Protein AF-0000000071579655 (afdb_homodimer)

Foldseek 3Di:
DLLPDDPFAKAFAQQLLLVLLVVLCVLCVVLLQQAAAAEALQQQFLVSVCSNCPVVPPCRYQEYEYQDLSSLLSLLVVLLVPLEPPSQAYENPDADDLVCVVSQVVSQVSSVVSNSVVDPHTYAYEHADLVSVVSQVVVLVVPPPDDDDDADDPSQAHEYEAEEELDPPPDGHYLDPVSLVSVVSQVPDSRYDYAAYEYELVCLLVAQDPVVLLVSLVSSVVSVVSSLVVNVVVCVVVVHDDDSLRHAYEYYELLNSSNHHPPPSRNRYYYHYYCSSADFQSSCRSVSDVDLQSHGMWTKWFWAAADQDLVALKTKIFAACLQQNQDAHPVAAQWAWFPCPQKGFHDGDDGMTIIHGPPSVDHGPDVVRDGSDMTIITHRGSSVNSQSDQKYFYFHDRGGDDSPTDGDDMTGRDHDD/DLLPDDPFAKAFAQQLLLVLLVVLCVLCVVLLQQAAAAEALQQQFLVSVCSNCPVVPPCRYQEYEYQDLSSLLSLLVVLLVPLEPPSQAYENPDADDLVCVVSQVVSQVSSVVSNSPVDPHTYAYEHADLVSVVSQVVVLVVPPPDDDDDADDPSQAHEYEAEEELDPPPDGHYLDVVSLVSVVSQLPDSRYDYAAYEYELVCLLVAQDLVVLLVSLVSSVVSVVSSLVVNVVVCVVVVHDDDSLRHAYEYYELLNSSNHHPPPSRNRYYYYYYQSSADFQSSCRSVSDVDLQSHGMWTKWFWAAADQDLVALKTKIFAACLQQNQDAHPVAAQWAWFPCPQKGFHDGDDGMTIIHGPPSVDHGPDVVRDGSDMTIITHRGSSVNSQSDQKYFYFHDRGGDDSPTDGDDMTGRDHDD

Nearest PDB structures (foldseek):
  3anv-assembly1_A-2  TM=8.885E-01  e=1.044E-34  Gallus gallus
  7dib-assembly1_A  TM=8.922E-01  e=1.016E-22  Candidatus Filomicrobium marinum
  7yqa-assembly1_B  TM=8.282E-01  e=9.588E-23  Chlamydomonas reinhardtii
  7yqa-assembly2_C  TM=8.454E-01  e=2.272E-22  Chlamydomonas reinhardtii
  7yqa-assembly2_D  TM=8.471E-01  e=4.530E-22  Chlamydomonas reinhardtii

Organism: Thalassiosira pseudonana (NCBI:txid35128)

Sequence (834 aa):
TLQNLDTPAFIVNRHAIHENCNKVRTVAYANGIHHLRPHVKTHKTKEGCLIQAGMGGDGRVVGFVASTTPELSMVVDLACKYKVKPFNDVLYGIPICQSKLKKIQSLKEKLTSSNASGVEGGIHVLVDNTKQVDFLESFIRDNSSSSSSSEPLSNEKWSVFLKLDTGYHRAGITCDNRGVQLAMMVIESSFLDLKGVYSHCGHSYNINDNAEMEHTTQEDLEMIVQFINLLAKQLKQSEKHFDTSALHISIGSTPSMFFHKNSLNNNTLELHPGNYVFYDRQQMWTGACKREESVASFVLTRIIGHYPDTERNSIMVDAGATALTKETTPQGDVCAVLGHPELECYRMSQEVSMIRLRDQSSSFPFDDFALGSSLLLIPNHSCLSAACFSRYYVVDEKGLCSTDAEVIDEWIPVSGWTLQNLDTPAFIVNRHAIHENCNKVRTVAYANGIHHLRPHVKTHKTKEGCLIQAGMGGDGRVVGFVASTTPELSMVVDLACKYKVKPFNDVLYGIPICQSKLKKIQSLKEKLTSSNASGVEGGIHVLVDNTKQVDFLESFIRDNSSSSSSSEPLSNEKWSVFLKLDTGYHRAGITCDNRGVQLAMMVIESSFLDLKGVYSHCGHSYNINDNAEMEHTTQEDLEMIVQFINLLAKQLKQSEKHFDTSALHISIGSTPSMFFHKNSLNNNTLELHPGNYVFYDRQQMWTGACKREESVASFVLTRIIGHYPDTERNSIMVDAGATALTKETTPQGDVCAVLGHPELECYRMSQEVSMIRLRDQSSSFPFDDFALGSSLLLIPNHSCLSAACFSRYYVVDEKGLCSTDAEVIDEWIPVSGW

Solvent-accessible surface area (backbone atoms only — not comparable to full-atom values): 42931 Å² total; per-residue (Å²): 75,52,73,76,53,72,56,51,35,39,35,33,28,51,46,22,27,53,52,38,43,50,48,53,53,52,53,30,42,74,35,55,32,62,32,30,29,40,28,42,68,34,67,34,28,70,68,54,50,47,56,64,51,38,88,82,64,82,66,35,36,61,22,34,27,21,73,30,58,42,47,42,50,51,39,42,53,48,9,58,72,67,48,42,86,29,40,38,19,35,32,40,70,43,55,52,44,69,89,49,47,65,63,52,49,54,52,44,49,52,42,52,69,53,55,25,46,81,42,93,59,42,62,29,42,24,37,47,50,70,65,45,54,52,48,55,45,50,50,45,69,74,61,58,77,75,70,90,76,90,70,65,54,78,89,62,34,48,35,30,28,40,31,35,28,68,74,54,73,81,63,45,24,51,66,47,70,69,32,40,50,48,51,48,53,39,60,69,33,77,44,39,41,70,49,27,40,35,35,65,46,59,58,38,75,78,35,66,44,70,69,60,45,40,51,51,42,49,48,36,53,49,44,52,51,51,32,52,50,52,39,51,52,50,30,59,75,67,72,48,91,73,70,70,83,71,36,30,39,37,34,37,21,44,56,40,49,87,54,51,63,42,85,75,70,53,90,41,36,26,37,36,32,33,49,55,46,29,37,30,48,44,34,39,61,33,52,58,35,84,47,76,46,53,44,12,46,33,38,35,26,31,28,44,41,75,37,80,51,88,91,60,32,31,36,28,30,49,43,11,34,65,47,35,38,53,43,75,42,96,87,47,49,52,36,41,50,67,96,36,86,59,47,34,27,76,42,70,46,63,55,28,25,34,36,30,47,64,60,72,89,54,80,57,65,56,84,84,57,42,76,61,40,71,50,46,30,35,28,32,38,41,40,62,22,46,70,55,47,72,50,34,43,24,30,73,46,84,54,71,79,56,62,76,41,50,67,78,48,73,46,61,40,62,72,78,92,77,51,74,75,53,73,53,52,36,40,36,34,29,52,45,21,25,52,52,37,44,50,48,51,53,53,53,29,42,75,34,55,32,62,32,31,29,41,28,43,68,34,66,36,29,70,68,55,51,46,56,63,51,37,89,82,61,82,65,35,35,61,23,33,26,21,72,31,58,42,48,42,50,51,39,43,52,48,9,56,72,66,48,41,86,27,38,39,19,34,32,40,70,43,55,53,43,69,89,50,46,66,61,51,49,54,50,45,50,52,42,52,70,54,54,24,47,81,41,93,59,42,63,28,41,24,38,47,50,69,67,45,54,50,47,55,45,50,50,46,69,72,62,59,76,74,70,90,75,90,69,65,54,78,89,62,35,46,37,31,29,40,30,35,29,68,74,53,72,80,63,45,24,51,66,48,67,70,31,39,51,48,50,48,53,38,62,70,34,76,45,38,39,71,47,28,40,34,36,66,45,60,58,39,75,78,36,66,44,71,68,61,45,40,51,50,42,49,50,37,52,49,44,52,51,52,32,52,52,52,40,50,52,50,30,60,75,65,72,48,91,72,70,70,84,72,36,30,38,37,34,38,21,42,56,41,47,88,54,50,62,41,85,76,72,52,89,43,37,24,38,37,32,32,49,54,46,29,34,30,48,44,33,39,60,32,52,60,36,84,47,77,45,52,44,11,46,33,39,35,26,30,28,43,42,74,38,79,52,88,90,60,31,30,37,28,30,50,43,11,33,64,48,35,39,53,44,75,41,96,88,48,49,52,35,40,49,68,96,35,86,59,49,35,26,76,43,69,46,63,56,28,27,34,36,30,47,64,59,71,88,52,79,57,64,54,83,83,58,40,76,61,39,71,49,46,29,34,28,31,39,41,40,64,22,47,71,57,47,72,51,33,42,25,30,72,45,84,54,70,78,58,62,74,41,51,68,76,48,73,47,62,39,62,70,80,92

Structure (mmCIF, N/CA/C/O backbone):
data_AF-0000000071579655-model_v1
#
loop_
_entity.id
_entity.type
_entity.pdbx_description
1 polymer 'D-serine dehydratase'
#
loop_
_atom_site.group_PDB
_atom_site.id
_atom_site.type_symbol
_atom_site.label_atom_id
_atom_site.label_alt_id
_atom_site.label_comp_id
_atom_site.label_asym_id
_atom_site.label_entity_id
_atom_site.label_seq_id
_atom_site.pdbx_PDB_ins_code
_atom_site.Cartn_x
_atom_site.Cartn_y
_atom_site.Cartn_z
_atom_site.occupancy
_atom_site.B_iso_or_equiv
_atom_site.auth_seq_id
_atom_site.auth_comp_id
_atom_site.auth_asym_id
_atom_site.auth_atom_id
_atom_site.pdbx_PDB_model_num
ATOM 1 N N . THR A 1 1 ? -21.172 -1.146 16.625 1 93.25 1 THR A N 1
ATOM 2 C CA . THR A 1 1 ? -21.391 -0.877 15.211 1 93.25 1 THR A CA 1
ATOM 3 C C . THR A 1 1 ? -20.141 -0.281 14.578 1 93.25 1 THR A C 1
ATOM 5 O O . THR A 1 1 ? -19.219 0.129 15.289 1 93.25 1 THR A O 1
ATOM 8 N N . LEU A 1 2 ? -20.078 -0.349 13.234 1 96.25 2 LEU A N 1
ATOM 9 C CA . LEU A 1 2 ? -18.922 0.153 12.5 1 96.25 2 LEU A CA 1
ATOM 10 C C . LEU A 1 2 ? -18.656 1.613 12.844 1 96.25 2 LEU A C 1
ATOM 12 O O . LEU A 1 2 ? -17.516 2.064 12.789 1 96.25 2 LEU A O 1
ATOM 16 N N . GLN A 1 3 ? -19.641 2.328 13.273 1 93.38 3 GLN A N 1
ATOM 17 C CA . GLN A 1 3 ? -19.516 3.75 13.57 1 93.38 3 GLN A CA 1
ATOM 18 C C . GLN A 1 3 ? -18.609 3.98 14.781 1 93.38 3 GLN A C 1
ATOM 20 O O . GLN A 1 3 ? -18.094 5.082 14.977 1 93.38 3 GLN A O 1
ATOM 25 N N . ASN A 1 4 ? -18.406 2.975 15.578 1 94.06 4 ASN A N 1
ATOM 26 C CA . ASN A 1 4 ? -17.625 3.113 16.797 1 94.06 4 ASN A CA 1
ATOM 27 C C . ASN A 1 4 ? -16.156 2.766 16.578 1 94.06 4 ASN A C 1
ATOM 29 O O . ASN A 1 4 ? -15.328 2.904 17.484 1 94.06 4 ASN A O 1
ATOM 33 N N . LEU A 1 5 ? -15.867 2.346 15.383 1 97.19 5 LEU A N 1
ATOM 34 C CA . LEU A 1 5 ? -14.492 1.949 15.094 1 97.19 5 LEU A CA 1
ATOM 35 C C . LEU A 1 5 ? -13.625 3.17 14.789 1 97.19 5 LEU A C 1
ATOM 37 O O . LEU A 1 5 ? -14.125 4.176 14.281 1 97.19 5 LEU A O 1
ATOM 41 N N . ASP A 1 6 ? -12.32 3.049 15.078 1 96.38 6 ASP A N 1
ATOM 42 C CA . ASP A 1 6 ? -11.359 4.02 14.562 1 96.38 6 ASP A CA 1
ATOM 43 C C . ASP A 1 6 ? -11.219 3.906 13.047 1 96.38 6 ASP A C 1
ATOM 45 O O . ASP A 1 6 ? -11.32 2.812 12.492 1 96.38 6 ASP A O 1
ATOM 49 N N . THR A 1 7 ? -11.039 5.004 12.406 1 97.94 7 THR A N 1
ATOM 50 C CA . THR A 1 7 ? -10.859 5.016 10.961 1 97.94 7 THR A CA 1
ATOM 51 C C . THR A 1 7 ? -9.453 5.473 10.594 1 97.94 7 THR A C 1
ATOM 53 O O . THR A 1 7 ? -8.82 6.227 11.336 1 97.94 7 THR A O 1
ATOM 56 N N . PRO A 1 8 ? -8.984 4.996 9.484 1 98.31 8 PRO A N 1
ATOM 57 C CA . PRO A 1 8 ? -9.641 4.02 8.617 1 98.31 8 PRO A CA 1
ATOM 58 C C . PRO A 1 8 ? -9.625 2.607 9.188 1 98.31 8 PRO A C 1
ATOM 60 O O . PRO A 1 8 ? -8.805 2.303 10.062 1 98.31 8 PRO A O 1
ATOM 63 N N . ALA A 1 9 ? -10.547 1.823 8.797 1 98.75 9 ALA A N 1
ATOM 64 C CA . ALA A 1 9 ? -10.617 0.413 9.172 1 98.75 9 ALA A CA 1
ATOM 65 C C . ALA A 1 9 ? -11.031 -0.448 7.977 1 98.75 9 ALA A C 1
ATOM 67 O O . ALA A 1 9 ? -11.758 0.01 7.094 1 98.75 9 ALA A O 1
ATOM 68 N N . PHE A 1 10 ? -10.555 -1.602 7.941 1 98.88 10 PHE A N 1
ATOM 69 C CA . PHE A 1 10 ? -10.898 -2.52 6.863 1 98.88 10 PHE A CA 1
ATOM 70 C C . PHE A 1 10 ? -12.07 -3.41 7.266 1 98.88 10 PHE A C 1
ATOM 72 O O . PHE A 1 10 ? -12.008 -4.105 8.281 1 98.88 10 PHE A O 1
ATOM 79 N N . ILE A 1 11 ? -13.102 -3.42 6.461 1 98.94 11 ILE A N 1
ATOM 80 C CA . ILE A 1 11 ? -14.336 -4.137 6.766 1 98.94 11 ILE A CA 1
ATOM 81 C C . ILE A 1 11 ? -14.516 -5.297 5.789 1 98.94 11 ILE A C 1
ATOM 83 O O . ILE A 1 11 ? -14.281 -5.145 4.586 1 98.94 11 ILE A O 1
ATOM 87 N N . VAL A 1 12 ? -14.953 -6.441 6.305 1 98.81 12 VAL A N 1
ATOM 88 C CA . VAL A 1 12 ? -15.25 -7.617 5.496 1 98.81 12 VAL A CA 1
ATOM 89 C C . VAL A 1 12 ? -16.688 -8.062 5.746 1 98.81 12 VAL A C 1
ATOM 91 O O . VAL A 1 12 ? -17.094 -8.234 6.895 1 98.81 12 VAL A O 1
ATOM 94 N N . ASN A 1 13 ? -17.422 -8.195 4.75 1 98.75 13 ASN A N 1
ATOM 95 C CA . ASN A 1 13 ? -18.766 -8.766 4.844 1 98.75 13 ASN A CA 1
ATOM 96 C C . ASN A 1 13 ? -18.766 -10.258 4.555 1 98.75 13 ASN A C 1
ATOM 98 O O . ASN A 1 13 ? -18.781 -10.672 3.393 1 98.75 13 ASN A O 1
ATOM 102 N N . ARG A 1 14 ? -18.844 -11.008 5.57 1 98.19 14 ARG A N 1
ATOM 103 C CA . ARG A 1 14 ? -18.734 -12.461 5.477 1 98.19 14 ARG A CA 1
ATOM 104 C C . ARG A 1 14 ? -19.859 -13.047 4.641 1 98.19 14 ARG A C 1
ATOM 106 O O . ARG A 1 14 ? -19.656 -14.023 3.908 1 98.19 14 ARG A O 1
ATOM 113 N N . HIS A 1 15 ? -21.047 -12.523 4.711 1 97.81 15 HIS A N 1
ATOM 114 C CA . HIS A 1 15 ? -22.172 -13.008 3.922 1 97.81 15 HIS A CA 1
ATOM 115 C C . HIS A 1 15 ? -21.875 -12.953 2.43 1 97.81 15 HIS A C 1
ATOM 117 O O . HIS A 1 15 ? -22.109 -13.922 1.705 1 97.81 15 HIS A O 1
ATOM 123 N N . ALA A 1 16 ? -21.375 -11.859 2.002 1 98.31 16 ALA A N 1
ATOM 124 C CA . ALA A 1 16 ? -21.047 -11.68 0.589 1 98.31 16 ALA A CA 1
ATOM 125 C C . ALA A 1 16 ? -19.969 -12.656 0.15 1 98.31 16 ALA A C 1
ATOM 127 O O . ALA A 1 16 ? -20.016 -13.188 -0.963 1 98.31 16 ALA A O 1
ATOM 128 N N . ILE A 1 17 ? -18.969 -12.922 0.98 1 98.12 17 ILE A N 1
ATOM 129 C CA . ILE A 1 17 ? -17.922 -13.875 0.647 1 98.12 17 ILE A CA 1
ATOM 130 C C . ILE A 1 17 ? -18.531 -15.25 0.389 1 98.12 17 ILE A C 1
ATOM 132 O O . ILE A 1 17 ? -18.188 -15.914 -0.595 1 98.12 17 ILE A O 1
ATOM 136 N N . HIS A 1 18 ? -19.422 -15.664 1.274 1 97 18 HIS A N 1
ATOM 137 C CA . HIS A 1 18 ? -20.078 -16.953 1.11 1 97 18 HIS A CA 1
ATOM 138 C C . HIS A 1 18 ? -20.828 -17.031 -0.214 1 97 18 HIS A C 1
ATOM 140 O O . HIS A 1 18 ? -20.734 -18.016 -0.938 1 97 18 HIS A O 1
ATOM 146 N N . GLU A 1 19 ? -21.531 -15.992 -0.485 1 96.81 19 GLU A N 1
ATOM 147 C CA . GLU A 1 19 ? -22.312 -15.969 -1.726 1 96.81 19 GLU A CA 1
ATOM 148 C C . GLU A 1 19 ? -21.391 -16 -2.945 1 96.81 19 GLU A C 1
ATOM 150 O O . GLU A 1 19 ? -21.672 -16.703 -3.918 1 96.81 19 GLU A O 1
ATOM 155 N N . ASN A 1 20 ? -20.344 -15.227 -2.896 1 97.56 20 ASN A N 1
ATOM 156 C CA . ASN A 1 20 ? -19.375 -15.188 -3.994 1 97.56 20 ASN A CA 1
ATOM 157 C C . ASN A 1 20 ? -18.75 -16.547 -4.242 1 97.56 20 ASN A C 1
ATOM 159 O O . ASN A 1 20 ? -18.672 -17.016 -5.383 1 97.56 20 ASN A O 1
ATOM 163 N N . CYS A 1 21 ? -18.297 -17.219 -3.186 1 96.62 21 CYS A N 1
ATOM 164 C CA . CYS A 1 21 ? -17.656 -18.516 -3.297 1 96.62 21 CYS A CA 1
ATOM 165 C C . CYS A 1 21 ? -18.641 -19.562 -3.842 1 96.62 21 CYS A C 1
ATOM 167 O O . CYS A 1 21 ? -18.281 -20.359 -4.707 1 96.62 21 CYS A O 1
ATOM 169 N N . ASN A 1 22 ? -19.844 -19.516 -3.344 1 95.06 22 ASN A N 1
ATOM 170 C CA . ASN A 1 22 ? -20.859 -20.453 -3.822 1 95.06 22 ASN A CA 1
ATOM 171 C C . ASN A 1 22 ? -21.156 -20.234 -5.305 1 95.06 22 ASN A C 1
ATOM 173 O O . ASN A 1 22 ? -21.312 -21.203 -6.055 1 95.06 22 ASN A O 1
ATOM 177 N N . LYS A 1 23 ? -21.25 -19.031 -5.688 1 95.94 23 LYS A N 1
ATOM 178 C CA . LYS A 1 23 ? -21.547 -18.719 -7.082 1 95.94 23 LYS A CA 1
ATOM 179 C C . LYS A 1 23 ? -20.453 -19.234 -8.008 1 95.94 23 LYS A C 1
ATOM 181 O O . LYS A 1 23 ? -20.75 -19.844 -9.039 1 95.94 23 LYS A O 1
ATOM 186 N N . VAL A 1 24 ? -19.219 -19 -7.664 1 96.12 24 VAL A N 1
ATOM 187 C CA . VAL A 1 24 ? -18.109 -19.438 -8.5 1 96.12 24 VAL A CA 1
ATOM 188 C C . VAL A 1 24 ? -18.125 -20.953 -8.625 1 96.12 24 VAL A C 1
ATOM 190 O O . VAL A 1 24 ? -17.969 -21.5 -9.719 1 96.12 24 VAL A O 1
ATOM 193 N N . ARG A 1 25 ? -18.359 -21.641 -7.543 1 94.12 25 ARG A N 1
ATOM 194 C CA . ARG A 1 25 ? -18.438 -23.094 -7.562 1 94.12 25 ARG A CA 1
ATOM 195 C C . ARG A 1 25 ? -19.562 -23.578 -8.469 1 94.12 25 ARG A C 1
ATOM 197 O O . ARG A 1 25 ? -19.359 -24.484 -9.281 1 94.12 25 ARG A O 1
ATOM 204 N N . THR A 1 26 ? -20.672 -22.953 -8.312 1 94.25 26 THR A N 1
ATOM 205 C CA . THR A 1 26 ? -21.859 -23.359 -9.062 1 94.25 26 THR A CA 1
ATOM 206 C C . THR A 1 26 ? -21.672 -23.125 -10.555 1 94.25 26 THR A C 1
ATOM 208 O O . THR A 1 26 ? -21.922 -24.031 -11.367 1 94.25 26 THR A O 1
ATOM 211 N N . VAL A 1 27 ? -21.172 -22 -10.914 1 95.75 27 VAL A N 1
ATOM 212 C CA . VAL A 1 27 ? -21.031 -21.641 -12.32 1 95.75 27 VAL A CA 1
ATOM 213 C C . VAL A 1 27 ? -19.922 -22.484 -12.945 1 95.75 27 VAL A C 1
ATOM 215 O O . VAL A 1 27 ? -20.062 -22.984 -14.07 1 95.75 27 VAL A O 1
ATOM 218 N N . ALA A 1 28 ? -18.797 -22.641 -12.25 1 94.88 28 ALA A N 1
ATOM 219 C CA . ALA A 1 28 ? -17.719 -23.484 -12.758 1 94.88 28 ALA A CA 1
ATOM 220 C C . ALA A 1 28 ? -18.203 -24.906 -13.031 1 94.88 28 ALA A C 1
ATOM 222 O O . ALA A 1 28 ? -17.938 -25.484 -14.086 1 94.88 28 ALA A O 1
ATOM 223 N N . TYR A 1 29 ? -18.969 -25.453 -12.094 1 92.94 29 TYR A N 1
ATOM 224 C CA . TYR A 1 29 ? -19.516 -26.797 -12.242 1 92.94 29 TYR A CA 1
ATOM 225 C C . TYR A 1 29 ? -20.406 -26.875 -13.469 1 92.94 29 TYR A C 1
ATOM 227 O O . TYR A 1 29 ? -20.328 -27.844 -14.234 1 92.94 29 TYR A O 1
ATOM 235 N N . ALA A 1 30 ? -21.219 -25.938 -13.617 1 95.12 30 ALA A N 1
ATOM 236 C CA . ALA A 1 30 ? -22.125 -25.906 -14.758 1 95.12 30 ALA A CA 1
ATOM 237 C C . ALA A 1 30 ? -21.359 -25.844 -16.078 1 95.12 30 ALA A C 1
ATOM 239 O O . ALA A 1 30 ? -21.828 -26.344 -17.109 1 95.12 30 ALA A O 1
ATOM 240 N N . ASN A 1 31 ? -20.172 -25.297 -16.047 1 95.56 31 ASN A N 1
ATOM 241 C CA . ASN A 1 31 ? -19.328 -25.172 -17.234 1 95.56 31 ASN A CA 1
ATOM 242 C C . ASN A 1 31 ? -18.422 -26.391 -17.406 1 95.56 31 ASN A C 1
ATOM 244 O O . ASN A 1 31 ? -17.531 -26.391 -18.266 1 95.56 31 ASN A O 1
ATOM 248 N N . GLY A 1 32 ? -18.594 -27.375 -16.531 1 94.75 32 GLY A N 1
ATOM 249 C CA . GLY A 1 32 ? -17.875 -28.625 -16.641 1 94.75 32 GLY A CA 1
ATOM 250 C C . GLY A 1 32 ? -16.562 -28.641 -15.891 1 94.75 32 GLY A C 1
ATOM 251 O O . GLY A 1 32 ? -15.781 -29.578 -16 1 94.75 32 GLY A O 1
ATOM 252 N N . ILE A 1 33 ? -16.281 -27.625 -15.188 1 95.38 33 ILE A N 1
ATOM 253 C CA . ILE A 1 33 ? -15.062 -27.547 -14.406 1 95.38 33 ILE A CA 1
ATOM 254 C C . ILE A 1 33 ? -15.352 -27.906 -12.953 1 95.38 33 ILE A C 1
ATOM 256 O O . ILE A 1 33 ? -15.922 -27.109 -12.203 1 95.38 33 ILE A O 1
ATOM 260 N N . HIS A 1 34 ? -14.836 -29 -12.562 1 92.19 34 HIS A N 1
ATOM 261 C CA . HIS A 1 34 ? -15.266 -29.578 -11.297 1 92.19 34 HIS A CA 1
ATOM 262 C C . HIS A 1 34 ? -14.281 -29.25 -10.18 1 92.19 34 HIS A C 1
ATOM 264 O O . HIS A 1 34 ? -14.539 -29.531 -9.008 1 92.19 34 HIS A O 1
ATOM 270 N N . HIS A 1 35 ? -13.195 -28.625 -10.578 1 94.25 35 HIS A N 1
ATOM 271 C CA . HIS A 1 35 ? -12.172 -28.391 -9.57 1 94.25 35 HIS A CA 1
ATOM 272 C C . HIS A 1 35 ? -11.773 -26.922 -9.508 1 94.25 35 HIS A C 1
ATOM 274 O O . HIS A 1 35 ? -11.688 -26.25 -10.547 1 94.25 35 HIS A O 1
ATOM 280 N N . LEU A 1 36 ? -11.594 -26.469 -8.258 1 96.25 36 LEU A N 1
ATOM 281 C CA . LEU A 1 36 ? -11.047 -25.141 -7.988 1 96.25 36 LEU A CA 1
ATOM 282 C C . LEU A 1 36 ? -9.781 -25.234 -7.152 1 96.25 36 LEU A C 1
ATOM 284 O O . LEU A 1 36 ? -9.664 -26.094 -6.277 1 96.25 36 LEU A O 1
ATOM 288 N N . ARG A 1 37 ? -8.828 -24.422 -7.422 1 96.88 37 ARG A N 1
ATOM 289 C CA . ARG A 1 37 ? -7.641 -24.172 -6.613 1 96.88 37 ARG A CA 1
ATOM 290 C C . ARG A 1 37 ? -7.496 -22.672 -6.305 1 96.88 37 ARG A C 1
ATOM 292 O O . ARG A 1 37 ? -6.562 -22.031 -6.777 1 96.88 37 ARG A O 1
ATOM 299 N N . PRO A 1 38 ? -8.359 -22.156 -5.488 1 97.75 38 PRO A N 1
ATOM 300 C CA . PRO A 1 38 ? -8.43 -20.703 -5.285 1 97.75 38 PRO A CA 1
ATOM 301 C C . PRO A 1 38 ? -7.137 -20.125 -4.715 1 97.75 38 PRO A C 1
ATOM 303 O O . PRO A 1 38 ? -6.438 -20.797 -3.955 1 97.75 38 PRO A O 1
ATOM 306 N N . HIS A 1 39 ? -6.863 -18.938 -5.105 1 98.62 39 HIS A N 1
ATOM 307 C CA . HIS A 1 39 ? -5.738 -18.172 -4.586 1 98.62 39 HIS A CA 1
ATOM 308 C C . HIS A 1 39 ? -6.109 -17.453 -3.289 1 98.62 39 HIS A C 1
ATOM 310 O O . HIS A 1 39 ? -7.191 -16.875 -3.18 1 98.62 39 HIS A O 1
ATOM 316 N N . VAL A 1 40 ? -5.203 -17.438 -2.289 1 98.5 40 VAL A N 1
ATOM 317 C CA . VAL A 1 40 ? -5.531 -16.891 -0.979 1 98.5 40 VAL A CA 1
ATOM 318 C C . VAL A 1 40 ? -4.941 -15.484 -0.85 1 98.5 40 VAL A C 1
ATOM 320 O O . VAL A 1 40 ? -5.043 -14.859 0.208 1 98.5 40 VAL A O 1
ATOM 323 N N . LYS A 1 41 ? -4.375 -14.945 -1.895 1 97.94 41 LYS A N 1
ATOM 324 C CA . LYS A 1 41 ? -3.592 -13.711 -1.886 1 97.94 41 LYS A CA 1
ATOM 325 C C . LYS A 1 41 ? -4.461 -12.508 -1.53 1 97.94 41 LYS A C 1
ATOM 327 O O . LYS A 1 41 ? -3.945 -11.438 -1.191 1 97.94 41 LYS A O 1
ATOM 332 N N . THR A 1 42 ? -5.805 -12.633 -1.682 1 98.25 42 THR A N 1
ATOM 333 C CA . THR A 1 42 ? -6.699 -11.5 -1.483 1 98.25 42 THR A CA 1
ATOM 334 C C . THR A 1 42 ? -6.988 -11.289 0.001 1 98.25 42 THR A C 1
ATOM 336 O O . THR A 1 42 ? -6.66 -10.242 0.56 1 98.25 42 THR A O 1
ATOM 339 N N . HIS A 1 43 ? -7.465 -12.32 0.64 1 98.69 43 HIS A N 1
ATOM 340 C CA . HIS A 1 43 ? -7.891 -12.164 2.025 1 98.69 43 HIS A CA 1
ATOM 341 C C . HIS A 1 43 ? -6.758 -12.492 2.992 1 98.69 43 HIS A C 1
ATOM 343 O O . HIS A 1 43 ? -6.684 -11.922 4.082 1 98.69 43 HIS A O 1
ATOM 349 N N . LYS A 1 44 ? -5.977 -13.508 2.686 1 98.75 44 LYS A N 1
ATOM 350 C CA . LYS A 1 44 ? -4.809 -13.906 3.471 1 98.75 44 LYS A CA 1
ATOM 351 C C . LYS A 1 44 ? -5.207 -14.281 4.895 1 98.75 44 LYS A C 1
ATOM 353 O O . LYS A 1 44 ? -4.488 -13.977 5.848 1 98.75 44 LYS A O 1
ATOM 358 N N . THR A 1 45 ? -6.352 -14.875 5.094 1 98.81 45 THR A N 1
ATOM 359 C CA . THR A 1 45 ? -6.824 -15.234 6.426 1 98.81 45 THR A CA 1
ATOM 360 C C . THR A 1 45 ? -7.23 -16.703 6.473 1 98.81 45 THR A C 1
ATOM 362 O O . THR A 1 45 ? -7.645 -17.281 5.461 1 98.81 45 THR A O 1
ATOM 365 N N . LYS A 1 46 ? -7.109 -17.297 7.668 1 97.81 46 LYS A N 1
ATOM 366 C CA . LYS A 1 46 ? -7.566 -18.672 7.871 1 97.81 46 LYS A CA 1
ATOM 367 C C . LYS A 1 46 ? -9.07 -18.781 7.625 1 97.81 46 LYS A C 1
ATOM 369 O O . LYS A 1 46 ? -9.523 -19.734 6.984 1 97.81 46 LYS A O 1
ATOM 374 N N . GLU A 1 47 ? -9.805 -17.797 8.102 1 97.69 47 GLU A N 1
ATOM 375 C CA . GLU A 1 47 ? -11.258 -17.781 7.957 1 97.69 47 GLU A CA 1
ATOM 376 C C . GLU A 1 47 ? -11.664 -17.75 6.488 1 97.69 47 GLU A C 1
ATOM 378 O O . GLU A 1 47 ? -12.578 -18.469 6.07 1 97.69 47 GLU A O 1
ATOM 383 N N . GLY A 1 48 ? -10.953 -16.922 5.68 1 97.62 48 GLY A N 1
ATOM 384 C CA . GLY A 1 48 ? -11.219 -16.875 4.25 1 97.62 48 GLY A CA 1
ATOM 385 C C . GLY A 1 48 ? -10.969 -18.203 3.559 1 97.62 48 GLY A C 1
ATOM 386 O O . GLY A 1 48 ? -11.758 -18.625 2.703 1 97.62 48 GLY A O 1
ATOM 387 N N . CYS A 1 49 ? -9.922 -18.891 3.957 1 96.94 49 CYS A N 1
ATOM 388 C CA . CYS A 1 49 ? -9.609 -20.203 3.4 1 96.94 49 CYS A CA 1
ATOM 389 C C . CYS A 1 49 ? -10.727 -21.203 3.688 1 96.94 49 CYS A C 1
ATOM 391 O O . CYS A 1 49 ? -11.109 -21.984 2.811 1 96.94 49 CYS A O 1
ATOM 393 N N . LEU A 1 50 ? -11.18 -21.141 4.902 1 95.62 50 LEU A N 1
ATOM 394 C CA . LEU A 1 50 ? -12.234 -22.062 5.312 1 95.62 50 LEU A CA 1
ATOM 395 C C . LEU A 1 50 ? -13.5 -21.828 4.496 1 95.62 50 LEU A C 1
ATOM 397 O O . LEU A 1 50 ? -14.156 -22.781 4.07 1 95.62 50 LEU A O 1
ATOM 401 N N . ILE A 1 51 ? -13.797 -20.609 4.246 1 96.19 51 ILE A N 1
ATOM 402 C CA . ILE A 1 51 ? -14.992 -20.297 3.467 1 96.19 51 ILE A CA 1
ATOM 403 C C . ILE A 1 51 ? -14.797 -20.75 2.021 1 96.19 51 ILE A C 1
ATOM 405 O O . ILE A 1 51 ? -15.703 -21.328 1.42 1 96.19 51 ILE A O 1
ATOM 409 N N . GLN A 1 52 ? -13.648 -20.484 1.447 1 96.25 52 GLN A N 1
ATOM 410 C CA . GLN A 1 52 ? -13.359 -20.922 0.083 1 96.25 52 GLN A CA 1
ATOM 411 C C . GLN A 1 52 ? -13.453 -22.438 -0.051 1 96.25 52 GLN A C 1
ATOM 413 O O . GLN A 1 52 ? -13.953 -22.938 -1.061 1 96.25 52 GLN A O 1
ATOM 418 N N . ALA A 1 53 ? -12.977 -23.109 0.946 1 93.69 53 ALA A N 1
ATOM 419 C CA . ALA A 1 53 ? -12.953 -24.578 0.922 1 93.69 53 ALA A CA 1
ATOM 420 C C . ALA A 1 53 ? -14.367 -25.156 0.958 1 93.69 53 ALA A C 1
ATOM 422 O O . ALA A 1 53 ? -14.594 -26.281 0.512 1 93.69 53 ALA A O 1
ATOM 423 N N . GLY A 1 54 ? -15.336 -24.422 1.367 1 84.25 54 GLY A N 1
ATOM 424 C CA . GLY A 1 54 ? -16.719 -24.875 1.463 1 84.25 54 GLY A CA 1
ATOM 425 C C . GLY A 1 54 ? -16.938 -25.875 2.584 1 84.25 54 GLY A C 1
ATOM 426 O O . GLY A 1 54 ? -16.766 -27.078 2.393 1 84.25 54 GLY A O 1
ATOM 427 N N . MET A 1 55 ? -16.766 -25.594 3.975 1 58.88 55 MET A N 1
ATOM 428 C CA . MET A 1 55 ? -16.828 -26.484 5.133 1 58.88 55 MET A CA 1
ATOM 429 C C . MET A 1 55 ? -17.672 -27.719 4.816 1 58.88 55 MET A C 1
ATOM 431 O O . MET A 1 55 ? -17.562 -28.75 5.488 1 58.88 55 MET A O 1
ATOM 435 N N . GLY A 1 56 ? -18.594 -27.641 3.785 1 51.25 56 GLY A N 1
ATOM 436 C CA . GLY A 1 56 ? -19.438 -28.828 3.654 1 51.25 56 GLY A CA 1
ATOM 437 C C . GLY A 1 56 ? -18.828 -29.891 2.756 1 51.25 56 GLY A C 1
ATOM 438 O O . GLY A 1 56 ? -19.406 -30.969 2.582 1 51.25 56 GLY A O 1
ATOM 439 N N . GLY A 1 57 ? -17.5 -29.844 2.346 1 57.06 57 GLY A N 1
ATOM 440 C CA . GLY A 1 57 ? -16.703 -30.984 1.885 1 57.06 57 GLY A CA 1
ATOM 441 C C . GLY A 1 57 ? -17.094 -31.453 0.498 1 57.06 57 GLY A C 1
ATOM 442 O O . GLY A 1 57 ? -17.094 -32.656 0.224 1 57.06 57 GLY A O 1
ATOM 443 N N . ASP A 1 58 ? -17.672 -30.672 -0.436 1 62.97 58 ASP A N 1
ATOM 444 C CA . ASP A 1 58 ? -18.125 -31.266 -1.68 1 62.97 58 ASP A CA 1
ATOM 445 C C . ASP A 1 58 ? -16.953 -31.641 -2.58 1 62.97 58 ASP A C 1
ATOM 447 O O . ASP A 1 58 ? -17.141 -32.125 -3.693 1 62.97 58 ASP A O 1
ATOM 451 N N . GLY A 1 59 ? -15.711 -31.406 -2.062 1 77.56 59 GLY A N 1
ATOM 452 C CA . GLY A 1 59 ? -14.539 -31.875 -2.77 1 77.56 59 GLY A CA 1
ATOM 453 C C . GLY A 1 59 ? -14.211 -31.062 -4.008 1 77.56 59 GLY A C 1
ATOM 454 O O . GLY A 1 59 ? -13.328 -31.438 -4.789 1 77.56 59 GLY A O 1
ATOM 455 N N . ARG A 1 60 ? -14.891 -29.938 -4.188 1 87.69 60 ARG A N 1
ATOM 456 C CA . ARG A 1 60 ? -14.695 -29.141 -5.398 1 87.69 60 ARG A CA 1
ATOM 457 C C . ARG A 1 60 ? -13.391 -28.359 -5.344 1 87.69 60 ARG A C 1
ATOM 459 O O . ARG A 1 60 ? -12.734 -28.156 -6.367 1 87.69 60 ARG A O 1
ATOM 466 N N . VAL A 1 61 ? -13.023 -27.922 -4.207 1 93.44 61 VAL A N 1
ATOM 467 C CA . VAL A 1 61 ? -11.734 -27.266 -4.023 1 93.44 61 VAL A CA 1
ATOM 468 C C . VAL A 1 61 ? -10.656 -28.312 -3.734 1 93.44 61 VAL A C 1
ATOM 470 O O . VAL A 1 61 ? -10.766 -29.062 -2.766 1 93.44 61 VAL A O 1
ATOM 473 N N . VAL A 1 62 ? -9.68 -28.344 -4.543 1 92.06 62 VAL A N 1
ATOM 474 C CA . VAL A 1 62 ? -8.734 -29.469 -4.488 1 92.06 62 VAL A CA 1
ATOM 475 C C . VAL A 1 62 ? -7.41 -28.984 -3.895 1 92.06 62 VAL A C 1
ATOM 477 O O . VAL A 1 62 ? -6.531 -29.797 -3.602 1 92.06 62 VAL A O 1
ATOM 480 N N . GLY A 1 63 ? -7.246 -27.75 -3.709 1 94.81 63 GLY A N 1
ATOM 481 C CA . GLY A 1 63 ? -6.039 -27.125 -3.186 1 94.81 63 GLY A CA 1
ATOM 482 C C . GLY A 1 63 ? -6.098 -25.609 -3.191 1 94.81 63 GLY A C 1
ATOM 483 O O . GLY A 1 63 ? -7.129 -25.031 -3.521 1 94.81 63 GLY A O 1
ATOM 484 N N . PHE A 1 64 ? -4.965 -24.984 -2.83 1 97.5 64 PHE A N 1
ATOM 485 C CA . PHE A 1 64 ? -4.887 -23.531 -2.787 1 97.5 64 PHE A CA 1
ATOM 486 C C . PHE A 1 64 ? -3.625 -23.031 -3.488 1 97.5 64 PHE A C 1
ATOM 488 O O . PHE A 1 64 ? -2.682 -23.797 -3.691 1 97.5 64 PHE A O 1
ATOM 495 N N . VAL A 1 65 ? -3.664 -21.844 -3.932 1 98.62 65 VAL A N 1
ATOM 496 C CA . VAL A 1 65 ? -2.48 -21.125 -4.402 1 98.62 65 VAL A CA 1
ATOM 497 C C . VAL A 1 65 ? -2.113 -20.016 -3.412 1 98.62 65 VAL A C 1
ATOM 499 O O . VAL A 1 65 ? -2.986 -19.312 -2.916 1 98.62 65 VAL A O 1
ATOM 502 N N . ALA A 1 66 ? -0.831 -19.922 -3.061 1 98.5 66 ALA A N 1
ATOM 503 C CA . ALA A 1 66 ? -0.273 -18.859 -2.217 1 98.5 66 ALA A CA 1
ATOM 504 C C . ALA A 1 66 ? 0.862 -18.141 -2.93 1 98.5 66 ALA A C 1
ATOM 506 O O . ALA A 1 66 ? 1.643 -18.75 -3.66 1 98.5 66 ALA A O 1
ATOM 507 N N . SER A 1 67 ? 0.983 -16.828 -2.625 1 97.69 67 SER A N 1
ATOM 508 C CA . SER A 1 67 ? 2.002 -16.047 -3.32 1 97.69 67 SER A CA 1
ATOM 509 C C . SER A 1 67 ? 3.188 -15.758 -2.408 1 97.69 67 SER A C 1
ATOM 511 O O . SER A 1 67 ? 4.246 -15.336 -2.877 1 97.69 67 SER A O 1
ATOM 513 N N . THR A 1 68 ? 2.994 -15.883 -1.104 1 97.94 68 THR A N 1
ATOM 514 C CA . THR A 1 68 ? 4.062 -15.609 -0.151 1 97.94 68 THR A CA 1
ATOM 515 C C . THR A 1 68 ? 4.234 -16.766 0.822 1 97.94 68 THR A C 1
ATOM 517 O O . THR A 1 68 ? 3.334 -17.594 0.974 1 97.94 68 THR A O 1
ATOM 520 N N . THR A 1 69 ? 5.367 -16.844 1.47 1 97.69 69 THR A N 1
ATOM 521 C CA . THR A 1 69 ? 5.637 -17.938 2.393 1 97.69 69 THR A CA 1
ATOM 522 C C . THR A 1 69 ? 4.746 -17.828 3.627 1 97.69 69 THR A C 1
ATOM 524 O O . THR A 1 69 ? 4.34 -18.859 4.195 1 97.69 69 THR A O 1
ATOM 527 N N . PRO A 1 70 ? 4.367 -16.594 4.07 1 98.31 70 PRO A N 1
ATOM 528 C CA . PRO A 1 70 ? 3.395 -16.531 5.164 1 98.31 70 PRO A CA 1
ATOM 529 C C . PRO A 1 70 ? 2.023 -17.078 4.766 1 98.31 70 PRO A C 1
ATOM 531 O O . PRO A 1 70 ? 1.357 -17.734 5.566 1 98.31 70 PRO A O 1
ATOM 534 N N . GLU A 1 71 ? 1.62 -16.812 3.582 1 98.56 71 GLU A N 1
ATOM 535 C CA . GLU A 1 71 ? 0.379 -17.391 3.084 1 98.56 71 GLU A CA 1
ATOM 536 C C . GLU A 1 71 ? 0.46 -18.922 3.057 1 98.56 71 GLU A C 1
ATOM 538 O O . GLU A 1 71 ? -0.474 -19.594 3.48 1 98.56 71 GLU A O 1
ATOM 543 N N . LEU A 1 72 ? 1.583 -19.359 2.545 1 98.06 72 LEU A N 1
ATOM 544 C CA . LEU A 1 72 ? 1.814 -20.797 2.508 1 98.06 72 LEU A CA 1
ATOM 545 C C . LEU A 1 72 ? 1.759 -21.391 3.912 1 98.06 72 LEU A C 1
ATOM 547 O O . LEU A 1 72 ? 1.09 -22.406 4.137 1 98.06 72 LEU A O 1
ATOM 551 N N . SER A 1 73 ? 2.445 -20.75 4.805 1 98 73 SER A N 1
ATOM 552 C CA . SER A 1 73 ? 2.475 -21.203 6.195 1 98 73 SER A CA 1
ATOM 553 C C . SER A 1 73 ? 1.072 -21.234 6.793 1 98 73 SER A C 1
ATOM 555 O O . SER A 1 73 ? 0.723 -22.156 7.527 1 98 73 SER A O 1
ATOM 557 N N . MET A 1 74 ? 0.317 -20.266 6.461 1 98.25 74 MET A N 1
ATOM 558 C CA . MET A 1 74 ? -1.056 -20.172 6.953 1 98.25 74 MET A CA 1
ATOM 559 C C . MET A 1 74 ? -1.876 -21.375 6.5 1 98.25 74 MET A C 1
ATOM 561 O O . MET A 1 74 ? -2.566 -22 7.305 1 98.25 74 MET A O 1
ATOM 565 N N . VAL A 1 75 ? -1.794 -21.766 5.258 1 96.81 75 VAL A N 1
ATOM 566 C CA . VAL A 1 75 ? -2.568 -22.875 4.719 1 96.81 75 VAL A CA 1
ATOM 567 C C . VAL A 1 75 ? -2.057 -24.188 5.297 1 96.81 75 VAL A C 1
ATOM 569 O O . VAL A 1 75 ? -2.846 -25.078 5.621 1 96.81 75 VAL A O 1
ATOM 572 N N . VAL A 1 76 ? -0.737 -24.312 5.461 1 95.88 76 VAL A N 1
ATOM 573 C CA . VAL A 1 76 ? -0.144 -25.5 6.051 1 95.88 76 VAL A CA 1
ATOM 574 C C . VAL A 1 76 ? -0.646 -25.672 7.484 1 95.88 76 VAL A C 1
ATOM 576 O O . VAL A 1 76 ? -0.939 -26.797 7.918 1 95.88 76 VAL A O 1
ATOM 579 N N . ASP A 1 77 ? -0.744 -24.578 8.227 1 96.19 77 ASP A N 1
ATOM 580 C CA . ASP A 1 77 ? -1.291 -24.625 9.578 1 96.19 77 ASP A CA 1
ATOM 581 C C . ASP A 1 77 ? -2.715 -25.188 9.57 1 96.19 77 ASP A C 1
ATOM 583 O O . ASP A 1 77 ? -3.084 -25.969 10.445 1 96.19 77 ASP A O 1
ATOM 587 N N . LEU A 1 78 ? -3.492 -24.797 8.602 1 94.88 78 LEU A N 1
ATOM 588 C CA . LEU A 1 78 ? -4.852 -25.297 8.469 1 94.88 78 LEU A CA 1
ATOM 589 C C . LEU A 1 78 ? -4.848 -26.797 8.141 1 94.88 78 LEU A C 1
ATOM 591 O O . LEU A 1 78 ? -5.68 -27.547 8.648 1 94.88 78 LEU A O 1
ATOM 595 N N . ALA A 1 79 ? -3.906 -27.172 7.32 1 93.12 79 ALA A N 1
ATOM 596 C CA . ALA A 1 79 ? -3.777 -28.594 6.98 1 93.12 79 ALA A CA 1
ATOM 597 C C . ALA A 1 79 ? -3.48 -29.438 8.219 1 93.12 79 ALA A C 1
ATOM 599 O O . ALA A 1 79 ? -4.07 -30.5 8.414 1 93.12 79 ALA A O 1
ATOM 600 N N . CYS A 1 80 ? -2.592 -28.938 9.016 1 92.12 80 CYS A N 1
ATOM 601 C CA . CYS A 1 80 ? -2.213 -29.656 10.234 1 92.12 80 CYS A CA 1
ATOM 602 C C . CYS A 1 80 ? -3.379 -29.719 11.211 1 92.12 80 CYS A C 1
ATOM 604 O O . CYS A 1 80 ? -3.547 -30.703 11.922 1 92.12 80 CYS A O 1
ATOM 606 N N . LYS A 1 81 ? -4.137 -28.703 11.188 1 91.75 81 LYS A N 1
ATOM 607 C CA . LYS A 1 81 ? -5.25 -28.625 12.133 1 91.75 81 LYS A CA 1
ATOM 608 C C . LYS A 1 81 ? -6.406 -29.516 11.703 1 91.75 81 LYS A C 1
ATOM 610 O O . LYS A 1 81 ? -6.973 -30.25 12.516 1 91.75 81 LYS A O 1
ATOM 615 N N . TYR A 1 82 ? -6.727 -29.484 10.398 1 87.38 82 TYR A N 1
ATOM 616 C CA . TYR A 1 82 ? -7.957 -30.141 9.961 1 87.38 82 TYR A CA 1
ATOM 617 C C . TYR A 1 82 ? -7.656 -31.484 9.328 1 87.38 82 TYR A C 1
ATOM 619 O O . TYR A 1 82 ? -8.531 -32.375 9.266 1 87.38 82 TYR A O 1
ATOM 627 N N . LYS A 1 83 ? -6.52 -31.734 8.766 1 81.69 83 LYS A N 1
ATOM 628 C CA . LYS A 1 83 ? -6.016 -33 8.242 1 81.69 83 LYS A CA 1
ATOM 629 C C . LYS A 1 83 ? -6.887 -33.5 7.094 1 81.69 83 LYS A C 1
ATOM 631 O O . LYS A 1 83 ? -7.176 -34.688 7.004 1 81.69 83 LYS A O 1
ATOM 636 N N . VAL A 1 84 ? -7.453 -32.594 6.332 1 75.88 84 VAL A N 1
ATOM 637 C CA . VAL A 1 84 ? -8.289 -32.938 5.188 1 75.88 84 VAL A CA 1
ATOM 638 C C . VAL A 1 84 ? -7.938 -32.031 4.004 1 75.88 84 VAL A C 1
ATOM 640 O O . VAL A 1 84 ? -7.336 -30.969 4.18 1 75.88 84 VAL A O 1
ATOM 643 N N . LYS A 1 85 ? -8.234 -32.625 2.76 1 81.62 85 LYS A N 1
ATOM 644 C CA . LYS A 1 85 ? -8.25 -31.734 1.608 1 81.62 85 LYS A CA 1
ATOM 645 C C . LYS A 1 85 ? -9.227 -30.594 1.824 1 81.62 85 LYS A C 1
ATOM 647 O O . LYS A 1 85 ? -10.219 -30.734 2.537 1 81.62 85 LYS A O 1
ATOM 652 N N . PRO A 1 86 ? -8.961 -29.422 1.415 1 90.94 86 PRO A N 1
ATOM 653 C CA . PRO A 1 86 ? -7.988 -29.078 0.374 1 90.94 86 PRO A CA 1
ATOM 654 C C . PRO A 1 86 ? -6.723 -28.438 0.937 1 90.94 86 PRO A C 1
ATOM 656 O O . PRO A 1 86 ? -5.828 -28.047 0.177 1 90.94 86 PRO A O 1
ATOM 659 N N . PHE A 1 87 ? -6.531 -28.422 2.238 1 91.88 87 PHE A N 1
ATOM 660 C CA . PHE A 1 87 ? -5.508 -27.578 2.84 1 91.88 87 PHE A CA 1
ATOM 661 C C . PHE A 1 87 ? -4.129 -28.203 2.682 1 91.88 87 PHE A C 1
ATOM 663 O O . PHE A 1 87 ? -3.111 -27.516 2.779 1 91.88 87 PHE A O 1
ATOM 670 N N . ASN A 1 88 ? -4.016 -29.453 2.414 1 91.81 88 ASN A N 1
ATOM 671 C CA . ASN A 1 88 ? -2.732 -30.141 2.332 1 91.81 88 ASN A CA 1
ATOM 672 C C . ASN A 1 88 ? -2.148 -30.078 0.924 1 91.81 88 ASN A C 1
ATOM 674 O O . ASN A 1 88 ? -1.122 -30.703 0.643 1 91.81 88 ASN A O 1
ATOM 678 N N . ASP A 1 89 ? -2.791 -29.406 0.003 1 94.56 89 ASP A N 1
ATOM 679 C CA . ASP A 1 89 ? -2.33 -29.266 -1.375 1 94.56 89 ASP A CA 1
ATOM 680 C C . ASP A 1 89 ? -2.203 -27.797 -1.769 1 94.56 89 ASP A C 1
ATOM 682 O O . ASP A 1 89 ? -3.191 -27.156 -2.139 1 94.56 89 ASP A O 1
ATOM 686 N N . VAL A 1 90 ? -0.995 -27.266 -1.712 1 96.62 90 VAL A N 1
ATOM 687 C CA . VAL A 1 90 ? -0.827 -25.828 -1.872 1 96.62 90 VAL A CA 1
ATOM 688 C C . VAL A 1 90 ? 0.277 -25.547 -2.889 1 96.62 90 VAL A C 1
ATOM 690 O O . VAL A 1 90 ? 1.364 -26.125 -2.811 1 96.62 90 VAL A O 1
ATOM 693 N N . LEU A 1 91 ? -0.017 -24.719 -3.828 1 98.19 91 LEU A N 1
ATOM 694 C CA . LEU A 1 91 ? 0.93 -24.266 -4.844 1 98.19 91 LEU A CA 1
ATOM 695 C C . LEU A 1 91 ? 1.507 -22.906 -4.48 1 98.19 91 LEU A C 1
ATOM 697 O O . LEU A 1 91 ? 0.76 -21.953 -4.238 1 98.19 91 LEU A O 1
ATOM 701 N N . TYR A 1 92 ? 2.869 -22.812 -4.316 1 98.19 92 TYR A N 1
ATOM 702 C CA . TYR A 1 92 ? 3.523 -21.516 -4.289 1 98.19 92 TYR A CA 1
ATOM 703 C C . TYR A 1 92 ? 3.512 -20.875 -5.672 1 98.19 92 TYR A C 1
ATOM 705 O O . TYR A 1 92 ? 4.305 -21.234 -6.539 1 98.19 92 TYR A O 1
ATOM 713 N N . GLY A 1 93 ? 2.701 -19.859 -5.855 1 97.38 93 GLY A N 1
ATOM 714 C CA . GLY A 1 93 ? 2.273 -19.391 -7.164 1 97.38 93 GLY A CA 1
ATOM 715 C C . GLY A 1 93 ? 3.182 -18.328 -7.738 1 97.38 93 GLY A C 1
ATOM 716 O O . GLY A 1 93 ? 2.736 -17.469 -8.508 1 97.38 93 GLY A O 1
ATOM 717 N N . ILE A 1 94 ? 4.418 -18.281 -7.348 1 97.06 94 ILE A N 1
ATOM 718 C CA . ILE A 1 94 ? 5.457 -17.406 -7.867 1 97.06 94 ILE A CA 1
ATOM 719 C C . ILE A 1 94 ? 6.648 -18.234 -8.344 1 97.06 94 ILE A C 1
ATOM 721 O O . ILE A 1 94 ? 7.062 -19.172 -7.672 1 97.06 94 ILE A O 1
ATOM 725 N N . PRO A 1 95 ? 7.188 -17.875 -9.562 1 98.12 95 PRO A N 1
ATOM 726 C CA . PRO A 1 95 ? 8.367 -18.641 -9.961 1 98.12 95 PRO A CA 1
ATOM 727 C C . PRO A 1 95 ? 9.414 -18.734 -8.852 1 98.12 95 PRO A C 1
ATOM 729 O O . PRO A 1 95 ? 9.797 -17.719 -8.266 1 98.12 95 PRO A O 1
ATOM 732 N N . ILE A 1 96 ? 9.906 -19.891 -8.578 1 97.75 96 ILE A N 1
ATOM 733 C CA . ILE A 1 96 ? 10.625 -20.203 -7.355 1 97.75 96 ILE A CA 1
ATOM 734 C C . ILE A 1 96 ? 12.023 -19.594 -7.406 1 97.75 96 ILE A C 1
ATOM 736 O O . ILE A 1 96 ? 12.672 -19.594 -8.461 1 97.75 96 ILE A O 1
ATOM 740 N N . CYS A 1 97 ? 12.43 -19.109 -6.301 1 95.38 97 CYS A N 1
ATOM 741 C CA . CYS A 1 97 ? 13.781 -18.609 -6.09 1 95.38 97 CYS A CA 1
ATOM 742 C C . CYS A 1 97 ? 14.516 -19.438 -5.039 1 95.38 97 CYS A C 1
ATOM 744 O O . CYS A 1 97 ? 13.898 -19.969 -4.113 1 95.38 97 CYS A O 1
ATOM 746 N N . GLN A 1 98 ? 15.82 -19.516 -5.18 1 94.31 98 GLN A N 1
ATOM 747 C CA . GLN A 1 98 ? 16.641 -20.312 -4.277 1 94.31 98 GLN A CA 1
ATOM 748 C C . GLN A 1 98 ? 16.453 -19.859 -2.828 1 94.31 98 GLN A C 1
ATOM 750 O O . GLN A 1 98 ? 16.453 -20.688 -1.915 1 94.31 98 GLN A O 1
ATOM 755 N N . SER A 1 99 ? 16.266 -18.625 -2.646 1 93.94 99 SER A N 1
ATOM 756 C CA . SER A 1 99 ? 16.219 -18.047 -1.308 1 93.94 99 SER A CA 1
ATOM 757 C C . SER A 1 99 ? 14.992 -18.5 -0.539 1 93.94 99 SER A C 1
ATOM 759 O O . SER A 1 99 ? 14.93 -18.359 0.684 1 93.94 99 SER A O 1
ATOM 761 N N . LYS A 1 100 ? 14 -19.062 -1.196 1 96 100 LYS A N 1
ATOM 762 C CA . LYS A 1 100 ? 12.758 -19.453 -0.549 1 96 100 LYS A CA 1
ATOM 763 C C . LYS A 1 100 ? 12.766 -20.938 -0.207 1 96 100 LYS A C 1
ATOM 765 O O . LYS A 1 100 ? 11.898 -21.422 0.525 1 96 100 LYS A O 1
ATOM 770 N N . LEU A 1 101 ? 13.703 -21.719 -0.695 1 95.88 101 LEU A N 1
ATOM 771 C CA . LEU A 1 101 ? 13.648 -23.172 -0.685 1 95.88 101 LEU A CA 1
ATOM 772 C C . LEU A 1 101 ? 13.75 -23.719 0.739 1 95.88 101 LEU A C 1
ATOM 774 O O . LEU A 1 101 ? 13.039 -24.656 1.102 1 95.88 101 LEU A O 1
ATOM 778 N N . LYS A 1 102 ? 14.586 -23.156 1.527 1 94.94 102 LYS A N 1
ATOM 779 C CA . LYS A 1 102 ? 14.742 -23.641 2.895 1 94.94 102 LYS A CA 1
ATOM 780 C C . LYS A 1 102 ? 13.438 -23.516 3.676 1 94.94 102 LYS A C 1
ATOM 782 O O . LYS A 1 102 ? 13.039 -24.453 4.367 1 94.94 102 LYS A O 1
ATOM 787 N N . LYS A 1 103 ? 12.82 -22.359 3.547 1 95.75 103 LYS A N 1
ATOM 788 C CA . LYS A 1 103 ? 11.562 -22.141 4.246 1 95.75 103 LYS A CA 1
ATOM 789 C C . LYS A 1 103 ? 10.477 -23.094 3.736 1 95.75 103 LYS A C 1
ATOM 791 O O . LYS A 1 103 ? 9.719 -23.656 4.523 1 95.75 103 LYS A O 1
ATOM 796 N N . ILE A 1 104 ? 10.398 -23.25 2.447 1 96.38 104 ILE A N 1
ATOM 797 C CA . ILE A 1 104 ? 9.367 -24.109 1.867 1 96.38 104 ILE A CA 1
ATOM 798 C C . ILE A 1 104 ? 9.625 -25.562 2.252 1 96.38 104 ILE A C 1
ATOM 800 O O . ILE A 1 104 ? 8.688 -26.312 2.518 1 96.38 104 ILE A O 1
ATOM 804 N N . GLN A 1 105 ? 10.906 -25.953 2.328 1 94.12 105 GLN A N 1
ATOM 805 C CA . GLN A 1 105 ? 11.25 -27.297 2.779 1 94.12 105 GLN A CA 1
ATOM 806 C C . GLN A 1 105 ? 10.766 -27.547 4.207 1 94.12 105 GLN A C 1
ATOM 808 O O . GLN A 1 105 ? 10.227 -28.609 4.512 1 94.12 105 GLN A O 1
ATOM 813 N N . SER A 1 106 ? 10.977 -26.594 5.02 1 94.81 106 SER A N 1
ATOM 814 C CA . SER A 1 106 ? 10.523 -26.703 6.402 1 94.81 106 SER A CA 1
ATOM 815 C C . SER A 1 106 ? 9.008 -26.875 6.473 1 94.81 106 SER A C 1
ATOM 817 O O . SER A 1 106 ? 8.508 -27.656 7.285 1 94.81 106 SER A O 1
ATOM 819 N N . LEU A 1 107 ? 8.289 -26.188 5.645 1 94.94 107 LEU A N 1
ATOM 820 C CA . LEU A 1 107 ? 6.84 -26.297 5.609 1 94.94 107 LEU A CA 1
ATOM 821 C C . LEU A 1 107 ? 6.406 -27.656 5.055 1 94.94 107 LEU A C 1
ATOM 823 O O . LEU A 1 107 ? 5.414 -28.219 5.512 1 94.94 107 LEU A O 1
ATOM 827 N N . LYS A 1 108 ? 7.137 -28.141 4.094 1 92.5 108 LYS A N 1
ATOM 828 C CA . LYS A 1 108 ? 6.875 -29.469 3.547 1 92.5 108 LYS A CA 1
ATOM 829 C C . LYS A 1 108 ? 7.008 -30.531 4.621 1 92.5 108 LYS A C 1
ATOM 831 O O . LYS A 1 108 ? 6.176 -31.438 4.711 1 92.5 108 LYS A O 1
ATOM 836 N N . GLU A 1 109 ? 8.031 -30.438 5.383 1 90.75 109 GLU A N 1
ATOM 837 C CA . GLU A 1 109 ? 8.273 -31.375 6.473 1 90.75 109 GLU A CA 1
ATOM 838 C C . GLU A 1 109 ? 7.164 -31.297 7.52 1 90.75 109 GLU A C 1
ATOM 840 O O . GLU A 1 109 ? 6.707 -32.312 8.023 1 90.75 109 GLU A O 1
ATOM 845 N N . LYS A 1 110 ? 6.812 -30.125 7.777 1 91.06 110 LYS A N 1
ATOM 846 C CA . LYS A 1 110 ? 5.711 -29.938 8.719 1 91.06 110 LYS A CA 1
ATOM 847 C C . LYS A 1 110 ? 4.438 -30.609 8.219 1 91.06 110 LYS A C 1
ATOM 849 O O . LYS A 1 110 ? 3.721 -31.25 8.992 1 91.06 110 LYS A O 1
ATOM 854 N N . LEU A 1 111 ? 4.16 -30.422 7 1 89.62 111 LEU A N 1
ATOM 855 C CA . LEU A 1 111 ? 2.971 -31.016 6.387 1 89.62 111 LEU A CA 1
ATOM 856 C C . LEU A 1 111 ? 3.031 -32.531 6.418 1 89.62 111 LEU A C 1
ATOM 858 O O . LEU A 1 111 ? 2.035 -33.188 6.723 1 89.62 111 LEU A O 1
ATOM 862 N N . THR A 1 112 ? 4.145 -33.094 6.164 1 84.25 112 THR A N 1
ATOM 863 C CA . THR A 1 112 ? 4.332 -34.531 6.129 1 84.25 112 THR A CA 1
ATOM 864 C C . THR A 1 112 ? 4.223 -35.125 7.531 1 84.25 112 THR A C 1
ATOM 866 O O . THR A 1 112 ? 3.645 -36.188 7.715 1 84.25 112 THR A O 1
ATOM 869 N N . SER A 1 113 ? 4.797 -34.469 8.43 1 83.62 113 SER A N 1
ATOM 870 C CA . SER A 1 113 ? 4.816 -34.969 9.805 1 83.62 113 SER A CA 1
ATOM 871 C C . SER A 1 113 ? 3.418 -34.969 10.414 1 83.62 113 SER A C 1
ATOM 873 O O . SER A 1 113 ? 3.123 -35.75 11.305 1 83.62 113 SER A O 1
ATOM 875 N N . SER A 1 114 ? 2.637 -34.062 10.102 1 76.81 114 SER A N 1
ATOM 876 C CA . SER A 1 114 ? 1.311 -33.938 10.695 1 76.81 114 SER A CA 1
ATOM 877 C C . SER A 1 114 ? 0.353 -35 10.141 1 76.81 114 SER A C 1
ATOM 879 O O . SER A 1 114 ? -0.79 -35.094 10.594 1 76.81 114 SER A O 1
ATOM 881 N N . ASN A 1 115 ? 0.723 -36.031 9.484 1 63.25 115 ASN A N 1
ATOM 882 C CA . ASN A 1 115 ? -0.085 -37.094 8.867 1 63.25 115 ASN A CA 1
ATOM 883 C C . ASN A 1 115 ? -1.161 -36.5 7.957 1 63.25 115 ASN A C 1
ATOM 885 O O . ASN A 1 115 ? -2.158 -37.156 7.664 1 63.25 115 ASN A O 1
ATOM 889 N N . ALA A 1 116 ? -1.305 -35.344 7.93 1 54.38 116 ALA A N 1
ATOM 890 C CA . ALA A 1 116 ? -2.215 -34.719 6.973 1 54.38 116 ALA A CA 1
ATOM 891 C C . ALA A 1 116 ? -2.006 -35.281 5.566 1 54.38 116 ALA A C 1
ATOM 893 O O . ALA A 1 116 ? -2.842 -35.094 4.684 1 54.38 116 ALA A O 1
ATOM 894 N N . SER A 1 117 ? -0.801 -36.062 5.516 1 53.56 117 SER A N 1
ATOM 895 C CA . SER A 1 117 ? -0.268 -36.625 4.277 1 53.56 117 SER A CA 1
ATOM 896 C C . SER A 1 117 ? -1.005 -37.906 3.891 1 53.56 117 SER A C 1
ATOM 898 O O . SER A 1 117 ? -0.829 -38.406 2.783 1 53.56 117 SER A O 1
ATOM 900 N N . GLY A 1 118 ? -1.645 -38.438 4.789 1 53.69 118 GLY A N 1
ATOM 901 C CA . GLY A 1 118 ? -2.311 -39.625 4.223 1 53.69 118 GLY A CA 1
ATOM 902 C C . GLY A 1 118 ? -3.203 -39.281 3.045 1 53.69 118 GLY A C 1
ATOM 903 O O . GLY A 1 118 ? -3.705 -40.156 2.361 1 53.69 118 GLY A O 1
ATOM 904 N N . VAL A 1 119 ? -3.369 -38.031 2.949 1 57.69 119 VAL A N 1
ATOM 905 C CA . VAL A 1 119 ? -4.172 -37.531 1.831 1 57.69 119 VAL A CA 1
ATOM 906 C C . VAL A 1 119 ? -3.256 -37.031 0.72 1 57.69 119 VAL A C 1
ATOM 908 O O . VAL A 1 119 ? -2.186 -36.469 0.992 1 57.69 119 VAL A O 1
ATOM 911 N N . GLU A 1 120 ? -3.523 -37.531 -0.435 1 67.81 120 GLU A N 1
ATOM 912 C CA . GLU A 1 120 ? -2.799 -37.031 -1.607 1 67.81 120 GLU A CA 1
ATOM 913 C C . GLU A 1 120 ? -2.701 -35.531 -1.611 1 67.81 120 GLU A C 1
ATOM 915 O O . GLU A 1 120 ? -3.664 -34.844 -1.267 1 67.81 120 GLU A O 1
ATOM 920 N N . GLY A 1 121 ? -1.548 -34.969 -1.535 1 80.94 121 GLY A N 1
ATOM 921 C CA . GLY A 1 121 ? -1.293 -33.531 -1.552 1 80.94 121 GLY A CA 1
ATOM 922 C C . GLY A 1 121 ? 0.173 -33.188 -1.365 1 80.94 121 GLY A C 1
ATOM 923 O O . GLY A 1 121 ? 1.041 -34.062 -1.483 1 80.94 121 GLY A O 1
ATOM 924 N N . GLY A 1 122 ? 0.497 -31.984 -1.234 1 91.25 122 GLY A N 1
ATOM 925 C CA . GLY A 1 122 ? 1.85 -31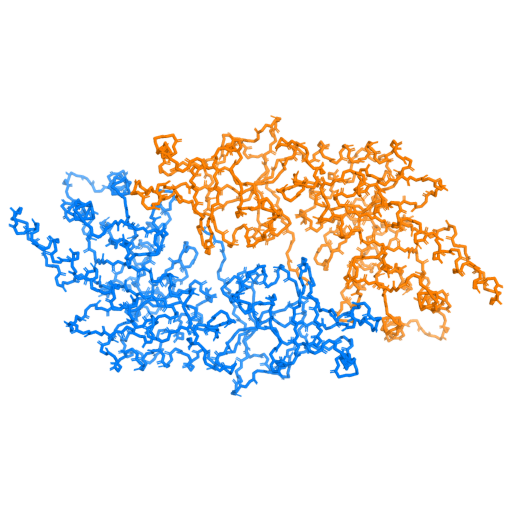.5 -1.027 1 91.25 122 GLY A CA 1
ATOM 926 C C . GLY A 1 122 ? 2.004 -30.016 -1.345 1 91.25 122 GLY A C 1
ATOM 927 O O . GLY A 1 122 ? 1.035 -29.359 -1.719 1 91.25 122 GLY A O 1
ATOM 928 N N . ILE A 1 123 ? 3.191 -29.578 -1.061 1 95.5 123 ILE A N 1
ATOM 929 C CA . ILE A 1 123 ? 3.566 -28.234 -1.477 1 95.5 123 ILE A CA 1
ATOM 930 C C . ILE A 1 123 ? 4.23 -28.281 -2.852 1 95.5 123 ILE A C 1
ATOM 932 O O . ILE A 1 123 ? 5.156 -29.062 -3.072 1 95.5 123 ILE A O 1
ATOM 936 N N . HIS A 1 124 ? 3.66 -27.547 -3.787 1 97.44 124 HIS A N 1
ATOM 937 C CA . HIS A 1 124 ? 4.18 -27.469 -5.148 1 97.44 124 HIS A CA 1
ATOM 938 C C . HIS A 1 124 ? 4.879 -26.141 -5.395 1 97.44 124 HIS A C 1
ATOM 940 O O . HIS A 1 124 ? 4.488 -25.109 -4.832 1 97.44 124 HIS A O 1
ATOM 946 N N . VAL A 1 125 ? 5.945 -26.156 -6.188 1 98.12 125 VAL A N 1
ATOM 947 C CA . VAL A 1 125 ? 6.633 -24.938 -6.57 1 98.12 125 VAL A CA 1
ATOM 948 C C . VAL A 1 125 ? 6.43 -24.672 -8.062 1 98.12 125 VAL A C 1
ATOM 950 O O . VAL A 1 125 ? 6.168 -25.594 -8.828 1 98.12 125 VAL A O 1
ATOM 953 N N . LEU A 1 126 ? 6.535 -23.469 -8.43 1 98.5 126 LEU A N 1
ATOM 954 C CA . LEU A 1 126 ? 6.309 -23.031 -9.805 1 98.5 126 LEU A CA 1
ATOM 955 C C . LEU A 1 126 ? 7.633 -22.797 -10.523 1 98.5 126 LEU A C 1
ATOM 957 O O . LEU A 1 126 ? 8.492 -22.062 -10.023 1 98.5 126 LEU A O 1
ATOM 961 N N . VAL A 1 127 ? 7.789 -23.391 -11.727 1 98.44 127 VAL A N 1
ATOM 962 C CA . VAL A 1 127 ? 9.016 -23.25 -12.5 1 98.44 127 VAL A CA 1
ATOM 963 C C . VAL A 1 127 ? 8.695 -22.766 -13.906 1 98.44 127 VAL A C 1
ATOM 965 O O . VAL A 1 127 ? 7.699 -23.188 -14.5 1 98.44 127 VAL A O 1
ATOM 968 N N . ASP A 1 128 ? 9.547 -21.828 -14.391 1 98.56 128 ASP A N 1
ATOM 969 C CA . ASP A 1 128 ? 9.391 -21.391 -15.773 1 98.56 128 ASP A CA 1
ATOM 970 C C . ASP A 1 128 ? 10.742 -21.109 -16.422 1 98.56 128 ASP A C 1
ATOM 972 O O . ASP A 1 128 ? 10.82 -20.375 -17.406 1 98.56 128 ASP A O 1
ATOM 976 N N . ASN A 1 129 ? 11.789 -21.672 -15.758 1 97.94 129 ASN A N 1
ATOM 977 C CA . ASN A 1 129 ? 13.164 -21.5 -16.219 1 97.94 129 ASN A CA 1
ATOM 978 C C . ASN A 1 129 ? 14.039 -22.703 -15.875 1 97.94 129 ASN A C 1
ATOM 980 O O . ASN A 1 129 ? 13.906 -23.281 -14.797 1 97.94 129 ASN A O 1
ATOM 984 N N . THR A 1 130 ? 15.047 -23.016 -16.781 1 97.19 130 THR A N 1
ATOM 985 C CA . THR A 1 130 ? 15.906 -24.188 -16.578 1 97.19 130 THR A CA 1
ATOM 986 C C . THR A 1 130 ? 16.766 -24.016 -15.328 1 97.19 130 THR A C 1
ATOM 988 O O . THR A 1 130 ? 17.047 -25 -14.633 1 97.19 130 THR A O 1
ATOM 991 N N . LYS A 1 131 ? 17.109 -22.828 -15.016 1 96.19 131 LYS A N 1
ATOM 992 C CA . LYS A 1 131 ? 17.969 -22.578 -13.852 1 96.19 131 LYS A CA 1
ATOM 993 C C . LYS A 1 131 ? 17.219 -22.891 -12.555 1 96.19 131 LYS A C 1
ATOM 995 O O . LYS A 1 131 ? 17.844 -23.25 -11.547 1 96.19 131 LYS A O 1
ATOM 1000 N N . GLN A 1 132 ? 15.977 -22.781 -12.562 1 97.44 132 GLN A N 1
ATOM 1001 C CA . GLN A 1 132 ? 15.18 -23.125 -11.383 1 97.44 132 GLN A CA 1
ATOM 1002 C C . GLN A 1 132 ? 15.203 -24.625 -11.125 1 97.44 132 GLN A C 1
ATOM 1004 O O . GLN A 1 132 ? 15.219 -25.062 -9.969 1 97.44 132 GLN A O 1
ATOM 1009 N N . VAL A 1 133 ? 15.219 -25.391 -12.227 1 97.25 133 VAL A N 1
ATOM 1010 C CA . VAL A 1 133 ? 15.375 -26.828 -12.086 1 97.25 133 VAL A CA 1
ATOM 1011 C C . VAL A 1 133 ? 16.703 -27.156 -11.422 1 97.25 133 VAL A C 1
ATOM 1013 O O . VAL A 1 133 ? 16.766 -27.953 -10.484 1 97.25 133 VAL A O 1
ATOM 1016 N N . ASP A 1 134 ? 17.703 -26.406 -11.852 1 95.12 134 ASP A N 1
ATOM 1017 C CA . ASP A 1 134 ? 19.031 -26.594 -11.281 1 95.12 134 ASP A CA 1
ATOM 1018 C C . ASP A 1 134 ? 19.047 -26.297 -9.781 1 95.12 134 ASP A C 1
ATOM 1020 O O . ASP A 1 134 ? 19.609 -27.047 -8.992 1 95.12 134 ASP A O 1
ATOM 1024 N N . PHE A 1 135 ? 18.344 -25.172 -9.367 1 93.44 135 PHE A N 1
ATOM 1025 C CA . PHE A 1 135 ? 18.25 -24.75 -7.973 1 93.44 135 PHE A CA 1
ATOM 1026 C C . PHE A 1 135 ? 17.609 -25.844 -7.129 1 93.44 135 PHE A C 1
ATOM 1028 O O . PHE A 1 135 ? 18.062 -26.141 -6.027 1 93.44 135 PHE A O 1
ATOM 1035 N N . LEU A 1 136 ? 16.547 -26.391 -7.672 1 96 136 LEU A N 1
ATOM 1036 C CA . LEU A 1 136 ? 15.758 -27.375 -6.949 1 96 136 LEU A CA 1
ATOM 1037 C C . LEU A 1 136 ? 16.531 -28.672 -6.762 1 96 136 LEU A C 1
ATOM 1039 O O . LEU A 1 136 ? 16.562 -29.234 -5.664 1 96 136 LEU A O 1
ATOM 1043 N N . GLU A 1 137 ? 17.219 -29.109 -7.797 1 95.19 137 GLU A N 1
ATOM 1044 C CA . GLU A 1 137 ? 18.031 -30.328 -7.723 1 95.19 137 GLU A CA 1
ATOM 1045 C C . GLU A 1 137 ? 19.188 -30.172 -6.746 1 95.19 137 GLU A C 1
ATOM 1047 O O . GLU A 1 137 ? 19.422 -31.031 -5.902 1 95.19 137 GLU A O 1
ATOM 1052 N N . SER A 1 138 ? 19.859 -29.047 -6.887 1 93.69 138 SER A N 1
ATOM 1053 C CA . SER A 1 138 ? 21.016 -28.797 -6.035 1 93.69 138 SER A CA 1
ATOM 1054 C C . SER A 1 138 ? 20.625 -28.734 -4.566 1 93.69 138 SER A C 1
ATOM 1056 O O . SER A 1 138 ? 21.359 -29.219 -3.701 1 93.69 138 SER A O 1
ATOM 1058 N N . PHE A 1 139 ? 19.531 -28.25 -4.258 1 94.19 139 PHE A N 1
ATOM 1059 C CA . PHE A 1 139 ? 19.062 -28.141 -2.883 1 94.19 139 PHE A CA 1
ATOM 1060 C C . PHE A 1 139 ? 18.859 -29.516 -2.262 1 94.19 139 PHE A C 1
ATOM 1062 O O . PHE A 1 139 ? 19.25 -29.75 -1.119 1 94.19 139 PHE A O 1
ATOM 1069 N N . ILE A 1 140 ? 18.188 -30.375 -3.031 1 91.75 140 ILE A N 1
ATOM 1070 C CA . ILE A 1 140 ? 17.953 -31.734 -2.539 1 91.75 140 ILE A CA 1
ATOM 1071 C C . ILE A 1 140 ? 19.281 -32.469 -2.348 1 91.75 140 ILE A C 1
ATOM 1073 O O . ILE A 1 140 ? 19.5 -33.125 -1.328 1 91.75 140 ILE A O 1
ATOM 1077 N N . ARG A 1 141 ? 20.172 -32.312 -3.297 1 90.06 141 ARG A N 1
ATOM 1078 C CA . ARG A 1 141 ? 21.469 -32.969 -3.217 1 90.06 141 ARG A CA 1
ATOM 1079 C C . ARG A 1 141 ? 22.25 -32.5 -1.983 1 90.06 141 ARG A C 1
ATOM 1081 O O . ARG A 1 141 ? 22.891 -33.312 -1.317 1 90.06 141 ARG A O 1
ATOM 1088 N N . ASP A 1 142 ? 22.094 -31.266 -1.659 1 88.75 142 ASP A N 1
ATOM 1089 C CA . ASP A 1 142 ? 22.844 -30.672 -0.559 1 88.75 142 ASP A CA 1
ATOM 1090 C C . ASP A 1 142 ? 22.234 -31.031 0.79 1 88.75 142 ASP A C 1
ATOM 1092 O O . ASP A 1 142 ? 22.906 -31 1.818 1 88.75 142 ASP A O 1
ATOM 1096 N N . ASN A 1 143 ? 20.984 -31.359 0.89 1 81.88 143 ASN A N 1
ATOM 1097 C CA . ASN A 1 143 ? 20.297 -31.562 2.164 1 81.88 143 ASN A CA 1
ATOM 1098 C C . ASN A 1 143 ? 19.891 -33 2.355 1 81.88 143 ASN A C 1
ATOM 1100 O O . ASN A 1 143 ? 19.328 -33.375 3.391 1 81.88 143 ASN A O 1
ATOM 1104 N N . SER A 1 144 ? 19.906 -33.844 1.519 1 68.69 144 SER A N 1
ATOM 1105 C CA . SER A 1 144 ? 19.516 -35.219 1.644 1 68.69 144 SER A CA 1
ATOM 1106 C C . SER A 1 144 ? 20.469 -36 2.557 1 68.69 144 SER A C 1
ATOM 1108 O O . SER A 1 144 ? 21.688 -35.781 2.504 1 68.69 144 SER A O 1
ATOM 1110 N N . SER A 1 145 ? 19.984 -36.281 3.988 1 55.72 145 SER A N 1
ATOM 1111 C CA . SER A 1 145 ? 20.719 -37.125 4.926 1 55.72 145 SER A CA 1
ATOM 1112 C C . SER A 1 145 ? 21.078 -38.469 4.293 1 55.72 145 SER A C 1
ATOM 1114 O O . SER A 1 145 ? 21.688 -39.312 4.941 1 55.72 145 SER A O 1
ATOM 1116 N N . SER A 1 146 ? 20.094 -39 3.557 1 47.94 146 SER A N 1
ATOM 1117 C CA . SER A 1 146 ? 20.219 -40.406 3.227 1 47.94 146 SER A CA 1
ATOM 1118 C C . SER A 1 146 ? 21.625 -40.75 2.762 1 47.94 146 SER A C 1
ATOM 1120 O O . SER A 1 146 ? 22.266 -39.938 2.064 1 47.94 146 SER A O 1
ATOM 1122 N N . SER A 1 147 ? 22.266 -41.688 3.598 1 43.62 147 SER A N 1
ATOM 1123 C CA . SER A 1 147 ? 23.453 -42.469 3.324 1 43.62 147 SER A CA 1
ATOM 1124 C C . SER A 1 147 ? 23.703 -42.594 1.826 1 43.62 147 SER A C 1
ATOM 1126 O O . SER A 1 147 ? 22.844 -42.25 1.017 1 43.62 147 SER A O 1
ATOM 1128 N N . SER A 1 148 ? 24.016 -43.938 1.376 1 40.62 148 SER A N 1
ATOM 1129 C CA . SER A 1 148 ? 24.578 -44.531 0.166 1 40.62 148 SER A CA 1
ATOM 1130 C C . SER A 1 148 ? 23.75 -44.188 -1.063 1 40.62 148 SER A C 1
ATOM 1132 O O . SER A 1 148 ? 24.188 -44.406 -2.195 1 40.62 148 SER A O 1
ATOM 1134 N N . SER A 1 149 ? 22.375 -44.688 -1.215 1 45.12 149 SER A N 1
ATOM 1135 C CA . SER A 1 149 ? 21.797 -45 -2.518 1 45.12 149 SER A CA 1
ATOM 1136 C C . SER A 1 149 ? 21.328 -43.719 -3.225 1 45.12 149 SER A C 1
ATOM 1138 O O . SER A 1 149 ? 20.844 -42.781 -2.58 1 45.12 149 SER A O 1
ATOM 1140 N N . SER A 1 150 ? 21.656 -43.375 -4.578 1 52.19 150 SER A N 1
ATOM 1141 C CA . SER A 1 150 ? 21.656 -42.406 -5.656 1 52.19 150 SER A CA 1
ATOM 1142 C C . SER A 1 150 ? 20.312 -41.688 -5.773 1 52.19 150 SER A C 1
ATOM 1144 O O . SER A 1 150 ? 20.234 -40.531 -6.125 1 52.19 150 SER A O 1
ATOM 1146 N N . GLU A 1 151 ? 19.094 -42.281 -5.711 1 59.25 151 GLU A N 1
ATOM 1147 C CA . GLU A 1 151 ? 17.812 -41.688 -6.047 1 59.25 151 GLU A CA 1
ATOM 1148 C C . GLU A 1 151 ? 17.078 -41.219 -4.793 1 59.25 151 GLU A C 1
ATOM 1150 O O . GLU A 1 151 ? 17.016 -41.938 -3.797 1 59.25 151 GLU A O 1
ATOM 1155 N N . PRO A 1 152 ? 16.703 -39.781 -4.598 1 65.06 152 PRO A N 1
ATOM 1156 C CA . PRO A 1 152 ? 15.93 -39.281 -3.461 1 65.06 152 PRO A CA 1
ATOM 1157 C C . PRO A 1 152 ? 14.641 -40.062 -3.236 1 65.06 152 PRO A C 1
ATOM 1159 O O . PRO A 1 152 ? 14.102 -40.656 -4.176 1 65.06 152 PRO A O 1
ATOM 1162 N N . LEU A 1 153 ? 14.289 -40.188 -1.981 1 66.75 153 LEU A N 1
ATOM 1163 C CA . LEU A 1 153 ? 12.977 -40.719 -1.673 1 66.75 153 LEU A CA 1
ATOM 1164 C C . LEU A 1 153 ? 11.875 -39.844 -2.236 1 66.75 153 LEU A C 1
ATOM 1166 O O . LEU A 1 153 ? 12.086 -38.656 -2.447 1 66.75 153 LEU A O 1
ATOM 1170 N N . SER A 1 154 ? 10.805 -40.469 -2.572 1 61.69 154 SER A N 1
ATOM 1171 C CA . SER A 1 154 ? 9.68 -39.75 -3.178 1 61.69 154 SER A CA 1
ATOM 1172 C C . SER A 1 154 ? 9.297 -38.531 -2.363 1 61.69 154 SER A C 1
ATOM 1174 O O . SER A 1 154 ? 8.969 -37.469 -2.928 1 61.69 154 SER A O 1
ATOM 1176 N N . ASN A 1 155 ? 9.469 -38.625 -1.089 1 66.88 155 ASN A N 1
ATOM 1177 C CA . ASN A 1 155 ? 9.039 -37.531 -0.218 1 66.88 155 ASN A CA 1
ATOM 1178 C C . ASN A 1 155 ? 10.055 -36.406 -0.199 1 66.88 155 ASN A C 1
ATOM 1180 O O . ASN A 1 155 ? 9.766 -35.312 0.315 1 66.88 155 ASN A O 1
ATOM 1184 N N . GLU A 1 156 ? 11.086 -36.75 -0.92 1 79.56 156 GLU A N 1
ATOM 1185 C CA . GLU A 1 156 ? 12.125 -35.719 -0.944 1 79.56 156 GLU A CA 1
ATOM 1186 C C . GLU A 1 156 ? 12.062 -34.906 -2.227 1 79.56 156 GLU A C 1
ATOM 1188 O O . GLU A 1 156 ? 12.656 -33.812 -2.307 1 79.56 156 GLU A O 1
ATOM 1193 N N . LYS A 1 157 ? 11.289 -35.406 -3.127 1 90.31 157 LYS A N 1
ATOM 1194 C CA . LYS A 1 157 ? 11.227 -34.75 -4.422 1 90.31 157 LYS A CA 1
ATOM 1195 C C . LYS A 1 157 ? 10.422 -33.438 -4.332 1 90.31 157 LYS A C 1
ATOM 1197 O O . LYS A 1 157 ? 9.5 -33.344 -3.516 1 90.31 157 LYS A O 1
ATOM 1202 N N . TRP A 1 158 ? 10.828 -32.531 -5.129 1 94.62 158 TRP A N 1
ATOM 1203 C CA . TRP A 1 158 ? 10 -31.344 -5.297 1 94.62 158 TRP A CA 1
ATOM 1204 C C . TRP A 1 158 ? 8.844 -31.625 -6.258 1 94.62 158 TRP A C 1
ATOM 1206 O O . TRP A 1 158 ? 9.039 -32.219 -7.309 1 94.62 158 TRP A O 1
ATOM 1216 N N . SER A 1 159 ? 7.66 -31.312 -5.855 1 96.25 159 SER A N 1
ATOM 1217 C CA . SER A 1 159 ? 6.516 -31.281 -6.762 1 96.25 159 SER A CA 1
ATOM 1218 C C . SER A 1 159 ? 6.449 -29.969 -7.527 1 96.25 159 SER A C 1
ATOM 1220 O O . SER A 1 159 ? 6.508 -28.891 -6.93 1 96.25 159 SER A O 1
ATOM 1222 N N . VAL A 1 160 ? 6.293 -30.062 -8.859 1 97.75 160 VAL A N 1
ATOM 1223 C CA . VAL A 1 160 ? 6.512 -28.891 -9.688 1 97.75 160 VAL A CA 1
ATOM 1224 C C . VAL A 1 160 ? 5.301 -28.656 -10.586 1 97.75 160 VAL A C 1
ATOM 1226 O O . VAL A 1 160 ? 4.742 -29.594 -11.148 1 97.75 160 VAL A O 1
ATOM 1229 N N . PHE A 1 161 ? 4.824 -27.406 -10.633 1 98.62 161 PHE A N 1
ATOM 1230 C CA . PHE A 1 161 ? 3.98 -26.922 -11.719 1 98.62 161 PHE A CA 1
ATOM 1231 C C . PHE A 1 161 ? 4.797 -26.125 -12.727 1 98.62 161 PHE A C 1
ATOM 1233 O O . PHE A 1 161 ? 5.66 -25.328 -12.352 1 98.62 161 PHE A O 1
ATOM 1240 N N . LEU A 1 162 ? 4.547 -26.375 -13.961 1 98.69 162 LEU A N 1
ATOM 1241 C CA . LEU A 1 162 ? 5.164 -25.578 -15.016 1 98.69 162 LEU A CA 1
ATOM 1242 C C . LEU A 1 162 ? 4.316 -24.344 -15.336 1 98.69 162 LEU A C 1
ATOM 1244 O O . LEU A 1 162 ? 3.139 -24.469 -15.672 1 98.69 162 LEU A O 1
ATOM 1248 N N . LYS A 1 163 ? 4.895 -23.172 -15.18 1 98.62 163 LYS A N 1
ATOM 1249 C CA . LYS A 1 163 ? 4.203 -21.938 -15.547 1 98.62 163 LYS A CA 1
ATOM 1250 C C . LYS A 1 163 ? 4.309 -21.672 -17.047 1 98.62 163 LYS A C 1
ATOM 1252 O O . LYS A 1 163 ? 5.41 -21.562 -17.578 1 98.62 163 LYS A O 1
ATOM 1257 N N . LEU A 1 164 ? 3.186 -21.547 -17.703 1 98.25 164 LEU A N 1
ATOM 1258 C CA . LEU A 1 164 ? 3.123 -21.297 -19.141 1 98.25 164 LEU A CA 1
ATOM 1259 C C . LEU A 1 164 ? 2.629 -19.891 -19.438 1 98.25 164 LEU A C 1
ATOM 1261 O O . LEU A 1 164 ? 1.778 -19.359 -18.703 1 98.25 164 LEU A O 1
ATOM 1265 N N . ASP A 1 165 ? 3.203 -19.281 -20.406 1 97.38 165 ASP A N 1
ATOM 1266 C CA . ASP A 1 165 ? 2.709 -18 -20.891 1 97.38 165 ASP A CA 1
ATOM 1267 C C . ASP A 1 165 ? 1.725 -18.203 -22.047 1 97.38 165 ASP A C 1
ATOM 1269 O O . ASP A 1 165 ? 2.119 -18.578 -23.156 1 97.38 165 ASP A O 1
ATOM 1273 N N . THR A 1 166 ? 0.529 -17.891 -21.812 1 95.38 166 THR A N 1
ATOM 1274 C CA . THR A 1 166 ? -0.486 -18.078 -22.844 1 95.38 166 THR A CA 1
ATOM 1275 C C . THR A 1 166 ? -0.939 -16.734 -23.406 1 95.38 166 THR A C 1
ATOM 1277 O O . THR A 1 166 ? -2.076 -16.594 -23.859 1 95.38 166 THR A O 1
ATOM 1280 N N . GLY A 1 167 ? -0.04 -15.703 -23.188 1 91.94 167 GLY A N 1
ATOM 1281 C CA . GLY A 1 167 ? -0.377 -14.453 -23.859 1 91.94 167 GLY A CA 1
ATOM 1282 C C . GLY A 1 167 ? -0.248 -13.242 -22.953 1 91.94 167 GLY A C 1
ATOM 1283 O O . GLY A 1 167 ? -0.129 -12.109 -23.438 1 91.94 167 GLY A O 1
ATOM 1284 N N . TYR A 1 168 ? -0.302 -13.367 -21.609 1 91.31 168 TYR A N 1
ATOM 1285 C CA . TYR A 1 168 ? -0.217 -12.258 -20.672 1 91.31 168 TYR A CA 1
ATOM 1286 C C . TYR A 1 168 ? 1.183 -11.656 -20.656 1 91.31 168 TYR A C 1
ATOM 1288 O O . TYR A 1 168 ? 1.346 -10.453 -20.438 1 91.31 168 TYR A O 1
ATOM 1296 N N . HIS A 1 169 ? 2.189 -12.43 -20.812 1 94.12 169 HIS A N 1
ATOM 1297 C CA . HIS A 1 169 ? 3.586 -12.047 -21 1 94.12 169 HIS A CA 1
ATOM 1298 C C . HIS A 1 169 ? 4.152 -11.422 -19.734 1 94.12 169 HIS A C 1
ATOM 1300 O O . HIS A 1 169 ? 4.926 -10.461 -19.797 1 94.12 169 HIS A O 1
ATOM 1306 N N . ARG A 1 170 ? 3.588 -11.789 -18.578 1 93.56 170 ARG A N 1
ATOM 1307 C CA . ARG A 1 170 ? 4.242 -11.43 -17.328 1 93.56 170 ARG A CA 1
ATOM 1308 C C . ARG A 1 170 ? 5.254 -12.492 -16.906 1 93.56 170 ARG A C 1
ATOM 1310 O O . ARG A 1 170 ? 6.457 -12.227 -16.859 1 93.56 170 ARG A O 1
ATOM 1317 N N . ALA A 1 171 ? 4.793 -13.68 -16.656 1 96 171 ALA A N 1
ATOM 1318 C CA . ALA A 1 171 ? 5.633 -14.812 -16.266 1 96 171 ALA A CA 1
ATOM 1319 C C . ALA A 1 171 ? 5.242 -16.078 -17.047 1 96 171 ALA A C 1
ATOM 1321 O O . ALA A 1 171 ? 4.133 -16.172 -17.562 1 96 171 ALA A O 1
ATOM 1322 N N . GLY A 1 172 ? 6.215 -17 -17.094 1 97.94 172 GLY A N 1
ATOM 1323 C CA . GLY A 1 172 ? 5.938 -18.281 -17.719 1 97.94 172 GLY A CA 1
ATOM 1324 C C . GLY A 1 172 ? 6.758 -18.531 -18.969 1 97.94 172 GLY A C 1
ATOM 1325 O O . GLY A 1 172 ? 7.02 -17.609 -19.734 1 97.94 172 GLY A O 1
ATOM 1326 N N . ILE A 1 173 ? 7.059 -19.734 -19.203 1 97.62 173 ILE A N 1
ATOM 1327 C CA . ILE A 1 173 ? 7.762 -20.172 -20.406 1 97.62 173 ILE A CA 1
ATOM 1328 C C . ILE A 1 173 ? 6.777 -20.25 -21.578 1 97.62 173 ILE A C 1
ATOM 1330 O O . ILE A 1 173 ? 5.574 -20.422 -21.375 1 97.62 173 ILE A O 1
ATOM 1334 N N . THR A 1 174 ? 7.242 -20.125 -22.734 1 95.88 174 THR A N 1
ATOM 1335 C CA . THR A 1 174 ? 6.418 -20.156 -23.938 1 95.88 174 THR A CA 1
ATOM 1336 C C . THR A 1 174 ? 5.84 -21.547 -24.156 1 95.88 174 THR A C 1
ATOM 1338 O O . THR A 1 174 ? 6.434 -22.547 -23.719 1 95.88 174 THR A O 1
ATOM 1341 N N . CYS A 1 175 ? 4.73 -21.625 -24.844 1 96.62 175 CYS A N 1
ATOM 1342 C CA . CYS A 1 175 ? 4.062 -22.875 -25.141 1 96.62 175 CYS A CA 1
ATOM 1343 C C . CYS A 1 175 ? 4.605 -23.5 -26.422 1 96.62 175 CYS A C 1
ATOM 1345 O O . CYS A 1 175 ? 3.834 -23.906 -27.297 1 96.62 175 CYS A O 1
ATOM 1347 N N . ASP A 1 176 ? 5.918 -23.469 -26.625 1 95.94 176 ASP A N 1
ATOM 1348 C CA . ASP A 1 176 ? 6.605 -24.016 -27.781 1 95.94 176 ASP A CA 1
ATOM 1349 C C . ASP A 1 176 ? 7.676 -25.016 -27.359 1 95.94 176 ASP A C 1
ATOM 1351 O O . ASP A 1 176 ? 7.586 -25.609 -26.281 1 95.94 176 ASP A O 1
ATOM 1355 N N . ASN A 1 177 ? 8.641 -25.25 -28.234 1 96.38 177 ASN A N 1
ATOM 1356 C CA . ASN A 1 177 ? 9.664 -26.25 -27.984 1 96.38 177 ASN A CA 1
ATOM 1357 C C . ASN A 1 177 ? 10.477 -25.922 -26.734 1 96.38 177 ASN A C 1
ATOM 1359 O O . ASN A 1 177 ? 10.992 -26.812 -26.062 1 96.38 177 ASN A O 1
ATOM 1363 N N . ARG A 1 178 ? 10.688 -24.688 -26.516 1 95.88 178 ARG A N 1
ATOM 1364 C CA . ARG A 1 178 ? 11.406 -24.281 -25.312 1 95.88 178 ARG A CA 1
ATOM 1365 C C . ARG A 1 178 ? 10.703 -24.766 -24.062 1 95.88 178 ARG A C 1
ATOM 1367 O O . ARG A 1 178 ? 11.352 -25.234 -23.109 1 95.88 178 ARG A O 1
ATOM 1374 N N . GLY A 1 179 ? 9.375 -24.562 -24.016 1 98.25 179 GLY A N 1
ATOM 1375 C CA . GLY A 1 179 ? 8.578 -25.078 -22.922 1 98.25 179 GLY A CA 1
ATOM 1376 C C . GLY A 1 179 ? 8.633 -26.594 -22.812 1 98.25 179 GLY A C 1
ATOM 1377 O O . GLY A 1 179 ? 8.734 -27.141 -21.703 1 98.25 179 GLY A O 1
ATOM 1378 N N . VAL A 1 180 ? 8.57 -27.234 -23.953 1 98.38 180 VAL A N 1
ATOM 1379 C CA . VAL A 1 180 ? 8.602 -28.703 -23.984 1 98.38 180 VAL A CA 1
ATOM 1380 C C . VAL A 1 180 ? 9.938 -29.188 -23.422 1 98.38 180 VAL A C 1
ATOM 1382 O O . VAL A 1 180 ? 9.969 -30.141 -22.625 1 98.38 180 VAL A O 1
ATOM 1385 N N . GLN A 1 181 ? 10.969 -28.547 -23.766 1 98 181 GLN A N 1
ATOM 1386 C CA . GLN A 1 181 ? 12.289 -28.922 -23.266 1 98 181 GLN A CA 1
ATOM 1387 C C . GLN A 1 181 ? 12.367 -28.797 -21.75 1 98 181 GLN A C 1
ATOM 1389 O O . GLN A 1 181 ? 12.938 -29.641 -21.062 1 98 181 GLN A O 1
ATOM 1394 N N . LEU A 1 182 ? 11.859 -27.703 -21.25 1 98.38 182 LEU A N 1
ATOM 1395 C CA . LEU A 1 182 ? 11.844 -27.516 -19.812 1 98.38 182 LEU A CA 1
ATOM 1396 C C . LEU A 1 182 ? 11.016 -28.594 -19.125 1 98.38 182 LEU A C 1
ATOM 1398 O O . LEU A 1 182 ? 11.43 -29.156 -18.109 1 98.38 182 LEU A O 1
ATOM 1402 N N . ALA A 1 183 ? 9.859 -28.875 -19.688 1 98.62 183 ALA A N 1
ATOM 1403 C CA . ALA A 1 183 ? 9.023 -29.953 -19.141 1 98.62 183 ALA A CA 1
ATOM 1404 C C . ALA A 1 183 ? 9.773 -31.281 -19.125 1 98.62 183 ALA A C 1
ATOM 1406 O O . ALA A 1 183 ? 9.727 -32 -18.125 1 98.62 183 ALA A O 1
ATOM 1407 N N . MET A 1 184 ? 10.445 -31.562 -20.203 1 98.38 184 MET A N 1
ATOM 1408 C CA . MET A 1 184 ? 11.211 -32.781 -20.297 1 98.38 184 MET A CA 1
ATOM 1409 C C . MET A 1 184 ? 12.297 -32.844 -19.234 1 98.38 184 MET A C 1
ATOM 1411 O O . MET A 1 184 ? 12.531 -33.875 -18.625 1 98.38 184 MET A O 1
ATOM 1415 N N . MET A 1 185 ? 12.945 -31.734 -19.016 1 97.94 185 MET A N 1
ATOM 1416 C CA . MET A 1 185 ? 13.969 -31.656 -17.969 1 97.94 185 MET A CA 1
ATOM 1417 C C . MET A 1 185 ? 13.391 -32.031 -16.609 1 97.94 185 MET A C 1
ATOM 1419 O O . MET A 1 185 ? 14.023 -32.75 -15.836 1 97.94 185 MET A O 1
ATOM 1423 N N . VAL A 1 186 ? 12.234 -31.5 -16.297 1 98 186 VAL A N 1
ATOM 1424 C CA . VAL A 1 186 ? 11.586 -31.781 -15.023 1 98 186 VAL A CA 1
ATOM 1425 C C . VAL A 1 186 ? 11.219 -33.281 -14.953 1 98 186 VAL A C 1
ATOM 1427 O O . VAL A 1 186 ? 11.484 -33.938 -13.945 1 98 186 VAL A O 1
ATOM 1430 N N . ILE A 1 187 ? 10.648 -33.812 -16.031 1 97.44 187 ILE A N 1
ATOM 1431 C CA . ILE A 1 187 ? 10.164 -35.188 -16.078 1 97.44 187 ILE A CA 1
ATOM 1432 C C . ILE A 1 187 ? 11.336 -36.156 -15.938 1 97.44 187 ILE A C 1
ATOM 1434 O O . ILE A 1 187 ? 11.219 -37.188 -15.281 1 97.44 187 ILE A O 1
ATOM 1438 N N . GLU A 1 188 ? 12.422 -35.812 -16.453 1 96.06 188 GLU A N 1
ATOM 1439 C CA . GLU A 1 188 ? 13.578 -36.719 -16.484 1 96.06 188 GLU A CA 1
ATOM 1440 C C . GLU A 1 188 ? 14.383 -36.625 -15.195 1 96.06 188 GLU A C 1
ATOM 1442 O O . GLU A 1 188 ? 15.227 -37.469 -14.922 1 96.06 188 GLU A O 1
ATOM 1447 N N . SER A 1 189 ? 14.125 -35.656 -14.461 1 95.19 189 SER A N 1
ATOM 1448 C CA . SER A 1 189 ? 14.852 -35.469 -13.211 1 95.19 189 SER A CA 1
ATOM 1449 C C . SER A 1 189 ? 14.406 -36.5 -12.172 1 95.19 189 SER A C 1
ATOM 1451 O O . SER A 1 189 ? 13.211 -36.75 -12.016 1 95.19 189 SER A O 1
ATOM 1453 N N . SER A 1 190 ? 15.344 -37.062 -11.414 1 92.75 190 SER A N 1
ATOM 1454 C CA . SER A 1 190 ? 15.023 -38 -10.32 1 92.75 190 SER A CA 1
ATOM 1455 C C . SER A 1 190 ? 14.617 -37.219 -9.062 1 92.75 190 SER A C 1
ATOM 1457 O O . SER A 1 190 ? 14.141 -37.844 -8.102 1 92.75 190 SER A O 1
ATOM 1459 N N . PHE A 1 191 ? 14.719 -35.906 -9.109 1 94.38 191 PHE A N 1
ATOM 1460 C CA . PHE A 1 191 ? 14.516 -35.094 -7.918 1 94.38 191 PHE A CA 1
ATOM 1461 C C . PHE A 1 191 ? 13.195 -34.312 -7.988 1 94.38 191 PHE A C 1
ATOM 1463 O O . PHE A 1 191 ? 12.766 -33.719 -7.004 1 94.38 191 PHE A O 1
ATOM 1470 N N . LEU A 1 192 ? 12.57 -34.406 -9.164 1 96.5 192 LEU A N 1
ATOM 1471 C CA . LEU A 1 192 ? 11.391 -33.562 -9.383 1 96.5 192 LEU A CA 1
ATOM 1472 C C . LEU A 1 192 ? 10.227 -34.438 -9.891 1 96.5 192 LEU A C 1
ATOM 1474 O O . LEU A 1 192 ? 10.445 -35.469 -10.523 1 96.5 192 LEU A O 1
ATOM 1478 N N . ASP A 1 193 ? 9.039 -34.031 -9.562 1 95.62 193 ASP A N 1
ATOM 1479 C CA . ASP A 1 193 ? 7.805 -34.594 -10.109 1 95.62 193 ASP A CA 1
ATOM 1480 C C . ASP A 1 193 ? 6.961 -33.5 -10.766 1 95.62 193 ASP A C 1
ATOM 1482 O O . ASP A 1 193 ? 6.566 -32.531 -10.102 1 95.62 193 ASP A O 1
ATOM 1486 N N . LEU A 1 194 ? 6.73 -33.625 -12.039 1 97.44 194 LEU A N 1
ATOM 1487 C CA . LEU A 1 194 ? 5.844 -32.688 -12.711 1 97.44 194 LEU A CA 1
ATOM 1488 C C . LEU A 1 194 ? 4.383 -33 -12.391 1 97.44 194 LEU A C 1
ATOM 1490 O O . LEU A 1 194 ? 3.867 -34.062 -12.766 1 97.44 194 LEU A O 1
ATOM 1494 N N . LYS A 1 195 ? 3.729 -32.062 -11.773 1 96.62 195 LYS A N 1
ATOM 1495 C CA . LYS A 1 195 ? 2.369 -32.281 -11.281 1 96.62 195 LYS A CA 1
ATOM 1496 C C . LYS A 1 195 ? 1.343 -31.594 -12.18 1 96.62 195 LYS A C 1
ATOM 1498 O O . LYS A 1 195 ? 0.196 -32.031 -12.273 1 96.62 195 LYS A O 1
ATOM 1503 N N . GLY A 1 196 ? 1.751 -30.547 -12.773 1 97.75 196 GLY A N 1
ATOM 1504 C CA . GLY A 1 196 ? 0.768 -29.844 -13.57 1 97.75 196 GLY A CA 1
ATOM 1505 C C . GLY A 1 196 ? 1.354 -28.656 -14.328 1 97.75 196 GLY A C 1
ATOM 1506 O O . GLY A 1 196 ? 2.566 -28.438 -14.297 1 97.75 196 GLY A O 1
ATOM 1507 N N . VAL A 1 197 ? 0.449 -27.984 -15.094 1 98.19 197 VAL A N 1
ATOM 1508 C CA . VAL A 1 197 ? 0.758 -26.734 -15.789 1 98.19 197 VAL A CA 1
ATOM 1509 C C . VAL A 1 197 ? -0.135 -25.609 -15.258 1 98.19 197 VAL A C 1
ATOM 1511 O O . VAL A 1 197 ? -1.258 -25.859 -14.812 1 98.19 197 VAL A O 1
ATOM 1514 N N . TYR A 1 198 ? 0.409 -24.422 -15.234 1 98.31 198 TYR A N 1
ATOM 1515 C CA . TYR A 1 198 ? -0.248 -23.25 -14.664 1 98.31 198 TYR A CA 1
ATOM 1516 C C . TYR A 1 198 ? -0.188 -22.062 -15.617 1 98.31 198 TYR A C 1
ATOM 1518 O O . TYR A 1 198 ? 0.883 -21.734 -16.125 1 98.31 198 TYR A O 1
ATOM 1526 N N . SER A 1 199 ? -1.296 -21.484 -15.891 1 97.25 199 SER A N 1
ATOM 1527 C CA . SER A 1 199 ? -1.344 -20.266 -16.688 1 97.25 199 SER A CA 1
ATOM 1528 C C . SER A 1 199 ? -2.285 -19.234 -16.062 1 97.25 199 SER A C 1
ATOM 1530 O O . SER A 1 199 ? -3.443 -19.547 -15.773 1 97.25 199 SER A O 1
ATOM 1532 N N . HIS A 1 200 ? -1.772 -18.047 -15.852 1 94.69 200 HIS A N 1
ATOM 1533 C CA . HIS A 1 200 ? -2.58 -16.953 -15.344 1 94.69 200 HIS A CA 1
ATOM 1534 C C . HIS A 1 200 ? -3.139 -16.109 -16.484 1 94.69 200 HIS A C 1
ATOM 1536 O O . HIS A 1 200 ? -2.379 -15.539 -17.266 1 94.69 200 HIS A O 1
ATOM 1542 N N . CYS A 1 201 ? -4.418 -15.961 -16.484 1 91.06 201 CYS A N 1
ATOM 1543 C CA . CYS A 1 201 ? -5.074 -15.164 -17.516 1 91.06 201 CYS A CA 1
ATOM 1544 C C . CYS A 1 201 ? -5.117 -13.695 -17.141 1 91.06 201 CYS A C 1
ATOM 1546 O O . CYS A 1 201 ? -6.195 -13.102 -17.047 1 91.06 201 CYS A O 1
ATOM 1548 N N . GLY A 1 202 ? -4.004 -13.055 -17.062 1 89.06 202 GLY A N 1
ATOM 1549 C CA . GLY A 1 202 ? -3.887 -11.695 -16.547 1 89.06 202 GLY A CA 1
ATOM 1550 C C . GLY A 1 202 ? -4.43 -10.656 -17.516 1 89.06 202 GLY A C 1
ATOM 1551 O O . GLY A 1 202 ? -4.875 -9.586 -17.094 1 89.06 202 GLY A O 1
ATOM 1552 N N . HIS A 1 203 ? -4.371 -10.906 -18.781 1 89.56 203 HIS A N 1
ATOM 1553 C CA . HIS A 1 203 ? -4.863 -9.953 -19.766 1 89.56 203 HIS A CA 1
ATOM 1554 C C . HIS A 1 203 ? -6.363 -9.727 -19.609 1 89.56 203 HIS A C 1
ATOM 1556 O O . HIS A 1 203 ? -6.887 -8.695 -20.047 1 89.56 203 HIS A O 1
ATOM 1562 N N . SER A 1 204 ? -7.02 -10.656 -18.953 1 91.81 204 SER A N 1
ATOM 1563 C CA . SER A 1 204 ? -8.453 -10.539 -18.734 1 91.81 204 SER A CA 1
ATOM 1564 C C . SER A 1 204 ? -8.789 -9.32 -17.891 1 91.81 204 SER A C 1
ATOM 1566 O O . SER A 1 204 ? -9.922 -8.828 -17.906 1 91.81 204 SER A O 1
ATOM 1568 N N . TYR A 1 205 ? -7.867 -8.812 -17.156 1 91.88 205 TYR A N 1
ATOM 1569 C CA . TYR A 1 205 ? -8.094 -7.664 -16.297 1 91.88 205 TYR A CA 1
ATOM 1570 C C . TYR A 1 205 ? -8.32 -6.398 -17.109 1 91.88 205 TYR A C 1
ATOM 1572 O O . TYR A 1 205 ? -8.805 -5.395 -16.578 1 91.88 205 TYR A O 1
ATOM 1580 N N . ASN A 1 206 ? -8 -6.453 -18.328 1 91.69 206 ASN A N 1
ATOM 1581 C CA . ASN A 1 206 ? -8.164 -5.293 -19.203 1 91.69 206 ASN A CA 1
ATOM 1582 C C . ASN A 1 206 ? -9.297 -5.488 -20.203 1 91.69 206 ASN A C 1
ATOM 1584 O O . ASN A 1 206 ? -9.344 -4.809 -21.234 1 91.69 206 ASN A O 1
ATOM 1588 N N . ILE A 1 207 ? -10.117 -6.441 -19.969 1 95.25 207 ILE A N 1
ATOM 1589 C CA . ILE A 1 207 ? -11.227 -6.746 -20.875 1 95.25 207 ILE A CA 1
ATOM 1590 C C . ILE A 1 207 ? -12.555 -6.516 -20.156 1 95.25 207 ILE A C 1
ATOM 1592 O O . ILE A 1 207 ? -12.75 -6.977 -19.031 1 95.25 207 ILE A O 1
ATOM 1596 N N . ASN A 1 208 ? -13.422 -5.738 -20.766 1 95.69 208 ASN A N 1
ATOM 1597 C CA . ASN A 1 208 ? -14.766 -5.543 -20.219 1 95.69 208 ASN A CA 1
ATOM 1598 C C . ASN A 1 208 ? -15.844 -5.906 -21.25 1 95.69 208 ASN A C 1
ATOM 1600 O O . ASN A 1 208 ? -16.984 -5.473 -21.125 1 95.69 208 ASN A O 1
ATOM 1604 N N . ASP A 1 209 ? -15.438 -6.688 -22.281 1 96.56 209 ASP A N 1
ATOM 1605 C CA . ASP A 1 209 ? -16.328 -7.18 -23.328 1 96.56 209 ASP A CA 1
ATOM 1606 C C . ASP A 1 209 ? -16.453 -8.703 -23.266 1 96.56 209 ASP A C 1
ATOM 1608 O O . ASP A 1 209 ? -15.453 -9.422 -23.297 1 96.56 209 ASP A O 1
ATOM 1612 N N . ASN A 1 210 ? -17.703 -9.195 -23.281 1 96.56 210 ASN A N 1
ATOM 1613 C CA . ASN A 1 210 ? -17.953 -10.617 -23.109 1 96.56 210 ASN A CA 1
ATOM 1614 C C . ASN A 1 210 ? -17.391 -11.438 -24.266 1 96.56 210 ASN A C 1
ATOM 1616 O O . ASN A 1 210 ? -16.812 -12.508 -24.047 1 96.56 210 ASN A O 1
ATOM 1620 N N . ALA A 1 211 ? -17.547 -10.953 -25.438 1 97.38 211 ALA A N 1
ATOM 1621 C CA . ALA A 1 211 ? -17.047 -11.688 -26.609 1 97.38 211 ALA A CA 1
ATOM 1622 C C . ALA A 1 211 ? -15.523 -11.781 -26.578 1 97.38 211 ALA A C 1
ATOM 1624 O O . ALA A 1 211 ? -14.953 -12.836 -26.859 1 97.38 211 ALA A O 1
ATOM 1625 N N . GLU A 1 212 ? -14.945 -10.672 -26.25 1 97.19 212 GLU A N 1
ATOM 1626 C CA . GLU A 1 212 ? -13.492 -10.656 -26.125 1 97.19 212 GLU A CA 1
ATOM 1627 C C . GLU A 1 212 ? -13.016 -11.578 -25.016 1 97.19 212 GLU A C 1
ATOM 1629 O O . GLU A 1 212 ? -12.008 -12.273 -25.156 1 97.19 212 GLU A O 1
ATOM 1634 N N . MET A 1 213 ? -13.75 -11.57 -23.922 1 97.31 213 MET A N 1
ATOM 1635 C CA . MET A 1 213 ? -13.414 -12.438 -22.781 1 97.31 213 MET A CA 1
ATOM 1636 C C . MET A 1 213 ? -13.539 -13.906 -23.172 1 97.31 213 MET A C 1
ATOM 1638 O O . MET A 1 213 ? -12.664 -14.711 -22.844 1 97.31 213 MET A O 1
ATOM 1642 N N . GLU A 1 214 ? -14.578 -14.25 -23.875 1 96.06 214 GLU A N 1
ATOM 1643 C CA . GLU A 1 214 ? -14.773 -15.617 -24.344 1 96.06 214 GLU A CA 1
ATOM 1644 C C . GLU A 1 214 ? -13.633 -16.062 -25.266 1 96.06 214 GLU A C 1
ATOM 1646 O O . GLU A 1 214 ? -13.117 -17.172 -25.125 1 96.06 214 GLU A O 1
ATOM 1651 N N . HIS A 1 215 ? -13.281 -15.203 -26.125 1 96.12 215 HIS A N 1
ATOM 1652 C CA . HIS A 1 215 ? -12.188 -15.508 -27.047 1 96.12 215 HIS A CA 1
ATOM 1653 C C . HIS A 1 215 ? -10.875 -15.719 -26.297 1 96.12 215 HIS A C 1
ATOM 1655 O O . HIS A 1 215 ? -10.148 -16.672 -26.562 1 96.12 215 HIS A O 1
ATOM 1661 N N . THR A 1 216 ? -10.617 -14.859 -25.375 1 95.62 216 THR A N 1
ATOM 1662 C CA . THR A 1 216 ? -9.375 -14.914 -24.609 1 95.62 216 THR A CA 1
ATOM 1663 C C . THR A 1 216 ? -9.297 -16.203 -23.797 1 95.62 216 THR A C 1
ATOM 1665 O O . THR A 1 216 ? -8.25 -16.859 -23.75 1 95.62 216 THR A O 1
ATOM 1668 N N . THR A 1 217 ? -10.375 -16.562 -23.156 1 95.88 217 THR A N 1
ATOM 1669 C CA . THR A 1 217 ? -10.391 -17.766 -22.328 1 95.88 217 THR A CA 1
ATOM 1670 C C . THR A 1 217 ? -10.258 -19.016 -23.172 1 95.88 217 THR A C 1
ATOM 1672 O O . THR A 1 217 ? -9.594 -19.984 -22.781 1 95.88 217 THR A O 1
ATOM 1675 N N . GLN A 1 218 ? -10.852 -19 -24.312 1 94.38 218 GLN A N 1
ATOM 1676 C CA . GLN A 1 218 ? -10.719 -20.141 -25.234 1 94.38 218 GLN A CA 1
ATOM 1677 C C . GLN A 1 218 ? -9.289 -20.281 -25.734 1 94.38 218 GLN A C 1
ATOM 1679 O O . GLN A 1 218 ? -8.75 -21.375 -25.781 1 94.38 218 GLN A O 1
ATOM 1684 N N . GLU A 1 219 ? -8.711 -19.188 -26.078 1 94.38 219 GLU A N 1
ATOM 1685 C CA . GLU A 1 219 ? -7.336 -19.188 -26.562 1 94.38 219 GLU A CA 1
ATOM 1686 C C . GLU A 1 219 ? -6.375 -19.688 -25.484 1 94.38 219 GLU A C 1
ATOM 1688 O O . GLU A 1 219 ? -5.426 -20.422 -25.797 1 94.38 219 GLU A O 1
ATOM 1693 N N . ASP A 1 220 ? -6.613 -19.281 -24.328 1 94.44 220 ASP A N 1
ATOM 1694 C CA . ASP A 1 220 ? -5.789 -19.719 -23.203 1 94.44 220 ASP A CA 1
ATOM 1695 C C . ASP A 1 220 ? -5.785 -21.234 -23.078 1 94.44 220 ASP A C 1
ATOM 1697 O O . ASP A 1 220 ? -4.723 -21.859 -23.016 1 94.44 220 ASP A O 1
ATOM 1701 N N . LEU A 1 221 ? -6.93 -21.828 -23.062 1 94.25 221 LEU A N 1
ATOM 1702 C CA . LEU A 1 221 ? -7.055 -23.281 -22.922 1 94.25 221 LEU A CA 1
ATOM 1703 C C . LEU A 1 221 ? -6.477 -24 -24.141 1 94.25 221 LEU A C 1
ATOM 1705 O O . LEU A 1 221 ? -5.793 -25.016 -24 1 94.25 221 LEU A O 1
ATOM 1709 N N . GLU A 1 222 ? -6.715 -23.453 -25.297 1 94.81 222 GLU A N 1
ATOM 1710 C CA . GLU A 1 222 ? -6.215 -24.062 -26.531 1 94.81 222 GLU A CA 1
ATOM 1711 C C . GLU A 1 222 ? -4.691 -24.109 -26.547 1 94.81 222 GLU A C 1
ATOM 1713 O O . GLU A 1 222 ? -4.094 -25.109 -26.953 1 94.81 222 GLU A O 1
ATOM 1718 N N . MET A 1 223 ? -4.105 -23.078 -26.094 1 96.06 223 MET A N 1
ATOM 1719 C CA . MET A 1 223 ? -2.648 -23.016 -26.062 1 96.06 223 MET A CA 1
ATOM 1720 C C . MET A 1 223 ? -2.08 -24.062 -25.109 1 96.06 223 MET A C 1
ATOM 1722 O O . MET A 1 223 ? -1.072 -24.703 -25.406 1 96.06 223 MET A O 1
ATOM 1726 N N . ILE A 1 224 ? -2.701 -24.234 -24.016 1 96.62 224 ILE A N 1
ATOM 1727 C CA . ILE A 1 224 ? -2.236 -25.203 -23.031 1 96.62 224 ILE A CA 1
ATOM 1728 C C . ILE A 1 224 ? -2.398 -26.609 -23.578 1 96.62 224 ILE A C 1
ATOM 1730 O O . ILE A 1 224 ? -1.495 -27.438 -23.438 1 96.62 224 ILE A O 1
ATOM 1734 N N . VAL A 1 225 ? -3.502 -26.875 -24.234 1 94.81 225 VAL A N 1
ATOM 1735 C CA . VAL A 1 225 ? -3.766 -28.188 -24.797 1 94.81 225 VAL A CA 1
ATOM 1736 C C . VAL A 1 225 ? -2.754 -28.484 -25.906 1 94.81 225 VAL A C 1
ATOM 1738 O O . VAL A 1 225 ? -2.225 -29.594 -25.984 1 94.81 225 VAL A O 1
ATOM 1741 N N . GLN A 1 226 ? -2.557 -27.5 -26.688 1 96.31 226 GLN A N 1
ATOM 1742 C CA . GLN A 1 226 ? -1.554 -27.656 -27.734 1 96.31 226 GLN A CA 1
ATOM 1743 C C . GLN A 1 226 ? -0.183 -27.969 -27.141 1 96.31 226 GLN A C 1
ATOM 1745 O O . GLN A 1 226 ? 0.556 -28.797 -27.656 1 96.31 226 GLN A O 1
ATOM 1750 N N . PHE A 1 227 ? 0.16 -27.312 -26.156 1 98 227 PHE A N 1
ATOM 1751 C CA . PHE A 1 227 ? 1.423 -27.562 -25.469 1 98 227 PHE A CA 1
ATOM 1752 C C . PHE A 1 227 ? 1.5 -28.984 -24.953 1 98 227 PHE A C 1
ATOM 1754 O O . PHE A 1 227 ? 2.51 -29.672 -25.156 1 98 227 PHE A O 1
ATOM 1761 N N . ILE A 1 228 ? 0.455 -29.453 -24.297 1 97.06 228 ILE A N 1
ATOM 1762 C CA . ILE A 1 228 ? 0.413 -30.797 -23.734 1 97.06 228 ILE A CA 1
ATOM 1763 C C . ILE A 1 228 ? 0.545 -31.828 -24.859 1 97.06 228 ILE A C 1
ATOM 1765 O O . ILE A 1 228 ? 1.226 -32.844 -24.703 1 97.06 228 ILE A O 1
ATOM 1769 N N . ASN A 1 229 ? -0.074 -31.516 -25.984 1 96.81 229 ASN A N 1
ATOM 1770 C CA . ASN A 1 229 ? 0.047 -32.406 -27.141 1 96.81 229 ASN A CA 1
ATOM 1771 C C . ASN A 1 229 ? 1.483 -32.469 -27.656 1 96.81 229 ASN A C 1
ATOM 1773 O O . ASN A 1 229 ? 1.977 -33.531 -28 1 96.81 229 ASN A O 1
ATOM 1777 N N . LEU A 1 230 ? 2.109 -31.328 -27.703 1 98 230 LEU A N 1
ATOM 1778 C CA . LEU A 1 230 ? 3.51 -31.281 -28.109 1 98 230 LEU A CA 1
ATOM 1779 C C . LEU A 1 230 ? 4.383 -32.094 -27.141 1 98 230 LEU A C 1
ATOM 1781 O O . LEU A 1 230 ? 5.293 -32.812 -27.562 1 98 230 LEU A O 1
ATOM 1785 N N . LEU A 1 231 ? 4.125 -31.922 -25.891 1 98.31 231 LEU A N 1
ATOM 1786 C CA . LEU A 1 231 ? 4.863 -32.656 -24.859 1 98.31 231 LEU A CA 1
ATOM 1787 C C . LEU A 1 231 ? 4.668 -34.156 -25.016 1 98.31 231 LEU A C 1
ATOM 1789 O O . LEU A 1 231 ? 5.629 -34.938 -24.953 1 98.31 231 LEU A O 1
ATOM 1793 N N . ALA A 1 232 ? 3.438 -34.594 -25.281 1 97.5 232 ALA A N 1
ATOM 1794 C CA . ALA A 1 232 ? 3.133 -36 -25.469 1 97.5 232 ALA A CA 1
ATOM 1795 C C . ALA A 1 232 ? 3.9 -36.562 -26.656 1 97.5 232 ALA A C 1
ATOM 1797 O O . ALA A 1 232 ? 4.422 -37.688 -26.594 1 97.5 232 ALA A O 1
ATOM 1798 N N . LYS A 1 233 ? 3.928 -35.812 -27.672 1 97.5 233 LYS A N 1
ATOM 1799 C CA . LYS A 1 233 ? 4.668 -36.25 -28.859 1 97.5 233 LYS A CA 1
ATOM 1800 C C . LYS A 1 233 ? 6.152 -36.406 -28.547 1 97.5 233 LYS A C 1
ATOM 1802 O O . LYS A 1 233 ? 6.77 -37.406 -28.969 1 97.5 233 LYS A O 1
ATOM 1807 N N . GLN A 1 234 ? 6.684 -35.438 -27.859 1 97.75 234 GLN A N 1
ATOM 1808 C CA . GLN A 1 234 ? 8.094 -35.5 -27.5 1 97.75 234 GLN A CA 1
ATOM 1809 C C . GLN A 1 234 ? 8.383 -36.719 -26.609 1 97.75 234 GLN A C 1
ATOM 1811 O O . GLN A 1 234 ? 9.414 -37.375 -26.75 1 97.75 234 GLN A O 1
ATOM 1816 N N . LEU A 1 235 ? 7.551 -37 -25.688 1 97.88 235 LEU A N 1
ATOM 1817 C CA . LEU A 1 235 ? 7.699 -38.125 -24.781 1 97.88 235 LEU A CA 1
ATOM 1818 C C . LEU A 1 235 ? 7.703 -39.438 -25.562 1 97.88 235 LEU A C 1
ATOM 1820 O O . LEU A 1 235 ? 8.508 -40.344 -25.281 1 97.88 235 LEU A O 1
ATOM 1824 N N . LYS A 1 236 ? 6.863 -39.531 -26.516 1 97.19 236 LYS A N 1
ATOM 1825 C CA . LYS A 1 236 ? 6.812 -40.75 -27.359 1 97.19 236 LYS A CA 1
ATOM 1826 C C . LYS A 1 236 ? 8.109 -40.906 -28.141 1 97.19 236 LYS A C 1
ATOM 1828 O O . LYS A 1 236 ? 8.648 -42 -28.219 1 97.19 236 LYS A O 1
ATOM 1833 N N . GLN A 1 237 ? 8.578 -39.875 -28.641 1 96.75 237 GLN A N 1
ATOM 1834 C CA . GLN A 1 237 ? 9.797 -39.906 -29.438 1 96.75 237 GLN A CA 1
ATOM 1835 C C . GLN A 1 237 ? 11.008 -40.281 -28.578 1 96.75 237 GLN A C 1
ATOM 1837 O O . GLN A 1 237 ? 11.938 -40.938 -29.062 1 96.75 237 GLN A O 1
ATOM 1842 N N . SER A 1 238 ? 10.953 -39.906 -27.375 1 95.38 238 SER A N 1
ATOM 1843 C CA . SER A 1 238 ? 12.078 -40.125 -26.484 1 95.38 238 SER A CA 1
ATOM 1844 C C . SER A 1 238 ? 11.906 -41.438 -25.719 1 95.38 238 SER A C 1
ATOM 1846 O O . SER A 1 238 ? 12.711 -41.75 -24.828 1 95.38 238 SER A O 1
ATOM 1848 N N . GLU A 1 239 ? 10.812 -42.125 -25.859 1 94.62 239 GLU A N 1
ATOM 1849 C CA . GLU A 1 239 ? 10.492 -43.406 -25.219 1 94.62 239 GLU A CA 1
ATOM 1850 C C . GLU A 1 239 ? 10.461 -43.25 -23.688 1 94.62 239 GLU A C 1
ATOM 1852 O O . GLU A 1 239 ? 10.992 -44.125 -22.969 1 94.62 239 GLU A O 1
ATOM 1857 N N . LYS A 1 240 ? 10.023 -42.125 -23.359 1 92.69 240 LYS A N 1
ATOM 1858 C CA . LYS A 1 240 ? 9.82 -41.906 -21.938 1 92.69 240 LYS A CA 1
ATOM 1859 C C . LYS A 1 240 ? 8.367 -42.125 -21.547 1 92.69 240 LYS A C 1
ATOM 1861 O O . LYS A 1 240 ? 7.453 -41.719 -22.25 1 92.69 240 LYS A O 1
ATOM 1866 N N . HIS A 1 241 ? 8.227 -42.844 -20.469 1 92.75 241 HIS A N 1
ATOM 1867 C CA . HIS A 1 241 ? 6.875 -43.094 -19.984 1 92.75 241 HIS A CA 1
ATOM 1868 C C . HIS A 1 241 ? 6.43 -42 -19.016 1 92.75 241 HIS A C 1
ATOM 1870 O O . HIS A 1 241 ? 6.996 -41.844 -17.922 1 92.75 241 HIS A O 1
ATOM 1876 N N . PHE A 1 242 ? 5.52 -41.219 -19.344 1 95.56 242 PHE A N 1
ATOM 1877 C CA . PHE A 1 242 ? 4.875 -40.188 -18.531 1 95.56 242 PHE A CA 1
ATOM 1878 C C . PHE A 1 242 ? 3.447 -39.938 -19.016 1 95.56 242 PHE A C 1
ATOM 1880 O O . PHE A 1 242 ? 3.213 -39.719 -20.203 1 95.56 242 PHE A O 1
ATOM 1887 N N . ASP A 1 243 ? 2.494 -40 -18.094 1 95.81 243 ASP A N 1
ATOM 1888 C CA . ASP A 1 243 ? 1.086 -39.812 -18.438 1 95.81 243 ASP A CA 1
ATOM 1889 C C . ASP A 1 243 ? 0.708 -38.344 -18.422 1 95.81 243 ASP A C 1
ATOM 1891 O O . ASP A 1 243 ? 0.363 -37.781 -17.375 1 95.81 243 ASP A O 1
ATOM 1895 N N . THR A 1 244 ? 0.636 -37.75 -19.547 1 95.94 244 THR A N 1
ATOM 1896 C CA . THR A 1 244 ? 0.329 -36.312 -19.656 1 95.94 244 THR A CA 1
ATOM 1897 C C . THR A 1 244 ? -1.128 -36.062 -19.297 1 95.94 244 THR A C 1
ATOM 1899 O O . THR A 1 244 ? -1.495 -34.938 -18.969 1 95.94 244 THR A O 1
ATOM 1902 N N . SER A 1 245 ? -2.016 -37.031 -19.344 1 93.38 245 SER A N 1
ATOM 1903 C CA . SER A 1 245 ? -3.432 -36.844 -19.047 1 93.38 245 SER A CA 1
ATOM 1904 C C . SER A 1 245 ? -3.654 -36.656 -17.547 1 93.38 245 SER A C 1
ATOM 1906 O O . SER A 1 245 ? -4.723 -36.188 -17.141 1 93.38 245 SER A O 1
ATOM 1908 N N . ALA A 1 246 ? -2.697 -36.969 -16.766 1 93.69 246 ALA A N 1
ATOM 1909 C CA . ALA A 1 246 ? -2.799 -36.844 -15.32 1 93.69 246 ALA A CA 1
ATOM 1910 C C . ALA A 1 246 ? -2.365 -35.438 -14.867 1 93.69 246 ALA A C 1
ATOM 1912 O O . ALA A 1 246 ? -2.559 -35.062 -13.711 1 93.69 246 ALA A O 1
ATOM 1913 N N . LEU A 1 247 ? -1.839 -34.656 -15.75 1 96.12 247 LEU A N 1
ATOM 1914 C CA . LEU A 1 247 ? -1.366 -33.312 -15.398 1 96.12 247 LEU A CA 1
ATOM 1915 C C . LEU A 1 247 ? -2.529 -32.406 -15.008 1 96.12 247 LEU A C 1
ATOM 1917 O O . LEU A 1 247 ? -3.539 -32.344 -15.711 1 96.12 247 LEU A O 1
ATOM 1921 N N . HIS A 1 248 ? -2.375 -31.766 -13.867 1 95.81 248 HIS A N 1
ATOM 1922 C CA . HIS A 1 248 ? -3.312 -30.703 -13.531 1 95.81 248 HIS A CA 1
ATOM 1923 C C . HIS A 1 248 ? -3.168 -29.516 -14.484 1 95.81 248 HIS A C 1
ATOM 1925 O O . HIS A 1 248 ? -2.051 -29.094 -14.789 1 95.81 248 HIS A O 1
ATOM 1931 N N . ILE A 1 249 ? -4.27 -29.094 -15 1 97.12 249 ILE A N 1
ATOM 1932 C CA . ILE A 1 249 ? -4.309 -27.875 -15.789 1 97.12 249 ILE A CA 1
ATOM 1933 C C . ILE A 1 249 ? -4.977 -26.766 -14.984 1 97.12 249 ILE A C 1
ATOM 1935 O O . ILE A 1 249 ? -6.199 -26.75 -14.82 1 97.12 249 ILE A O 1
ATOM 1939 N N . SER A 1 250 ? -4.191 -25.891 -14.43 1 97.69 250 SER A N 1
ATOM 1940 C CA . SER A 1 250 ? -4.703 -24.797 -13.617 1 97.69 250 SER A CA 1
ATOM 1941 C C . SER A 1 250 ? -4.715 -23.484 -14.398 1 97.69 250 SER A C 1
ATOM 1943 O O . SER A 1 250 ? -3.664 -22.984 -14.82 1 97.69 250 SER A O 1
ATOM 1945 N N . ILE A 1 251 ? -5.906 -22.891 -14.609 1 96.69 251 ILE A N 1
ATOM 1946 C CA . ILE A 1 251 ? -6.008 -21.719 -15.461 1 96.69 251 ILE A CA 1
ATOM 1947 C C . ILE A 1 251 ? -6.93 -20.688 -14.812 1 96.69 251 ILE A C 1
ATOM 1949 O O . ILE A 1 251 ? -7.59 -20.969 -13.812 1 96.69 251 ILE A O 1
ATOM 1953 N N . GLY A 1 252 ? -6.84 -19.484 -15.359 1 95.62 252 GLY A N 1
ATOM 1954 C CA . GLY A 1 252 ? -7.898 -18.531 -15.086 1 95.62 252 GLY A CA 1
ATOM 1955 C C . GLY A 1 252 ? -7.445 -17.375 -14.211 1 95.62 252 GLY A C 1
ATOM 1956 O O . GLY A 1 252 ? -6.246 -17.172 -14.016 1 95.62 252 GLY A O 1
ATOM 1957 N N . SER A 1 253 ? -8.344 -16.531 -13.898 1 97.06 253 SER A N 1
ATOM 1958 C CA . SER A 1 253 ? -8.336 -15.336 -13.078 1 97.06 253 SER A CA 1
ATOM 1959 C C . SER A 1 253 ? -9.75 -14.961 -12.633 1 97.06 253 SER A C 1
ATOM 1961 O O . SER A 1 253 ? -10.727 -15.57 -13.078 1 97.06 253 SER A O 1
ATOM 1963 N N . THR A 1 254 ? -9.836 -14.07 -11.75 1 98 254 THR A N 1
ATOM 1964 C CA . THR A 1 254 ? -11.172 -13.656 -11.312 1 98 254 THR A CA 1
ATOM 1965 C C . THR A 1 254 ? -11.969 -13.078 -12.477 1 98 254 THR A C 1
ATOM 1967 O O . THR A 1 254 ? -13.109 -13.477 -12.711 1 98 254 THR A O 1
ATOM 1970 N N . PRO A 1 255 ? -11.406 -12.242 -13.328 1 97.38 255 PRO A N 1
ATOM 1971 C CA . PRO A 1 255 ? -12.219 -11.703 -14.422 1 97.38 255 PRO A CA 1
ATOM 1972 C C . PRO A 1 255 ? -12.672 -12.773 -15.406 1 97.38 255 PRO A C 1
ATOM 1974 O O . PRO A 1 255 ? -13.742 -12.656 -16 1 97.38 255 PRO A O 1
ATOM 1977 N N . SER A 1 256 ? -11.922 -13.836 -15.586 1 97.31 256 SER A N 1
ATOM 1978 C CA . SER A 1 256 ? -12.188 -14.789 -16.656 1 97.31 256 SER A CA 1
ATOM 1979 C C . SER A 1 256 ? -12.938 -16.016 -16.141 1 97.31 256 SER A C 1
ATOM 1981 O O . SER A 1 256 ? -13.398 -16.844 -16.922 1 97.31 256 SER A O 1
ATOM 1983 N N . MET A 1 257 ? -13.055 -16.125 -14.859 1 97 257 MET A N 1
ATOM 1984 C CA . MET A 1 257 ? -13.414 -17.391 -14.219 1 97 257 MET A CA 1
ATOM 1985 C C . MET A 1 257 ? -14.766 -17.891 -14.703 1 97 257 MET A C 1
ATOM 1987 O O . MET A 1 257 ? -14.992 -19.094 -14.797 1 97 257 MET A O 1
ATOM 1991 N N . PHE A 1 258 ? -15.68 -17.047 -15.109 1 97 258 PHE A N 1
ATOM 1992 C CA . PHE A 1 258 ? -17.016 -17.453 -15.492 1 97 258 PHE A CA 1
ATOM 1993 C C . PHE A 1 258 ? -17.078 -17.812 -16.969 1 97 258 PHE A C 1
ATOM 1995 O O . PHE A 1 258 ? -18.094 -18.297 -17.469 1 97 258 PHE A O 1
ATOM 2002 N N . PHE A 1 259 ? -16.016 -17.625 -17.719 1 96.56 259 PHE A N 1
ATOM 2003 C CA . PHE A 1 259 ? -16.031 -17.797 -19.156 1 96.56 259 PHE A CA 1
ATOM 2004 C C . PHE A 1 259 ? -15.266 -19.062 -19.562 1 96.56 259 PHE A C 1
ATOM 2006 O O . PHE A 1 259 ? -15.344 -19.5 -20.719 1 96.56 259 PHE A O 1
ATOM 2013 N N . HIS A 1 260 ? -14.523 -19.625 -18.625 1 95.56 260 HIS A N 1
ATOM 2014 C CA . HIS A 1 260 ? -13.812 -20.875 -18.922 1 95.56 260 HIS A CA 1
ATOM 2015 C C . HIS A 1 260 ? -14.781 -22.047 -19.047 1 95.56 260 HIS A C 1
ATOM 2017 O O . HIS A 1 260 ? -15.688 -22.188 -18.219 1 95.56 260 HIS A O 1
ATOM 2023 N N . LYS A 1 261 ? -14.609 -22.828 -20.078 1 93.88 261 LYS A N 1
ATOM 2024 C CA . LYS A 1 261 ? -15.398 -24.047 -20.297 1 93.88 261 LYS A CA 1
ATOM 2025 C C . LYS A 1 261 ? -14.492 -25.25 -20.516 1 93.88 261 LYS A C 1
ATOM 2027 O O . LYS A 1 261 ? -13.422 -25.141 -21.109 1 93.88 261 LYS A O 1
ATOM 2032 N N . ASN A 1 262 ? -14.93 -26.312 -19.938 1 92.38 262 ASN A N 1
ATOM 2033 C CA . ASN A 1 262 ? -14.188 -27.547 -20.125 1 92.38 262 ASN A CA 1
ATOM 2034 C C . ASN A 1 262 ? -14.578 -28.25 -21.422 1 92.38 262 ASN A C 1
ATOM 2036 O O . ASN A 1 262 ? -15.094 -29.359 -21.406 1 92.38 262 ASN A O 1
ATOM 2040 N N . SER A 1 263 ? -14.258 -27.703 -22.484 1 83.44 263 SER A N 1
ATOM 2041 C CA . SER A 1 263 ? -14.672 -28.188 -23.797 1 83.44 263 SER A CA 1
ATOM 2042 C C . SER A 1 263 ? -13.984 -29.5 -24.141 1 83.44 263 SER A C 1
ATOM 2044 O O . SER A 1 263 ? -14.461 -30.266 -24.984 1 83.44 263 SER A O 1
ATOM 2046 N N . LEU A 1 264 ? -12.984 -29.844 -23.438 1 80.12 264 LEU A N 1
ATOM 2047 C CA . LEU A 1 264 ? -12.219 -31.047 -23.781 1 80.12 264 LEU A CA 1
ATOM 2048 C C . LEU A 1 264 ? -12.445 -32.156 -22.75 1 80.12 264 LEU A C 1
ATOM 2050 O O . LEU A 1 264 ? -11.789 -33.188 -22.797 1 80.12 264 LEU A O 1
ATOM 2054 N N . ASN A 1 265 ? -13.266 -31.938 -21.875 1 84.81 265 ASN A N 1
ATOM 2055 C CA . ASN A 1 265 ? -13.617 -32.906 -20.828 1 84.81 265 ASN A CA 1
ATOM 2056 C C . ASN A 1 265 ? -12.391 -33.375 -20.062 1 84.81 265 ASN A C 1
ATOM 2058 O O . ASN A 1 265 ? -12.203 -34.594 -19.875 1 84.81 265 ASN A O 1
ATOM 2062 N N . ASN A 1 266 ? -11.578 -32.406 -19.797 1 87.75 266 ASN A N 1
ATOM 2063 C CA . ASN A 1 266 ? -10.414 -32.688 -18.953 1 87.75 266 ASN A CA 1
ATOM 2064 C C . ASN A 1 266 ? -10.781 -32.75 -17.484 1 87.75 266 ASN A C 1
ATOM 2066 O O . ASN A 1 266 ? -11.258 -31.781 -16.906 1 87.75 266 ASN A O 1
ATOM 2070 N N . ASN A 1 267 ? -10.461 -33.844 -16.828 1 88.25 267 ASN A N 1
ATOM 2071 C CA . ASN A 1 267 ? -10.875 -34.094 -15.445 1 88.25 267 ASN A CA 1
ATOM 2072 C C . ASN A 1 267 ? -9.938 -33.406 -14.453 1 88.25 267 ASN A C 1
ATOM 2074 O O . ASN A 1 267 ? -10.242 -33.312 -13.266 1 88.25 267 ASN A O 1
ATOM 2078 N N . THR A 1 268 ? -8.859 -32.875 -14.984 1 92.81 268 THR A N 1
ATOM 2079 C CA . THR A 1 268 ? -7.891 -32.281 -14.07 1 92.81 268 THR A CA 1
ATOM 2080 C C . THR A 1 268 ? -7.852 -30.75 -14.25 1 92.81 268 THR A C 1
ATOM 2082 O O . THR A 1 268 ? -7.016 -30.078 -13.656 1 92.81 268 THR A O 1
ATOM 2085 N N . LEU A 1 269 ? -8.789 -30.281 -15.047 1 96 269 LEU A N 1
ATOM 2086 C CA . LEU A 1 269 ? -8.891 -28.844 -15.258 1 96 269 LEU A CA 1
ATOM 2087 C C . LEU A 1 269 ? -9.375 -28.141 -13.992 1 96 269 LEU A C 1
ATOM 2089 O O . LEU A 1 269 ? -10.352 -28.578 -13.367 1 96 269 LEU A O 1
ATOM 2093 N N . GLU A 1 270 ? -8.656 -27.172 -13.562 1 96.75 270 GLU A N 1
ATOM 2094 C CA . GLU A 1 270 ? -9.047 -26.406 -12.383 1 96.75 270 GLU A CA 1
ATOM 2095 C C . GLU A 1 270 ? -8.883 -24.906 -12.625 1 96.75 270 GLU A C 1
ATOM 2097 O O . GLU A 1 270 ? -8.016 -24.484 -13.391 1 96.75 270 GLU A O 1
ATOM 2102 N N . LEU A 1 271 ? -9.734 -24.062 -11.93 1 97.44 271 LEU A N 1
ATOM 2103 C CA . LEU A 1 271 ? -9.641 -22.609 -11.93 1 97.44 271 LEU A CA 1
ATOM 2104 C C . LEU A 1 271 ? -8.969 -22.109 -10.656 1 97.44 271 LEU A C 1
ATOM 2106 O O . LEU A 1 271 ? -9.172 -22.672 -9.578 1 97.44 271 LEU A O 1
ATOM 2110 N N . HIS A 1 272 ? -8.203 -21.062 -10.82 1 98.19 272 HIS A N 1
ATOM 2111 C CA . HIS A 1 272 ? -7.488 -20.594 -9.633 1 98.19 272 HIS A CA 1
ATOM 2112 C C . HIS A 1 272 ? -7.734 -19.109 -9.391 1 98.19 272 HIS A C 1
ATOM 2114 O O . HIS A 1 272 ? -6.789 -18.344 -9.195 1 98.19 272 HIS A O 1
ATOM 2120 N N . PRO A 1 273 ? -8.984 -18.625 -9.414 1 97.94 273 PRO A N 1
ATOM 2121 C CA . PRO A 1 273 ? -9.258 -17.219 -9.109 1 97.94 273 PRO A CA 1
ATOM 2122 C C . PRO A 1 273 ? -8.945 -16.844 -7.66 1 97.94 273 PRO A C 1
ATOM 2124 O O . PRO A 1 273 ? -8.953 -17.719 -6.789 1 97.94 273 PRO A O 1
ATOM 2127 N N . GLY A 1 274 ? -8.648 -15.602 -7.434 1 97.81 274 GLY A N 1
ATOM 2128 C CA . GLY A 1 274 ? -8.352 -15.164 -6.082 1 97.81 274 GLY A CA 1
ATOM 2129 C C . GLY A 1 274 ? -9.234 -14.023 -5.613 1 97.81 274 GLY A C 1
ATOM 2130 O O . GLY A 1 274 ? -9.914 -14.141 -4.59 1 97.81 274 GLY A O 1
ATOM 2131 N N . ASN A 1 275 ? -9.398 -13.031 -6.387 1 98.5 275 ASN A N 1
ATOM 2132 C CA . ASN A 1 275 ? -10.039 -11.781 -5.988 1 98.5 275 ASN A CA 1
ATOM 2133 C C . ASN A 1 275 ? -11.547 -11.945 -5.824 1 98.5 275 ASN A C 1
ATOM 2135 O O . ASN A 1 275 ? -12.203 -11.109 -5.203 1 98.5 275 ASN A O 1
ATOM 2139 N N . TYR A 1 276 ? -12.156 -13.078 -6.258 1 98.44 276 TYR A N 1
ATOM 2140 C CA . TYR A 1 276 ? -13.602 -13.289 -6.289 1 98.44 276 TYR A CA 1
ATOM 2141 C C . TYR A 1 276 ? -14.188 -13.266 -4.883 1 98.44 276 TYR A C 1
ATOM 2143 O O . TYR A 1 276 ? -15.398 -13.109 -4.711 1 98.44 276 TYR A O 1
ATOM 2151 N N . VAL A 1 277 ? -13.328 -13.43 -3.885 1 98.44 277 VAL A N 1
ATOM 2152 C CA . VAL A 1 277 ? -13.805 -13.477 -2.506 1 98.44 277 VAL A CA 1
ATOM 2153 C C . VAL A 1 277 ? -14.242 -12.078 -2.064 1 98.44 277 VAL A C 1
ATOM 2155 O O . VAL A 1 277 ? -15.203 -11.938 -1.306 1 98.44 277 VAL A O 1
ATOM 2158 N N . PHE A 1 278 ? -13.562 -11.055 -2.527 1 98.81 278 PHE A N 1
ATOM 2159 C CA . PHE A 1 278 ? -13.828 -9.703 -2.059 1 98.81 278 PHE A CA 1
ATOM 2160 C C . PHE A 1 278 ? -14.469 -8.867 -3.156 1 98.81 278 PHE A C 1
ATOM 2162 O O . PHE A 1 278 ? -15.359 -8.055 -2.885 1 98.81 278 PHE A O 1
ATOM 2169 N N . TYR A 1 279 ? -14.023 -9.117 -4.414 1 98.69 279 TYR A N 1
ATOM 2170 C CA . TYR A 1 279 ? -14.312 -8.219 -5.527 1 98.69 279 TYR A CA 1
ATOM 2171 C C . TYR A 1 279 ? -13.883 -6.793 -5.207 1 98.69 279 TYR A C 1
ATOM 2173 O O . TYR A 1 279 ? -13.312 -6.535 -4.145 1 98.69 279 TYR A O 1
ATOM 2181 N N . ASP A 1 280 ? -13.969 -5.895 -6.141 1 98.31 280 ASP A N 1
ATOM 2182 C CA . ASP A 1 280 ? -13.586 -4.488 -6.051 1 98.31 280 ASP A CA 1
ATOM 2183 C C . ASP A 1 280 ? -14.039 -3.715 -7.285 1 98.31 280 ASP A C 1
ATOM 2185 O O . ASP A 1 280 ? -14.805 -4.23 -8.102 1 98.31 280 ASP A O 1
ATOM 2189 N N . ARG A 1 281 ? -13.586 -2.518 -7.445 1 97.56 281 ARG A N 1
ATOM 2190 C CA . ARG A 1 281 ? -14.031 -1.691 -8.562 1 97.56 281 ARG A CA 1
ATOM 2191 C C . ARG A 1 281 ? -13.539 -2.256 -9.891 1 97.56 281 ARG A C 1
ATOM 2193 O O . ARG A 1 281 ? -14.234 -2.176 -10.906 1 97.56 281 ARG A O 1
ATOM 2200 N N . GLN A 1 282 ? -12.328 -2.756 -9.914 1 97 282 GLN A N 1
ATOM 2201 C CA . GLN A 1 282 ? -11.812 -3.352 -11.141 1 97 282 GLN A CA 1
ATOM 2202 C C . GLN A 1 282 ? -12.68 -4.52 -11.594 1 97 282 GLN A C 1
ATOM 2204 O O . GLN A 1 282 ? -12.977 -4.656 -12.781 1 97 282 GLN A O 1
ATOM 2209 N N . GLN A 1 283 ? -13.055 -5.348 -10.656 1 98 283 GLN A N 1
ATOM 2210 C CA . GLN A 1 283 ? -13.867 -6.512 -10.992 1 98 283 GLN A CA 1
ATOM 2211 C C . GLN A 1 283 ? -15.281 -6.094 -11.406 1 98 283 GLN A C 1
ATOM 2213 O O . GLN A 1 283 ? -15.922 -6.773 -12.203 1 98 283 GLN A O 1
ATOM 2218 N N . MET A 1 284 ? -15.734 -5 -10.82 1 97.38 284 MET A N 1
ATOM 2219 C CA . MET A 1 284 ? -17 -4.449 -11.297 1 97.38 284 MET A CA 1
ATOM 2220 C C . MET A 1 284 ? -16.875 -3.99 -12.75 1 97.38 284 MET A C 1
ATOM 2222 O O . MET A 1 284 ? -17.781 -4.211 -13.555 1 97.38 284 MET A O 1
ATOM 2226 N N . TRP A 1 285 ? -15.766 -3.396 -13.086 1 97.12 285 TRP A N 1
ATOM 2227 C CA . TRP A 1 285 ? -15.523 -2.928 -14.453 1 97.12 285 TRP A CA 1
ATOM 2228 C C . TRP A 1 285 ? -15.438 -4.098 -15.422 1 97.12 285 TRP A C 1
ATOM 2230 O O . TRP A 1 285 ? -16 -4.047 -16.516 1 97.12 285 TRP A O 1
ATOM 2240 N N . THR A 1 286 ? -14.766 -5.184 -15.055 1 97.12 286 THR A N 1
ATOM 2241 C CA . THR A 1 286 ? -14.586 -6.332 -15.945 1 97.12 286 THR A CA 1
ATOM 2242 C C . THR A 1 286 ? -15.906 -7.066 -16.156 1 97.12 286 THR A C 1
ATOM 2244 O O . THR A 1 286 ? -16.047 -7.844 -17.094 1 97.12 286 THR A O 1
ATOM 2247 N N . GLY A 1 287 ? -16.812 -6.922 -15.156 1 96.88 287 GLY A N 1
ATOM 2248 C CA . GLY A 1 287 ? -18.078 -7.625 -15.211 1 96.88 287 GLY A CA 1
ATOM 2249 C C . GLY A 1 287 ? -18.094 -8.883 -14.359 1 96.88 287 GLY A C 1
ATOM 2250 O O . GLY A 1 287 ? -19.141 -9.531 -14.227 1 96.88 287 GLY A O 1
ATOM 2251 N N . ALA A 1 288 ? -17 -9.234 -13.75 1 97.5 288 ALA A N 1
ATOM 2252 C CA . ALA A 1 288 ? -16.969 -10.398 -12.859 1 97.5 288 ALA A CA 1
ATOM 2253 C C . ALA A 1 288 ? -17.859 -10.18 -11.641 1 97.5 288 ALA A C 1
ATOM 2255 O O . ALA A 1 288 ? -18.438 -11.133 -11.109 1 97.5 288 ALA A O 1
ATOM 2256 N N . CYS A 1 289 ? -17.844 -8.961 -11.195 1 97 289 CYS A N 1
ATOM 2257 C CA . CYS A 1 289 ? -18.75 -8.516 -10.133 1 97 289 CYS A CA 1
ATOM 2258 C C . CYS A 1 289 ? -19.844 -7.617 -10.695 1 97 289 CYS A C 1
ATOM 2260 O O . CYS A 1 289 ? -19.594 -6.465 -11.055 1 97 289 CYS A O 1
ATOM 2262 N N . LYS A 1 290 ? -21.031 -8.031 -10.688 1 93.12 290 LYS A N 1
ATOM 2263 C CA . LYS A 1 290 ? -22.078 -7.324 -11.406 1 93.12 290 LYS A CA 1
ATOM 2264 C C . LYS A 1 290 ? -22.812 -6.355 -10.484 1 93.12 290 LYS A C 1
ATOM 2266 O O . LYS A 1 290 ? -23.391 -5.367 -10.945 1 93.12 290 LYS A O 1
ATOM 2271 N N . ARG A 1 291 ? -22.781 -6.633 -9.195 1 94.5 291 ARG A N 1
ATOM 2272 C CA . ARG A 1 291 ? -23.547 -5.828 -8.25 1 94.5 291 ARG A CA 1
ATOM 2273 C C . ARG A 1 291 ? -22.688 -5.363 -7.086 1 94.5 291 ARG A C 1
ATOM 2275 O O . ARG A 1 291 ? -21.828 -6.105 -6.605 1 94.5 291 ARG A O 1
ATOM 2282 N N . GLU A 1 292 ? -22.969 -4.195 -6.547 1 95.5 292 GLU A N 1
ATOM 2283 C CA . GLU A 1 292 ? -22.25 -3.662 -5.391 1 95.5 292 GLU A CA 1
ATOM 2284 C C . GLU A 1 292 ? -22.438 -4.555 -4.168 1 95.5 292 GLU A C 1
ATOM 2286 O O . GLU A 1 292 ? -21.547 -4.656 -3.324 1 95.5 292 GLU A O 1
ATOM 2291 N N . GLU A 1 293 ? -23.578 -5.234 -4.141 1 96.06 293 GLU A N 1
ATOM 2292 C CA . GLU A 1 293 ? -23.891 -6.09 -3 1 96.06 293 GLU A CA 1
ATOM 2293 C C . GLU A 1 293 ? -22.922 -7.27 -2.914 1 96.06 293 GLU A C 1
ATOM 2295 O O . GLU A 1 293 ? -22.797 -7.895 -1.861 1 96.06 293 GLU A O 1
ATOM 2300 N N . SER A 1 294 ? -22.281 -7.598 -4.055 1 97.88 294 SER A N 1
ATOM 2301 C CA . SER A 1 294 ? -21.359 -8.727 -4.09 1 97.88 294 SER A CA 1
ATOM 2302 C C . SER A 1 294 ? -19.969 -8.312 -3.625 1 97.88 294 SER A C 1
ATOM 2304 O O . SER A 1 294 ? -19.125 -9.164 -3.35 1 97.88 294 SER A O 1
ATOM 2306 N N . VAL A 1 295 ? -19.734 -6.992 -3.566 1 98.56 295 VAL A N 1
ATOM 2307 C CA . VAL A 1 295 ? -18.453 -6.539 -3.014 1 98.56 295 VAL A CA 1
ATOM 2308 C C . VAL A 1 295 ? -18.422 -6.828 -1.514 1 98.56 295 VAL A C 1
ATOM 2310 O O . VAL A 1 295 ? -19.328 -6.438 -0.774 1 98.56 295 VAL A O 1
ATOM 2313 N N . ALA A 1 296 ? -17.312 -7.488 -1.121 1 98.75 296 ALA A N 1
ATOM 2314 C CA . ALA A 1 296 ? -17.328 -8.039 0.234 1 98.75 296 ALA A CA 1
ATOM 2315 C C . ALA A 1 296 ? -16.312 -7.324 1.123 1 98.75 296 ALA A C 1
ATOM 2317 O O . ALA A 1 296 ? -16.172 -7.66 2.301 1 98.75 296 ALA A O 1
ATOM 2318 N N . SER A 1 297 ? -15.602 -6.375 0.609 1 98.62 297 SER A N 1
ATOM 2319 C CA . SER A 1 297 ? -14.625 -5.668 1.44 1 98.62 297 SER A CA 1
ATOM 2320 C C . SER A 1 297 ? -14.672 -4.168 1.185 1 98.62 297 SER A C 1
ATOM 2322 O O . SER A 1 297 ? -14.914 -3.729 0.058 1 98.62 297 SER A O 1
ATOM 2324 N N . PHE A 1 298 ? -14.406 -3.385 2.289 1 98.69 298 PHE A N 1
ATOM 2325 C CA . PHE A 1 298 ? -14.516 -1.931 2.273 1 98.69 298 PHE A CA 1
ATOM 2326 C C . PHE A 1 298 ? -13.492 -1.299 3.209 1 98.69 298 PHE A C 1
ATOM 2328 O O . PHE A 1 298 ? -12.969 -1.964 4.105 1 98.69 298 PHE A O 1
ATOM 2335 N N . VAL A 1 299 ? -13.242 -0.03 2.959 1 98.88 299 VAL A N 1
ATOM 2336 C CA . VAL A 1 299 ? -12.523 0.789 3.934 1 98.88 299 VAL A CA 1
ATOM 2337 C C . VAL A 1 299 ? -13.5 1.758 4.605 1 98.88 299 VAL A C 1
ATOM 2339 O O . VAL A 1 299 ? -14.117 2.588 3.936 1 98.88 299 VAL A O 1
ATOM 2342 N N . LEU A 1 300 ? -13.648 1.536 5.875 1 98.88 300 LEU A N 1
ATOM 2343 C CA . LEU A 1 300 ? -14.398 2.492 6.68 1 98.88 300 LEU A CA 1
ATOM 2344 C C . LEU A 1 300 ? -13.625 3.791 6.852 1 98.88 300 LEU A C 1
ATOM 2346 O O . LEU A 1 300 ? -12.43 3.768 7.168 1 98.88 300 LEU A O 1
ATOM 2350 N N . THR A 1 301 ? -14.297 4.91 6.629 1 98.75 301 THR A N 1
ATOM 2351 C CA . THR A 1 301 ? -13.664 6.219 6.73 1 98.75 301 THR A CA 1
ATOM 2352 C C . THR A 1 301 ? -14.602 7.223 7.395 1 98.75 301 THR A C 1
ATOM 2354 O O . THR A 1 301 ? -15.75 6.902 7.695 1 98.75 301 THR A O 1
ATOM 2357 N N . ARG A 1 302 ? -14.078 8.422 7.68 1 98.44 302 ARG A N 1
ATOM 2358 C CA . ARG A 1 302 ? -14.867 9.523 8.234 1 98.44 302 ARG A CA 1
ATOM 2359 C C . ARG A 1 302 ? -14.625 10.812 7.457 1 98.44 302 ARG A C 1
ATOM 2361 O O . ARG A 1 302 ? -13.516 11.055 6.977 1 98.44 302 ARG A O 1
ATOM 2368 N N . ILE A 1 303 ? -15.688 11.562 7.398 1 98.62 303 ILE A N 1
ATOM 2369 C CA . ILE A 1 303 ? -15.586 12.883 6.781 1 98.62 303 ILE A CA 1
ATOM 2370 C C . ILE A 1 303 ? -14.883 13.852 7.734 1 98.62 303 ILE A C 1
ATOM 2372 O O . ILE A 1 303 ? -15.344 14.07 8.859 1 98.62 303 ILE A O 1
ATOM 2376 N N . ILE A 1 304 ? -13.766 14.484 7.246 1 98.38 304 ILE A N 1
ATOM 2377 C CA . ILE A 1 304 ? -12.984 15.305 8.164 1 98.38 304 ILE A CA 1
ATOM 2378 C C . ILE A 1 304 ? -12.828 16.719 7.59 1 98.38 304 ILE A C 1
ATOM 2380 O O . ILE A 1 304 ? -12.172 17.562 8.195 1 98.38 304 ILE A O 1
ATOM 2384 N N . GLY A 1 305 ? -13.414 16.953 6.445 1 98.31 305 GLY A N 1
ATOM 2385 C CA . GLY A 1 305 ? -13.312 18.281 5.855 1 98.31 305 GLY A CA 1
ATOM 2386 C C . GLY A 1 305 ? -14.484 18.625 4.953 1 98.31 305 GLY A C 1
ATOM 2387 O O . GLY A 1 305 ? -15 17.75 4.242 1 98.31 305 GLY A O 1
ATOM 2388 N N . HIS A 1 306 ? -14.984 19.875 5.008 1 98.31 306 HIS A N 1
ATOM 2389 C CA . HIS A 1 306 ? -15.938 20.5 4.102 1 98.31 306 HIS A CA 1
ATOM 2390 C C . HIS A 1 306 ? -15.32 21.703 3.381 1 98.31 306 HIS A C 1
ATOM 2392 O O . HIS A 1 306 ? -14.805 22.609 4.023 1 98.31 306 HIS A O 1
ATOM 2398 N N . TYR A 1 307 ? -15.406 21.672 2.111 1 98 307 TYR A N 1
ATOM 2399 C CA . TYR A 1 307 ? -14.852 22.766 1.33 1 98 307 TYR A CA 1
ATOM 2400 C C . TYR A 1 307 ? -15.867 23.281 0.319 1 98 307 TYR A C 1
ATOM 2402 O O . TYR A 1 307 ? -15.828 22.906 -0.856 1 98 307 TYR A O 1
ATOM 2410 N N . PRO A 1 308 ? -16.703 24.234 0.726 1 96.06 308 PRO A N 1
ATOM 2411 C CA . PRO A 1 308 ? -17.828 24.703 -0.086 1 96.06 308 PRO A CA 1
ATOM 2412 C C . PRO A 1 308 ? -17.406 25.75 -1.117 1 96.06 308 PRO A C 1
ATOM 2414 O O . PRO A 1 308 ? -18.234 26.203 -1.909 1 96.06 308 PRO A O 1
ATOM 2417 N N . ASP A 1 309 ? -16.141 26.203 -1.064 1 93.81 309 ASP A N 1
ATOM 2418 C CA . ASP A 1 309 ? -15.734 27.203 -2.041 1 93.81 309 ASP A CA 1
ATOM 2419 C C . ASP A 1 309 ? -15.883 26.672 -3.467 1 93.81 309 ASP A C 1
ATOM 2421 O O . ASP A 1 309 ? -15.867 25.469 -3.689 1 93.81 309 ASP A O 1
ATOM 2425 N N . THR A 1 310 ? -15.969 27.578 -4.398 1 90.31 310 THR A N 1
ATOM 2426 C CA . THR A 1 310 ? -16.312 27.281 -5.781 1 90.31 310 THR A CA 1
ATOM 2427 C C . THR A 1 310 ? -15.25 26.406 -6.434 1 90.31 310 THR A C 1
ATOM 2429 O O . THR A 1 310 ? -15.562 25.562 -7.273 1 90.31 310 THR A O 1
ATOM 2432 N N . GLU A 1 311 ? -14.047 26.516 -5.949 1 89.94 311 GLU A N 1
ATOM 2433 C CA . GLU A 1 311 ? -12.938 25.797 -6.57 1 89.94 311 GLU A CA 1
ATOM 2434 C C . GLU A 1 311 ? -12.992 24.312 -6.23 1 89.94 311 GLU A C 1
ATOM 2436 O O . GLU A 1 311 ? -12.594 23.469 -7.039 1 89.94 311 GLU A O 1
ATOM 2441 N N . ARG A 1 312 ? -13.523 24.047 -5.102 1 95.38 312 ARG A N 1
ATOM 2442 C CA . ARG A 1 312 ? -13.422 22.672 -4.652 1 95.38 312 ARG A CA 1
ATOM 2443 C C . ARG A 1 312 ? -14.797 22 -4.598 1 95.38 312 ARG A C 1
ATOM 2445 O O . ARG A 1 312 ? -14.992 20.922 -5.16 1 95.38 312 ARG A O 1
ATOM 2452 N N . ASN A 1 313 ? -15.719 22.594 -3.848 1 97.81 313 ASN A N 1
ATOM 2453 C CA . ASN A 1 313 ? -17.062 22.047 -3.688 1 97.81 313 ASN A CA 1
ATOM 2454 C C . ASN A 1 313 ? -17.031 20.547 -3.371 1 97.81 313 ASN A C 1
ATOM 2456 O O . ASN A 1 313 ? -17.625 19.75 -4.078 1 97.81 313 ASN A O 1
ATOM 2460 N N . SER A 1 314 ? -16.359 20.156 -2.293 1 98.31 314 SER A N 1
ATOM 2461 C CA . SER A 1 314 ? -16 18.766 -2.045 1 98.31 314 SER A CA 1
ATOM 2462 C C . SER A 1 314 ? -15.859 18.5 -0.552 1 98.31 314 SER A C 1
ATOM 2464 O O . SER A 1 314 ? -15.891 19.422 0.261 1 98.31 314 SER A O 1
ATOM 2466 N N . ILE A 1 315 ? -15.797 17.266 -0.18 1 98.69 315 ILE A N 1
ATOM 2467 C CA . ILE A 1 315 ? -15.492 16.844 1.179 1 98.69 315 ILE A CA 1
ATOM 2468 C C . ILE A 1 315 ? -14.188 16.031 1.182 1 98.69 315 ILE A C 1
ATOM 2470 O O . ILE A 1 315 ? -13.719 15.602 0.128 1 98.69 315 ILE A O 1
ATOM 2474 N N . MET A 1 316 ? -13.617 15.93 2.326 1 98.75 316 MET A N 1
ATOM 2475 C CA . MET A 1 316 ? -12.398 15.148 2.533 1 98.75 316 MET A CA 1
ATOM 2476 C C . MET A 1 316 ? -12.633 14.039 3.547 1 98.75 316 MET A C 1
ATOM 2478 O O . MET A 1 316 ? -13.297 14.242 4.562 1 98.75 316 MET A O 1
ATOM 2482 N N . VAL A 1 317 ? -12.094 12.859 3.262 1 98.81 317 VAL A N 1
ATOM 2483 C CA . VAL A 1 317 ? -12.203 11.734 4.188 1 98.81 317 VAL A CA 1
ATOM 2484 C C . VAL A 1 317 ? -10.812 11.297 4.633 1 98.81 317 VAL A C 1
ATOM 2486 O O . VAL A 1 317 ? -9.82 11.594 3.965 1 98.81 317 VAL A O 1
ATOM 2489 N N . ASP A 1 318 ? -10.742 10.539 5.762 1 98.5 318 ASP A N 1
ATOM 2490 C CA . ASP A 1 318 ? -9.461 10.25 6.391 1 98.5 318 ASP A CA 1
ATOM 2491 C C . ASP A 1 318 ? -8.938 8.883 5.961 1 98.5 318 ASP A C 1
ATOM 2493 O O . ASP A 1 318 ? -8.383 8.141 6.773 1 98.5 318 ASP A O 1
ATOM 2497 N N . ALA A 1 319 ? -9.156 8.484 4.773 1 98.62 319 ALA A N 1
ATOM 2498 C CA . ALA A 1 319 ? -8.555 7.324 4.129 1 98.62 319 ALA A CA 1
ATOM 2499 C C . ALA A 1 319 ? -7.883 7.707 2.816 1 98.62 319 ALA A C 1
ATOM 2501 O O . ALA A 1 319 ? -8.531 8.227 1.907 1 98.62 319 ALA A O 1
ATOM 2502 N N . GLY A 1 320 ? -6.621 7.523 2.803 1 98 320 GLY A N 1
ATOM 2503 C CA . GLY A 1 320 ? -5.855 7.82 1.602 1 98 320 GLY A CA 1
ATOM 2504 C C . GLY A 1 320 ? -5.086 6.625 1.075 1 98 320 GLY A C 1
ATOM 2505 O O . GLY A 1 320 ? -5.57 5.492 1.132 1 98 320 GLY A O 1
ATOM 2506 N N . ALA A 1 321 ? -3.936 6.867 0.518 1 97.69 321 ALA A N 1
ATOM 2507 C CA . ALA A 1 321 ? -3.137 5.863 -0.179 1 97.69 321 ALA A CA 1
ATOM 2508 C C . ALA A 1 321 ? -2.637 4.793 0.787 1 97.69 321 ALA A C 1
ATOM 2510 O O . ALA A 1 321 ? -2.498 3.625 0.412 1 97.69 321 ALA A O 1
ATOM 2511 N N . THR A 1 322 ? -2.393 5.125 1.993 1 97.44 322 THR A N 1
ATOM 2512 C CA . THR A 1 322 ? -1.894 4.16 2.967 1 97.44 322 THR A CA 1
ATOM 2513 C C . THR A 1 322 ? -2.982 3.162 3.346 1 97.44 322 THR A C 1
ATOM 2515 O O . THR A 1 322 ? -2.703 2.137 3.973 1 97.44 322 THR A O 1
ATOM 2518 N N . ALA A 1 323 ? -4.223 3.449 2.93 1 98 323 ALA A N 1
ATOM 2519 C CA . ALA A 1 323 ? -5.336 2.545 3.201 1 98 323 ALA A CA 1
ATOM 2520 C C . ALA A 1 323 ? -5.879 1.938 1.911 1 98 323 ALA A C 1
ATOM 2522 O O . ALA A 1 323 ? -6.324 0.788 1.898 1 98 323 ALA A O 1
ATOM 2523 N N . LEU A 1 324 ? -5.836 2.729 0.846 1 97.56 324 LEU A N 1
ATOM 2524 C CA . LEU A 1 324 ? -6.559 2.373 -0.369 1 97.56 324 LEU A CA 1
ATOM 2525 C C . LEU A 1 324 ? -5.594 2.092 -1.515 1 97.56 324 LEU A C 1
ATOM 2527 O O . LEU A 1 324 ? -5.984 1.523 -2.537 1 97.56 324 LEU A O 1
ATOM 2531 N N . THR A 1 325 ? -4.465 2.455 -1.33 1 92.38 325 THR A N 1
ATOM 2532 C CA . THR A 1 325 ? -3.426 2.334 -2.346 1 92.38 325 THR A CA 1
ATOM 2533 C C . THR A 1 325 ? -3.729 3.234 -3.541 1 92.38 325 THR A C 1
ATOM 2535 O O . THR A 1 325 ? -4.789 3.857 -3.602 1 92.38 325 THR A O 1
ATOM 2538 N N . LYS A 1 326 ? -2.816 3.463 -4.484 1 89.5 326 LYS A N 1
ATOM 2539 C CA . LYS A 1 326 ? -2.953 4.359 -5.629 1 89.5 326 LYS A CA 1
ATOM 2540 C C . LYS A 1 326 ? -3.195 3.572 -6.914 1 89.5 326 LYS A C 1
ATOM 2542 O O . LYS A 1 326 ? -2.811 4.016 -8 1 89.5 326 LYS A O 1
ATOM 2547 N N . GLU A 1 327 ? -3.877 2.404 -6.645 1 90.38 327 GLU A N 1
ATOM 2548 C CA . GLU A 1 327 ? -4.219 1.632 -7.836 1 90.38 327 GLU A CA 1
ATOM 2549 C C . GLU A 1 327 ? -5.227 2.377 -8.703 1 90.38 327 GLU A C 1
ATOM 2551 O O . GLU A 1 327 ? -6.184 2.965 -8.195 1 90.38 327 GLU A O 1
ATOM 2556 N N . THR A 1 328 ? -4.98 2.295 -9.977 1 89.12 328 THR A N 1
ATOM 2557 C CA . THR A 1 328 ? -5.902 2.912 -10.922 1 89.12 328 THR A CA 1
ATOM 2558 C C . THR A 1 328 ? -6.781 1.857 -11.594 1 89.12 328 THR A C 1
ATOM 2560 O O . THR A 1 328 ? -6.418 0.68 -11.633 1 89.12 328 THR A O 1
ATOM 2563 N N . THR A 1 329 ? -7.859 2.229 -12.008 1 90.81 329 THR A N 1
ATOM 2564 C CA . THR A 1 329 ? -8.758 1.402 -12.805 1 90.81 329 THR A CA 1
ATOM 2565 C C . THR A 1 329 ? -9.25 2.168 -14.031 1 90.81 329 THR A C 1
ATOM 2567 O O . THR A 1 329 ? -9.18 3.398 -14.07 1 90.81 329 THR A O 1
ATOM 2570 N N . PRO A 1 330 ? -9.719 1.467 -14.992 1 89.25 330 PRO A N 1
ATOM 2571 C CA . PRO A 1 330 ? -10.141 2.137 -16.219 1 89.25 330 PRO A CA 1
ATOM 2572 C C . PRO A 1 330 ? -11.32 3.08 -16 1 89.25 330 PRO A C 1
ATOM 2574 O O . PRO A 1 330 ? -11.516 4.02 -16.781 1 89.25 330 PRO A O 1
ATOM 2577 N N . GLN A 1 331 ? -12.086 2.879 -14.945 1 89.62 331 GLN A N 1
ATOM 2578 C CA . GLN A 1 331 ? -13.25 3.709 -14.641 1 89.62 331 GLN A CA 1
ATOM 2579 C C . GLN A 1 331 ? -12.828 5.07 -14.102 1 89.62 331 GLN A C 1
ATOM 2581 O O . GLN A 1 331 ? -13.656 5.969 -13.953 1 89.62 331 GLN A O 1
ATOM 2586 N N . GLY A 1 332 ? -11.648 5.125 -13.875 1 92.62 332 GLY A N 1
ATOM 2587 C CA . GLY A 1 332 ? -11.211 6.348 -13.211 1 92.62 332 GLY A CA 1
ATOM 2588 C C . GLY A 1 332 ? -11.422 6.32 -11.711 1 92.62 332 GLY A C 1
ATOM 2589 O O . GLY A 1 332 ? -11.453 5.25 -11.102 1 92.62 332 GLY A O 1
ATOM 2590 N N . ASP A 1 333 ? -11.344 7.496 -11.055 1 94.62 333 ASP A N 1
ATOM 2591 C CA . ASP A 1 333 ? -11.531 7.672 -9.617 1 94.62 333 ASP A CA 1
ATOM 2592 C C . ASP A 1 333 ? -10.484 6.887 -8.828 1 94.62 333 ASP A C 1
ATOM 2594 O O . ASP A 1 333 ? -9.945 5.895 -9.312 1 94.62 333 ASP A O 1
ATOM 2598 N N . VAL A 1 334 ? -10.273 7.273 -7.695 1 96.94 334 VAL A N 1
ATOM 2599 C CA . VAL A 1 334 ? -9.25 6.637 -6.867 1 96.94 334 VAL A CA 1
ATOM 2600 C C . VAL A 1 334 ? -9.906 5.613 -5.938 1 96.94 334 VAL A C 1
ATOM 2602 O O . VAL A 1 334 ? -9.219 4.789 -5.336 1 96.94 334 VAL A O 1
ATOM 2605 N N . CYS A 1 335 ? -11.148 5.586 -5.785 1 98.19 335 CYS A N 1
ATOM 2606 C CA . CYS A 1 335 ? -12.055 4.672 -5.094 1 98.19 335 CYS A CA 1
ATOM 2607 C C . CYS A 1 335 ? -13.508 5.051 -5.348 1 98.19 335 CYS A C 1
ATOM 2609 O O . CYS A 1 335 ? -13.797 5.887 -6.207 1 98.19 335 CYS A O 1
ATOM 2611 N N . ALA A 1 336 ? -14.469 4.352 -4.672 1 98.19 336 ALA A N 1
ATOM 2612 C CA . ALA A 1 336 ? -15.883 4.711 -4.762 1 98.19 336 ALA A CA 1
ATOM 2613 C C . ALA A 1 336 ? -16.547 4.68 -3.387 1 98.19 336 ALA A C 1
ATOM 2615 O O . ALA A 1 336 ? -16.078 3.992 -2.479 1 98.19 336 ALA A O 1
ATOM 2616 N N . VAL A 1 337 ? -17.547 5.512 -3.256 1 98.69 337 VAL A N 1
ATOM 2617 C CA . VAL A 1 337 ? -18.359 5.484 -2.041 1 98.69 337 VAL A CA 1
ATOM 2618 C C . VAL A 1 337 ? -19.516 4.508 -2.215 1 98.69 337 VAL A C 1
ATOM 2620 O O . VAL A 1 337 ? -20.344 4.668 -3.119 1 98.69 337 VAL A O 1
ATOM 2623 N N . LEU A 1 338 ? -19.578 3.52 -1.384 1 98.38 338 LEU A N 1
ATOM 2624 C CA . LEU A 1 338 ? -20.625 2.516 -1.459 1 98.38 338 LEU A CA 1
ATOM 2625 C C . LEU A 1 338 ? -22 3.168 -1.386 1 98.38 338 LEU A C 1
ATOM 2627 O O . LEU A 1 338 ? -22.266 3.967 -0.486 1 98.38 338 LEU A O 1
ATOM 2631 N N . GLY A 1 339 ? -22.875 2.871 -2.322 1 97.06 339 GLY A N 1
ATOM 2632 C CA . GLY A 1 339 ? -24.25 3.328 -2.307 1 97.06 339 GLY A CA 1
ATOM 2633 C C . GLY A 1 339 ? -24.422 4.746 -2.822 1 97.06 339 GLY A C 1
ATOM 2634 O O . GLY A 1 339 ? -25.516 5.309 -2.764 1 97.06 339 GLY A O 1
ATOM 2635 N N . HIS A 1 340 ? -23.312 5.355 -3.256 1 97.62 340 HIS A N 1
ATOM 2636 C CA . HIS A 1 340 ? -23.375 6.734 -3.727 1 97.62 340 HIS A CA 1
ATOM 2637 C C . HIS A 1 340 ? -22.75 6.875 -5.105 1 97.62 340 HIS A C 1
ATOM 2639 O O . HIS A 1 340 ? -21.688 7.5 -5.242 1 97.62 340 HIS A O 1
ATOM 2645 N N . PRO A 1 341 ? -23.422 6.387 -6.18 1 95.94 341 PRO A N 1
ATOM 2646 C CA . PRO A 1 341 ? -22.875 6.461 -7.531 1 95.94 341 PRO A CA 1
ATOM 2647 C C . PRO A 1 341 ? -22.766 7.895 -8.047 1 95.94 341 PRO A C 1
ATOM 2649 O O . PRO A 1 341 ? -22.047 8.156 -9.023 1 95.94 341 PRO A O 1
ATOM 2652 N N . GLU A 1 342 ? -23.422 8.836 -7.355 1 97.56 342 GLU A N 1
ATOM 2653 C CA . GLU A 1 342 ? -23.391 10.234 -7.77 1 97.56 342 GLU A CA 1
ATOM 2654 C C . GLU A 1 342 ? -22.109 10.914 -7.336 1 97.56 342 GLU A C 1
ATOM 2656 O O . GLU A 1 342 ? -21.781 12.008 -7.809 1 97.56 342 GLU A O 1
ATOM 2661 N N . LEU A 1 343 ? -21.359 10.281 -6.465 1 98.5 343 LEU A N 1
ATOM 2662 C CA . LEU A 1 343 ? -20.141 10.867 -5.945 1 98.5 343 LEU A CA 1
ATOM 2663 C C . LEU A 1 343 ? -18.922 10.383 -6.734 1 98.5 343 LEU A C 1
ATOM 2665 O O . LEU A 1 343 ? -18.922 9.273 -7.266 1 98.5 343 LEU A O 1
ATOM 2669 N N . GLU A 1 344 ? -17.953 11.219 -6.812 1 97.56 344 GLU A N 1
ATOM 2670 C CA . GLU A 1 344 ? -16.656 10.938 -7.426 1 97.56 344 GLU A CA 1
ATOM 2671 C C . GLU A 1 344 ? -15.516 11.133 -6.43 1 97.56 344 GLU A C 1
ATOM 2673 O O . GLU A 1 344 ? -15.383 12.211 -5.836 1 97.56 344 GLU A O 1
ATOM 2678 N N . CYS A 1 345 ? -14.773 10.086 -6.203 1 98.19 345 CYS A N 1
ATOM 2679 C CA . CYS A 1 345 ? -13.516 10.234 -5.488 1 98.19 345 CYS A CA 1
ATOM 2680 C C . CYS A 1 345 ? -12.391 10.641 -6.438 1 98.19 345 CYS A C 1
ATOM 2682 O O . CYS A 1 345 ? -11.781 9.789 -7.082 1 98.19 345 CYS A O 1
ATOM 2684 N N . TYR A 1 346 ? -12 11.914 -6.434 1 96.81 346 TYR A N 1
ATOM 2685 C CA . TYR A 1 346 ? -11.289 12.43 -7.598 1 96.81 346 TYR A CA 1
ATOM 2686 C C . TYR A 1 346 ? -9.82 12.664 -7.277 1 96.81 346 TYR A C 1
ATOM 2688 O O . TYR A 1 346 ? -9.008 12.898 -8.18 1 96.81 346 TYR A O 1
ATOM 2696 N N . ARG A 1 347 ? -9.453 12.609 -5.996 1 96.25 347 ARG A N 1
ATOM 2697 C CA . ARG A 1 347 ? -8.078 12.852 -5.59 1 96.25 347 ARG A CA 1
ATOM 2698 C C . ARG A 1 347 ? -7.742 12.086 -4.312 1 96.25 347 ARG A C 1
ATOM 2700 O O . ARG A 1 347 ? -8.602 11.906 -3.449 1 96.25 347 ARG A O 1
ATOM 2707 N N . MET A 1 348 ? -6.488 11.648 -4.312 1 96.5 348 MET A N 1
ATOM 2708 C CA . MET A 1 348 ? -6.027 10.898 -3.146 1 96.5 348 MET A CA 1
ATOM 2709 C C . MET A 1 348 ? -4.594 11.266 -2.791 1 96.5 348 MET A C 1
ATOM 2711 O O . MET A 1 348 ? -3.738 11.375 -3.674 1 96.5 348 MET A O 1
ATOM 2715 N N . SER A 1 349 ? -4.355 11.633 -1.571 1 95.88 349 SER A N 1
ATOM 2716 C CA . SER A 1 349 ? -3.018 11.789 -1.014 1 95.88 349 SER A CA 1
ATOM 2717 C C . SER A 1 349 ? -2.711 10.688 -0.006 1 95.88 349 SER A C 1
ATOM 2719 O O . SER A 1 349 ? -3.354 9.633 -0.014 1 95.88 349 SER A O 1
ATOM 2721 N N . GLN A 1 350 ? -1.722 10.867 0.767 1 96.25 350 GLN A N 1
ATOM 2722 C CA . GLN A 1 350 ? -1.213 9.789 1.604 1 96.25 350 GLN A CA 1
ATOM 2723 C C . GLN A 1 350 ? -2.268 9.328 2.604 1 96.25 350 GLN A C 1
ATOM 2725 O O . GLN A 1 350 ? -2.529 8.125 2.725 1 96.25 350 GLN A O 1
ATOM 2730 N N . GLU A 1 351 ? -2.973 10.336 3.32 1 97.69 351 GLU A N 1
ATOM 2731 C CA . GLU A 1 351 ? -3.857 9.961 4.414 1 97.69 351 GLU A CA 1
ATOM 2732 C C . GLU A 1 351 ? -5.312 10.289 4.09 1 97.69 351 GLU A C 1
ATOM 2734 O O . GLU A 1 351 ? -6.223 9.898 4.824 1 97.69 351 GLU A O 1
ATOM 2739 N N . VAL A 1 352 ? -5.523 10.977 2.939 1 98.19 352 VAL A N 1
ATOM 2740 C CA . VAL A 1 352 ? -6.871 11.5 2.748 1 98.19 352 VAL A CA 1
ATOM 2741 C C . VAL A 1 352 ? -7.281 11.352 1.284 1 98.19 352 VAL A C 1
ATOM 2743 O O . VAL A 1 352 ? -6.426 11.211 0.406 1 98.19 352 VAL A O 1
ATOM 2746 N N . SER A 1 353 ? -8.555 11.398 1.072 1 98.44 353 SER A N 1
ATOM 2747 C CA . SER A 1 353 ? -9.148 11.43 -0.26 1 98.44 353 SER A CA 1
ATOM 2748 C C . SER A 1 353 ? -10.203 12.523 -0.366 1 98.44 353 SER A C 1
ATOM 2750 O O . SER A 1 353 ? -10.852 12.867 0.625 1 98.44 353 SER A O 1
ATOM 2752 N N . MET A 1 354 ? -10.344 13.039 -1.552 1 98.5 354 MET A N 1
ATOM 2753 C CA . MET A 1 354 ? -11.32 14.086 -1.842 1 98.5 354 MET A CA 1
ATOM 2754 C C . MET A 1 354 ? -12.5 13.531 -2.627 1 98.5 354 MET A C 1
ATOM 2756 O O . MET A 1 354 ? -12.32 12.734 -3.549 1 98.5 354 MET A O 1
ATOM 2760 N N . ILE A 1 355 ? -13.695 13.938 -2.264 1 98.75 355 ILE A N 1
ATOM 2761 C CA . ILE A 1 355 ? -14.93 13.438 -2.871 1 98.75 355 ILE A CA 1
ATOM 2762 C C . ILE A 1 355 ? -15.805 14.617 -3.287 1 98.75 355 ILE A C 1
ATOM 2764 O O . ILE A 1 355 ? -15.977 15.57 -2.525 1 98.75 355 ILE A O 1
ATOM 2768 N N . ARG A 1 356 ? -16.344 14.609 -4.422 1 98.62 356 ARG A N 1
ATOM 2769 C CA . ARG A 1 356 ? -17.281 15.617 -4.922 1 98.62 356 ARG A CA 1
ATOM 2770 C C . ARG A 1 356 ? -18.406 14.969 -5.715 1 98.62 356 ARG A C 1
ATOM 2772 O O . ARG A 1 356 ? -18.422 13.75 -5.902 1 98.62 356 ARG A O 1
ATOM 2779 N N . LEU A 1 357 ? -19.359 15.789 -6.109 1 98.44 357 LEU A N 1
ATOM 2780 C CA . LEU A 1 357 ? -20.406 15.305 -7.008 1 98.44 357 LEU A CA 1
ATOM 2781 C C . LEU A 1 357 ? -19.859 15.109 -8.422 1 98.44 357 LEU A C 1
ATOM 2783 O O . LEU A 1 357 ? -19.047 15.914 -8.891 1 98.44 357 LEU A O 1
ATOM 2787 N N . ARG A 1 358 ? -20.281 14.047 -9.055 1 97.25 358 ARG A N 1
ATOM 2788 C CA . ARG A 1 358 ? -19.938 13.875 -10.461 1 97.25 358 ARG A CA 1
ATOM 2789 C C . ARG A 1 358 ? -20.438 15.062 -11.289 1 97.25 358 ARG A C 1
ATOM 2791 O O . ARG A 1 358 ? -19.734 15.516 -12.211 1 97.25 358 ARG A O 1
ATOM 2798 N N . ASP A 1 359 ? -21.688 15.469 -10.992 1 96.94 359 ASP A N 1
ATOM 2799 C CA . ASP A 1 359 ? -22.203 16.688 -11.594 1 96.94 359 ASP A CA 1
ATOM 2800 C C . ASP A 1 359 ? -21.609 17.922 -10.922 1 96.94 359 ASP A C 1
ATOM 2802 O O . ASP A 1 359 ? -22.172 18.438 -9.953 1 96.94 359 ASP A O 1
ATOM 2806 N N . GLN A 1 360 ? -20.672 18.469 -11.391 1 94.19 360 GLN A N 1
ATOM 2807 C CA . GLN A 1 360 ? -19.906 19.547 -10.766 1 94.19 360 GLN A CA 1
ATOM 2808 C C . GLN A 1 360 ? -20.656 20.875 -10.836 1 94.19 360 GLN A C 1
ATOM 2810 O O . GLN A 1 360 ? -20.234 21.859 -10.234 1 94.19 360 GLN A O 1
ATOM 2815 N N . SER A 1 361 ? -21.703 20.922 -11.555 1 94.75 361 SER A N 1
ATOM 2816 C CA . SER A 1 361 ? -22.516 22.125 -11.648 1 94.75 361 SER A CA 1
ATOM 2817 C C . SER A 1 361 ? -23.422 22.281 -10.43 1 94.75 361 SER A C 1
ATOM 2819 O O . SER A 1 361 ? -23.953 23.359 -10.188 1 94.75 361 SER A O 1
ATOM 2821 N N . SER A 1 362 ? -23.531 21.234 -9.711 1 94.94 362 SER A N 1
ATOM 2822 C CA . SER A 1 362 ? -24.391 21.266 -8.531 1 94.94 362 SER A CA 1
ATOM 2823 C C . SER A 1 362 ? -23.578 21.5 -7.262 1 94.94 362 SER A C 1
ATOM 2825 O O . SER A 1 362 ? -22.391 21.141 -7.195 1 94.94 362 SER A O 1
ATOM 2827 N N . SER A 1 363 ? -24.234 22.125 -6.34 1 96.19 363 SER A N 1
ATOM 2828 C CA . SER A 1 363 ? -23.609 22.297 -5.035 1 96.19 363 SER A CA 1
ATOM 2829 C C . SER A 1 363 ? -23.609 20.984 -4.25 1 96.19 363 SER A C 1
ATOM 2831 O O . SER A 1 363 ? -24.594 20.25 -4.246 1 96.19 363 SER A O 1
ATOM 2833 N N . PHE A 1 364 ? -22.484 20.719 -3.701 1 97.88 364 PHE A N 1
ATOM 2834 C CA . PHE A 1 364 ? -22.391 19.531 -2.863 1 97.88 364 PHE A CA 1
ATOM 2835 C C . PHE A 1 364 ? -23.375 19.609 -1.7 1 97.88 364 PHE A C 1
ATOM 2837 O O . PHE A 1 364 ? -23.516 20.656 -1.076 1 97.88 364 PHE A O 1
ATOM 2844 N N . PRO A 1 365 ? -24.047 18.547 -1.334 1 97.88 365 PRO A N 1
ATOM 2845 C CA . PRO A 1 365 ? -25 18.531 -0.216 1 97.88 365 PRO A CA 1
ATOM 2846 C C . PRO A 1 365 ? -24.328 18.281 1.129 1 97.88 365 PRO A C 1
ATOM 2848 O O . PRO A 1 365 ? -24.531 17.234 1.74 1 97.88 365 PRO A O 1
ATOM 2851 N N . PHE A 1 366 ? -23.672 19.203 1.677 1 98 366 PHE A N 1
ATOM 2852 C CA . PHE A 1 366 ? -22.828 19.078 2.863 1 98 366 PHE A CA 1
ATOM 2853 C C . PHE A 1 366 ? -23.641 18.578 4.051 1 98 366 PHE A C 1
ATOM 2855 O O . PHE A 1 366 ? -23.141 17.812 4.875 1 98 366 PHE A O 1
ATOM 2862 N N . ASP A 1 367 ? -24.875 18.938 4.199 1 96.69 367 ASP A N 1
ATOM 2863 C CA . ASP A 1 367 ? -25.703 18.562 5.344 1 96.69 367 ASP A CA 1
ATOM 2864 C C . ASP A 1 367 ? -25.938 17.047 5.387 1 96.69 367 ASP A C 1
ATOM 2866 O O . ASP A 1 367 ? -26.094 16.469 6.461 1 96.69 367 ASP A O 1
ATOM 2870 N N . ASP A 1 368 ? -25.938 16.438 4.215 1 97.62 368 ASP A N 1
ATOM 2871 C CA . ASP A 1 368 ? -26.141 14.992 4.121 1 97.62 368 ASP A CA 1
ATOM 2872 C C . ASP A 1 368 ? -24.859 14.234 4.438 1 97.62 368 ASP A C 1
ATOM 2874 O O . ASP A 1 368 ? -24.875 13.023 4.652 1 97.62 368 ASP A O 1
ATOM 2878 N N . PHE A 1 369 ? -23.766 14.961 4.484 1 98.25 369 PHE A N 1
ATOM 2879 C CA . PHE A 1 369 ? -22.438 14.398 4.734 1 98.25 369 PHE A CA 1
ATOM 2880 C C . PHE A 1 369 ? -21.734 15.164 5.844 1 98.25 369 PHE A C 1
ATOM 2882 O O . PHE A 1 369 ? -20.672 15.75 5.621 1 98.25 369 PHE A O 1
ATOM 2889 N N . ALA A 1 370 ? -22.25 15.062 7 1 96.81 370 ALA A N 1
ATOM 2890 C CA . ALA A 1 370 ? -21.781 15.867 8.125 1 96.81 370 ALA A CA 1
A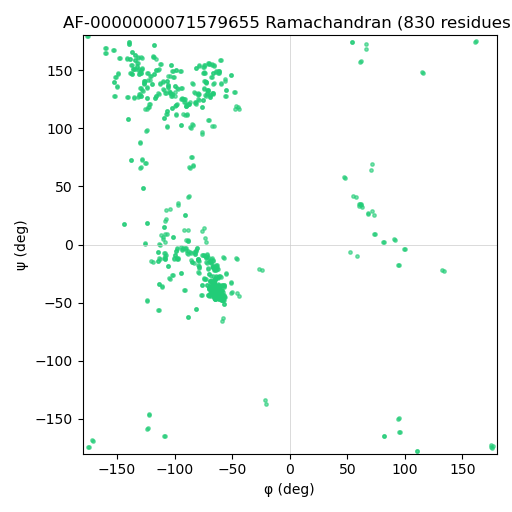TOM 2891 C C . ALA A 1 370 ? -20.359 15.492 8.523 1 96.81 370 ALA A C 1
ATOM 2893 O O . ALA A 1 370 ? -19.984 14.32 8.438 1 96.81 370 ALA A O 1
ATOM 2894 N N . LEU A 1 371 ? -19.609 16.453 9 1 97.06 371 LEU A N 1
ATOM 2895 C CA . LEU A 1 371 ? -18.281 16.188 9.547 1 97.06 371 LEU A CA 1
ATOM 2896 C C . LEU A 1 371 ? -18.359 15.141 10.648 1 97.06 371 LEU A C 1
ATOM 2898 O O . LEU A 1 371 ? -19.25 15.18 11.492 1 97.06 371 LEU A O 1
ATOM 2902 N N . GLY A 1 372 ? -17.438 14.156 10.555 1 95.94 372 GLY A N 1
ATOM 2903 C CA . GLY A 1 372 ? -17.406 13.109 11.57 1 95.94 372 GLY A CA 1
ATOM 2904 C C . GLY A 1 372 ? -18.203 11.875 11.18 1 95.94 372 GLY A C 1
ATOM 2905 O O . GLY A 1 372 ? -18.016 10.812 11.773 1 95.94 372 GLY A O 1
ATOM 2906 N N . SER A 1 373 ? -19.094 12.031 10.203 1 96.69 373 SER A N 1
ATOM 2907 C CA . SER A 1 373 ? -19.875 10.883 9.766 1 96.69 373 SER A CA 1
ATOM 2908 C C . SER A 1 373 ? -19.016 9.875 9.008 1 96.69 373 SER A C 1
ATOM 2910 O O . SER A 1 373 ? -17.969 10.234 8.469 1 96.69 373 SER A O 1
ATOM 2912 N N . SER A 1 374 ? -19.516 8.633 9.023 1 97.88 374 SER A N 1
ATOM 2913 C CA . SER A 1 374 ? -18.734 7.551 8.43 1 97.88 374 SER A CA 1
ATOM 2914 C C . SER A 1 374 ? -19.266 7.188 7.047 1 97.88 374 SER A C 1
ATOM 2916 O O . SER A 1 374 ? -20.453 7.363 6.762 1 97.88 374 SER A O 1
ATOM 2918 N N . LEU A 1 375 ? -18.406 6.738 6.172 1 98.5 375 LEU A N 1
ATOM 2919 C CA . LEU A 1 375 ? -18.688 6.195 4.848 1 98.5 375 LEU A CA 1
ATOM 2920 C C . LEU A 1 375 ? -17.922 4.887 4.629 1 98.5 375 LEU A C 1
ATOM 2922 O O . LEU A 1 375 ? -16.938 4.617 5.305 1 98.5 375 LEU A O 1
ATOM 2926 N N . LEU A 1 376 ? -18.438 4.059 3.785 1 98.81 376 LEU A N 1
ATOM 2927 C CA . LEU A 1 376 ? -17.719 2.889 3.295 1 98.81 376 LEU A CA 1
ATOM 2928 C C . LEU A 1 376 ? -17.188 3.125 1.882 1 98.81 376 LEU A C 1
ATOM 2930 O O . LEU A 1 376 ? -17.953 3.525 0.995 1 98.81 376 LEU A O 1
ATOM 2934 N N . LEU A 1 377 ? -15.914 2.887 1.729 1 98.81 377 LEU A N 1
ATOM 2935 C CA . LEU A 1 377 ? -15.281 3.076 0.428 1 98.81 377 LEU A CA 1
ATOM 2936 C C . LEU A 1 377 ? -14.984 1.733 -0.231 1 98.81 377 LEU A C 1
ATOM 2938 O O . LEU A 1 377 ? -14.508 0.806 0.428 1 98.81 377 LEU A O 1
ATOM 2942 N N . ILE A 1 378 ? -15.273 1.588 -1.529 1 98.62 378 ILE A N 1
ATOM 2943 C CA . ILE A 1 378 ? -14.883 0.437 -2.332 1 98.62 378 ILE A CA 1
ATOM 2944 C C . ILE A 1 378 ? -13.516 0.69 -2.961 1 98.62 378 ILE A C 1
ATOM 2946 O O . ILE A 1 378 ? -13.352 1.616 -3.76 1 98.62 378 ILE A O 1
ATOM 2950 N N . PRO A 1 379 ? -12.539 -0.101 -2.664 1 98.25 379 PRO A N 1
ATOM 2951 C CA . PRO A 1 379 ? -11.227 0.105 -3.275 1 98.25 379 PRO A CA 1
ATOM 2952 C C . PRO A 1 379 ? -11.211 -0.231 -4.766 1 98.25 379 PRO A C 1
ATOM 2954 O O . PRO A 1 379 ? -12.016 -1.043 -5.227 1 98.25 379 PRO A O 1
ATOM 2957 N N . ASN A 1 380 ? -10.25 0.395 -5.492 1 97.5 380 ASN A N 1
ATOM 2958 C CA . ASN A 1 380 ? -10.016 -0.009 -6.875 1 97.5 380 ASN A CA 1
ATOM 2959 C C . ASN A 1 380 ? -9.477 -1.435 -6.957 1 97.5 380 ASN A C 1
ATOM 2961 O O . ASN A 1 380 ? -9.812 -2.178 -7.883 1 97.5 380 ASN A O 1
ATOM 2965 N N . HIS A 1 381 ? -8.703 -1.799 -5.965 1 97.62 381 HIS A N 1
ATOM 2966 C CA . HIS A 1 381 ? -8.078 -3.111 -5.852 1 97.62 381 HIS A CA 1
ATOM 2967 C C . HIS A 1 381 ? -8.102 -3.615 -4.414 1 97.62 381 HIS A C 1
ATOM 2969 O O . HIS A 1 381 ? -7.266 -3.219 -3.598 1 97.62 381 HIS A O 1
ATOM 2975 N N . SER A 1 382 ? -8.906 -4.555 -4.191 1 98.31 382 SER A N 1
ATOM 2976 C CA . SER A 1 382 ? -9.18 -4.992 -2.828 1 98.31 382 SER A CA 1
ATOM 2977 C C . SER A 1 382 ? -7.977 -5.707 -2.225 1 98.31 382 SER A C 1
ATOM 2979 O O . SER A 1 382 ? -7.684 -5.551 -1.037 1 98.31 382 SER A O 1
ATOM 2981 N N . CYS A 1 383 ? -7.215 -6.52 -3.037 1 98 383 CYS A N 1
ATOM 2982 C CA . CYS A 1 383 ? -6.051 -7.23 -2.52 1 98 383 CYS A CA 1
ATOM 2983 C C . CYS A 1 383 ? -5.035 -6.262 -1.933 1 98 383 CYS A C 1
ATOM 2985 O O . CYS A 1 383 ? -4.508 -6.492 -0.842 1 98 383 CYS A O 1
ATOM 2987 N N . LEU A 1 384 ? -4.789 -5.207 -2.654 1 97.75 384 LEU A N 1
ATOM 2988 C CA . LEU A 1 384 ? -3.783 -4.238 -2.229 1 97.75 384 LEU A CA 1
ATOM 2989 C C . LEU A 1 384 ? -4.262 -3.457 -1.01 1 97.75 384 LEU A C 1
ATOM 2991 O O . LEU A 1 384 ? -3.482 -3.197 -0.089 1 97.75 384 LEU A O 1
ATOM 2995 N N . SER A 1 385 ? -5.516 -3.045 -1.047 1 98.12 385 SER A N 1
ATOM 2996 C CA . SER A 1 385 ? -6.066 -2.344 0.11 1 98.12 385 SER A CA 1
ATOM 2997 C C . SER A 1 385 ? -6.035 -3.223 1.355 1 98.12 385 SER A C 1
ATOM 2999 O O . SER A 1 385 ? -5.641 -2.768 2.432 1 98.12 385 SER A O 1
ATOM 3001 N N . ALA A 1 386 ? -6.441 -4.461 1.214 1 98.62 386 ALA A N 1
ATOM 3002 C CA . ALA A 1 386 ? -6.441 -5.391 2.338 1 98.62 386 ALA A CA 1
ATOM 3003 C C . ALA A 1 386 ? -5.047 -5.523 2.943 1 98.62 386 ALA A C 1
ATOM 3005 O O . ALA A 1 386 ? -4.898 -5.598 4.164 1 98.62 386 ALA A O 1
ATOM 3006 N N . ALA A 1 387 ? -4.051 -5.48 2.133 1 97.75 387 ALA A N 1
ATOM 3007 C CA . ALA A 1 387 ? -2.67 -5.684 2.566 1 97.75 387 ALA A CA 1
ATOM 3008 C C . ALA A 1 387 ? -2.197 -4.531 3.447 1 97.75 387 ALA A C 1
ATOM 3010 O O . ALA A 1 387 ? -1.167 -4.633 4.117 1 97.75 387 ALA A O 1
ATOM 3011 N N . CYS A 1 388 ? -2.957 -3.443 3.488 1 97.75 388 CYS A N 1
ATOM 3012 C CA . CYS A 1 388 ? -2.57 -2.27 4.266 1 97.75 388 CYS A CA 1
ATOM 3013 C C . CYS A 1 388 ? -3.025 -2.4 5.715 1 97.75 388 CYS A C 1
ATOM 3015 O O . CYS A 1 388 ? -2.682 -1.567 6.555 1 97.75 388 CYS A O 1
ATOM 3017 N N . PHE A 1 389 ? -3.811 -3.443 6.047 1 98.44 389 PHE A N 1
ATOM 3018 C CA . PHE A 1 389 ? -4.418 -3.537 7.367 1 98.44 389 PHE A CA 1
ATOM 3019 C C . PHE A 1 389 ? -3.98 -4.812 8.078 1 98.44 389 PHE A C 1
ATOM 3021 O O . PHE A 1 389 ? -3.85 -5.867 7.445 1 98.44 389 PHE A O 1
ATOM 3028 N N . SER A 1 390 ? -3.822 -4.738 9.383 1 97.75 390 SER A N 1
ATOM 3029 C CA . SER A 1 390 ? -3.406 -5.887 10.18 1 97.75 390 SER A CA 1
ATOM 3030 C C . SER A 1 390 ? -4.605 -6.574 10.828 1 97.75 390 SER A C 1
ATOM 3032 O O . SER A 1 390 ? -4.449 -7.59 11.508 1 97.75 390 SER A O 1
ATOM 3034 N N . ARG A 1 391 ? -5.711 -5.984 10.594 1 98.31 391 ARG A N 1
ATOM 3035 C CA . ARG A 1 391 ? -6.949 -6.496 11.18 1 98.31 391 ARG A CA 1
ATOM 3036 C C . ARG A 1 391 ? -8.148 -6.18 10.281 1 98.31 391 ARG A C 1
ATOM 3038 O O . ARG A 1 391 ? -8.25 -5.082 9.742 1 98.31 391 ARG A O 1
ATOM 3045 N N . TYR A 1 392 ? -8.992 -7.188 10.125 1 98.88 392 TYR A N 1
ATOM 3046 C CA . TYR A 1 392 ? -10.266 -7.004 9.445 1 98.88 392 TYR A CA 1
ATOM 3047 C C . TYR A 1 392 ? -11.43 -7.055 10.43 1 98.88 392 TYR A C 1
ATOM 3049 O O . TYR A 1 392 ? -11.508 -7.965 11.258 1 98.88 392 TYR A O 1
ATOM 3057 N N . TYR A 1 393 ? -12.289 -6.105 10.375 1 98.94 393 TYR A N 1
ATOM 3058 C CA . TYR A 1 393 ? -13.539 -6.172 11.133 1 98.94 393 TYR A CA 1
ATOM 3059 C C . TYR A 1 393 ? -14.648 -6.801 10.297 1 98.94 393 TYR A C 1
ATOM 3061 O O . TYR A 1 393 ? -14.961 -6.32 9.203 1 98.94 393 TYR A O 1
ATOM 3069 N N . VAL A 1 394 ? -15.266 -7.852 10.82 1 98.81 394 VAL A N 1
ATOM 3070 C CA . VAL A 1 394 ? -16.156 -8.695 10.031 1 98.81 394 VAL A CA 1
ATOM 3071 C C . VAL A 1 394 ? -17.609 -8.398 10.383 1 98.81 394 VAL A C 1
ATOM 3073 O O . VAL A 1 394 ? -17.953 -8.305 11.562 1 98.81 394 VAL A O 1
ATOM 3076 N N . VAL A 1 395 ? -18.359 -8.195 9.391 1 98.75 395 VAL A N 1
ATOM 3077 C CA . VAL A 1 395 ? -19.812 -8.07 9.539 1 98.75 395 VAL A CA 1
ATOM 3078 C C . VAL A 1 395 ? -20.516 -9.188 8.766 1 98.75 395 VAL A C 1
ATOM 3080 O O . VAL A 1 395 ? -19.859 -9.969 8.07 1 98.75 395 VAL A O 1
ATOM 3083 N N . ASP A 1 396 ? -21.828 -9.32 8.93 1 98.06 396 ASP A N 1
ATOM 3084 C CA . ASP A 1 396 ? -22.641 -10.32 8.242 1 98.06 396 ASP A CA 1
ATOM 3085 C C . ASP A 1 396 ? -23.969 -9.727 7.762 1 98.06 396 ASP A C 1
ATOM 3087 O O . ASP A 1 396 ? -25.031 -10.039 8.305 1 98.06 396 ASP A O 1
ATOM 3091 N N . GLU A 1 397 ? -23.859 -8.93 6.754 1 96.31 397 GLU A N 1
ATOM 3092 C CA . GLU A 1 397 ? -25.016 -8.195 6.254 1 96.31 397 GLU A CA 1
ATOM 3093 C C . GLU A 1 397 ? -25.531 -8.812 4.957 1 96.31 397 GLU A C 1
ATOM 3095 O O . GLU A 1 397 ? -24.766 -9.062 4.027 1 96.31 397 GLU A O 1
ATOM 3100 N N . LYS A 1 398 ? -26.922 -9 4.988 1 94.38 398 LYS A N 1
ATOM 3101 C CA . LYS A 1 398 ? -27.562 -9.367 3.73 1 94.38 398 LYS A CA 1
ATOM 3102 C C . LYS A 1 398 ? -27.828 -8.133 2.871 1 94.38 398 LYS A C 1
ATOM 3104 O O . LYS A 1 398 ? -28.328 -7.121 3.361 1 94.38 398 LYS A O 1
ATOM 3109 N N . GLY A 1 399 ? -27.344 -8.039 1.733 1 90.75 399 GLY A N 1
ATOM 3110 C CA . GLY A 1 399 ? -27.484 -6.875 0.873 1 90.75 399 GLY A CA 1
ATOM 3111 C C . GLY A 1 399 ? -26.328 -5.898 0.98 1 90.75 399 GLY A C 1
ATOM 3112 O O . GLY A 1 399 ? -25.188 -6.305 1.229 1 90.75 399 GLY A O 1
ATOM 3113 N N . LEU A 1 400 ? -26.672 -4.629 0.755 1 93.12 400 LEU A N 1
ATOM 3114 C CA . LEU A 1 400 ? -25.625 -3.613 0.782 1 93.12 400 LEU A CA 1
ATOM 3115 C C . LEU A 1 400 ? -25.156 -3.35 2.209 1 93.12 400 LEU A C 1
ATOM 3117 O O . LEU A 1 400 ? -25.984 -3.111 3.1 1 93.12 400 LEU A O 1
ATOM 3121 N N . CYS A 1 401 ? -23.891 -3.416 2.418 1 93.81 401 CYS A N 1
ATOM 3122 C CA . CYS A 1 401 ? -23.328 -3.146 3.732 1 93.81 401 CYS A CA 1
ATOM 3123 C C . CYS A 1 401 ? -23.562 -1.7 4.148 1 93.81 401 CYS A C 1
ATOM 3125 O O . CYS A 1 401 ? -23.672 -0.816 3.297 1 93.81 401 CYS A O 1
ATOM 3127 N N . SER A 1 402 ? -23.703 -1.476 5.473 1 95 402 SER A N 1
ATOM 3128 C CA . SER A 1 402 ? -23.906 -0.126 5.984 1 95 402 SER A CA 1
ATOM 3129 C C . SER A 1 402 ? -23.016 0.157 7.184 1 95 402 SER A C 1
ATOM 3131 O O . SER A 1 402 ? -22.469 -0.769 7.797 1 95 402 SER A O 1
ATOM 3133 N N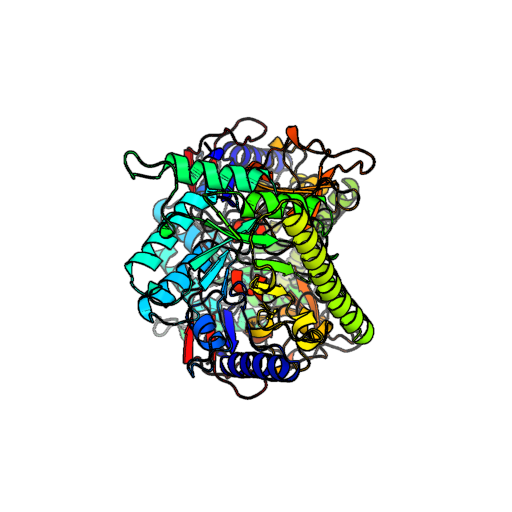 . THR A 1 403 ? -22.906 1.438 7.457 1 96.19 403 THR A N 1
ATOM 3134 C CA . THR A 1 403 ? -22.062 1.839 8.578 1 96.19 403 THR A CA 1
ATOM 3135 C C . THR A 1 403 ? -22.719 1.476 9.906 1 96.19 403 THR A C 1
ATOM 3137 O O . THR A 1 403 ? -22.078 1.512 10.953 1 96.19 403 THR A O 1
ATOM 3140 N N . ASP A 1 404 ? -23.984 1.034 9.906 1 96.44 404 ASP A N 1
ATOM 3141 C CA . ASP A 1 404 ? -24.703 0.651 11.117 1 96.44 404 ASP A CA 1
ATOM 3142 C C . ASP A 1 404 ? -24.516 -0.833 11.422 1 96.44 404 ASP A C 1
ATOM 3144 O O . ASP A 1 404 ? -24.969 -1.321 12.461 1 96.44 404 ASP A O 1
ATOM 3148 N N . ALA A 1 405 ? -23.797 -1.497 10.5 1 97.94 405 ALA A N 1
ATOM 3149 C CA . ALA A 1 405 ? -23.578 -2.93 10.695 1 97.94 405 ALA A CA 1
ATOM 3150 C C . ALA A 1 405 ? -22.812 -3.207 11.984 1 97.94 405 ALA A C 1
ATOM 3152 O O . ALA A 1 405 ? -22 -2.391 12.406 1 97.94 405 ALA A O 1
ATOM 3153 N N . GLU A 1 406 ? -23.109 -4.352 12.578 1 98.12 406 GLU A N 1
ATOM 3154 C CA . GLU A 1 406 ? -22.453 -4.766 13.812 1 98.12 406 GLU A CA 1
ATOM 3155 C C . GLU A 1 406 ? -21.25 -5.66 13.523 1 98.12 406 GLU A C 1
ATOM 3157 O O . GLU A 1 406 ? -21.328 -6.566 12.695 1 98.12 406 GLU A O 1
ATOM 3162 N N . VAL A 1 407 ? -20.219 -5.359 14.18 1 98.56 407 VAL A N 1
ATOM 3163 C CA . VAL A 1 407 ? -19.047 -6.211 14.078 1 98.56 407 VAL A CA 1
ATOM 3164 C C . VAL A 1 407 ? -19.297 -7.527 14.805 1 98.56 407 VAL A C 1
ATOM 3166 O O . VAL A 1 407 ? -19.609 -7.531 16 1 98.56 407 VAL A O 1
ATOM 3169 N N . ILE A 1 408 ? -19.031 -8.648 14.164 1 98.56 408 ILE A N 1
ATOM 3170 C CA . ILE A 1 408 ? -19.359 -9.93 14.781 1 98.56 408 ILE A CA 1
ATOM 3171 C C . ILE A 1 408 ? -18.094 -10.758 14.945 1 98.56 408 ILE A C 1
ATOM 3173 O O . ILE A 1 408 ? -18.109 -11.797 15.617 1 98.56 408 ILE A O 1
ATOM 3177 N N . ASP A 1 409 ? -17.031 -10.391 14.297 1 98.5 409 ASP A N 1
ATOM 3178 C CA . ASP A 1 409 ? -15.773 -11.125 14.359 1 98.5 409 ASP A CA 1
ATOM 3179 C C . ASP A 1 409 ? -14.602 -10.242 13.93 1 98.5 409 ASP A C 1
ATOM 3181 O O . ASP A 1 409 ? -14.805 -9.117 13.461 1 98.5 409 ASP A O 1
ATOM 3185 N N . GLU A 1 410 ? -13.43 -10.609 14.188 1 98.69 410 GLU A N 1
ATOM 3186 C CA . GLU A 1 410 ? -12.188 -10.008 13.719 1 98.69 410 GLU A CA 1
ATOM 3187 C C . GLU A 1 410 ? -11.258 -11.055 13.109 1 98.69 410 GLU A C 1
ATOM 3189 O O . GLU A 1 410 ? -11.07 -12.133 13.68 1 98.69 410 GLU A O 1
ATOM 3194 N N . TRP A 1 411 ? -10.797 -10.797 11.891 1 98.88 411 TRP A N 1
ATOM 3195 C CA . TRP A 1 411 ? -9.836 -11.672 11.234 1 98.88 411 TRP A CA 1
ATOM 3196 C C . TRP A 1 411 ? -8.453 -11.031 11.195 1 98.88 411 TRP A C 1
ATOM 3198 O O . TRP A 1 411 ? -8.328 -9.812 11.023 1 98.88 411 TRP A O 1
ATOM 3208 N N . ILE A 1 412 ? -7.43 -11.773 11.398 1 98.69 412 ILE A N 1
ATOM 3209 C CA . ILE A 1 412 ? -6.047 -11.305 11.344 1 98.69 412 ILE A CA 1
ATOM 3210 C C . ILE A 1 412 ? -5.359 -11.875 10.109 1 98.69 412 ILE A C 1
ATOM 3212 O O . ILE A 1 412 ? -5.07 -13.07 10.039 1 98.69 412 ILE A O 1
ATOM 3216 N N . PRO A 1 413 ? -5.086 -11.047 9.117 1 98.75 413 PRO A N 1
ATOM 3217 C CA . PRO A 1 413 ? -4.391 -11.531 7.922 1 98.75 413 PRO A CA 1
ATOM 3218 C C . PRO A 1 413 ? -2.902 -11.766 8.156 1 98.75 413 PRO A C 1
ATOM 3220 O O . PRO A 1 413 ? -2.287 -11.07 8.977 1 98.75 413 PRO A O 1
ATOM 3223 N N . VAL A 1 414 ? -2.35 -12.742 7.461 1 98.44 414 VAL A N 1
ATOM 3224 C CA . VAL A 1 414 ? -0.895 -12.852 7.453 1 98.44 414 VAL A CA 1
ATOM 3225 C C . VAL A 1 414 ? -0.294 -11.766 6.562 1 98.44 414 VAL A C 1
ATOM 3227 O O . VAL A 1 414 ? -0.977 -11.219 5.695 1 98.44 414 VAL A O 1
ATOM 3230 N N . SER A 1 415 ? 0.928 -11.383 6.871 1 96.12 415 SER A N 1
ATOM 3231 C CA . SER A 1 415 ? 1.588 -10.312 6.133 1 96.12 415 SER A CA 1
ATOM 3232 C C . SER A 1 415 ? 3.053 -10.641 5.863 1 96.12 415 SER A C 1
ATOM 3234 O O . SER A 1 415 ? 3.607 -11.562 6.477 1 96.12 415 SER A O 1
ATOM 3236 N N . GLY A 1 416 ? 3.559 -9.953 4.879 1 94.44 416 GLY A N 1
ATOM 3237 C CA . GLY A 1 416 ? 4.969 -10.109 4.551 1 94.44 416 GLY A CA 1
ATOM 3238 C C . GLY A 1 416 ? 5.215 -11.102 3.434 1 94.44 416 GLY A C 1
ATOM 3239 O O . GLY A 1 416 ? 4.34 -11.336 2.598 1 94.44 416 GLY A O 1
ATOM 3240 N N . TRP A 1 417 ? 6.555 -11.555 3.402 1 96.25 417 TRP A N 1
ATOM 3241 C CA . TRP A 1 417 ? 6.98 -12.383 2.281 1 96.25 417 TRP A CA 1
ATOM 3242 C C . TRP A 1 417 ? 7.863 -13.531 2.758 1 96.25 417 TRP A C 1
ATOM 3244 O O . TRP A 1 417 ? 8.625 -13.383 3.715 1 96.25 417 TRP A O 1
ATOM 3254 N N . THR B 1 1 ? 25.328 -9.195 5.156 1 93.31 1 THR B N 1
ATOM 3255 C CA . THR B 1 1 ? 25.125 -8.273 4.043 1 93.31 1 THR B CA 1
ATOM 3256 C C . THR B 1 1 ? 23.688 -8.344 3.549 1 93.31 1 THR B C 1
ATOM 3258 O O . THR B 1 1 ? 22.938 -9.258 3.91 1 93.31 1 THR B O 1
ATOM 3261 N N . LEU B 1 2 ? 23.281 -7.301 2.797 1 96.25 2 LEU B N 1
ATOM 3262 C CA . LEU B 1 2 ? 21.922 -7.219 2.281 1 96.25 2 LEU B CA 1
ATOM 3263 C C . LEU B 1 2 ? 21.578 -8.461 1.466 1 96.25 2 LEU B C 1
ATOM 3265 O O . LEU B 1 2 ? 20.406 -8.852 1.396 1 96.25 2 LEU B O 1
ATOM 3269 N N . GLN B 1 3 ? 22.547 -9.109 0.926 1 93.38 3 GLN B N 1
ATOM 3270 C CA . GLN B 1 3 ? 22.328 -10.281 0.074 1 93.38 3 GLN B CA 1
ATOM 3271 C C . GLN B 1 3 ? 21.766 -11.445 0.871 1 93.38 3 GLN B C 1
ATOM 3273 O O . GLN B 1 3 ? 21.172 -12.367 0.298 1 93.38 3 GLN B O 1
ATOM 3278 N N . ASN B 1 4 ? 21.891 -11.43 2.156 1 94.06 4 ASN B N 1
ATOM 3279 C CA . ASN B 1 4 ? 21.453 -12.531 3 1 94.06 4 ASN B CA 1
ATOM 3280 C C . ASN B 1 4 ? 20.031 -12.32 3.514 1 94.06 4 ASN B C 1
ATOM 3282 O O . ASN B 1 4 ? 19.469 -13.195 4.176 1 94.06 4 ASN B O 1
ATOM 3286 N N . LEU B 1 5 ? 19.5 -11.195 3.188 1 97.19 5 LEU B N 1
ATOM 3287 C CA . LEU B 1 5 ? 18.156 -10.891 3.674 1 97.19 5 LEU B CA 1
ATOM 3288 C C . LEU B 1 5 ? 17.094 -11.562 2.805 1 97.19 5 LEU B C 1
ATOM 3290 O O . LEU B 1 5 ? 17.312 -11.766 1.608 1 97.19 5 LEU B O 1
ATOM 3294 N N . ASP B 1 6 ? 15.945 -11.867 3.414 1 96.38 6 ASP B N 1
ATOM 3295 C CA . ASP B 1 6 ? 14.766 -12.227 2.633 1 96.38 6 ASP B CA 1
ATOM 3296 C C . ASP B 1 6 ? 14.242 -11.031 1.841 1 96.38 6 ASP B C 1
ATOM 3298 O O . ASP B 1 6 ? 14.328 -9.891 2.299 1 96.38 6 ASP B O 1
ATOM 3302 N N . THR B 1 7 ? 13.75 -11.281 0.672 1 97.94 7 THR B N 1
ATOM 3303 C CA . THR B 1 7 ? 13.195 -10.227 -0.165 1 97.94 7 THR B CA 1
ATOM 3304 C C . THR B 1 7 ? 11.695 -10.414 -0.357 1 97.94 7 THR B C 1
ATOM 3306 O O . THR B 1 7 ? 11.195 -11.539 -0.312 1 97.94 7 THR B O 1
ATOM 3309 N N . PRO B 1 8 ? 11.016 -9.336 -0.532 1 98.31 8 PRO B N 1
ATOM 3310 C CA . PRO B 1 8 ? 11.539 -7.965 -0.5 1 98.31 8 PRO B CA 1
ATOM 3311 C C . PRO B 1 8 ? 11.844 -7.484 0.916 1 98.31 8 PRO B C 1
ATOM 3313 O O . PRO B 1 8 ? 11.328 -8.039 1.888 1 98.31 8 PRO B O 1
ATOM 3316 N N . ALA B 1 9 ? 12.727 -6.57 1.021 1 98.75 9 ALA B N 1
ATOM 3317 C CA . ALA B 1 9 ? 13.07 -5.926 2.285 1 98.75 9 ALA B CA 1
ATOM 3318 C C . ALA B 1 9 ? 13.25 -4.422 2.104 1 98.75 9 ALA B C 1
ATOM 3320 O O . ALA B 1 9 ? 13.656 -3.963 1.031 1 98.75 9 ALA B O 1
ATOM 3321 N N . PHE B 1 10 ? 12.93 -3.699 3.072 1 98.88 10 PHE B N 1
ATOM 3322 C CA . PHE B 1 10 ? 13.086 -2.25 3.018 1 98.88 10 PHE B CA 1
ATOM 3323 C C . PHE B 1 10 ? 14.422 -1.826 3.615 1 98.88 10 PHE B C 1
ATOM 3325 O O . PHE B 1 10 ? 14.727 -2.146 4.77 1 98.88 10 PHE B O 1
ATOM 3332 N N . ILE B 1 11 ? 15.195 -1.085 2.869 1 98.94 11 ILE B N 1
ATOM 3333 C CA . ILE B 1 11 ? 16.547 -0.695 3.258 1 98.94 11 ILE B CA 1
ATOM 3334 C C . ILE B 1 11 ? 16.594 0.813 3.492 1 98.94 11 ILE B C 1
ATOM 3336 O O . ILE B 1 11 ? 16.031 1.588 2.717 1 98.94 11 ILE B O 1
ATOM 3340 N N . VAL B 1 12 ? 17.297 1.223 4.543 1 98.81 12 VAL B N 1
ATOM 3341 C CA . VAL B 1 12 ? 17.516 2.631 4.859 1 98.81 12 VAL B CA 1
ATOM 3342 C C . VAL B 1 12 ? 19 2.914 4.961 1 98.81 12 VAL B C 1
ATOM 3344 O O . VAL B 1 12 ? 19.734 2.211 5.672 1 98.81 12 VAL B O 1
ATOM 3347 N N . ASN B 1 13 ? 19.469 3.838 4.266 1 98.75 13 ASN B N 1
ATOM 3348 C CA . ASN B 1 13 ? 20.844 4.301 4.387 1 98.75 13 ASN B CA 1
ATOM 3349 C C . ASN B 1 13 ? 20.953 5.492 5.34 1 98.75 13 ASN B C 1
ATOM 3351 O O . ASN B 1 13 ? 20.719 6.633 4.941 1 98.75 13 ASN B O 1
ATOM 3355 N N . ARG B 1 14 ? 21.406 5.219 6.492 1 98.12 14 ARG B N 1
ATOM 3356 C CA . ARG B 1 14 ? 21.438 6.215 7.559 1 98.12 14 ARG B CA 1
ATOM 3357 C C . ARG B 1 14 ? 22.359 7.367 7.195 1 98.12 14 ARG B C 1
ATOM 3359 O O . ARG B 1 14 ? 22.094 8.523 7.535 1 98.12 14 ARG B O 1
ATOM 3366 N N . HIS B 1 15 ? 23.469 7.125 6.52 1 97.81 15 HIS B N 1
ATOM 3367 C CA . HIS B 1 15 ? 24.391 8.172 6.105 1 97.81 15 HIS B CA 1
ATOM 3368 C C . HIS B 1 15 ? 23.688 9.219 5.246 1 97.81 15 HIS B C 1
ATOM 3370 O O . HIS B 1 15 ? 23.844 10.422 5.473 1 97.81 15 HIS B O 1
ATOM 3376 N N . ALA B 1 16 ? 22.969 8.766 4.301 1 98.31 16 ALA B N 1
ATOM 3377 C CA . ALA B 1 16 ? 22.25 9.664 3.4 1 98.31 16 ALA B CA 1
ATOM 3378 C C . ALA B 1 16 ? 21.219 10.492 4.16 1 98.31 16 ALA B C 1
ATOM 3380 O O . ALA B 1 16 ? 21.031 11.68 3.871 1 98.31 16 ALA B O 1
ATOM 3381 N N . ILE B 1 17 ? 20.531 9.922 5.121 1 98.06 17 ILE B N 1
ATOM 3382 C CA . ILE B 1 17 ? 19.562 10.656 5.918 1 98.06 17 ILE B CA 1
ATOM 3383 C C . ILE B 1 17 ? 20.234 11.82 6.629 1 98.06 17 ILE B C 1
ATOM 3385 O O . ILE B 1 17 ? 19.734 12.945 6.625 1 98.06 17 ILE B O 1
ATOM 3389 N N . HIS B 1 18 ? 21.375 11.539 7.234 1 97 18 HIS B N 1
ATOM 3390 C CA . HIS B 1 18 ? 22.125 12.586 7.934 1 97 18 HIS B CA 1
ATOM 3391 C C . HIS B 1 18 ? 22.5 13.719 6.984 1 97 18 HIS B C 1
ATOM 3393 O O . HIS B 1 18 ? 22.328 14.891 7.32 1 97 18 HIS B O 1
ATOM 3399 N N . GLU B 1 19 ? 22.969 13.344 5.852 1 96.81 19 GLU B N 1
ATOM 3400 C CA . GLU B 1 19 ? 23.375 14.352 4.875 1 96.81 19 GLU B CA 1
ATOM 3401 C C . GLU B 1 19 ? 22.172 15.172 4.41 1 96.81 19 GLU B C 1
ATOM 3403 O O . GLU B 1 19 ? 22.266 16.391 4.273 1 96.81 19 GLU B O 1
ATOM 3408 N N . ASN B 1 20 ? 21.078 14.5 4.141 1 97.56 20 ASN B N 1
ATOM 3409 C CA . ASN B 1 20 ? 19.875 15.172 3.699 1 97.56 20 ASN B CA 1
ATOM 3410 C C . ASN B 1 20 ? 19.375 16.172 4.742 1 97.56 20 ASN B C 1
ATOM 3412 O O . ASN B 1 20 ? 19.062 17.312 4.414 1 97.56 20 ASN B O 1
ATOM 3416 N N . CYS B 1 21 ? 19.312 15.75 5.996 1 96.62 21 CYS B N 1
ATOM 3417 C CA . CYS B 1 21 ? 18.828 16.609 7.082 1 96.62 21 CYS B CA 1
ATOM 3418 C C . CYS B 1 21 ? 19.75 17.812 7.273 1 96.62 21 CYS B C 1
ATOM 3420 O O . CYS B 1 21 ? 19.266 18.938 7.445 1 96.62 21 CYS B O 1
ATOM 3422 N N . ASN B 1 22 ? 21.031 17.562 7.227 1 95.06 22 ASN B N 1
ATOM 3423 C CA . ASN B 1 22 ? 21.984 18.641 7.363 1 95.06 22 ASN B CA 1
ATOM 3424 C C . ASN B 1 22 ? 21.859 19.656 6.227 1 95.06 22 ASN B C 1
ATOM 3426 O O . ASN B 1 22 ? 21.922 20.859 6.453 1 95.06 22 ASN B O 1
ATOM 3430 N N . LYS B 1 23 ? 21.688 19.172 5.062 1 95.88 23 LYS B N 1
ATOM 3431 C CA . LYS B 1 23 ? 21.562 20.062 3.904 1 95.88 23 LYS B CA 1
ATOM 3432 C C . LYS B 1 23 ? 20.328 20.953 4.027 1 95.88 23 LYS B C 1
ATOM 3434 O O . LYS B 1 23 ? 20.422 22.156 3.775 1 95.88 23 LYS B O 1
ATOM 3439 N N . VAL B 1 24 ? 19.219 20.391 4.387 1 96.06 24 VAL B N 1
ATOM 3440 C CA . VAL B 1 24 ? 17.984 21.156 4.508 1 96.06 24 VAL B CA 1
ATOM 3441 C C . VAL B 1 24 ? 18.156 22.234 5.574 1 96.06 24 VAL B C 1
ATOM 3443 O O . VAL B 1 24 ? 17.781 23.391 5.363 1 96.06 24 VAL B O 1
ATOM 3446 N N . ARG B 1 25 ? 18.766 21.906 6.672 1 94.06 25 ARG B N 1
ATOM 3447 C CA . ARG B 1 25 ? 19 22.875 7.738 1 94.06 25 ARG B CA 1
ATOM 3448 C C . ARG B 1 25 ? 19.906 24.016 7.25 1 94.06 25 ARG B C 1
ATOM 3450 O O . ARG B 1 25 ? 19.609 25.188 7.5 1 94.06 25 ARG B O 1
ATOM 3457 N N . THR B 1 26 ? 20.938 23.625 6.582 1 94.06 26 THR B N 1
ATOM 3458 C CA . THR B 1 26 ? 21.922 24.594 6.121 1 94.06 26 THR B CA 1
ATOM 3459 C C . THR B 1 26 ? 21.297 25.547 5.098 1 94.06 26 THR B C 1
ATOM 3461 O O . THR B 1 26 ? 21.453 26.766 5.207 1 94.06 26 THR B O 1
ATOM 3464 N N . VAL B 1 27 ? 20.594 25.016 4.156 1 95.69 27 VAL B N 1
ATOM 3465 C CA . VAL B 1 27 ? 20.031 25.828 3.082 1 95.69 27 VAL B CA 1
ATOM 3466 C C . VAL B 1 27 ? 18.922 26.703 3.633 1 95.69 27 VAL B C 1
ATOM 3468 O O . VAL B 1 27 ? 18.812 27.875 3.277 1 95.69 27 VAL B O 1
ATOM 3471 N N . ALA B 1 28 ? 18.047 26.141 4.465 1 94.81 28 ALA B N 1
ATOM 3472 C CA . ALA B 1 28 ? 16.984 26.922 5.082 1 94.81 28 ALA B CA 1
ATOM 3473 C C . ALA B 1 28 ? 17.562 28.109 5.852 1 94.81 28 ALA B C 1
ATOM 3475 O O . ALA B 1 28 ? 17.094 29.25 5.711 1 94.81 28 ALA B O 1
ATOM 3476 N N . TYR B 1 29 ? 18.609 27.859 6.621 1 92.88 29 TYR B N 1
ATOM 3477 C CA . TYR B 1 29 ? 19.25 28.906 7.395 1 92.88 29 TYR B CA 1
ATOM 3478 C C . TYR B 1 29 ? 19.797 30 6.48 1 92.88 29 TYR B C 1
ATOM 3480 O O . TYR B 1 29 ? 19.641 31.188 6.762 1 92.88 29 TYR B O 1
ATOM 3488 N N . ALA B 1 30 ? 20.406 29.609 5.469 1 95.12 30 ALA B N 1
ATOM 3489 C CA . ALA B 1 30 ? 20.969 30.562 4.512 1 95.12 30 ALA B CA 1
ATOM 3490 C C . ALA B 1 30 ? 19.875 31.406 3.881 1 95.12 30 ALA B C 1
ATOM 3492 O O . ALA B 1 30 ? 20.109 32.562 3.51 1 95.12 30 ALA B O 1
ATOM 3493 N N . ASN B 1 31 ? 18.688 30.875 3.793 1 95.5 31 ASN B N 1
ATOM 3494 C CA . ASN B 1 31 ? 17.547 31.578 3.213 1 95.5 31 ASN B CA 1
ATOM 3495 C C . ASN B 1 31 ? 16.797 32.406 4.266 1 95.5 31 ASN B C 1
ATOM 3497 O O . ASN B 1 31 ? 15.711 32.938 3.99 1 95.5 31 ASN B O 1
ATOM 3501 N N . GLY B 1 32 ? 17.312 32.406 5.477 1 94.75 32 GLY B N 1
ATOM 3502 C CA . GLY B 1 32 ? 16.75 33.219 6.543 1 94.75 32 GLY B CA 1
ATOM 3503 C C . GLY B 1 32 ? 15.703 32.469 7.359 1 94.75 32 GLY B C 1
ATOM 3504 O O . GLY B 1 32 ? 15.039 33.062 8.211 1 94.75 32 GLY B O 1
ATOM 3505 N N . ILE B 1 33 ? 15.5 31.25 7.094 1 95.31 33 ILE B N 1
ATOM 3506 C CA . ILE B 1 33 ? 14.523 30.469 7.84 1 95.31 33 ILE B CA 1
ATOM 3507 C C . ILE B 1 33 ? 15.234 29.656 8.914 1 95.31 33 ILE B C 1
ATOM 3509 O O . ILE B 1 33 ? 15.875 28.641 8.617 1 95.31 33 ILE B O 1
ATOM 3513 N N . HIS B 1 34 ? 14.984 30.016 10.102 1 92.12 34 HIS B N 1
ATOM 3514 C CA . HIS B 1 34 ? 15.805 29.484 11.188 1 92.12 34 HIS B CA 1
ATOM 3515 C C . HIS B 1 34 ? 15.117 28.312 11.875 1 92.12 34 HIS B C 1
ATOM 3517 O O . HIS B 1 34 ? 15.711 27.656 12.734 1 92.12 34 HIS B O 1
ATOM 3523 N N . HIS B 1 35 ? 13.898 28.078 11.453 1 94.25 35 HIS B N 1
ATOM 3524 C CA . HIS B 1 35 ? 13.164 27.031 12.164 1 94.25 35 HIS B CA 1
ATOM 3525 C C . HIS B 1 35 ? 12.617 25.984 11.195 1 94.25 35 HIS B C 1
ATOM 3527 O O . HIS B 1 35 ? 12.172 26.328 10.102 1 94.25 35 HIS B O 1
ATOM 3533 N N . LEU B 1 36 ? 12.711 24.734 11.672 1 96.19 36 LEU B N 1
ATOM 3534 C CA . LEU B 1 36 ? 12.102 23.609 10.977 1 96.19 36 LEU B CA 1
ATOM 3535 C C . LEU B 1 36 ? 11.125 22.875 11.891 1 96.19 36 LEU B C 1
ATOM 3537 O O . LEU B 1 36 ? 11.359 22.75 13.094 1 96.19 36 LEU B O 1
ATOM 3541 N N . ARG B 1 37 ? 10.039 22.438 11.375 1 96.88 37 ARG B N 1
ATOM 3542 C CA . ARG B 1 37 ? 9.086 21.516 11.992 1 96.88 37 ARG B CA 1
ATOM 3543 C C . ARG B 1 37 ? 8.844 20.297 11.102 1 96.88 37 ARG B C 1
ATOM 3545 O O . ARG B 1 37 ? 7.75 20.125 10.57 1 96.88 37 ARG B O 1
ATOM 3552 N N . PRO B 1 38 ? 9.812 19.453 10.969 1 97.75 38 PRO B N 1
ATOM 3553 C CA . PRO B 1 38 ? 9.75 18.375 9.984 1 97.75 38 PRO B CA 1
ATOM 3554 C C . PRO B 1 38 ? 8.602 17.406 10.242 1 97.75 38 PRO B C 1
ATOM 3556 O O . PRO B 1 38 ? 8.211 17.188 11.398 1 97.75 38 PRO B O 1
ATOM 3559 N N . HIS B 1 39 ? 8.094 16.891 9.188 1 98.62 39 HIS B N 1
ATOM 3560 C CA . HIS B 1 39 ? 7.059 15.859 9.219 1 98.62 39 HIS B CA 1
ATOM 3561 C C . HIS B 1 39 ? 7.672 14.477 9.375 1 98.62 39 HIS B C 1
ATOM 3563 O O . HIS B 1 39 ? 8.664 14.148 8.719 1 98.62 39 HIS B O 1
ATOM 3569 N N . VAL B 1 40 ? 7.074 13.594 10.211 1 98.5 40 VAL B N 1
ATOM 3570 C CA . VAL B 1 40 ? 7.664 12.297 10.5 1 98.5 40 VAL B CA 1
ATOM 3571 C C . VAL B 1 40 ? 6.965 11.211 9.68 1 98.5 40 VAL B C 1
ATOM 3573 O O . VAL B 1 40 ? 7.262 10.023 9.82 1 98.5 40 VAL B O 1
ATOM 3576 N N . LYS B 1 41 ? 6.082 11.578 8.789 1 97.94 41 LYS B N 1
ATOM 3577 C CA . LYS B 1 41 ? 5.18 10.672 8.086 1 97.94 41 LYS B CA 1
ATOM 3578 C C . LYS B 1 41 ? 5.957 9.734 7.16 1 97.94 41 LYS B C 1
ATOM 3580 O O . LYS B 1 41 ? 5.418 8.727 6.699 1 97.94 41 LYS B O 1
ATOM 3585 N N . THR B 1 42 ? 7.207 10.094 6.809 1 98.31 42 THR B N 1
ATOM 3586 C CA . THR B 1 42 ? 7.973 9.32 5.836 1 98.31 42 THR B CA 1
ATOM 3587 C C . THR B 1 42 ? 8.609 8.109 6.5 1 98.31 42 THR B C 1
ATOM 3589 O O . THR B 1 42 ? 8.32 6.969 6.129 1 98.31 42 THR B O 1
ATOM 3592 N N . HIS B 1 43 ? 9.375 8.359 7.531 1 98.69 43 HIS B N 1
ATOM 3593 C CA . HIS B 1 43 ? 10.125 7.27 8.141 1 98.69 43 HIS B CA 1
ATOM 3594 C C . HIS B 1 43 ? 9.344 6.613 9.266 1 98.69 43 HIS B C 1
ATOM 3596 O O . HIS B 1 43 ? 9.484 5.414 9.516 1 98.69 43 HIS B O 1
ATOM 3602 N N . LYS B 1 44 ? 8.641 7.41 10.062 1 98.75 44 LYS B N 1
ATOM 3603 C CA . LYS B 1 44 ? 7.781 6.934 11.141 1 98.75 44 LYS B CA 1
ATOM 3604 C C . LYS B 1 44 ? 8.586 6.156 12.18 1 98.75 44 LYS B C 1
ATOM 3606 O O . LYS B 1 44 ? 8.109 5.152 12.719 1 98.75 44 LYS B O 1
ATOM 3611 N N . THR B 1 45 ? 9.812 6.535 12.438 1 98.81 45 THR B N 1
ATOM 3612 C CA . THR B 1 45 ? 10.664 5.832 13.391 1 98.81 45 THR B CA 1
ATOM 3613 C C . THR B 1 45 ? 11.25 6.801 14.414 1 98.81 45 THR B C 1
ATOM 3615 O O . THR B 1 45 ? 11.445 7.98 14.117 1 98.81 45 THR B O 1
ATOM 3618 N N . LYS B 1 46 ? 11.516 6.266 15.617 1 97.81 46 LYS B N 1
ATOM 3619 C CA . LYS B 1 46 ? 12.172 7.066 16.641 1 97.81 46 LYS B CA 1
ATOM 3620 C C . LYS B 1 46 ? 13.562 7.512 16.188 1 97.81 46 LYS B C 1
ATOM 3622 O O . LYS B 1 46 ? 13.945 8.664 16.406 1 97.81 46 LYS B O 1
ATOM 3627 N N . GLU B 1 47 ? 14.266 6.605 15.531 1 97.69 47 GLU B N 1
ATOM 3628 C CA . GLU B 1 47 ? 15.617 6.887 15.047 1 97.69 47 GLU B CA 1
ATOM 3629 C C . GLU B 1 47 ? 15.617 8.016 14.016 1 97.69 47 GLU B C 1
ATOM 3631 O O . GLU B 1 47 ? 16.469 8.906 14.062 1 97.69 47 GLU B O 1
ATOM 3636 N N . GLY B 1 48 ? 14.609 8 13.102 1 97.62 48 GLY B N 1
ATOM 3637 C CA . GLY B 1 48 ? 14.484 9.086 12.133 1 97.62 48 GLY B CA 1
ATOM 3638 C C . GLY B 1 48 ? 14.227 10.43 12.781 1 97.62 48 GLY B C 1
ATOM 3639 O O . GLY B 1 48 ? 14.797 11.445 12.367 1 97.62 48 GLY B O 1
ATOM 3640 N N . CYS B 1 49 ? 13.414 10.438 13.82 1 96.94 49 CYS B N 1
ATOM 3641 C CA . CYS B 1 49 ? 13.133 11.672 14.547 1 96.94 49 CYS B CA 1
ATOM 3642 C C . CYS B 1 49 ? 14.398 12.242 15.172 1 96.94 49 CYS B C 1
ATOM 3644 O O . CYS B 1 49 ? 14.633 13.445 15.125 1 96.94 49 CYS B O 1
ATOM 3646 N N . LEU B 1 50 ? 15.141 11.344 15.742 1 95.62 50 LEU B N 1
ATOM 3647 C CA . LEU B 1 50 ? 16.375 11.766 16.391 1 95.62 50 LEU B CA 1
ATOM 3648 C C . LEU B 1 50 ? 17.344 12.383 15.391 1 95.62 50 LEU B C 1
ATOM 3650 O O . LEU B 1 50 ? 17.969 13.406 15.68 1 95.62 50 LEU B O 1
ATOM 3654 N N . ILE B 1 51 ? 17.406 11.82 14.25 1 96.19 51 ILE B N 1
ATOM 3655 C CA . ILE B 1 51 ? 18.297 12.352 13.227 1 96.19 51 ILE B CA 1
ATOM 3656 C C . ILE B 1 51 ? 17.781 13.703 12.742 1 96.19 51 ILE B C 1
ATOM 3658 O O . ILE B 1 51 ? 18.562 14.648 12.578 1 96.19 51 ILE B O 1
ATOM 3662 N N . GLN B 1 52 ? 16.5 13.828 12.516 1 96.25 52 GLN B N 1
ATOM 3663 C CA . GLN B 1 52 ? 15.922 15.086 12.086 1 96.25 52 GLN B CA 1
ATOM 3664 C C . GLN B 1 52 ? 16.172 16.188 13.117 1 96.25 52 GLN B C 1
ATOM 3666 O O . GLN B 1 52 ? 16.438 17.328 12.758 1 96.25 52 GLN B O 1
ATOM 3671 N N . ALA B 1 53 ? 16.062 15.828 14.352 1 93.69 53 ALA B N 1
ATOM 3672 C CA . ALA B 1 53 ? 16.203 16.781 15.438 1 93.69 53 ALA B CA 1
ATOM 3673 C C . ALA B 1 53 ? 17.641 17.312 15.516 1 93.69 53 ALA B C 1
ATOM 3675 O O . ALA B 1 53 ? 17.891 18.406 16.031 1 93.69 53 ALA B O 1
ATOM 3676 N N . GLY B 1 54 ? 18.578 16.656 14.945 1 84.06 54 GLY B N 1
ATOM 3677 C CA . GLY B 1 54 ? 19.984 17.047 14.977 1 84.06 54 GLY B CA 1
ATOM 3678 C C . GLY B 1 54 ? 20.625 16.859 16.344 1 84.06 54 GLY B C 1
ATOM 3679 O O . GLY B 1 54 ? 20.422 17.656 17.25 1 84.06 54 GLY B O 1
ATOM 3680 N N . MET B 1 55 ? 20.891 15.578 16.953 1 58.72 55 MET B N 1
ATOM 3681 C CA . MET B 1 55 ? 21.422 15.273 18.281 1 58.72 55 MET B CA 1
ATOM 3682 C C . MET B 1 55 ? 22.297 16.422 18.797 1 58.72 55 MET B C 1
ATOM 3684 O O . MET B 1 55 ? 22.516 16.531 20.016 1 58.72 55 MET B O 1
ATOM 3688 N N . GLY B 1 56 ? 22.812 17.297 17.875 1 51 56 GLY B N 1
ATOM 3689 C CA . GLY B 1 56 ? 23.719 18.281 18.469 1 51 56 GLY B CA 1
ATOM 3690 C C . GLY B 1 56 ? 23 19.562 18.875 1 51 56 GLY B C 1
ATO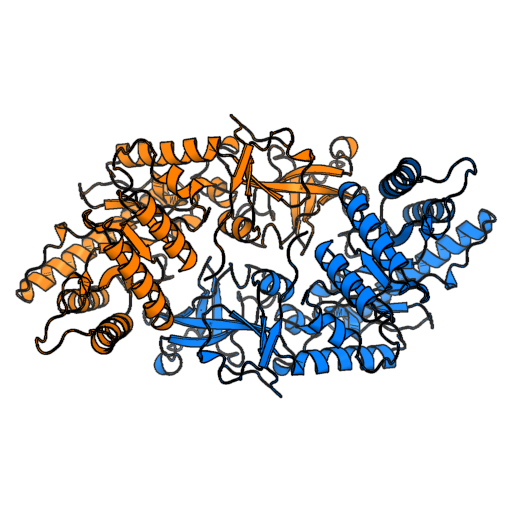M 3691 O O . GLY B 1 56 ? 23.625 20.469 19.438 1 51 56 GLY B O 1
ATOM 3692 N N . GLY B 1 57 ? 21.625 19.656 18.922 1 57.41 57 GLY B N 1
ATOM 3693 C CA . GLY B 1 57 ? 20.844 20.625 19.688 1 57.41 57 GLY B CA 1
ATOM 3694 C C . GLY B 1 57 ? 20.922 22.031 19.125 1 57.41 57 GLY B C 1
ATOM 3695 O O . GLY B 1 57 ? 21 23 19.875 1 57.41 57 GLY B O 1
ATOM 3696 N N . ASP B 1 58 ? 21.125 22.297 17.812 1 62.81 58 ASP B N 1
ATOM 3697 C CA . ASP B 1 58 ? 21.312 23.688 17.422 1 62.81 58 ASP B CA 1
ATOM 3698 C C . ASP B 1 58 ? 20 24.469 17.469 1 62.81 58 ASP B C 1
ATOM 3700 O O . ASP B 1 58 ? 19.953 25.641 17.125 1 62.81 58 ASP B O 1
ATOM 3704 N N . GLY B 1 59 ? 18.938 23.766 17.969 1 77.38 59 GLY B N 1
ATOM 3705 C CA . GLY B 1 59 ? 17.688 24.469 18.219 1 77.38 59 GLY B CA 1
ATOM 3706 C C . GLY B 1 59 ? 16.938 24.828 16.953 1 77.38 59 GLY B C 1
ATOM 3707 O O . GLY B 1 59 ? 15.953 25.562 17 1 77.38 59 GLY B O 1
ATOM 3708 N N . ARG B 1 60 ? 17.391 24.312 15.82 1 87.69 60 ARG B N 1
ATOM 3709 C CA . ARG B 1 60 ? 16.781 24.688 14.555 1 87.69 60 ARG B CA 1
ATOM 3710 C C . ARG B 1 60 ? 15.438 23.984 14.352 1 87.69 60 ARG B C 1
ATOM 3712 O O . ARG B 1 60 ? 14.516 24.547 13.766 1 87.69 60 ARG B O 1
ATOM 3719 N N . VAL B 1 61 ? 15.352 22.781 14.812 1 93.31 61 VAL B N 1
ATOM 3720 C CA . VAL B 1 61 ? 14.078 22.062 14.781 1 93.31 61 VAL B CA 1
ATOM 3721 C C . VAL B 1 61 ? 13.266 22.406 16.031 1 93.31 61 VAL B C 1
ATOM 3723 O O . VAL B 1 61 ? 13.727 22.188 17.156 1 93.31 61 VAL B O 1
ATOM 3726 N N . VAL B 1 62 ? 12.109 22.906 15.828 1 92.19 62 VAL B N 1
ATOM 3727 C CA . VAL B 1 62 ? 11.367 23.484 16.953 1 92.19 62 VAL B CA 1
ATOM 3728 C C . VAL B 1 62 ? 10.195 22.562 17.312 1 92.19 62 VAL B C 1
ATOM 3730 O O . VAL B 1 62 ? 9.539 22.766 18.344 1 92.19 62 VAL B O 1
ATOM 3733 N N . GLY B 1 63 ? 9.93 21.609 16.531 1 94.75 63 GLY B N 1
ATOM 3734 C CA . GLY B 1 63 ? 8.836 20.672 16.703 1 94.75 63 GLY B CA 1
ATOM 3735 C C . GLY B 1 63 ? 8.703 19.688 15.555 1 94.75 63 GLY B C 1
ATOM 3736 O O . GLY B 1 63 ? 9.531 19.688 14.641 1 94.75 63 GLY B O 1
ATOM 3737 N N . PHE B 1 64 ? 7.637 18.859 15.609 1 97.44 64 PHE B N 1
ATOM 3738 C CA . PHE B 1 64 ? 7.391 17.875 14.57 1 97.44 64 PHE B CA 1
ATOM 3739 C C . PHE B 1 64 ? 5.938 17.922 14.109 1 97.44 64 PHE B C 1
ATOM 3741 O O . PHE B 1 64 ? 5.078 18.453 14.82 1 97.44 64 PHE B O 1
ATOM 3748 N N . VAL B 1 65 ? 5.711 17.484 12.93 1 98.62 65 VAL B N 1
ATOM 3749 C CA . VAL B 1 65 ? 4.363 17.234 12.43 1 98.62 65 VAL B CA 1
ATOM 3750 C C . VAL B 1 65 ? 4.141 15.727 12.289 1 98.62 65 VAL B C 1
ATOM 3752 O O . VAL B 1 65 ? 5.02 15 11.82 1 98.62 65 VAL B O 1
ATOM 3755 N N . ALA B 1 66 ? 2.994 15.227 12.766 1 98.5 66 ALA B N 1
ATOM 3756 C CA . ALA B 1 66 ? 2.553 13.844 12.633 1 98.5 66 ALA B CA 1
ATOM 3757 C C . ALA B 1 66 ? 1.188 13.766 11.953 1 98.5 66 ALA B C 1
ATOM 3759 O O . ALA B 1 66 ? 0.327 14.625 12.18 1 98.5 66 ALA B O 1
ATOM 3760 N N . SER B 1 67 ? 0.992 12.68 11.195 1 97.69 67 SER B N 1
ATOM 3761 C CA . SER B 1 67 ? -0.265 12.57 10.461 1 97.69 67 SER B CA 1
ATOM 3762 C C . SER B 1 67 ? -1.193 11.547 11.109 1 97.69 67 SER B C 1
ATOM 3764 O O . SER B 1 67 ? -2.383 11.492 10.789 1 97.69 67 SER B O 1
ATOM 3766 N N . THR B 1 68 ? -0.647 10.672 11.938 1 97.94 68 THR B N 1
ATOM 3767 C CA . THR B 1 68 ? -1.451 9.648 12.586 1 97.94 68 THR B CA 1
ATOM 3768 C C . THR B 1 68 ? -1.209 9.648 14.094 1 97.94 68 THR B C 1
ATOM 3770 O O . THR B 1 68 ? -0.204 10.18 14.57 1 97.94 68 THR B O 1
ATOM 3773 N N . THR B 1 69 ? -2.113 9.062 14.836 1 97.69 69 THR B N 1
ATOM 3774 C CA . THR B 1 69 ? -1.987 9.047 16.297 1 97.69 69 THR B CA 1
ATOM 3775 C C . THR B 1 69 ? -0.819 8.164 16.719 1 97.69 69 THR B C 1
ATOM 3777 O O . THR B 1 69 ? -0.155 8.445 17.719 1 97.69 69 THR B O 1
ATOM 3780 N N . PRO B 1 70 ? -0.495 7.078 15.953 1 98.31 70 PRO B N 1
ATOM 3781 C CA . PRO B 1 70 ? 0.718 6.34 16.312 1 98.31 70 PRO B CA 1
ATOM 3782 C C . PRO B 1 70 ? 1.989 7.164 16.125 1 98.31 70 PRO B C 1
ATOM 3784 O O . PRO B 1 70 ? 2.92 7.066 16.922 1 98.31 70 PRO B O 1
ATOM 3787 N N . GLU B 1 71 ? 2.023 7.926 15.094 1 98.56 71 GLU B N 1
ATOM 3788 C CA . GLU B 1 71 ? 3.15 8.836 14.906 1 98.56 71 GLU B CA 1
ATOM 3789 C C . GLU B 1 71 ? 3.252 9.836 16.062 1 98.56 71 GLU B C 1
ATOM 3791 O O . GLU B 1 71 ? 4.344 10.078 16.578 1 98.56 71 GLU B O 1
ATOM 3796 N N . LEU B 1 72 ? 2.102 10.367 16.375 1 98.06 72 LEU B N 1
ATOM 3797 C CA . LEU B 1 72 ? 2.047 11.297 17.5 1 98.06 72 LEU B CA 1
ATOM 3798 C C . LEU B 1 72 ? 2.547 10.641 18.781 1 98.06 72 LEU B C 1
ATOM 3800 O O . LEU B 1 72 ? 3.367 11.211 19.5 1 98.06 72 LEU B O 1
ATOM 3804 N N . SER B 1 73 ? 2.053 9.461 19.016 1 98 73 SER B N 1
ATOM 3805 C CA . SER B 1 73 ? 2.451 8.703 20.203 1 98 7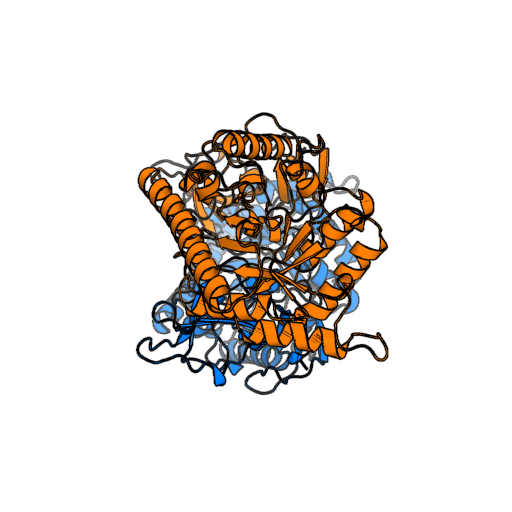3 SER B CA 1
ATOM 3806 C C . SER B 1 73 ? 3.955 8.445 20.203 1 98 73 SER B C 1
ATOM 3808 O O . SER B 1 73 ? 4.598 8.547 21.25 1 98 73 SER B O 1
ATOM 3810 N N . MET B 1 74 ? 4.465 8.172 19.078 1 98.19 74 MET B N 1
ATOM 3811 C CA . MET B 1 74 ? 5.895 7.918 18.953 1 98.19 74 MET B CA 1
ATOM 3812 C C . MET B 1 74 ? 6.707 9.141 19.359 1 98.19 74 MET B C 1
ATOM 3814 O O . MET B 1 74 ? 7.66 9.031 20.125 1 98.19 74 MET B O 1
ATOM 3818 N N . VAL B 1 75 ? 6.344 10.312 18.922 1 96.75 75 VAL B N 1
ATOM 3819 C CA . VAL B 1 75 ? 7.074 11.539 19.234 1 96.75 75 VAL B CA 1
ATOM 3820 C C . VAL B 1 75 ? 6.902 11.891 20.703 1 96.75 75 VAL B C 1
ATOM 3822 O O . VAL B 1 75 ? 7.852 12.32 21.359 1 96.75 75 VAL B O 1
ATOM 3825 N N . VAL B 1 76 ? 5.703 11.68 21.234 1 95.81 76 VAL B N 1
ATOM 3826 C CA . VAL B 1 76 ? 5.441 11.93 22.656 1 95.81 76 VAL B CA 1
ATOM 3827 C C . VAL B 1 76 ? 6.32 11.031 23.516 1 95.81 76 VAL B C 1
ATOM 3829 O O . VAL B 1 76 ? 6.852 11.461 24.531 1 95.81 76 VAL B O 1
ATOM 3832 N N . ASP B 1 77 ? 6.48 9.781 23.094 1 96.19 77 ASP B N 1
ATOM 3833 C CA . ASP B 1 77 ? 7.371 8.867 23.812 1 96.19 77 ASP B CA 1
ATOM 3834 C C . ASP B 1 77 ? 8.797 9.406 23.844 1 96.19 77 ASP B C 1
ATOM 3836 O O . ASP B 1 77 ? 9.484 9.305 24.859 1 96.19 77 ASP B O 1
ATOM 3840 N N . LEU B 1 78 ? 9.227 9.977 22.766 1 94.75 78 LEU B N 1
ATOM 3841 C CA . LEU B 1 78 ? 10.555 10.578 22.703 1 94.75 78 LEU B CA 1
ATOM 3842 C C . LEU B 1 78 ? 10.648 11.789 23.625 1 94.75 78 LEU B C 1
ATOM 3844 O O . LEU B 1 78 ? 11.68 12.008 24.281 1 94.75 78 LEU B O 1
ATOM 3848 N N . ALA B 1 79 ? 9.57 12.539 23.672 1 93.12 79 ALA B N 1
ATOM 3849 C CA . ALA B 1 79 ? 9.531 13.695 24.562 1 93.12 79 ALA B CA 1
ATOM 3850 C C . ALA B 1 79 ? 9.688 13.273 26.031 1 93.12 79 ALA B C 1
ATOM 3852 O O . ALA B 1 79 ? 10.43 13.898 26.781 1 93.12 79 ALA B O 1
ATOM 3853 N N . CYS B 1 80 ? 8.992 12.242 26.375 1 92 80 CYS B N 1
ATOM 3854 C CA . CYS B 1 80 ? 9.047 11.734 27.75 1 92 80 CYS B CA 1
ATOM 3855 C C . CYS B 1 80 ? 10.438 11.195 28.078 1 92 80 CYS B C 1
ATOM 3857 O O . CYS B 1 80 ? 10.906 11.328 29.203 1 92 80 CYS B O 1
ATOM 3859 N N . LYS B 1 81 ? 11.039 10.656 27.094 1 91.56 81 LYS B N 1
ATOM 3860 C CA . LYS B 1 81 ? 12.344 10.047 27.297 1 91.56 81 LYS B CA 1
ATOM 3861 C C . LYS B 1 81 ? 13.445 11.102 27.406 1 91.56 81 LYS B C 1
ATOM 3863 O O . LYS B 1 81 ? 14.297 11.031 28.281 1 91.56 81 LYS B O 1
ATOM 3868 N N . TYR B 1 82 ? 13.375 12.109 26.516 1 87.5 82 TYR B N 1
ATOM 3869 C CA . TYR B 1 82 ? 14.5 13.031 26.406 1 87.5 82 TYR B CA 1
ATOM 3870 C C . TYR B 1 82 ? 14.195 14.344 27.109 1 87.5 82 TYR B C 1
ATOM 3872 O O . TYR B 1 82 ? 15.109 15.094 27.469 1 87.5 82 TYR B O 1
ATOM 3880 N N . LYS B 1 83 ? 13 14.766 27.266 1 81.5 83 LYS B N 1
ATOM 3881 C CA . LYS B 1 83 ? 12.516 15.914 28.031 1 81.5 83 LYS B CA 1
ATOM 3882 C C . LYS B 1 83 ? 13.078 17.219 27.484 1 81.5 83 LYS B C 1
ATOM 3884 O O . LYS B 1 83 ? 13.477 18.109 28.25 1 81.5 83 LYS B O 1
ATOM 3889 N N . VAL B 1 84 ? 13.273 17.281 26.188 1 75.56 84 VAL B N 1
ATOM 3890 C CA . VAL B 1 84 ? 13.797 18.484 25.531 1 75.56 84 VAL B CA 1
ATOM 3891 C C . VAL B 1 84 ? 13.031 18.734 24.234 1 75.56 84 VAL B C 1
ATOM 3893 O O . VAL B 1 84 ? 12.383 17.828 23.703 1 75.56 84 VAL B O 1
ATOM 3896 N N . LYS B 1 85 ? 13.039 20.109 23.844 1 81.31 85 LYS B N 1
ATOM 3897 C CA . LYS B 1 85 ? 12.664 20.391 22.469 1 81.31 85 LYS B CA 1
ATOM 3898 C C . LYS B 1 85 ? 13.555 19.625 21.484 1 81.31 85 LYS B C 1
ATOM 3900 O O . LYS B 1 85 ? 14.719 19.359 21.781 1 81.31 85 LYS B O 1
ATOM 3905 N N . PRO B 1 86 ? 13.086 19.109 20.453 1 90.62 86 PRO B N 1
ATOM 3906 C CA . PRO B 1 86 ? 11.844 19.531 19.797 1 90.62 86 PRO B CA 1
ATOM 3907 C C . PRO B 1 86 ? 10.711 18.516 19.984 1 90.62 86 PRO B C 1
ATOM 3909 O O . PRO B 1 86 ? 9.609 18.719 19.469 1 90.62 86 PRO B O 1
ATOM 3912 N N . PHE B 1 87 ? 10.875 17.5 20.828 1 91.56 87 PHE B N 1
ATOM 3913 C CA . PHE B 1 87 ? 9.953 16.375 20.844 1 91.56 87 PHE B CA 1
ATOM 3914 C C . PHE B 1 87 ? 8.672 16.734 21.594 1 91.56 87 PHE B C 1
ATOM 3916 O O . PHE B 1 87 ? 7.641 16.078 21.406 1 91.56 87 PHE B O 1
ATOM 3923 N N . ASN B 1 88 ? 8.656 17.719 22.391 1 91.69 88 ASN B N 1
ATOM 3924 C CA . ASN B 1 88 ? 7.492 18.078 23.203 1 91.69 88 ASN B CA 1
ATOM 3925 C C . ASN B 1 88 ? 6.562 19.031 22.453 1 91.69 88 ASN B C 1
ATOM 3927 O O . ASN B 1 88 ? 5.605 19.547 23.031 1 91.69 88 ASN B O 1
ATOM 3931 N N . ASP B 1 89 ? 6.844 19.344 21.219 1 94.5 89 ASP B N 1
ATOM 3932 C CA . ASP B 1 89 ? 6.027 20.234 20.406 1 94.5 89 ASP B CA 1
ATOM 3933 C C . ASP B 1 89 ? 5.617 19.562 19.094 1 94.5 89 ASP B C 1
ATOM 3935 O O . ASP B 1 89 ? 6.375 19.562 18.125 1 94.5 89 ASP B O 1
ATOM 3939 N N . VAL B 1 90 ? 4.41 19.016 19.062 1 96.56 90 VAL B N 1
ATOM 3940 C CA . VAL B 1 90 ? 4.031 18.172 17.938 1 96.56 90 VAL B CA 1
ATOM 3941 C C . VAL B 1 90 ? 2.67 18.625 17.391 1 96.56 90 VAL B C 1
ATOM 3943 O O . VAL B 1 90 ? 1.721 18.797 18.172 1 96.56 90 VAL B O 1
ATOM 3946 N N . LEU B 1 91 ? 2.609 18.828 16.125 1 98.19 91 LEU B N 1
ATOM 3947 C CA . LEU B 1 91 ? 1.379 19.172 15.422 1 98.19 91 LEU B CA 1
ATOM 3948 C C . LEU B 1 91 ? 0.753 17.938 14.773 1 98.19 91 LEU B C 1
ATOM 3950 O O . LEU B 1 91 ? 1.414 17.234 14.008 1 98.19 91 LEU B O 1
ATOM 3954 N N . TYR B 1 92 ? -0.519 17.609 15.172 1 98.19 92 TYR B N 1
ATOM 3955 C CA . TYR B 1 92 ? -1.299 16.656 14.383 1 98.19 92 TYR B CA 1
ATOM 3956 C C . TYR B 1 92 ? -1.734 17.281 13.062 1 98.19 92 TYR B C 1
ATOM 3958 O O . TYR B 1 92 ? -2.678 18.062 13.023 1 98.19 92 TYR B O 1
ATOM 3966 N N . GLY B 1 93 ? -1.131 16.859 11.969 1 97.44 93 GLY B N 1
ATOM 3967 C CA . GLY B 1 93 ? -1.129 17.594 10.711 1 97.44 93 GLY B CA 1
ATOM 3968 C C . GLY B 1 93 ? -2.287 17.219 9.805 1 97.44 93 GLY B C 1
ATOM 3969 O O . GLY B 1 93 ? -2.174 17.297 8.578 1 97.44 93 GLY B O 1
ATOM 3970 N N . ILE B 1 94 ? -3.375 16.734 10.344 1 97.12 94 ILE B N 1
ATOM 3971 C CA . ILE B 1 94 ? -4.617 16.422 9.641 1 97.12 94 ILE B CA 1
ATOM 3972 C C . ILE B 1 94 ? -5.777 17.172 10.289 1 97.12 94 ILE B C 1
ATOM 3974 O O . ILE B 1 94 ? -5.875 17.234 11.516 1 97.12 94 ILE B O 1
ATOM 3978 N N . PRO B 1 95 ? -6.66 17.797 9.438 1 98.12 95 PRO B N 1
ATOM 3979 C CA . PRO B 1 95 ? -7.805 18.453 10.078 1 98.12 95 PRO B CA 1
ATOM 3980 C C . PRO B 1 95 ? -8.492 17.547 11.102 1 98.12 95 PRO B C 1
ATOM 3982 O O . PRO B 1 95 ? -8.836 16.406 10.789 1 98.12 95 PRO B O 1
ATOM 3985 N N . ILE B 1 96 ? -8.734 18.031 12.258 1 97.75 96 ILE B N 1
ATOM 3986 C CA . ILE B 1 96 ? -9.062 17.234 13.438 1 97.75 96 ILE B CA 1
ATOM 3987 C C . ILE B 1 96 ? -10.492 16.703 13.312 1 97.75 96 ILE B C 1
ATOM 3989 O O . ILE B 1 96 ? -11.383 17.406 12.844 1 97.75 96 ILE B O 1
ATOM 3993 N N . CYS B 1 97 ? -10.648 15.508 13.719 1 95.44 97 CYS B N 1
ATOM 3994 C CA . CYS B 1 97 ? -11.945 14.852 13.828 1 95.44 97 CYS B CA 1
ATOM 3995 C C . CYS B 1 97 ? -12.266 14.508 15.281 1 95.44 97 CYS B C 1
ATOM 3997 O O . CYS B 1 97 ? -11.359 14.234 16.062 1 95.44 97 CYS B O 1
ATOM 3999 N N . GLN B 1 98 ? -13.539 14.5 15.594 1 94.38 98 GLN B N 1
ATOM 4000 C CA . GLN B 1 98 ? -13.992 14.242 16.953 1 94.38 98 GLN B CA 1
ATOM 4001 C C . GLN B 1 98 ? -13.484 12.891 17.453 1 94.38 98 GLN B C 1
ATOM 4003 O O . GLN B 1 98 ? -13.141 12.734 18.625 1 94.38 98 GLN B O 1
ATOM 4008 N N . SER B 1 99 ? -13.398 11.961 16.578 1 94 99 SER B N 1
ATOM 4009 C CA . SER B 1 99 ? -13.078 10.586 16.938 1 94 99 SER B CA 1
ATOM 4010 C C . SER B 1 99 ? -11.641 10.461 17.422 1 94 99 SER B C 1
ATOM 4012 O O . SER B 1 99 ? -11.273 9.461 18.031 1 94 99 SER B O 1
ATOM 4014 N N . LYS B 1 100 ? -10.805 11.438 17.172 1 96 100 LYS B N 1
ATOM 4015 C CA . LYS B 1 100 ? -9.391 11.367 17.531 1 96 100 LYS B CA 1
ATOM 4016 C C . LYS B 1 100 ? -9.125 12.07 18.859 1 96 100 LYS B C 1
ATOM 4018 O O . LYS B 1 100 ? -8.039 11.938 19.438 1 96 100 LYS B O 1
ATOM 4023 N N . LEU B 1 101 ? -10.047 12.82 19.406 1 95.94 101 LEU B N 1
ATOM 4024 C CA . LEU B 1 101 ? -9.812 13.766 20.5 1 95.94 101 LEU B CA 1
ATOM 4025 C C . LEU B 1 101 ? -9.461 13.031 21.781 1 95.94 101 LEU B C 1
ATOM 4027 O O . LEU B 1 101 ? -8.57 13.461 22.516 1 95.94 101 LEU B O 1
ATOM 4031 N N . LYS B 1 102 ? -10.117 11.969 22.047 1 94.94 102 LYS B N 1
ATOM 4032 C CA . LYS B 1 102 ? -9.844 11.234 23.281 1 94.94 102 LYS B CA 1
ATOM 4033 C C . LYS B 1 102 ? -8.406 10.734 23.328 1 94.94 102 LYS B C 1
ATOM 4035 O O . LYS B 1 102 ? -7.723 10.867 24.344 1 94.94 102 LYS B O 1
ATOM 4040 N N . LYS B 1 103 ? -8.008 10.156 22.219 1 95.69 103 LYS B N 1
ATOM 4041 C CA . LYS B 1 103 ? -6.641 9.648 22.141 1 95.69 103 LYS B CA 1
ATOM 4042 C C . LYS B 1 103 ? -5.621 10.773 22.25 1 95.69 103 LYS B C 1
ATOM 4044 O O . LYS B 1 103 ? -4.613 10.641 22.953 1 95.69 103 LYS B O 1
ATOM 4049 N N . ILE B 1 104 ? -5.871 11.867 21.578 1 96.31 104 ILE B N 1
ATOM 4050 C CA . ILE B 1 104 ? -4.934 12.984 21.594 1 96.31 104 ILE B CA 1
ATOM 4051 C C . ILE B 1 104 ? -4.898 13.602 23 1 96.31 104 ILE B C 1
ATOM 4053 O O . ILE B 1 104 ? -3.836 14.008 23.469 1 96.31 104 ILE B O 1
ATOM 4057 N N . GLN B 1 105 ? -6.047 13.641 23.672 1 94.06 105 GLN B N 1
ATOM 4058 C CA . GLN B 1 105 ? -6.086 14.133 25.047 1 94.06 105 GLN B CA 1
ATOM 4059 C C . GLN B 1 105 ? -5.215 13.273 25.969 1 94.06 105 GLN B C 1
ATOM 4061 O O . GLN B 1 105 ? -4.484 13.805 26.812 1 94.06 105 GLN B O 1
ATOM 4066 N N . SER B 1 106 ? -5.324 12.016 25.797 1 94.75 106 SER B N 1
ATOM 4067 C CA . SER B 1 106 ? -4.508 11.109 26.594 1 94.75 106 SER B CA 1
ATOM 4068 C C . SER B 1 106 ? -3.02 11.359 26.359 1 94.75 106 SER B C 1
ATOM 4070 O O . SER B 1 106 ? -2.227 11.305 27.312 1 94.75 106 SER B O 1
ATOM 4072 N N . LEU B 1 107 ? -2.648 11.625 25.156 1 94.94 107 LEU B N 1
ATOM 4073 C CA . LEU B 1 107 ? -1.254 11.906 24.828 1 94.94 107 LEU B CA 1
ATOM 4074 C C . LEU B 1 107 ? -0.819 13.25 25.406 1 94.94 107 LEU B C 1
ATOM 4076 O O . LEU B 1 107 ? 0.321 13.398 25.844 1 94.94 107 LEU B O 1
ATOM 4080 N N . LYS B 1 108 ? -1.708 14.203 25.375 1 92.44 108 LYS B N 1
ATOM 4081 C CA . LYS B 1 108 ? -1.438 15.508 25.969 1 92.44 108 LYS B CA 1
ATOM 4082 C C . LYS B 1 108 ? -1.152 15.375 27.469 1 92.44 108 LYS B C 1
ATOM 4084 O O . LYS B 1 108 ? -0.223 16 27.984 1 92.44 108 LYS B O 1
ATOM 4089 N N . GLU B 1 109 ? -1.942 14.602 28.109 1 90.69 109 GLU B N 1
ATOM 4090 C CA . GLU B 1 109 ? -1.766 14.367 29.547 1 90.69 109 GLU B CA 1
ATOM 4091 C C . GLU B 1 109 ? -0.44 13.664 29.828 1 90.69 109 GLU B C 1
ATOM 4093 O O . GLU B 1 109 ? 0.253 14 30.797 1 90.69 109 GLU B O 1
ATOM 4098 N N . LYS B 1 110 ? -0.183 12.766 29.016 1 90.94 110 LYS B N 1
ATOM 4099 C CA . LYS B 1 110 ? 1.095 12.07 29.156 1 90.94 110 LYS B CA 1
ATOM 4100 C C . LYS B 1 110 ? 2.264 13.039 29.016 1 90.94 110 LYS B C 1
ATOM 4102 O O . LYS B 1 110 ? 3.232 12.961 29.781 1 90.94 110 LYS B O 1
ATOM 4107 N N . LEU B 1 111 ? 2.188 13.867 28.078 1 89.5 111 LEU B N 1
ATOM 4108 C CA . LEU B 1 111 ? 3.234 14.859 27.828 1 89.5 111 LEU B CA 1
ATOM 4109 C C . LEU B 1 111 ? 3.369 15.812 29.016 1 89.5 111 LEU B C 1
ATOM 4111 O O . LEU B 1 111 ? 4.484 16.141 29.422 1 89.5 111 LEU B O 1
ATOM 4115 N N . THR B 1 112 ? 2.299 16.219 29.562 1 84.19 112 THR B N 1
ATOM 4116 C CA . THR B 1 112 ? 2.285 17.156 30.688 1 84.19 112 THR B CA 1
ATOM 4117 C C . THR B 1 112 ? 2.828 16.5 31.953 1 84.19 112 THR B C 1
ATOM 4119 O O . THR B 1 112 ? 3.559 17.125 32.719 1 84.19 112 THR B O 1
ATOM 4122 N N . SER B 1 113 ? 2.447 15.32 32.156 1 83.62 113 SER B N 1
ATOM 4123 C CA . SER B 1 113 ? 2.85 14.609 33.344 1 83.62 113 SER B CA 1
ATOM 4124 C C . SER B 1 113 ? 4.348 14.312 33.344 1 83.62 113 SER B C 1
ATOM 4126 O O . SER B 1 113 ? 4.965 14.203 34.406 1 83.62 113 SER B O 1
ATOM 4128 N N . SER B 1 114 ? 4.887 14.07 32.281 1 76.75 114 SER B N 1
ATOM 4129 C CA . SER B 1 114 ? 6.293 13.688 32.188 1 76.75 114 SER B CA 1
ATOM 4130 C C . SER B 1 114 ? 7.203 14.898 32.375 1 76.75 114 SER B C 1
ATOM 4132 O O . SER B 1 114 ? 8.422 14.758 32.438 1 76.75 114 SER B O 1
ATOM 4134 N N . ASN B 1 115 ? 6.797 16.078 32.812 1 63.19 115 ASN B N 1
ATOM 4135 C CA . ASN B 1 115 ? 7.555 17.297 33.031 1 63.19 115 ASN B CA 1
ATOM 4136 C C . ASN B 1 115 ? 8.25 17.766 31.75 1 63.19 115 ASN B C 1
ATOM 4138 O O . ASN B 1 115 ? 9.188 18.562 31.797 1 63.19 115 ASN B O 1
ATOM 4142 N N . ALA B 1 116 ? 8.234 17.031 30.844 1 54.84 116 ALA B N 1
ATOM 4143 C CA . ALA B 1 116 ? 8.75 17.484 29.547 1 54.84 116 ALA B CA 1
ATOM 4144 C C . ALA B 1 116 ? 8.219 18.875 29.203 1 54.84 116 ALA B C 1
ATOM 4146 O O . ALA B 1 116 ? 8.742 19.531 28.312 1 54.84 116 ALA B O 1
ATOM 4147 N N . SER B 1 117 ? 7.141 19.219 30.109 1 53.44 117 SER B N 1
ATOM 4148 C CA . SER B 1 117 ? 6.344 20.438 29.953 1 53.44 117 SER B CA 1
ATOM 4149 C C . SER B 1 117 ? 7.086 21.656 30.484 1 53.44 117 SER B C 1
ATOM 4151 O O . SER B 1 117 ? 6.672 22.797 30.25 1 53.44 117 SER B O 1
ATOM 4153 N N . GLY B 1 118 ? 8.008 21.453 31.281 1 54.5 118 GLY B N 1
ATOM 4154 C CA . GLY B 1 118 ? 8.641 22.719 31.641 1 54.5 118 GLY B CA 1
ATOM 4155 C C . GLY B 1 118 ? 9.172 23.469 30.438 1 54.5 118 GLY B C 1
ATOM 4156 O O . GLY B 1 118 ? 9.586 24.625 30.562 1 54.5 118 GLY B O 1
ATOM 4157 N N . VAL B 1 119 ? 9.164 22.766 29.406 1 58.09 119 VAL B N 1
ATOM 4158 C CA . VAL B 1 119 ? 9.602 23.375 28.156 1 58.09 119 VAL B CA 1
ATOM 4159 C C . VAL B 1 119 ? 8.383 23.781 27.328 1 58.09 119 VAL B C 1
ATOM 4161 O O . VAL B 1 119 ? 7.344 23.125 27.375 1 58.09 119 VAL B O 1
ATOM 4164 N N . GLU B 1 120 ? 8.438 24.969 26.891 1 67.62 120 GLU B N 1
ATOM 4165 C CA . GLU B 1 120 ? 7.402 25.484 26 1 67.62 120 GLU B CA 1
ATOM 4166 C C . GLU B 1 120 ? 7.109 24.484 24.875 1 67.62 120 GLU B C 1
ATOM 4168 O O . GLU B 1 120 ? 8.031 23.875 24.328 1 67.62 120 GLU B O 1
ATOM 4173 N N . GLY B 1 121 ? 5.934 23.953 24.797 1 80.38 121 GLY B N 1
ATOM 4174 C CA . GLY B 1 121 ? 5.5 23 23.781 1 80.38 121 GLY B CA 1
ATOM 4175 C C . GLY B 1 121 ? 4.109 22.453 24.016 1 80.38 121 GLY B C 1
ATOM 4176 O O . GLY B 1 121 ? 3.35 23.016 24.812 1 80.38 121 GLY B O 1
ATOM 4177 N N . GLY B 1 122 ? 3.68 21.531 23.297 1 91.12 122 GLY B N 1
ATOM 4178 C CA . GLY B 1 122 ? 2.383 20.891 23.406 1 91.12 122 GLY B CA 1
ATOM 4179 C C . GLY B 1 122 ? 1.974 20.156 22.141 1 91.12 122 GLY B C 1
ATOM 4180 O O . GLY B 1 122 ? 2.723 20.109 21.172 1 91.12 122 GLY B O 1
ATOM 4181 N N . ILE B 1 123 ? 0.856 19.5 22.312 1 95.44 123 ILE B N 1
ATOM 4182 C CA . ILE B 1 123 ? 0.223 18.891 21.141 1 95.44 123 ILE B CA 1
ATOM 4183 C C . ILE B 1 123 ? -0.769 19.875 20.516 1 95.44 123 ILE B C 1
ATOM 4185 O O . ILE B 1 123 ? -1.622 20.422 21.219 1 95.44 123 ILE B O 1
ATOM 4189 N N . HIS B 1 124 ? -0.546 20.172 19.25 1 97.38 124 HIS B N 1
ATOM 4190 C CA . HIS B 1 124 ? -1.412 21.078 18.5 1 97.38 124 HIS B CA 1
ATOM 4191 C C . HIS B 1 124 ? -2.312 20.312 17.547 1 97.38 124 HIS B C 1
ATOM 4193 O O . HIS B 1 124 ? -1.915 19.281 17 1 97.38 124 HIS B O 1
ATOM 4199 N N . VAL B 1 125 ? -3.533 20.797 17.359 1 98.12 125 VAL B N 1
ATOM 4200 C CA . VAL B 1 125 ? -4.441 20.188 16.391 1 98.12 125 VAL B CA 1
ATOM 4201 C C . VAL B 1 125 ? -4.684 21.172 15.242 1 98.12 125 VAL B C 1
ATOM 4203 O O . VAL B 1 125 ? -4.527 22.375 15.406 1 98.12 125 VAL B O 1
ATOM 4206 N N . LEU B 1 126 ? -5.027 20.656 14.148 1 98.5 126 LEU B N 1
ATOM 4207 C CA . LEU B 1 126 ? -5.234 21.438 12.93 1 98.5 126 LEU B CA 1
ATOM 4208 C C . LEU B 1 126 ? -6.723 21.641 12.664 1 98.5 126 LEU B C 1
ATOM 4210 O O . LEU B 1 126 ? -7.496 20.688 12.633 1 98.5 126 LEU B O 1
ATOM 4214 N N . VAL B 1 127 ? -7.113 22.922 12.422 1 98.44 127 VAL B N 1
ATOM 4215 C CA . VAL B 1 127 ? -8.516 23.266 12.188 1 98.44 127 VAL B CA 1
ATOM 4216 C C . VAL B 1 127 ? -8.641 24.047 10.883 1 98.44 127 VAL B C 1
ATOM 4218 O O . VAL B 1 127 ? -7.793 24.891 10.57 1 98.44 127 VAL B O 1
ATOM 4221 N N . ASP B 1 128 ? -9.711 23.688 10.109 1 98.56 128 ASP B N 1
ATOM 4222 C CA . ASP B 1 128 ? -9.977 24.469 8.898 1 98.56 128 ASP B CA 1
ATOM 4223 C C . ASP B 1 128 ? -11.477 24.609 8.656 1 98.56 128 ASP B C 1
ATOM 4225 O O . ASP B 1 128 ? -11.906 24.875 7.531 1 98.56 128 ASP B O 1
ATOM 4229 N N . ASN B 1 129 ? -12.227 24.344 9.766 1 97.88 129 ASN B N 1
ATOM 4230 C CA . ASN B 1 129 ? -13.68 24.406 9.719 1 97.88 129 ASN B CA 1
ATOM 4231 C C . ASN B 1 129 ? -14.273 24.828 11.062 1 97.88 129 ASN B C 1
ATOM 4233 O O . ASN B 1 129 ? -13.789 24.406 12.109 1 97.88 129 ASN B O 1
ATOM 4237 N N . THR B 1 130 ? -15.445 25.578 11.016 1 97.12 130 THR B N 1
ATOM 4238 C CA . THR B 1 130 ? -16.062 26.078 12.234 1 97.12 130 THR B CA 1
ATOM 4239 C C . THR B 1 130 ? -16.562 24.922 13.094 1 97.12 130 THR B C 1
ATOM 4241 O O . THR B 1 130 ? -16.531 25 14.328 1 97.12 130 THR B O 1
ATOM 4244 N N . LYS B 1 131 ? -16.984 23.875 12.492 1 96.19 131 LYS B N 1
ATOM 4245 C CA . LYS B 1 131 ? -17.516 22.734 13.242 1 96.19 131 LYS B CA 1
ATOM 4246 C C . LYS B 1 131 ? -16.422 22.062 14.07 1 96.19 131 LYS B C 1
ATOM 4248 O O . LYS B 1 131 ? -16.703 21.453 15.102 1 96.19 131 LYS B O 1
ATOM 4253 N N . GLN B 1 132 ? -15.242 22.156 13.656 1 97.44 132 GLN B N 1
ATOM 4254 C CA . GLN B 1 132 ? -14.125 21.594 14.406 1 97.44 132 GLN B CA 1
ATOM 4255 C C . GLN B 1 132 ? -13.891 22.359 15.703 1 97.44 132 GLN B C 1
ATOM 4257 O O . GLN B 1 132 ? -13.547 21.781 16.734 1 97.44 132 GLN B O 1
ATOM 4262 N N . VAL B 1 133 ? -14.109 23.688 15.602 1 97.25 133 VAL B N 1
ATOM 4263 C CA . VAL B 1 133 ? -14.031 24.5 16.812 1 97.25 133 VAL B CA 1
ATOM 4264 C C . VAL B 1 133 ? -15.094 24.047 17.812 1 97.25 133 VAL B C 1
ATOM 4266 O O . VAL B 1 133 ? -14.797 23.844 18.984 1 97.25 133 VAL B O 1
ATOM 4269 N N . ASP B 1 134 ? -16.25 23.75 17.266 1 95 134 ASP B N 1
ATOM 4270 C CA . ASP B 1 134 ? -17.359 23.281 18.094 1 95 134 ASP B CA 1
ATOM 4271 C C . ASP B 1 134 ? -17 21.953 18.781 1 95 134 ASP B C 1
ATOM 4273 O O . ASP B 1 134 ? -17.234 21.797 19.984 1 95 134 ASP B O 1
ATOM 4277 N N . PHE B 1 135 ? -16.359 21 17.984 1 93.25 135 PHE B N 1
ATOM 4278 C CA . PHE B 1 135 ? -15.953 19.703 18.5 1 93.25 135 PHE B CA 1
ATOM 4279 C C . PHE B 1 135 ? -14.969 19.859 19.656 1 93.25 135 PHE B C 1
ATOM 4281 O O . PHE B 1 135 ? -15.078 19.156 20.672 1 93.25 135 PHE B O 1
ATOM 4288 N N . LEU B 1 136 ? -14.047 20.75 19.469 1 96 136 LEU B N 1
ATOM 4289 C CA . LEU B 1 136 ? -12.969 20.938 20.422 1 96 136 LEU B CA 1
ATOM 4290 C C . LEU B 1 136 ? -13.5 21.547 21.719 1 96 136 LEU B C 1
ATOM 4292 O O . LEU B 1 136 ? -13.172 21.078 22.812 1 96 136 LEU B O 1
ATOM 4296 N N . GLU B 1 137 ? -14.375 22.531 21.609 1 95.19 137 GLU B N 1
ATOM 4297 C CA . GLU B 1 137 ? -14.969 23.156 22.797 1 95.19 137 GLU B CA 1
ATOM 4298 C C . GLU B 1 137 ? -15.844 22.172 23.562 1 95.19 137 GLU B C 1
ATOM 4300 O O . GLU B 1 137 ? -15.734 22.078 24.797 1 95.19 137 GLU B O 1
ATOM 4305 N N . SER B 1 138 ? -16.672 21.469 22.828 1 93.62 138 SER B N 1
ATOM 4306 C CA . SER B 1 138 ? -17.578 20.516 23.453 1 93.62 138 SER B CA 1
ATOM 4307 C C . SER B 1 138 ? -16.812 19.422 24.203 1 93.62 138 SER B C 1
ATOM 4309 O O . SER B 1 138 ? -17.219 19 25.266 1 93.62 138 SER B O 1
ATOM 4311 N N . PHE B 1 139 ? -15.742 19.016 23.719 1 94.19 139 PHE B N 1
ATOM 4312 C CA . PHE B 1 139 ? -14.945 17.969 24.344 1 94.19 139 PHE B CA 1
ATOM 4313 C C . PHE B 1 139 ? -14.414 18.422 25.703 1 94.19 139 PHE B C 1
ATOM 4315 O O . PHE B 1 139 ? -14.453 17.656 26.672 1 94.19 139 PHE B O 1
ATOM 4322 N N . ILE B 1 140 ? -13.867 19.641 25.688 1 91.75 140 ILE B N 1
ATOM 4323 C CA . ILE B 1 140 ? -13.336 20.188 26.938 1 91.75 140 ILE B CA 1
ATOM 4324 C C . ILE B 1 140 ? -14.461 20.344 27.953 1 91.75 140 ILE B C 1
ATOM 4326 O O . ILE B 1 140 ? -14.312 19.969 29.125 1 91.75 140 ILE B O 1
ATOM 4330 N N . ARG B 1 141 ? -15.578 20.844 27.516 1 90 141 ARG B N 1
ATOM 4331 C CA . ARG B 1 141 ? -16.719 21.047 28.406 1 90 141 ARG B CA 1
ATOM 4332 C C . ARG B 1 141 ? -17.188 19.734 29.016 1 90 141 ARG B C 1
ATOM 4334 O O . ARG B 1 141 ? -17.516 19.672 30.203 1 90 141 ARG B O 1
ATOM 4341 N N . ASP B 1 142 ? -17.109 18.703 28.234 1 88.69 142 ASP B N 1
ATOM 4342 C CA . ASP B 1 142 ? -17.609 17.391 28.656 1 88.69 142 ASP B CA 1
ATOM 4343 C C . ASP B 1 142 ? -16.609 16.703 29.578 1 88.69 142 ASP B C 1
ATOM 4345 O O . ASP B 1 142 ? -16.984 15.82 30.359 1 88.69 142 ASP B O 1
ATOM 4349 N N . ASN B 1 143 ? -15.359 16.984 29.547 1 81.81 143 ASN B N 1
ATOM 4350 C CA . ASN B 1 143 ? -14.336 16.25 30.281 1 81.81 143 ASN B CA 1
ATOM 4351 C C . ASN B 1 143 ? -13.703 17.094 31.375 1 81.81 143 ASN B C 1
ATOM 4353 O O . ASN B 1 143 ? -12.836 16.625 32.125 1 81.81 143 ASN B O 1
ATOM 4357 N N . SER B 1 144 ? -13.844 18.266 31.484 1 68.31 144 SER B N 1
ATOM 4358 C CA . SER B 1 144 ? -13.266 19.125 32.531 1 68.31 144 SER B CA 1
ATOM 4359 C C . SER B 1 144 ? -13.844 18.797 33.906 1 68.31 144 SER B C 1
ATOM 4361 O O . SER B 1 144 ? -15.039 18.562 34.031 1 68.31 144 SER B O 1
ATOM 4363 N N . SER B 1 145 ? -12.977 17.969 34.812 1 55.31 145 SER B N 1
ATOM 4364 C CA . SER B 1 145 ? -13.32 17.719 36.219 1 55.31 145 SER B CA 1
ATOM 4365 C C . SER B 1 145 ? -13.656 19.016 36.938 1 55.31 145 SER B C 1
ATOM 4367 O O . SER B 1 145 ? -13.961 19 38.125 1 55.31 145 SER B O 1
ATOM 4369 N N . SER B 1 146 ? -12.852 20.047 36.625 1 47.75 146 SER B N 1
ATOM 4370 C CA . SER B 1 146 ? -12.875 21.188 37.531 1 47.75 146 SER B CA 1
ATOM 4371 C C . SER B 1 146 ? -14.305 21.578 37.875 1 47.75 146 SER B C 1
ATOM 4373 O O . SER B 1 146 ? -15.203 21.516 37.031 1 47.75 146 SER B O 1
ATOM 4375 N N . SER B 1 147 ? -14.57 21.484 39.25 1 43.28 147 SER B N 1
ATOM 4376 C CA . SER B 1 147 ? -15.672 22.062 40.031 1 43.28 147 SER B CA 1
ATOM 4377 C C . SER B 1 147 ? -16.297 23.25 39.281 1 43.28 147 SER B C 1
ATOM 4379 O O . SER B 1 147 ? -15.75 23.719 38.312 1 43.28 147 SER B O 1
ATOM 4381 N N . SER B 1 148 ? -16.578 24.391 40.125 1 40.91 148 SER B N 1
ATOM 4382 C CA . SER B 1 148 ? -17.391 25.594 39.969 1 40.91 148 SER B CA 1
ATOM 4383 C C . SER B 1 148 ? -16.953 26.406 38.75 1 40.91 148 SER B C 1
ATOM 4385 O O . SER B 1 148 ? -17.625 27.359 38.375 1 40.91 148 SER B O 1
ATOM 4387 N N . SER B 1 149 ? -15.602 27 38.688 1 45.31 149 SER B N 1
ATOM 4388 C CA . SER B 1 149 ? -15.344 28.25 37.969 1 45.31 149 SER B CA 1
ATOM 4389 C C . SER B 1 149 ? -15.25 28.016 36.469 1 45.31 149 SER B C 1
ATOM 4391 O O . SER B 1 149 ? -14.742 26.984 36.031 1 45.31 149 SER B O 1
ATOM 4393 N N . SER B 1 150 ? -15.969 28.75 35.5 1 52.19 150 SER B N 1
ATOM 4394 C CA . SER B 1 150 ? -16.391 28.922 34.125 1 52.19 150 SER B CA 1
ATOM 4395 C C . SER B 1 150 ? -15.219 28.734 33.156 1 52.19 150 SER B C 1
ATOM 4397 O O . SER B 1 150 ? -15.398 28.25 32.031 1 52.19 150 SER B O 1
ATOM 4399 N N . GLU B 1 151 ? -13.969 29.203 33.312 1 59.47 151 GLU B N 1
ATOM 4400 C CA . GLU B 1 151 ? -12.898 29.25 32.312 1 59.47 151 GLU B CA 1
ATOM 4401 C C . GLU B 1 151 ? -11.922 28.094 32.5 1 59.47 151 GLU B C 1
ATOM 4403 O O . GLU B 1 151 ? -11.5 27.812 33.625 1 59.47 151 GLU B O 1
ATOM 4408 N N . PRO B 1 152 ? -11.695 27.078 31.453 1 65.62 152 PRO B N 1
ATOM 4409 C CA . PRO B 1 152 ? -10.703 26 31.547 1 65.62 152 PRO B CA 1
ATOM 4410 C C . PRO B 1 152 ? -9.312 26.5 31.922 1 65.62 152 PRO B C 1
ATOM 4412 O O . PRO B 1 152 ? -8.984 27.656 31.672 1 65.62 152 PRO B O 1
ATOM 4415 N N . LEU B 1 153 ? -8.633 25.688 32.656 1 66.88 153 LEU B N 1
ATOM 4416 C CA . LEU B 1 153 ? -7.219 25.969 32.906 1 66.88 153 LEU B CA 1
ATOM 4417 C C . LEU B 1 153 ? -6.43 25.953 31.609 1 66.88 153 LEU B C 1
ATOM 4419 O O . LEU B 1 153 ? -6.836 25.312 30.641 1 66.88 153 LEU B O 1
ATOM 4423 N N . SER B 1 154 ? -5.418 26.734 31.594 1 62 154 SER B N 1
ATOM 4424 C CA . SER B 1 154 ? -4.594 26.875 30.391 1 62 154 SER B CA 1
ATOM 4425 C C . SER B 1 154 ? -4.164 25.516 29.859 1 62 154 SER B C 1
ATOM 4427 O O . SER B 1 154 ? -4.133 25.312 28.641 1 62 154 SER B O 1
ATOM 4429 N N . ASN B 1 155 ? -3.975 24.609 30.75 1 67.38 155 ASN B N 1
ATOM 4430 C CA . ASN B 1 155 ? -3.465 23.312 30.344 1 67.38 155 ASN B CA 1
ATOM 4431 C C . ASN B 1 155 ? -4.574 22.438 29.781 1 67.38 155 ASN B C 1
ATOM 4433 O O . ASN B 1 155 ? -4.301 21.375 29.203 1 67.38 155 ASN B O 1
ATOM 4437 N N . GLU B 1 156 ? -5.711 23.062 29.859 1 79.69 156 GLU B N 1
ATOM 4438 C CA . GLU B 1 156 ? -6.844 22.281 29.359 1 79.69 156 GLU B CA 1
ATOM 4439 C C . GLU B 1 156 ? -7.227 22.719 27.953 1 79.69 156 GLU B C 1
ATOM 4441 O O . GLU B 1 156 ? -7.953 22.016 27.25 1 79.69 156 GLU B O 1
ATOM 4446 N N . LYS B 1 157 ? -6.672 23.828 27.594 1 90.19 157 LYS B N 1
ATOM 4447 C CA . LYS B 1 157 ? -7.047 24.375 26.281 1 90.19 157 LYS B CA 1
ATOM 4448 C C . LYS B 1 157 ? -6.414 23.562 25.156 1 90.19 157 LYS B C 1
ATOM 4450 O O . LYS B 1 157 ? -5.332 23 25.312 1 90.19 157 LYS B O 1
ATOM 4455 N N . TRP B 1 158 ? -7.133 23.516 24.094 1 94.5 158 TRP B N 1
ATOM 4456 C CA . TRP B 1 158 ? -6.527 22.969 22.875 1 94.5 158 TRP B CA 1
ATOM 4457 C C . TRP B 1 158 ? -5.648 24.016 22.203 1 94.5 158 TRP B C 1
ATOM 4459 O O . TRP B 1 158 ? -6.031 25.188 22.094 1 94.5 158 TRP B O 1
ATOM 4469 N N . SER B 1 159 ? -4.445 23.656 21.891 1 96.12 159 SER B N 1
ATOM 4470 C CA . SER B 1 159 ? -3.6 24.469 21.016 1 96.12 159 SER B CA 1
ATOM 4471 C C . SER B 1 159 ? -3.904 24.203 19.547 1 96.12 159 SER B C 1
ATOM 4473 O O . SER B 1 159 ? -3.949 23.047 19.125 1 96.12 159 SER B O 1
ATOM 4475 N N . VAL B 1 160 ? -4.09 25.281 18.781 1 97.69 160 VAL B N 1
ATOM 4476 C CA . VAL B 1 160 ? -4.668 25.109 17.453 1 97.69 160 VAL B CA 1
ATOM 4477 C C . VAL B 1 160 ? -3.779 25.797 16.406 1 97.69 160 VAL B C 1
ATOM 4479 O O . VAL B 1 160 ? -3.271 26.891 16.641 1 97.69 160 VAL B O 1
ATOM 4482 N N . PHE B 1 161 ? -3.496 25.078 15.312 1 98.62 161 PHE B N 1
ATOM 4483 C CA . PHE B 1 161 ? -3.037 25.672 14.07 1 98.62 161 PHE B CA 1
ATOM 4484 C C . PHE B 1 161 ? -4.184 25.812 13.078 1 98.62 161 PHE B C 1
ATOM 4486 O O . PHE B 1 161 ? -5.012 24.906 12.945 1 98.62 161 PHE B O 1
ATOM 4493 N N . LEU B 1 162 ? -4.23 26.938 12.453 1 98.69 162 LEU B N 1
ATOM 4494 C CA . LEU B 1 162 ? -5.199 27.141 11.383 1 98.69 162 LEU B CA 1
ATOM 4495 C C . LEU B 1 162 ? -4.629 26.688 10.039 1 98.69 162 LEU B C 1
ATOM 4497 O O . LEU B 1 162 ? -3.578 27.156 9.617 1 98.69 162 LEU B O 1
ATOM 4501 N N . LYS B 1 163 ? -5.301 25.734 9.398 1 98.69 163 LYS B N 1
ATOM 4502 C CA . LYS B 1 163 ? -4.895 25.297 8.07 1 98.69 163 LYS B CA 1
ATOM 4503 C C . LYS B 1 163 ? -5.426 26.234 6.992 1 98.69 163 LYS B C 1
ATOM 4505 O O . LYS B 1 163 ? -6.637 26.422 6.875 1 98.69 163 LYS B O 1
ATOM 4510 N N . LEU B 1 164 ? -4.535 26.781 6.203 1 98.25 164 LEU B N 1
ATOM 4511 C CA . LEU B 1 164 ? -4.891 27.719 5.137 1 98.25 164 LEU B CA 1
ATOM 4512 C C . LEU B 1 164 ? -4.672 27.094 3.766 1 98.25 164 LEU B C 1
ATOM 4514 O O . LEU B 1 164 ? -3.732 26.312 3.578 1 98.25 164 LEU B O 1
ATOM 4518 N N . ASP B 1 165 ? -5.559 27.344 2.873 1 97.38 165 ASP B N 1
ATOM 4519 C CA . ASP B 1 165 ? -5.379 26.953 1.481 1 97.38 165 ASP B CA 1
ATOM 4520 C C . ASP B 1 165 ? -4.711 28.062 0.673 1 97.38 165 ASP B C 1
ATOM 4522 O O . ASP B 1 165 ? -5.328 29.094 0.399 1 97.38 165 ASP B O 1
ATOM 4526 N N . THR B 1 166 ? -3.537 27.828 0.276 1 95.44 166 THR B N 1
ATOM 4527 C CA . THR B 1 166 ? -2.816 28.844 -0.477 1 95.44 166 THR B CA 1
ATOM 4528 C C . THR B 1 166 ? -2.701 28.453 -1.947 1 95.44 166 THR B C 1
ATOM 4530 O O . THR B 1 166 ? -1.743 28.828 -2.623 1 95.44 166 THR B O 1
ATOM 4533 N N . GLY B 1 167 ? -3.652 27.531 -2.359 1 91.94 167 GLY B N 1
ATOM 4534 C CA . GLY B 1 167 ? -3.666 27.266 -3.789 1 91.94 167 GLY B CA 1
ATOM 4535 C C . GLY B 1 167 ? -3.693 25.781 -4.113 1 91.94 167 GLY B C 1
ATOM 4536 O O . GLY B 1 167 ? -4.074 25.391 -5.219 1 91.94 167 GLY B O 1
A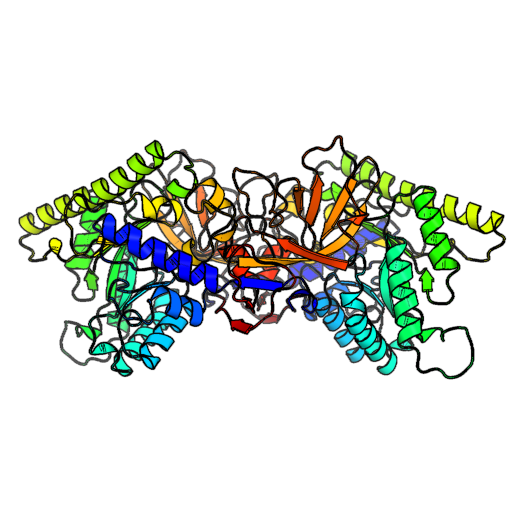TOM 4537 N N . TYR B 1 168 ? -3.268 24.859 -3.232 1 91.44 168 TYR B N 1
ATOM 4538 C CA . TYR B 1 168 ? -3.232 23.422 -3.463 1 91.44 168 TYR B CA 1
ATOM 4539 C C . TYR B 1 168 ? -4.641 22.844 -3.535 1 91.44 168 TYR B C 1
ATOM 4541 O O . TYR B 1 168 ? -4.891 21.906 -4.277 1 91.44 168 TYR B O 1
ATOM 4549 N N . HIS B 1 169 ? -5.547 23.344 -2.781 1 94.25 169 HIS B N 1
ATOM 4550 C CA . HIS B 1 169 ? -6.977 23.062 -2.809 1 94.25 169 HIS B CA 1
ATOM 4551 C C . HIS B 1 169 ? -7.262 21.625 -2.367 1 94.25 169 HIS B C 1
ATOM 4553 O O . HIS B 1 169 ? -8.141 20.969 -2.924 1 94.25 169 HIS B O 1
ATOM 4559 N N . ARG B 1 170 ? -6.371 21.078 -1.542 1 93.75 170 ARG B N 1
ATOM 4560 C CA . ARG B 1 170 ? -6.711 19.812 -0.885 1 93.75 170 ARG B CA 1
ATOM 4561 C C . ARG B 1 170 ? -7.438 20.062 0.432 1 93.75 170 ARG B C 1
ATOM 4563 O O . ARG B 1 170 ? -8.617 19.719 0.574 1 93.75 170 ARG B O 1
ATOM 4570 N N . ALA B 1 171 ? -6.777 20.703 1.358 1 96.06 171 ALA B N 1
ATOM 4571 C CA . ALA B 1 171 ? -7.336 21.047 2.664 1 96.06 171 ALA B CA 1
ATOM 4572 C C . ALA B 1 171 ? -7.012 22.484 3.037 1 96.06 171 ALA B C 1
ATOM 4574 O O . ALA B 1 171 ? -6.086 23.078 2.484 1 96.06 171 ALA B O 1
ATOM 4575 N N . GLY B 1 172 ? -7.836 23.016 3.963 1 97.94 172 GLY B N 1
ATOM 4576 C CA . GLY B 1 172 ? -7.57 24.344 4.477 1 97.94 172 GLY B CA 1
ATOM 4577 C C . GLY B 1 172 ? -8.656 25.344 4.129 1 97.94 172 GLY B C 1
ATOM 4578 O O . GLY B 1 172 ? -9.227 25.297 3.035 1 97.94 172 GLY B O 1
ATOM 4579 N N . ILE B 1 173 ? -8.867 26.25 4.969 1 97.62 173 ILE B N 1
ATOM 4580 C CA . ILE B 1 173 ? -9.805 27.359 4.75 1 97.62 173 ILE B CA 1
ATOM 4581 C C . ILE B 1 173 ? -9.164 28.406 3.85 1 97.62 173 ILE B C 1
ATOM 4583 O O . ILE B 1 173 ? -7.934 28.5 3.777 1 97.62 173 ILE B O 1
ATOM 4587 N N . THR B 1 174 ? -9.938 29.125 3.174 1 95.81 174 THR B N 1
ATOM 4588 C CA . THR B 1 174 ? -9.461 30.156 2.258 1 95.81 174 THR B CA 1
ATOM 4589 C C . THR B 1 174 ? -8.797 31.297 3.023 1 95.81 174 THR B C 1
ATOM 4591 O O . THR B 1 174 ? -9.117 31.547 4.188 1 95.81 174 THR B O 1
ATOM 4594 N N . CYS B 1 175 ? -7.91 32 2.357 1 96.69 175 CYS B N 1
ATOM 4595 C CA . CYS B 1 175 ? -7.191 33.125 2.953 1 96.69 175 CYS B CA 1
ATOM 4596 C C . CYS B 1 175 ? -7.973 34.438 2.789 1 96.69 175 CYS B C 1
ATOM 4598 O O . CYS B 1 175 ? -7.418 35.438 2.375 1 96.69 175 CYS B O 1
ATOM 4600 N N . ASP B 1 176 ? -9.281 34.375 2.977 1 95.88 176 ASP B N 1
ATOM 4601 C CA . ASP B 1 176 ? -10.18 35.531 2.875 1 95.88 176 ASP B CA 1
ATOM 4602 C C . ASP B 1 176 ? -10.961 35.719 4.168 1 95.88 176 ASP B C 1
ATOM 4604 O O . ASP B 1 176 ? -10.516 35.312 5.242 1 95.88 176 ASP B O 1
ATOM 4608 N N . ASN B 1 177 ? -12.094 36.406 4.059 1 96.31 177 ASN B N 1
ATOM 4609 C CA . ASN B 1 177 ? -12.883 36.75 5.246 1 96.31 177 ASN B CA 1
ATOM 4610 C C . ASN B 1 177 ? -13.367 35.5 5.961 1 96.31 177 ASN B C 1
ATOM 4612 O O . ASN B 1 177 ? -13.57 35.5 7.18 1 96.31 177 ASN B O 1
ATOM 4616 N N . ARG B 1 178 ? -13.656 34.5 5.223 1 95.56 178 ARG B N 1
ATOM 4617 C CA . ARG B 1 178 ? -14.078 33.25 5.844 1 95.56 178 ARG B CA 1
ATOM 4618 C C . ARG B 1 178 ? -13 32.688 6.785 1 95.56 178 ARG B C 1
ATOM 4620 O O . ARG B 1 178 ? -13.312 32.188 7.863 1 95.56 178 ARG B O 1
ATOM 4627 N N . GLY B 1 179 ? -11.758 32.719 6.301 1 98.25 179 GLY B N 1
ATOM 4628 C CA . GLY B 1 179 ? -10.641 32.344 7.145 1 98.25 179 GLY B CA 1
ATOM 4629 C C . GLY B 1 179 ? -10.469 33.219 8.359 1 98.25 179 GLY B C 1
ATOM 4630 O O . GLY B 1 179 ? -10.211 32.719 9.461 1 98.25 179 GLY B O 1
ATOM 4631 N N . VAL B 1 180 ? -10.633 34.5 8.133 1 98.44 180 VAL B N 1
ATOM 4632 C CA . VAL B 1 180 ? -10.492 35.469 9.227 1 98.44 180 VAL B CA 1
ATOM 4633 C C . VAL B 1 180 ? -11.555 35.188 10.289 1 98.44 180 VAL B C 1
ATOM 4635 O O . VAL B 1 180 ? -11.266 35.219 11.484 1 98.44 180 VAL B O 1
ATOM 4638 N N . GLN B 1 181 ? -12.727 34.906 9.875 1 98 181 GLN B N 1
ATOM 4639 C CA . GLN B 1 181 ? -13.805 34.625 10.812 1 98 181 GLN B CA 1
ATOM 4640 C C . GLN B 1 181 ? -13.492 33.375 11.641 1 98 181 GLN B C 1
ATOM 4642 O O . GLN B 1 181 ? -13.75 33.344 12.852 1 98 181 GLN B O 1
ATOM 4647 N N . LEU B 1 182 ? -13.008 32.375 10.984 1 98.38 182 LEU B N 1
ATOM 4648 C CA . LEU B 1 182 ? -12.625 31.156 11.711 1 98.38 182 LEU B CA 1
ATOM 4649 C C . LEU B 1 182 ? -11.523 31.453 12.719 1 98.38 182 LEU B C 1
ATOM 4651 O O . LEU B 1 182 ? -11.578 31 13.867 1 98.38 182 LEU B O 1
ATOM 4655 N N . ALA B 1 183 ? -10.539 32.219 12.289 1 98.69 183 ALA B N 1
ATOM 4656 C CA . ALA B 1 183 ? -9.461 32.594 13.195 1 98.69 183 ALA B CA 1
ATOM 4657 C C . ALA B 1 183 ? -10 33.344 14.406 1 98.69 183 ALA B C 1
ATOM 4659 O O . ALA B 1 183 ? -9.602 33.094 15.539 1 98.69 183 ALA B O 1
ATOM 4660 N N . MET B 1 184 ? -10.898 34.25 14.141 1 98.38 184 MET B N 1
ATOM 4661 C CA . MET B 1 184 ? -11.5 35.031 15.219 1 98.38 184 MET B CA 1
ATOM 4662 C C . MET B 1 184 ? -12.25 34.125 16.188 1 98.38 184 MET B C 1
ATOM 4664 O O . MET B 1 184 ? -12.188 34.312 17.406 1 98.38 184 MET B O 1
ATOM 4668 N N . MET B 1 185 ? -12.953 33.156 15.656 1 98 185 MET B N 1
ATOM 4669 C CA . MET B 1 185 ? -13.664 32.188 16.5 1 98 185 MET B CA 1
ATOM 4670 C C . MET B 1 185 ? -12.703 31.484 17.453 1 98 185 MET B C 1
ATOM 4672 O O . MET B 1 185 ? -13.008 31.281 18.625 1 98 185 MET B O 1
ATOM 4676 N N . VAL B 1 186 ? -11.578 31.062 16.938 1 98.06 186 VAL B N 1
ATOM 4677 C CA . VAL B 1 186 ? -10.578 30.375 17.75 1 98.06 186 VAL B CA 1
ATOM 4678 C C . VAL B 1 186 ? -10.023 31.328 18.797 1 98.06 186 VAL B C 1
ATOM 4680 O O . VAL B 1 186 ? -9.93 30.969 19.984 1 98.06 186 VAL B O 1
ATOM 4683 N N . ILE B 1 187 ? -9.703 32.562 18.406 1 97.44 187 ILE B N 1
ATOM 4684 C CA . ILE B 1 187 ? -9.078 33.562 19.281 1 97.44 187 ILE B CA 1
ATOM 4685 C C . ILE B 1 187 ? -10.039 33.938 20.406 1 97.44 187 ILE B C 1
ATOM 4687 O O . ILE B 1 187 ? -9.617 34.125 21.547 1 97.44 187 ILE B O 1
ATOM 4691 N N . GLU B 1 188 ? -11.258 33.969 20.141 1 96.06 188 GLU B N 1
ATOM 4692 C CA . GLU B 1 188 ? -12.258 34.406 21.094 1 96.06 188 GLU B CA 1
ATOM 4693 C C . GLU B 1 188 ? -12.695 33.281 22.031 1 96.06 188 GLU B C 1
ATOM 4695 O O . GLU B 1 188 ? -13.328 33.531 23.062 1 96.06 188 GLU B O 1
ATOM 4700 N N . SER B 1 189 ? -12.367 32.125 21.656 1 95.12 189 SER B N 1
ATOM 4701 C CA . SER B 1 189 ? -12.75 31 22.484 1 95.12 189 SER B CA 1
ATOM 4702 C C . SER B 1 189 ? -11.922 30.938 23.766 1 95.12 189 SER B C 1
ATOM 4704 O O . SER B 1 189 ? -10.703 31.125 23.734 1 95.12 189 SER B O 1
ATOM 4706 N N . SER B 1 190 ? -12.547 30.609 24.906 1 92.75 190 SER B N 1
ATOM 4707 C CA . SER B 1 190 ? -11.844 30.422 26.172 1 92.75 190 SER B CA 1
ATOM 4708 C C . SER B 1 190 ? -11.211 29.047 26.266 1 92.75 190 SER B C 1
ATOM 4710 O O . SER B 1 190 ? -10.43 28.766 27.172 1 92.75 190 SER B O 1
ATOM 4712 N N . PHE B 1 191 ? -11.484 28.203 25.234 1 94.31 191 PHE B N 1
ATOM 4713 C CA . PHE B 1 191 ? -11.086 26.812 25.297 1 94.31 191 PHE B CA 1
ATOM 4714 C C . PHE B 1 191 ? -9.938 26.531 24.328 1 94.31 191 PHE B C 1
ATOM 4716 O O . PHE B 1 191 ? -9.336 25.453 24.359 1 94.31 191 PHE B O 1
ATOM 4723 N N . LEU B 1 192 ? -9.641 27.547 23.531 1 96.5 192 LEU B N 1
ATOM 4724 C CA . LEU B 1 192 ? -8.672 27.328 22.453 1 96.5 192 LEU B CA 1
ATOM 4725 C C . LEU B 1 192 ? -7.59 28.406 22.469 1 96.5 192 LEU B C 1
ATOM 4727 O O . LEU B 1 192 ? -7.836 29.531 22.922 1 96.5 192 LEU B O 1
ATOM 4731 N N . ASP B 1 193 ? -6.414 28.047 22.062 1 95.62 193 ASP B N 1
ATOM 4732 C CA . ASP B 1 193 ? -5.309 28.969 21.812 1 95.62 193 ASP B CA 1
ATOM 4733 C C . ASP B 1 193 ? -4.812 28.844 20.359 1 95.62 193 ASP B C 1
ATOM 4735 O O . ASP B 1 193 ? -4.375 27.781 19.938 1 95.62 193 ASP B O 1
ATOM 4739 N N . LEU B 1 194 ? -4.918 29.922 19.641 1 97.44 194 LEU B N 1
ATOM 4740 C CA . LEU B 1 194 ? -4.363 29.938 18.297 1 97.44 194 LEU B CA 1
ATOM 4741 C C . LEU B 1 194 ? -2.848 30.078 18.328 1 97.44 194 LEU B C 1
ATOM 4743 O O . LEU B 1 194 ? -2.324 31.094 18.75 1 97.44 194 LEU B O 1
ATOM 4747 N N . LYS B 1 195 ? -2.172 29.078 17.812 1 96.62 195 LYS B N 1
ATOM 4748 C CA . LYS B 1 195 ? -0.717 29.047 17.922 1 96.62 195 LYS B CA 1
ATOM 4749 C C . LYS B 1 195 ? -0.057 29.391 16.594 1 96.62 195 LYS B C 1
ATOM 4751 O O . LYS B 1 195 ? 1.071 29.875 16.562 1 96.62 195 LYS B O 1
ATOM 4756 N N . GLY B 1 196 ? -0.732 29.094 15.555 1 97.69 196 GLY B N 1
ATOM 4757 C CA . GLY B 1 196 ? -0.093 29.359 14.273 1 97.69 196 GLY B CA 1
ATOM 4758 C C . GLY B 1 196 ? -1.003 29.094 13.086 1 97.69 196 GLY B C 1
ATOM 4759 O O . GLY B 1 196 ? -2.18 28.766 13.266 1 97.69 196 GLY B O 1
ATOM 4760 N N . VAL B 1 197 ? -0.419 29.344 11.875 1 98.25 197 VAL B N 1
ATOM 4761 C CA . VAL B 1 197 ? -1.054 29.016 10.602 1 98.25 197 VAL B CA 1
ATOM 4762 C C . VAL B 1 197 ? -0.201 28 9.844 1 98.25 197 VAL B C 1
ATOM 4764 O O . VAL B 1 197 ? 1.022 27.969 9.992 1 98.25 197 VAL B O 1
ATOM 4767 N N . TYR B 1 198 ? -0.863 27.141 9.109 1 98.31 198 TYR B N 1
ATOM 4768 C CA . TYR B 1 198 ? -0.229 26.031 8.398 1 98.31 198 TYR B CA 1
ATOM 4769 C C . TYR B 1 198 ? -0.691 25.969 6.949 1 98.31 198 TYR B C 1
ATOM 4771 O O . TYR B 1 198 ? -1.893 26 6.676 1 98.31 198 TYR B O 1
ATOM 4779 N N . SER B 1 199 ? 0.226 25.938 6.055 1 97.31 199 SER B N 1
ATOM 4780 C CA . SER B 1 199 ? -0.093 25.75 4.645 1 97.31 199 SER B CA 1
ATOM 4781 C C . SER B 1 199 ? 0.845 24.734 3.998 1 97.31 199 SER B C 1
ATOM 4783 O O . SER B 1 199 ? 2.066 24.859 4.094 1 97.31 199 SER B O 1
ATOM 4785 N N . HIS B 1 200 ? 0.259 23.734 3.375 1 94.62 200 HIS B N 1
ATOM 4786 C CA . HIS B 1 200 ? 1.028 22.734 2.637 1 94.62 200 HIS B CA 1
ATOM 4787 C C . HIS B 1 200 ? 1.151 23.125 1.165 1 94.62 200 HIS B C 1
ATOM 4789 O O . HIS B 1 200 ? 0.143 23.25 0.468 1 94.62 200 HIS B O 1
ATOM 4795 N N . CYS B 1 201 ? 2.355 23.188 0.712 1 91 201 CYS B N 1
ATOM 4796 C CA . CYS B 1 201 ? 2.611 23.547 -0.681 1 91 201 CYS B CA 1
ATOM 4797 C C . CYS B 1 201 ? 2.566 22.297 -1.568 1 91 201 CYS B C 1
ATOM 4799 O O . CYS B 1 201 ? 3.543 21.984 -2.252 1 91 201 CYS B O 1
ATOM 4801 N N . GLY B 1 202 ? 1.445 21.703 -1.694 1 89 202 GLY B N 1
ATOM 4802 C CA . GLY B 1 202 ? 1.296 20.422 -2.381 1 89 202 GLY B CA 1
ATOM 4803 C C . GLY B 1 202 ? 1.432 20.531 -3.887 1 89 202 GLY B C 1
ATOM 4804 O O . GLY B 1 202 ? 1.83 19.578 -4.555 1 89 202 GLY B O 1
ATOM 4805 N N . HIS B 1 203 ? 1.068 21.656 -4.441 1 89.56 203 HIS B N 1
ATOM 4806 C CA . HIS B 1 203 ? 1.157 21.828 -5.887 1 89.56 203 HIS B CA 1
ATOM 4807 C C . HIS B 1 203 ? 2.604 21.766 -6.363 1 89.56 203 HIS B C 1
ATOM 4809 O O . HIS B 1 203 ? 2.861 21.5 -7.539 1 89.56 203 HIS B O 1
ATOM 4815 N N . SER B 1 204 ? 3.523 21.953 -5.441 1 91.75 204 SER B N 1
ATOM 4816 C CA . SER B 1 204 ? 4.941 21.891 -5.781 1 91.75 204 SER B CA 1
ATOM 4817 C C . SER B 1 204 ? 5.332 20.5 -6.277 1 91.75 204 SER B C 1
ATOM 4819 O O . SER B 1 204 ? 6.34 20.344 -6.965 1 91.75 204 SER B O 1
ATOM 4821 N N . TYR B 1 205 ? 4.582 19.5 -5.973 1 91.94 205 TYR B N 1
ATOM 4822 C CA . TYR B 1 205 ? 4.887 18.141 -6.367 1 91.94 205 TYR B CA 1
ATOM 4823 C C . TYR B 1 205 ? 4.723 17.953 -7.871 1 91.94 205 TYR B C 1
ATOM 4825 O O . TYR B 1 205 ? 5.199 16.969 -8.438 1 91.94 205 TYR B O 1
ATOM 4833 N N . ASN B 1 206 ? 4.098 18.875 -8.477 1 91.62 206 ASN B N 1
ATOM 4834 C CA . ASN B 1 206 ? 3.867 18.797 -9.914 1 91.62 206 ASN B CA 1
ATOM 4835 C C . ASN B 1 206 ? 4.715 19.812 -10.68 1 91.62 206 ASN B C 1
ATOM 4837 O O . ASN B 1 206 ? 4.406 20.156 -11.82 1 91.62 206 ASN B O 1
ATOM 4841 N N . ILE B 1 207 ? 5.688 20.359 -10.039 1 95.25 207 ILE B N 1
ATOM 4842 C CA . ILE B 1 207 ? 6.543 21.375 -10.656 1 95.25 207 ILE B CA 1
ATOM 4843 C C . ILE B 1 207 ? 7.973 20.859 -10.75 1 95.25 207 ILE B C 1
ATOM 4845 O O . ILE B 1 207 ? 8.516 20.328 -9.781 1 95.25 207 ILE B O 1
ATOM 4849 N N . ASN B 1 208 ? 8.555 20.922 -11.93 1 95.62 208 ASN B N 1
ATOM 4850 C CA . ASN B 1 208 ? 9.961 20.547 -12.102 1 95.62 208 ASN B CA 1
ATOM 4851 C C . ASN B 1 208 ? 10.758 21.688 -12.727 1 95.62 208 ASN B C 1
ATOM 4853 O O . ASN B 1 208 ? 11.836 21.469 -13.281 1 95.62 208 ASN B O 1
ATOM 4857 N N . ASP B 1 209 ? 10.195 22.922 -12.664 1 96.5 209 ASP B N 1
ATOM 4858 C CA . ASP B 1 209 ? 10.82 24.141 -13.164 1 96.5 209 ASP B CA 1
ATOM 4859 C C . ASP B 1 209 ? 11.156 25.094 -12.016 1 96.5 209 ASP B C 1
ATOM 4861 O O . ASP B 1 209 ? 10.281 25.469 -11.234 1 96.5 209 ASP B O 1
ATOM 4865 N N . ASN B 1 210 ? 12.406 25.578 -11.992 1 96.56 210 ASN B N 1
ATOM 4866 C CA . ASN B 1 210 ? 12.875 26.406 -10.883 1 96.56 210 ASN B CA 1
ATOM 4867 C C . ASN B 1 210 ? 12.125 27.734 -10.812 1 96.56 210 ASN B C 1
ATOM 4869 O O . ASN B 1 210 ? 11.766 28.188 -9.727 1 96.56 210 ASN B O 1
ATOM 4873 N N . ALA B 1 211 ? 11.898 28.312 -11.93 1 97.38 211 ALA B N 1
ATOM 4874 C CA . ALA B 1 211 ? 11.203 29.609 -11.945 1 97.38 211 ALA B CA 1
ATOM 4875 C C . ALA B 1 211 ? 9.766 29.453 -11.453 1 97.38 211 ALA B C 1
ATOM 4877 O O . ALA B 1 211 ? 9.281 30.281 -10.688 1 97.38 211 ALA B O 1
ATOM 4878 N N . GLU B 1 212 ? 9.164 28.422 -11.938 1 97.12 212 GLU B N 1
ATOM 4879 C CA . GLU B 1 212 ? 7.801 28.141 -11.492 1 97.12 212 GLU B CA 1
ATOM 4880 C C . GLU B 1 212 ? 7.758 27.828 -10 1 97.12 212 GLU B C 1
ATOM 4882 O O . GLU B 1 212 ? 6.844 28.266 -9.297 1 97.12 212 GLU B O 1
ATOM 4887 N N . MET B 1 213 ? 8.758 27.094 -9.531 1 97.25 213 MET B N 1
ATOM 4888 C CA . MET B 1 213 ? 8.844 26.781 -8.117 1 97.25 213 MET B CA 1
ATOM 4889 C C . MET B 1 213 ? 9.039 28.031 -7.277 1 97.25 213 MET B C 1
ATOM 4891 O O . MET B 1 213 ? 8.406 28.203 -6.238 1 97.25 213 MET B O 1
ATOM 4895 N N . GLU B 1 214 ? 9.891 28.922 -7.719 1 96.06 214 GLU B N 1
ATOM 4896 C CA . GLU B 1 214 ? 10.125 30.188 -7.031 1 96.06 214 GLU B CA 1
ATOM 4897 C C . GLU B 1 214 ? 8.852 31.016 -6.945 1 96.06 214 GLU B C 1
ATOM 4899 O O . GLU B 1 214 ? 8.531 31.562 -5.891 1 96.06 214 GLU B O 1
ATOM 4904 N N . HIS B 1 215 ? 8.164 31.047 -8.023 1 96.12 215 HIS B N 1
ATOM 4905 C CA . HIS B 1 215 ? 6.914 31.797 -8.062 1 96.12 215 HIS B CA 1
ATOM 4906 C C . HIS B 1 215 ? 5.887 31.203 -7.102 1 96.12 215 HIS B C 1
ATOM 4908 O O . HIS B 1 215 ? 5.246 31.938 -6.344 1 96.12 215 HIS B O 1
ATOM 4914 N N . THR B 1 216 ? 5.773 29.938 -7.113 1 95.62 216 THR B N 1
ATOM 4915 C CA . THR B 1 216 ? 4.797 29.234 -6.281 1 95.62 216 THR B CA 1
ATOM 4916 C C . THR B 1 216 ? 5.102 29.438 -4.801 1 95.62 216 THR B C 1
ATOM 4918 O O . THR B 1 216 ? 4.199 29.703 -4.008 1 95.62 216 THR B O 1
ATOM 4921 N N . THR B 1 217 ? 6.348 29.344 -4.438 1 95.88 217 THR B N 1
ATOM 4922 C CA . THR B 1 217 ? 6.734 29.484 -3.037 1 95.88 217 THR B CA 1
ATOM 4923 C C . THR B 1 217 ? 6.539 30.938 -2.568 1 95.88 217 THR B C 1
ATOM 4925 O O . THR B 1 217 ? 6.133 31.172 -1.428 1 95.88 217 THR B O 1
ATOM 4928 N N . GLN B 1 218 ? 6.801 31.859 -3.426 1 94.38 218 GLN B N 1
ATOM 4929 C CA . GLN B 1 218 ? 6.574 33.25 -3.098 1 94.38 218 GLN B CA 1
ATOM 4930 C C . GLN B 1 218 ? 5.086 33.531 -2.914 1 94.38 218 GLN B C 1
ATOM 4932 O O . GLN B 1 218 ? 4.695 34.219 -1.967 1 94.38 218 GLN B O 1
ATOM 4937 N N . GLU B 1 219 ? 4.316 33.031 -3.793 1 94.38 219 GLU B N 1
ATOM 4938 C CA . GLU B 1 219 ? 2.873 33.219 -3.717 1 94.38 219 GLU B CA 1
ATOM 4939 C C . GLU B 1 219 ? 2.299 32.625 -2.438 1 94.38 219 GLU B C 1
ATOM 4941 O O . GLU B 1 219 ? 1.402 33.188 -1.82 1 94.38 219 GLU B O 1
ATOM 4946 N N . ASP B 1 220 ? 2.789 31.5 -2.105 1 94.5 220 ASP B N 1
ATOM 4947 C CA . ASP B 1 220 ? 2.35 30.828 -0.881 1 94.5 220 ASP B CA 1
ATOM 4948 C C . ASP B 1 220 ? 2.57 31.734 0.337 1 94.5 220 ASP B C 1
ATOM 4950 O O . ASP B 1 220 ? 1.647 31.953 1.124 1 94.5 220 ASP B O 1
ATOM 4954 N N . LEU B 1 221 ? 3.74 32.25 0.489 1 94.31 221 LEU B N 1
ATOM 4955 C CA . LEU B 1 221 ? 4.078 33.094 1.628 1 94.31 221 LEU B CA 1
ATOM 4956 C C . LEU B 1 221 ? 3.291 34.406 1.586 1 94.31 221 LEU B C 1
ATOM 4958 O O . LEU B 1 221 ? 2.803 34.875 2.617 1 94.31 221 LEU B O 1
ATOM 4962 N N . GLU B 1 222 ? 3.137 34.969 0.409 1 94.81 222 GLU B N 1
ATOM 4963 C CA . GLU B 1 222 ? 2.408 36.219 0.26 1 94.81 222 GLU B CA 1
ATOM 4964 C C . GLU B 1 222 ? 0.951 36.062 0.69 1 94.81 222 GLU B C 1
ATOM 4966 O O . GLU B 1 222 ? 0.398 36.938 1.35 1 94.81 222 GLU B O 1
ATOM 4971 N N . MET B 1 223 ? 0.384 35 0.347 1 96.12 223 MET B N 1
ATOM 4972 C CA . MET B 1 223 ? -1.009 34.75 0.709 1 96.12 223 MET B CA 1
ATOM 4973 C C . MET B 1 223 ? -1.166 34.625 2.223 1 96.12 223 MET B C 1
ATOM 4975 O O . MET B 1 223 ? -2.131 35.156 2.789 1 96.12 223 MET B O 1
ATOM 4979 N N . ILE B 1 224 ? -0.257 34 2.84 1 96.69 224 ILE B N 1
ATOM 4980 C CA . ILE B 1 224 ? -0.317 33.812 4.285 1 96.69 224 ILE B CA 1
ATOM 4981 C C . ILE B 1 224 ? -0.132 35.156 4.977 1 96.69 224 ILE B C 1
ATOM 4983 O O . ILE B 1 224 ? -0.855 35.5 5.922 1 96.69 224 ILE B O 1
ATOM 4987 N N . VAL B 1 225 ? 0.78 35.969 4.484 1 94.88 225 VAL B N 1
ATOM 4988 C CA . VAL B 1 225 ? 1.047 37.281 5.062 1 94.88 225 VAL B CA 1
ATOM 4989 C C . VAL B 1 225 ? -0.173 38.188 4.887 1 94.88 225 VAL B C 1
ATOM 4991 O O . VAL B 1 225 ? -0.562 38.906 5.812 1 94.88 225 VAL B O 1
ATOM 4994 N N . GLN B 1 226 ? -0.698 38.094 3.715 1 96.38 226 GLN B N 1
ATOM 4995 C CA . GLN B 1 226 ? -1.914 38.875 3.479 1 96.38 226 GLN B CA 1
ATOM 4996 C C . GLN B 1 226 ? -3.027 38.438 4.43 1 96.38 226 GLN B C 1
ATOM 4998 O O . GLN B 1 226 ? -3.77 39.281 4.941 1 96.38 226 GLN B O 1
ATOM 5003 N N . PHE B 1 227 ? -3.184 37.25 4.633 1 98.06 227 PHE B N 1
ATOM 5004 C CA . PHE B 1 227 ? -4.176 36.719 5.562 1 98.06 227 PHE B CA 1
ATOM 5005 C C . PHE B 1 227 ? -3.936 37.25 6.969 1 98.06 227 PHE B C 1
ATOM 5007 O O . PHE B 1 227 ? -4.867 37.719 7.629 1 98.06 227 PHE B O 1
ATOM 5014 N N . ILE B 1 228 ? -2.695 37.188 7.438 1 97.12 228 ILE B N 1
ATOM 5015 C CA . ILE B 1 228 ? -2.338 37.656 8.773 1 97.12 228 ILE B CA 1
ATOM 5016 C C . ILE B 1 228 ? -2.633 39.156 8.898 1 97.12 228 ILE B C 1
ATOM 5018 O O . ILE B 1 228 ? -3.115 39.625 9.938 1 97.12 228 ILE B O 1
ATOM 5022 N N . ASN B 1 229 ? -2.377 39.875 7.832 1 96.88 229 ASN B N 1
ATOM 5023 C CA . ASN B 1 229 ? -2.689 41.312 7.824 1 96.88 229 ASN B CA 1
ATOM 5024 C C . ASN B 1 229 ? -4.191 41.562 7.941 1 96.88 229 ASN B C 1
ATOM 5026 O O . ASN B 1 229 ? -4.621 42.438 8.664 1 96.88 229 ASN B O 1
ATOM 5030 N N . LEU B 1 230 ? -4.945 40.781 7.23 1 98.06 230 LEU B N 1
ATOM 5031 C CA . LEU B 1 230 ? -6.395 40.875 7.32 1 98.06 230 LEU B CA 1
ATOM 5032 C C . LEU B 1 230 ? -6.875 40.562 8.734 1 98.06 230 LEU B C 1
ATOM 5034 O O . LEU B 1 230 ? -7.773 41.219 9.25 1 98.06 230 LEU B O 1
ATOM 5038 N N . LEU B 1 231 ? -6.32 39.562 9.312 1 98.31 231 LEU B N 1
ATOM 5039 C CA . LEU B 1 231 ? -6.664 39.156 10.672 1 98.31 231 LEU B CA 1
ATOM 5040 C C . LEU B 1 231 ? -6.332 40.281 11.656 1 98.31 231 LEU B C 1
ATOM 5042 O O . LEU B 1 231 ? -7.137 40.594 12.531 1 98.31 231 LEU B O 1
ATOM 5046 N N . ALA B 1 232 ? -5.172 40.906 11.484 1 97.5 232 ALA B N 1
ATOM 5047 C CA . ALA B 1 232 ? -4.75 42 12.359 1 97.5 232 ALA B CA 1
ATOM 5048 C C . ALA B 1 232 ? -5.73 43.156 12.273 1 97.5 232 ALA B C 1
ATOM 5050 O O . ALA B 1 232 ? -6.066 43.781 13.297 1 97.5 232 ALA B O 1
ATOM 5051 N N . LYS B 1 233 ? -6.125 43.438 11.109 1 97.56 233 LYS B N 1
ATOM 5052 C CA . LYS B 1 233 ? -7.09 44.5 10.914 1 97.56 233 LYS B CA 1
ATOM 5053 C C . LYS B 1 233 ? -8.406 44.188 11.617 1 97.56 233 LYS B C 1
ATOM 5055 O O . LYS B 1 233 ? -8.992 45.062 12.266 1 97.56 233 LYS B O 1
ATOM 5060 N N . GLN B 1 234 ? -8.852 43 11.445 1 97.75 234 GLN B N 1
ATOM 5061 C CA . GLN B 1 234 ? -10.094 42.594 12.086 1 97.75 234 GLN B CA 1
ATOM 5062 C C . GLN B 1 234 ? -9.984 42.656 13.609 1 97.75 234 GLN B C 1
ATOM 5064 O O . GLN B 1 234 ? -10.93 43.062 14.281 1 97.75 234 GLN B O 1
ATOM 5069 N N . LEU B 1 235 ? -8.906 42.281 14.148 1 97.81 235 LEU B N 1
ATOM 5070 C CA . LEU B 1 235 ? -8.672 42.312 15.586 1 97.81 235 LEU B CA 1
ATOM 5071 C C . LEU B 1 235 ? -8.719 43.75 16.109 1 97.81 235 LEU B C 1
ATOM 5073 O O . LEU B 1 235 ? -9.305 44 17.156 1 97.81 235 LEU B O 1
ATOM 5077 N N . LYS B 1 236 ? -8.156 44.594 15.375 1 97.19 236 LYS B N 1
ATOM 5078 C CA . LYS B 1 236 ? -8.18 46 15.742 1 97.19 236 LYS B CA 1
ATOM 5079 C C . LYS B 1 236 ? -9.609 46.562 15.742 1 97.19 236 LYS B C 1
ATOM 5081 O O . LYS B 1 236 ? -10.008 47.25 16.672 1 97.19 236 LYS B O 1
ATOM 5086 N N . GLN B 1 237 ? -10.328 46.188 14.797 1 96.81 237 GLN B N 1
ATOM 5087 C CA . GLN B 1 237 ? -11.703 46.656 14.664 1 96.81 237 GLN B CA 1
ATOM 5088 C C . GLN B 1 237 ? -12.586 46.125 15.781 1 96.81 237 GLN B C 1
ATOM 5090 O O . GLN B 1 237 ? -13.523 46.781 16.219 1 96.81 237 GLN B O 1
ATOM 5095 N N . SER B 1 238 ? -12.25 44.969 16.219 1 95.25 238 SER B N 1
ATOM 5096 C CA . SER B 1 238 ? -13.062 44.312 17.234 1 95.25 238 SER B CA 1
ATOM 5097 C C . SER B 1 238 ? -12.531 44.594 18.625 1 95.25 238 SER B C 1
ATOM 5099 O O . SER B 1 238 ? -13.023 44.062 19.609 1 95.25 238 SER B O 1
ATOM 5101 N N . GLU B 1 239 ? -11.43 45.312 18.781 1 94.56 239 GLU B N 1
ATOM 5102 C CA . GLU B 1 239 ? -10.805 45.688 20.031 1 94.56 239 GLU B CA 1
ATOM 5103 C C . GLU B 1 239 ? -10.383 44.469 20.844 1 94.56 239 GLU B C 1
ATOM 5105 O O . GLU B 1 239 ? -10.602 44.406 22.047 1 94.56 239 GLU B O 1
ATOM 5110 N N . LYS B 1 240 ? -10.031 43.531 20.062 1 92.69 240 LYS B N 1
ATOM 5111 C CA . LYS B 1 240 ? -9.484 42.312 20.703 1 92.69 240 LYS B CA 1
ATOM 5112 C C . LYS B 1 240 ? -7.961 42.344 20.719 1 92.69 240 LYS B C 1
ATOM 5114 O O . LYS B 1 240 ? -7.332 42.75 19.719 1 92.69 240 LYS B O 1
ATOM 5119 N N . HIS B 1 241 ? -7.441 42.031 21.844 1 92.75 241 HIS B N 1
ATOM 5120 C CA . HIS B 1 241 ? -5.988 42 21.969 1 92.75 241 HIS B CA 1
ATOM 5121 C C . HIS B 1 241 ? -5.438 40.625 21.609 1 92.75 241 HIS B C 1
ATOM 5123 O O . HIS B 1 241 ? -5.711 39.656 22.312 1 92.75 241 HIS B O 1
ATOM 5129 N N . PHE B 1 242 ? -4.762 40.469 20.578 1 95.75 242 PHE B N 1
ATOM 5130 C CA . PHE B 1 242 ? -4.055 39.281 20.125 1 95.75 242 PHE B CA 1
ATOM 5131 C C . PHE B 1 242 ? -2.852 39.656 19.266 1 95.75 242 PHE B C 1
ATOM 5133 O O . PHE B 1 242 ? -2.973 40.438 18.328 1 95.75 242 PHE B O 1
ATOM 5140 N N . ASP B 1 243 ? -1.682 39.125 19.625 1 95.88 243 ASP B N 1
ATOM 5141 C CA . ASP B 1 243 ? -0.449 39.438 18.906 1 95.88 243 ASP B CA 1
ATOM 5142 C C . ASP B 1 243 ? -0.271 38.531 17.703 1 95.88 243 ASP B C 1
ATOM 5144 O O . ASP B 1 243 ? 0.282 37.438 17.828 1 95.88 243 ASP B O 1
ATOM 5148 N N . THR B 1 244 ? -0.575 39 16.562 1 96.06 244 THR B N 1
ATOM 5149 C CA . THR B 1 244 ? -0.487 38.188 15.352 1 96.06 244 THR B CA 1
ATOM 5150 C C . THR B 1 244 ? 0.97 37.938 14.984 1 96.06 244 THR B C 1
ATOM 5152 O O . THR B 1 244 ? 1.267 37 14.234 1 96.06 244 THR B O 1
ATOM 5155 N N . SER B 1 245 ? 1.931 38.719 15.453 1 93.5 245 SER B N 1
ATOM 5156 C CA . SER B 1 245 ? 3.344 38.562 15.125 1 93.5 245 SER B CA 1
ATOM 5157 C C . SER B 1 245 ? 3.93 37.312 15.812 1 93.5 245 SER B C 1
ATOM 5159 O O . SER B 1 245 ? 5.008 36.844 15.438 1 93.5 245 SER B O 1
ATOM 5161 N N . ALA B 1 246 ? 3.256 36.812 16.766 1 93.81 246 ALA B N 1
ATOM 5162 C CA . ALA B 1 246 ? 3.723 35.656 17.516 1 93.81 246 ALA B CA 1
ATOM 5163 C C . ALA B 1 246 ? 3.258 34.344 16.875 1 93.81 246 ALA B C 1
ATOM 5165 O O . ALA B 1 246 ? 3.705 33.281 17.25 1 93.81 246 ALA B O 1
ATOM 5166 N N . LEU B 1 247 ? 2.428 34.438 15.883 1 96.19 247 LEU B N 1
ATOM 5167 C CA . LEU B 1 247 ? 1.904 33.25 15.219 1 96.19 247 LEU B CA 1
ATOM 5168 C C . LEU B 1 247 ? 3.01 32.531 14.469 1 96.19 247 LEU B C 1
ATOM 5170 O O . LEU B 1 247 ? 3.781 33.125 13.727 1 96.19 247 LEU B O 1
ATOM 5174 N N . HIS B 1 248 ? 3.084 31.219 14.719 1 95.88 248 HIS B N 1
ATOM 5175 C CA . HIS B 1 248 ? 3.936 30.391 13.867 1 95.88 248 HIS B CA 1
ATOM 5176 C C . HIS B 1 248 ? 3.396 30.328 12.445 1 95.88 248 HIS B C 1
ATOM 5178 O O . HIS B 1 248 ? 2.193 30.141 12.242 1 95.88 248 HIS B O 1
ATOM 5184 N N . ILE B 1 249 ? 4.266 30.578 11.523 1 97.12 249 ILE B N 1
ATOM 5185 C CA . ILE B 1 249 ? 3.939 30.375 10.117 1 97.12 249 ILE B CA 1
ATOM 5186 C C . ILE B 1 249 ? 4.648 29.141 9.594 1 97.12 249 ILE B C 1
ATOM 5188 O O . ILE B 1 249 ? 5.859 29.156 9.359 1 97.12 249 ILE B O 1
ATOM 5192 N N . SER B 1 250 ? 3.928 28.062 9.477 1 97.75 250 SER B N 1
ATOM 5193 C CA . SER B 1 250 ? 4.496 26.797 9.008 1 97.75 250 SER B CA 1
ATOM 5194 C C . SER B 1 250 ? 4.137 26.547 7.551 1 97.75 250 SER B C 1
ATOM 5196 O O . SER B 1 250 ? 2.959 26.406 7.211 1 97.75 250 SER B O 1
ATOM 5198 N N . ILE B 1 251 ? 5.148 26.469 6.66 1 96.75 251 ILE B N 1
ATOM 5199 C CA . ILE B 1 251 ? 4.871 26.344 5.23 1 96.75 251 ILE B CA 1
ATOM 5200 C C . ILE B 1 251 ? 5.797 25.312 4.605 1 96.75 251 ILE B C 1
ATOM 5202 O O . ILE B 1 251 ? 6.723 24.812 5.258 1 96.75 251 ILE B O 1
ATOM 5206 N N . GLY B 1 252 ? 5.41 24.938 3.398 1 95.62 252 GLY B N 1
ATOM 5207 C CA . GLY B 1 252 ? 6.375 24.25 2.562 1 95.62 252 GLY B CA 1
ATOM 5208 C C . GLY B 1 252 ? 6.035 22.781 2.348 1 95.62 252 GLY B C 1
ATOM 5209 O O . GLY B 1 252 ? 4.914 22.359 2.623 1 95.62 252 GLY B O 1
ATOM 5210 N N . SER B 1 253 ? 6.867 22.125 1.671 1 97.06 253 SER B N 1
ATOM 5211 C CA . SER B 1 253 ? 6.934 20.719 1.266 1 97.06 253 SER B CA 1
ATOM 5212 C C . SER B 1 253 ? 8.359 20.328 0.884 1 97.06 253 SER B C 1
ATOM 5214 O O . SER B 1 253 ? 9.25 21.172 0.812 1 97.06 253 SER B O 1
ATOM 5216 N N . THR B 1 254 ? 8.562 19.094 0.723 1 98 254 THR B N 1
ATOM 5217 C CA . THR B 1 254 ? 9.898 18.672 0.323 1 98 254 THR B CA 1
ATOM 5218 C C . THR B 1 254 ? 10.281 19.266 -1.027 1 98 254 THR B C 1
ATOM 5220 O O . THR B 1 254 ? 11.359 19.844 -1.177 1 98 254 THR B O 1
ATOM 5223 N N . PRO B 1 255 ? 9.414 19.297 -2.016 1 97.31 255 PRO B N 1
ATOM 5224 C CA . PRO B 1 255 ? 9.828 19.875 -3.299 1 97.31 255 PRO B CA 1
ATOM 5225 C C . PRO B 1 255 ? 10.133 21.359 -3.211 1 97.31 255 PRO B C 1
ATOM 5227 O O . PRO B 1 255 ? 10.984 21.875 -3.945 1 97.31 255 PRO B O 1
ATOM 5230 N N . SER B 1 256 ? 9.492 22.094 -2.324 1 97.31 256 SER B N 1
ATOM 5231 C CA . SER B 1 256 ? 9.586 23.547 -2.326 1 97.31 256 SER B CA 1
ATOM 5232 C C . SER B 1 256 ? 10.586 24.031 -1.29 1 97.31 256 SER B C 1
ATOM 5234 O O . SER B 1 256 ? 10.93 25.219 -1.263 1 97.31 256 SER B O 1
ATOM 5236 N N . MET B 1 257 ? 11.07 23.172 -0.463 1 97 257 MET B N 1
ATOM 5237 C CA . MET B 1 257 ? 11.742 23.547 0.78 1 97 257 MET B CA 1
ATOM 5238 C C . MET B 1 257 ? 12.969 24.391 0.5 1 97 257 MET B C 1
ATOM 5240 O O . MET B 1 257 ? 13.312 25.281 1.292 1 97 257 MET B O 1
ATOM 5244 N N . PHE B 1 258 ? 13.609 24.281 -0.625 1 97 258 PHE B N 1
ATOM 5245 C CA . PHE B 1 258 ? 14.844 25 -0.907 1 97 258 PHE B CA 1
ATOM 5246 C C . PHE B 1 258 ? 14.547 26.344 -1.553 1 97 258 PHE B C 1
ATOM 5248 O O . PHE B 1 258 ? 15.453 27.156 -1.751 1 97 258 PHE B O 1
ATOM 5255 N N . PHE B 1 259 ? 13.305 26.641 -1.846 1 96.56 259 PHE B N 1
ATOM 5256 C CA . PHE B 1 259 ? 12.953 27.844 -2.596 1 96.56 259 PHE B CA 1
ATOM 5257 C C . PHE B 1 259 ? 12.273 28.875 -1.693 1 96.56 259 PHE B C 1
ATOM 5259 O O . PHE B 1 259 ? 12.102 30.031 -2.08 1 96.56 259 PHE B O 1
ATOM 5266 N N . HIS B 1 260 ? 11.891 28.453 -0.513 1 95.5 260 HIS B N 1
ATOM 5267 C CA . HIS B 1 260 ? 11.289 29.391 0.431 1 95.5 260 HIS B CA 1
ATOM 5268 C C . HIS B 1 260 ? 12.328 30.344 0.984 1 95.5 260 HIS B C 1
ATOM 5270 O O . HIS B 1 260 ? 13.43 29.938 1.354 1 95.5 260 HIS B O 1
ATOM 5276 N N . LYS B 1 261 ? 11.992 31.625 0.991 1 93.75 261 LYS B N 1
ATOM 5277 C CA . LYS B 1 261 ? 12.836 32.688 1.554 1 93.75 261 LYS B CA 1
ATOM 5278 C C . LYS B 1 261 ? 12.062 33.5 2.578 1 93.75 261 LYS B C 1
ATOM 5280 O O . LYS B 1 261 ? 10.867 33.75 2.422 1 93.75 261 LYS B O 1
ATOM 5285 N N . ASN B 1 262 ? 12.773 33.812 3.592 1 92.31 262 ASN B N 1
ATOM 5286 C CA . ASN B 1 262 ? 12.172 34.656 4.609 1 92.31 262 ASN B CA 1
ATOM 5287 C C . ASN B 1 262 ? 12.281 36.125 4.242 1 92.31 262 ASN B C 1
ATOM 5289 O O . ASN B 1 262 ? 12.922 36.906 4.957 1 92.31 262 ASN B O 1
ATOM 5293 N N . SER B 1 263 ? 11.633 36.531 3.275 1 83.5 263 SER B N 1
ATOM 5294 C CA . SER B 1 263 ? 11.742 37.906 2.742 1 83.5 263 SER B CA 1
ATOM 5295 C C . SER B 1 263 ? 11.148 38.906 3.707 1 83.5 263 SER B C 1
ATOM 5297 O O . SER B 1 263 ? 11.477 40.094 3.637 1 83.5 263 SER B O 1
ATOM 5299 N N . LEU B 1 264 ? 10.422 38.5 4.641 1 80.19 264 LEU B N 1
ATOM 5300 C CA . LEU B 1 264 ? 9.742 39.406 5.535 1 80.19 264 LEU B CA 1
ATOM 5301 C C . LEU B 1 264 ? 10.367 39.406 6.926 1 80.19 264 LEU B C 1
ATOM 5303 O O . LEU B 1 264 ? 9.867 40.031 7.852 1 80.19 264 LEU B O 1
ATOM 5307 N N . ASN B 1 265 ? 11.367 38.688 7.094 1 84.75 265 ASN B N 1
ATOM 5308 C CA . ASN B 1 265 ? 12.109 38.594 8.344 1 84.75 265 ASN B CA 1
ATOM 5309 C C . ASN B 1 265 ? 11.203 38.156 9.5 1 84.75 265 ASN B C 1
ATOM 5311 O O . ASN B 1 265 ? 11.219 38.781 10.562 1 84.75 265 ASN B O 1
ATOM 5315 N N . ASN B 1 266 ? 10.367 37.219 9.156 1 87.75 266 ASN B N 1
ATOM 5316 C CA . ASN B 1 266 ? 9.508 36.656 10.18 1 87.75 266 ASN B CA 1
ATOM 5317 C C . ASN B 1 266 ? 10.273 35.625 11.023 1 87.75 266 ASN B C 1
ATOM 5319 O O . ASN B 1 266 ? 10.758 34.625 10.508 1 87.75 266 ASN B O 1
ATOM 5323 N N . ASN B 1 267 ? 10.281 35.812 12.328 1 88.62 267 ASN B N 1
ATOM 5324 C CA . ASN B 1 267 ? 11.078 34.969 13.227 1 88.62 267 ASN B CA 1
ATOM 5325 C C . ASN B 1 267 ? 10.359 33.656 13.562 1 88.62 267 ASN B C 1
ATOM 5327 O O . ASN B 1 267 ? 10.961 32.75 14.125 1 88.62 267 ASN B O 1
ATOM 5331 N N . THR B 1 268 ? 9.117 33.594 13.141 1 92.94 268 THR B N 1
ATOM 5332 C CA . THR B 1 268 ? 8.352 32.406 13.5 1 92.94 268 THR B CA 1
ATOM 5333 C C . THR B 1 268 ? 8.086 31.547 12.266 1 92.94 268 THR B C 1
ATOM 5335 O O . THR B 1 268 ? 7.355 30.547 12.336 1 92.94 268 THR B O 1
ATOM 5338 N N . LEU B 1 269 ? 8.703 31.953 11.164 1 96 269 LEU B N 1
ATOM 5339 C CA . LEU B 1 269 ? 8.562 31.172 9.93 1 96 269 LEU B CA 1
ATOM 5340 C C . LEU B 1 269 ? 9.273 29.828 10.047 1 96 269 LEU B C 1
ATOM 5342 O O . LEU B 1 269 ? 10.422 29.766 10.484 1 96 269 LEU B O 1
ATOM 5346 N N . GLU B 1 270 ? 8.578 28.797 9.781 1 96.81 270 GLU B N 1
ATOM 5347 C CA . GLU B 1 270 ? 9.172 27.469 9.805 1 96.81 270 GLU B CA 1
ATOM 5348 C C . GLU B 1 270 ? 8.773 26.656 8.578 1 96.81 270 GLU B C 1
ATOM 5350 O O . GLU B 1 270 ? 7.688 26.859 8.023 1 96.81 270 GLU B O 1
ATOM 5355 N N . LEU B 1 271 ? 9.664 25.703 8.148 1 97.44 271 LEU B N 1
ATOM 5356 C CA . LEU B 1 271 ? 9.398 24.75 7.082 1 97.44 271 LEU B CA 1
ATOM 5357 C C . LEU B 1 271 ? 9.031 23.375 7.656 1 97.44 271 LEU B C 1
ATOM 5359 O O . LEU B 1 271 ? 9.578 22.969 8.68 1 97.44 271 LEU B O 1
ATOM 5363 N N . HIS B 1 272 ? 8.125 22.719 6.965 1 98.19 272 HIS B N 1
ATOM 5364 C CA . HIS B 1 272 ? 7.699 21.438 7.523 1 98.19 272 HIS B CA 1
ATOM 5365 C C . HIS B 1 272 ? 7.816 20.328 6.492 1 98.19 272 HIS B C 1
ATOM 5367 O O . HIS B 1 272 ? 6.867 19.562 6.281 1 98.19 272 HIS B O 1
ATOM 5373 N N . PRO B 1 273 ? 8.953 20.188 5.785 1 97.94 273 PRO B N 1
ATOM 5374 C CA . PRO B 1 273 ? 9.117 19.078 4.836 1 97.94 273 PRO B CA 1
ATOM 5375 C C . PRO B 1 273 ? 9.148 17.719 5.52 1 97.94 273 PRO B C 1
ATOM 5377 O O . PRO B 1 273 ? 9.484 17.625 6.703 1 97.94 273 PRO B O 1
ATOM 5380 N N . GLY B 1 274 ? 8.773 16.688 4.793 1 97.81 274 GLY B N 1
ATOM 5381 C CA . GLY B 1 274 ? 8.773 15.352 5.355 1 97.81 274 GLY B CA 1
ATOM 5382 C C . GLY B 1 274 ? 9.609 14.375 4.555 1 97.81 274 GLY B C 1
ATOM 5383 O O . GLY B 1 274 ? 10.547 13.773 5.078 1 97.81 274 GLY B O 1
ATOM 5384 N N . ASN B 1 275 ? 9.445 14.336 3.301 1 98.5 275 ASN B N 1
ATOM 5385 C CA . ASN B 1 275 ? 10 13.305 2.434 1 98.5 275 ASN B CA 1
ATOM 5386 C C . ASN B 1 275 ? 11.508 13.469 2.26 1 98.5 275 ASN B C 1
ATOM 5388 O O . ASN B 1 275 ? 12.195 12.539 1.838 1 98.5 275 ASN B O 1
ATOM 5392 N N . TYR B 1 276 ? 12.117 14.609 2.678 1 98.44 276 TYR B N 1
ATOM 5393 C CA . TYR B 1 276 ? 13.508 14.953 2.436 1 98.44 276 TYR B CA 1
ATOM 5394 C C . TYR B 1 276 ? 14.445 13.961 3.113 1 98.44 276 TYR B C 1
ATOM 5396 O O . TYR B 1 276 ? 15.625 13.883 2.781 1 98.44 276 TYR B O 1
ATOM 5404 N N . VAL B 1 277 ? 13.906 13.203 4.066 1 98.44 277 VAL B N 1
ATOM 5405 C CA . VAL B 1 277 ? 14.734 12.25 4.809 1 98.44 277 VAL B CA 1
ATOM 5406 C C . VAL B 1 277 ? 15.102 11.07 3.91 1 98.44 277 VAL B C 1
ATOM 5408 O O . VAL B 1 277 ? 16.203 10.531 4.008 1 98.44 277 VAL B O 1
ATOM 5411 N N . PHE B 1 278 ? 14.195 10.68 3.037 1 98.81 278 PHE B N 1
ATOM 5412 C CA . PHE B 1 278 ? 14.406 9.484 2.232 1 98.81 278 PHE B CA 1
ATOM 5413 C C . PHE B 1 278 ? 14.625 9.844 0.769 1 98.81 278 PHE B C 1
ATOM 5415 O O . PHE B 1 278 ? 15.445 9.227 0.087 1 98.81 278 PHE B O 1
ATOM 5422 N N . TYR B 1 279 ? 13.898 10.898 0.321 1 98.69 279 TYR B N 1
ATOM 5423 C CA . TYR B 1 279 ? 13.766 11.188 -1.103 1 98.69 279 TYR B CA 1
ATOM 5424 C C . TYR B 1 279 ? 13.258 9.969 -1.863 1 98.69 279 TYR B C 1
ATOM 5426 O O . TYR B 1 279 ? 12.953 8.938 -1.263 1 98.69 279 TYR B O 1
ATOM 5434 N N . ASP B 1 280 ? 12.984 10.094 -3.131 1 98.31 280 ASP B N 1
ATOM 5435 C CA . ASP B 1 280 ? 12.469 9.062 -4.031 1 98.31 280 ASP B CA 1
ATOM 5436 C C . ASP B 1 280 ? 12.477 9.547 -5.477 1 98.31 280 ASP B C 1
ATOM 5438 O O . ASP B 1 280 ? 13.055 10.594 -5.785 1 98.31 280 ASP B O 1
ATOM 5442 N N . ARG B 1 281 ? 11.844 8.844 -6.344 1 97.56 281 ARG B N 1
ATOM 5443 C CA . ARG B 1 281 ? 11.867 9.203 -7.762 1 97.56 281 ARG B CA 1
ATOM 5444 C C . ARG B 1 281 ? 11.109 10.5 -8.008 1 97.56 281 ARG B C 1
ATOM 5446 O O . ARG B 1 281 ? 11.492 11.297 -8.867 1 97.56 281 ARG B O 1
ATOM 5453 N N . GLN B 1 282 ? 10.016 10.688 -7.32 1 97 282 GLN B N 1
ATOM 5454 C CA . GLN B 1 282 ? 9.266 11.93 -7.477 1 97 282 GLN B CA 1
ATOM 5455 C C . GLN B 1 282 ? 10.125 13.141 -7.102 1 97 282 GLN B C 1
ATOM 5457 O O . GLN B 1 282 ? 10.109 14.156 -7.801 1 97 282 GLN B O 1
ATOM 5462 N N . GLN B 1 283 ? 10.836 13.023 -6.023 1 98 283 GLN B N 1
ATOM 5463 C CA . GLN B 1 283 ? 11.672 14.125 -5.57 1 98 283 GLN B CA 1
ATOM 5464 C C . GLN B 1 283 ? 12.859 14.336 -6.512 1 98 283 GLN B C 1
ATOM 5466 O O . GLN B 1 283 ? 13.352 15.461 -6.656 1 98 283 GLN B O 1
ATOM 5471 N N . MET B 1 284 ? 13.305 13.258 -7.102 1 97.38 284 MET B N 1
ATOM 5472 C CA . MET B 1 284 ? 14.312 13.414 -8.148 1 97.38 284 MET B CA 1
ATOM 5473 C C . MET B 1 284 ? 13.75 14.188 -9.336 1 97.38 284 MET B C 1
ATOM 5475 O O . MET B 1 284 ? 14.43 15.047 -9.898 1 97.38 284 MET B O 1
ATOM 5479 N N . TRP B 1 285 ? 12.531 13.922 -9.688 1 97.12 285 TRP B N 1
ATOM 5480 C CA . TRP B 1 285 ? 11.883 14.609 -10.797 1 97.12 285 TRP B CA 1
ATOM 5481 C C . TRP B 1 285 ? 11.688 16.094 -10.484 1 97.12 285 TRP B C 1
ATOM 5483 O O . TRP B 1 285 ? 11.922 16.953 -11.336 1 97.12 285 TRP B O 1
ATOM 5493 N N . THR B 1 286 ? 11.281 16.438 -9.273 1 97.12 286 THR B N 1
ATOM 5494 C CA . THR B 1 286 ? 11.016 17.812 -8.898 1 97.12 286 THR B CA 1
ATOM 5495 C C . THR B 1 286 ? 12.312 18.609 -8.82 1 97.12 286 THR B C 1
ATOM 5497 O O . THR B 1 286 ? 12.289 19.844 -8.844 1 97.12 286 THR B O 1
ATOM 5500 N N . GLY B 1 287 ? 13.414 17.875 -8.57 1 96.88 287 GLY B N 1
ATOM 5501 C CA . GLY B 1 287 ? 14.703 18.531 -8.414 1 96.88 287 GLY B CA 1
ATOM 5502 C C . GLY B 1 287 ? 15.109 18.719 -6.965 1 96.88 287 GLY B C 1
ATOM 5503 O O . GLY B 1 287 ? 16.219 19.172 -6.676 1 96.88 287 GLY B O 1
ATOM 5504 N N . ALA B 1 288 ? 14.273 18.359 -6.031 1 97.44 288 ALA B N 1
ATOM 5505 C CA . ALA B 1 288 ? 14.625 18.438 -4.613 1 97.44 288 ALA B CA 1
ATOM 5506 C C . ALA B 1 288 ? 15.773 17.484 -4.277 1 97.44 288 ALA B C 1
ATOM 5508 O O . ALA B 1 288 ? 16.578 17.781 -3.395 1 97.44 288 ALA B O 1
ATOM 5509 N N . CYS B 1 289 ? 15.719 16.359 -4.926 1 96.88 289 CYS B N 1
ATOM 5510 C CA . CYS B 1 289 ? 16.812 15.383 -4.863 1 96.88 289 CYS B CA 1
ATOM 5511 C C . CYS B 1 289 ? 17.594 15.352 -6.172 1 96.88 289 CYS B C 1
ATOM 5513 O O . CYS B 1 289 ? 17.094 14.836 -7.18 1 96.88 289 CYS B O 1
ATOM 5515 N N . LYS B 1 290 ? 18.781 15.766 -6.168 1 93 290 LYS B N 1
ATOM 5516 C CA . LYS B 1 290 ? 19.516 15.969 -7.414 1 93 290 LYS B CA 1
ATOM 5517 C C . LYS B 1 290 ? 20.344 14.742 -7.77 1 93 290 LYS B C 1
ATOM 5519 O O . LYS B 1 290 ? 20.656 14.516 -8.945 1 93 290 LYS B O 1
ATOM 5524 N N . ARG B 1 291 ? 20.688 13.953 -6.77 1 94.38 291 ARG B N 1
ATOM 5525 C CA . ARG B 1 291 ? 21.578 12.828 -7.004 1 94.38 291 ARG B CA 1
ATOM 5526 C C . ARG B 1 291 ? 21 11.539 -6.422 1 94.38 291 ARG B C 1
ATOM 5528 O O . ARG B 1 291 ? 20.406 11.555 -5.344 1 94.38 291 ARG B O 1
ATOM 5535 N N . GLU B 1 292 ? 21.266 10.406 -7.043 1 95.5 292 GLU B N 1
ATOM 5536 C CA . GLU B 1 292 ? 20.828 9.102 -6.555 1 95.5 292 GLU B CA 1
ATOM 5537 C C . GLU B 1 292 ? 21.438 8.789 -5.191 1 95.5 292 GLU B C 1
ATOM 5539 O O . GLU B 1 292 ? 20.812 8.109 -4.371 1 95.5 292 GLU B O 1
ATOM 5544 N N . GLU B 1 293 ? 22.625 9.359 -4.965 1 96.12 293 GLU B N 1
ATOM 5545 C CA . GLU B 1 293 ? 23.328 9.094 -3.711 1 96.12 293 GLU B CA 1
ATOM 5546 C C . GLU B 1 293 ? 22.562 9.672 -2.52 1 96.12 293 GLU B C 1
ATOM 5548 O O . GLU B 1 293 ? 22.797 9.273 -1.377 1 96.12 293 GLU B O 1
ATOM 5553 N N . SER B 1 294 ? 21.703 10.656 -2.793 1 97.88 294 SER B N 1
ATOM 5554 C CA . SER B 1 294 ? 20.938 11.305 -1.725 1 97.88 294 SER B CA 1
ATOM 5555 C C . SER B 1 294 ? 19.688 10.508 -1.382 1 97.88 294 SER B C 1
ATOM 5557 O O . SER B 1 294 ? 19.062 10.75 -0.349 1 97.88 294 SER B O 1
ATOM 5559 N N . VAL B 1 295 ? 19.312 9.578 -2.279 1 98.56 295 VAL B N 1
ATOM 5560 C CA . VAL B 1 295 ? 18.188 8.719 -1.945 1 98.56 295 VAL B CA 1
ATOM 5561 C C . VAL B 1 295 ? 18.578 7.773 -0.809 1 98.56 295 VAL B C 1
ATOM 5563 O O . VAL B 1 295 ? 19.594 7.074 -0.895 1 98.56 295 VAL B O 1
ATOM 5566 N N . ALA B 1 296 ? 17.719 7.773 0.212 1 98.75 296 ALA B N 1
ATOM 5567 C CA . ALA B 1 296 ? 18.156 7.113 1.439 1 98.75 296 ALA B CA 1
ATOM 5568 C C . ALA B 1 296 ? 17.328 5.855 1.713 1 98.75 296 ALA B C 1
ATOM 5570 O O . ALA B 1 296 ? 17.547 5.172 2.717 1 98.75 296 ALA B O 1
ATOM 5571 N N . SER B 1 297 ? 16.391 5.531 0.884 1 98.62 297 SER B N 1
ATOM 5572 C CA . SER B 1 297 ? 15.602 4.328 1.115 1 98.62 297 SER B CA 1
ATOM 5573 C C . SER B 1 297 ? 15.383 3.551 -0.18 1 98.62 297 SER B C 1
ATOM 5575 O O . SER B 1 297 ? 15.266 4.145 -1.254 1 98.62 297 SER B O 1
ATOM 5577 N N . PHE B 1 298 ? 15.32 2.191 -0.029 1 98.69 298 PHE B N 1
ATOM 5578 C CA . PHE B 1 298 ? 15.242 1.273 -1.159 1 98.69 298 PHE B CA 1
ATOM 5579 C C . PHE B 1 298 ? 14.438 0.035 -0.796 1 98.69 298 PHE B C 1
ATOM 5581 O O . PHE B 1 298 ? 14.25 -0.269 0.384 1 98.69 298 PHE B O 1
ATOM 5588 N N . VAL B 1 299 ? 13.969 -0.638 -1.83 1 98.88 299 VAL B N 1
ATOM 5589 C CA . VAL B 1 299 ? 13.445 -1.989 -1.665 1 98.88 299 VAL B CA 1
ATOM 5590 C C . VAL B 1 299 ? 14.43 -3 -2.248 1 98.88 299 VAL B C 1
ATOM 5592 O O . VAL B 1 299 ? 14.742 -2.959 -3.439 1 98.88 299 VAL B O 1
ATOM 5595 N N . LEU B 1 300 ? 14.945 -3.795 -1.35 1 98.88 300 LEU B N 1
ATOM 5596 C CA . LEU B 1 300 ? 15.758 -4.922 -1.786 1 98.88 300 LEU B CA 1
ATOM 5597 C C . LEU B 1 300 ? 14.898 -5.992 -2.449 1 98.88 300 LEU B C 1
ATOM 5599 O O . LEU B 1 300 ? 13.844 -6.363 -1.922 1 98.88 300 LEU B O 1
ATOM 5603 N N . THR B 1 301 ? 15.344 -6.469 -3.611 1 98.75 301 THR B N 1
ATOM 5604 C CA . THR B 1 301 ? 14.602 -7.473 -4.363 1 98.75 301 THR B CA 1
ATOM 5605 C C . THR B 1 301 ? 15.547 -8.508 -4.969 1 98.75 301 THR B C 1
ATOM 5607 O O . THR B 1 301 ? 16.766 -8.375 -4.855 1 98.75 301 THR B O 1
ATOM 5610 N N . ARG B 1 302 ? 14.977 -9.562 -5.551 1 98.44 302 ARG B N 1
ATOM 5611 C CA . ARG B 1 302 ? 15.742 -10.586 -6.25 1 98.44 302 ARG B CA 1
ATOM 5612 C C . ARG B 1 302 ? 15.141 -10.875 -7.621 1 98.44 302 ARG B C 1
ATOM 5614 O O . ARG B 1 302 ? 13.93 -10.805 -7.801 1 98.44 302 ARG B O 1
ATOM 5621 N N . ILE B 1 303 ? 16.047 -11.18 -8.516 1 98.69 303 ILE B N 1
ATOM 5622 C CA . ILE B 1 303 ? 15.617 -11.586 -9.852 1 98.69 303 ILE B CA 1
ATOM 5623 C C . ILE B 1 303 ? 15.078 -13.016 -9.812 1 98.69 303 ILE B C 1
ATOM 5625 O O . ILE B 1 303 ? 15.789 -13.945 -9.422 1 98.69 303 ILE B O 1
ATOM 5629 N N . ILE B 1 304 ? 13.812 -13.203 -10.281 1 98.38 304 ILE B N 1
ATOM 5630 C CA . ILE B 1 304 ? 13.203 -14.523 -10.141 1 98.38 304 ILE B CA 1
ATOM 5631 C C . ILE B 1 304 ? 12.727 -15.023 -11.5 1 98.38 304 ILE B C 1
ATOM 5633 O O . ILE B 1 304 ? 12.156 -16.109 -11.602 1 98.38 304 ILE B O 1
ATOM 5637 N N . GLY B 1 305 ? 12.945 -14.234 -12.531 1 98.38 305 GLY B N 1
ATOM 5638 C CA . GLY B 1 305 ? 12.531 -14.656 -13.852 1 98.38 305 GLY B CA 1
ATOM 5639 C C . GLY B 1 305 ? 13.367 -14.062 -14.969 1 98.38 305 GLY B C 1
ATOM 5640 O O . GLY B 1 305 ? 13.789 -12.906 -14.883 1 98.38 305 GLY B O 1
ATOM 5641 N N . HIS B 1 306 ? 13.703 -14.859 -16.016 1 98.31 306 HIS B N 1
ATOM 5642 C CA . HIS B 1 306 ? 14.297 -14.469 -17.281 1 98.31 306 HIS B CA 1
ATOM 5643 C C . HIS B 1 306 ? 13.367 -14.773 -18.453 1 98.31 306 HIS B C 1
ATOM 5645 O O . HIS B 1 306 ? 12.93 -15.914 -18.625 1 98.31 306 HIS B O 1
ATOM 5651 N N . TYR B 1 307 ? 13.109 -13.797 -19.219 1 98.06 307 TYR B N 1
ATOM 5652 C CA . TYR B 1 307 ? 12.234 -13.984 -20.359 1 98.06 307 TYR B CA 1
ATOM 5653 C C . TYR B 1 307 ? 12.867 -13.438 -21.625 1 98.06 307 TYR B C 1
ATOM 5655 O O . TYR B 1 307 ? 12.562 -12.312 -22.047 1 98.06 307 TYR B O 1
ATOM 5663 N N . PRO B 1 308 ? 13.664 -14.242 -22.312 1 96.12 308 PRO B N 1
ATOM 5664 C CA . PRO B 1 308 ? 14.461 -13.797 -23.469 1 96.12 308 PRO B CA 1
ATOM 5665 C C . PRO B 1 308 ? 13.664 -13.758 -24.766 1 96.12 308 PRO B C 1
ATOM 5667 O O . PRO B 1 308 ? 14.188 -13.352 -25.797 1 96.12 308 PRO B O 1
ATOM 5670 N N . ASP B 1 309 ? 12.406 -14.25 -24.734 1 93.88 309 ASP B N 1
ATOM 5671 C CA . ASP B 1 309 ? 11.633 -14.219 -25.969 1 93.88 309 ASP B CA 1
ATOM 5672 C C . ASP B 1 309 ? 11.453 -12.789 -26.469 1 93.88 309 ASP B C 1
ATOM 5674 O O . ASP B 1 309 ? 11.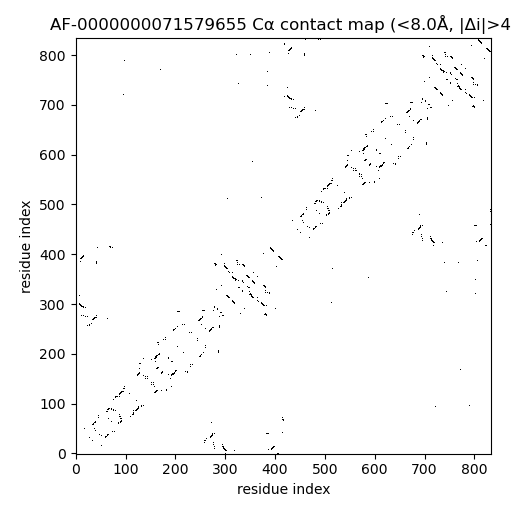531 -11.836 -25.688 1 93.88 309 ASP B O 1
ATOM 5678 N N . THR B 1 310 ? 11.18 -12.664 -27.734 1 90.25 310 THR B N 1
ATOM 5679 C CA . THR B 1 310 ? 11.188 -11.391 -28.438 1 90.25 310 THR B CA 1
ATOM 5680 C C . THR B 1 310 ? 10.102 -10.461 -27.891 1 90.25 310 THR B C 1
ATOM 5682 O O . THR B 1 310 ? 10.289 -9.25 -27.844 1 90.25 310 THR B O 1
ATOM 5685 N N . GLU B 1 311 ? 9.062 -11.055 -27.375 1 89.88 311 GLU B N 1
ATOM 5686 C CA . GLU B 1 311 ? 7.934 -10.25 -26.906 1 89.88 311 GLU B CA 1
ATOM 5687 C C . GLU B 1 311 ? 8.258 -9.539 -25.594 1 89.88 311 GLU B C 1
ATOM 5689 O O . GLU B 1 311 ? 7.773 -8.438 -25.344 1 89.88 311 GLU B O 1
ATOM 5694 N N . ARG B 1 312 ? 9.109 -10.156 -24.859 1 95.44 312 ARG B N 1
ATOM 5695 C CA . ARG B 1 312 ? 9.305 -9.609 -23.531 1 95.44 312 ARG B CA 1
ATOM 5696 C C . ARG B 1 312 ? 10.719 -9.055 -23.359 1 95.44 312 ARG B C 1
ATOM 5698 O O . ARG B 1 312 ? 10.891 -7.91 -22.938 1 95.44 312 ARG B O 1
ATOM 5705 N N . ASN B 1 313 ? 11.727 -9.883 -23.594 1 97.81 313 ASN B N 1
ATOM 5706 C CA . ASN B 1 313 ? 13.125 -9.477 -23.438 1 97.81 313 ASN B CA 1
ATOM 5707 C C . ASN B 1 313 ? 13.359 -8.758 -22.109 1 97.81 313 ASN B C 1
ATOM 5709 O O . ASN B 1 313 ? 13.852 -7.625 -22.094 1 97.81 313 ASN B O 1
ATOM 5713 N N . SER B 1 314 ? 13.039 -9.391 -21 1 98.31 314 SER B N 1
ATOM 5714 C CA . SER B 1 314 ? 12.945 -8.711 -19.703 1 98.31 314 SER B CA 1
ATOM 5715 C C . SER B 1 314 ? 13.234 -9.68 -18.562 1 98.31 314 SER B C 1
ATOM 5717 O O . SER B 1 314 ? 13.375 -10.883 -18.781 1 98.31 314 SER B O 1
ATOM 5719 N N . ILE B 1 315 ? 13.43 -9.172 -17.406 1 98.69 315 ILE B N 1
ATOM 5720 C CA . ILE B 1 315 ? 13.555 -9.945 -16.172 1 98.69 315 ILE B CA 1
ATOM 5721 C C . ILE B 1 315 ? 12.414 -9.594 -15.227 1 98.69 315 ILE B C 1
ATOM 5723 O O . ILE B 1 315 ? 11.734 -8.578 -15.406 1 98.69 315 ILE B O 1
ATOM 5727 N N . MET B 1 316 ? 12.172 -10.461 -14.305 1 98.75 316 MET B N 1
ATOM 5728 C CA . MET B 1 316 ? 11.156 -10.258 -13.273 1 98.75 316 MET B CA 1
ATOM 5729 C C . MET B 1 316 ? 11.789 -10.273 -11.883 1 98.75 316 MET B C 1
ATOM 5731 O O . MET B 1 316 ? 12.672 -11.086 -11.602 1 98.75 316 MET B O 1
ATOM 5735 N N . VAL B 1 317 ? 11.352 -9.367 -11.031 1 98.81 317 VAL B N 1
ATOM 5736 C CA . VAL B 1 317 ? 11.844 -9.328 -9.656 1 98.81 317 VAL B CA 1
ATOM 5737 C C . VAL B 1 317 ? 10.688 -9.547 -8.688 1 98.81 317 VAL B C 1
ATOM 5739 O O . VAL B 1 317 ? 9.523 -9.367 -9.047 1 98.81 317 VAL B O 1
ATOM 5742 N N . ASP B 1 318 ? 11.008 -9.914 -7.422 1 98.56 318 ASP B N 1
ATOM 5743 C CA . ASP B 1 318 ? 9.984 -10.359 -6.484 1 98.56 318 ASP B CA 1
ATOM 5744 C C . ASP B 1 318 ? 9.531 -9.219 -5.578 1 98.56 318 ASP B C 1
ATOM 5746 O O . ASP B 1 318 ? 9.305 -9.414 -4.383 1 98.56 318 ASP B O 1
ATOM 5750 N N . ALA B 1 319 ? 9.5 -8.039 -6.062 1 98.62 319 ALA B N 1
ATOM 5751 C CA . ALA B 1 319 ? 8.898 -6.875 -5.418 1 98.62 319 ALA B CA 1
ATOM 5752 C C . ALA B 1 319 ? 7.855 -6.223 -6.32 1 98.62 319 ALA B C 1
ATOM 5754 O O . ALA B 1 319 ? 8.172 -5.793 -7.434 1 98.62 319 ALA B O 1
ATOM 5755 N N . GLY B 1 320 ? 6.664 -6.246 -5.848 1 98 320 GLY B N 1
ATOM 5756 C CA . GLY B 1 320 ? 5.574 -5.629 -6.59 1 98 320 GLY B CA 1
ATOM 5757 C C . GLY B 1 320 ? 4.848 -4.555 -5.801 1 98 320 GLY B C 1
ATOM 5758 O O . GLY B 1 320 ? 5.469 -3.805 -5.047 1 98 320 GLY B O 1
ATOM 5759 N N . ALA B 1 321 ? 3.57 -4.434 -6.02 1 97.75 321 ALA B N 1
ATOM 5760 C CA . ALA B 1 321 ? 2.748 -3.359 -5.473 1 97.75 321 ALA B CA 1
ATOM 5761 C C . ALA B 1 321 ? 2.658 -3.457 -3.953 1 97.75 321 ALA B C 1
ATOM 5763 O O . ALA B 1 321 ? 2.57 -2.438 -3.264 1 97.75 321 ALA B O 1
ATOM 5764 N N . THR B 1 322 ? 2.709 -4.613 -3.404 1 97.5 322 THR B N 1
ATOM 5765 C CA . THR B 1 322 ? 2.609 -4.781 -1.959 1 97.5 322 THR B CA 1
ATOM 5766 C C . THR B 1 322 ? 3.877 -4.285 -1.268 1 97.5 322 THR B C 1
ATOM 5768 O O . THR B 1 322 ? 3.898 -4.121 -0.046 1 97.5 322 THR B O 1
ATOM 5771 N N . ALA B 1 323 ? 4.918 -4.008 -2.059 1 98.06 323 ALA B N 1
ATOM 5772 C CA . ALA B 1 323 ? 6.172 -3.494 -1.512 1 98.06 323 ALA B CA 1
ATOM 5773 C C . ALA B 1 323 ? 6.426 -2.064 -1.977 1 98.06 323 ALA B C 1
ATOM 5775 O O . ALA B 1 323 ? 6.996 -1.257 -1.238 1 98.06 323 ALA B O 1
ATOM 5776 N N . LEU B 1 324 ? 5.996 -1.774 -3.205 1 97.62 324 LEU B N 1
ATOM 5777 C CA . LEU B 1 324 ? 6.41 -0.54 -3.861 1 97.62 324 LEU B CA 1
ATOM 5778 C C . LEU B 1 324 ? 5.219 0.387 -4.078 1 97.62 324 LEU B C 1
ATOM 5780 O O . LEU B 1 324 ? 5.391 1.573 -4.367 1 97.62 324 LEU B O 1
ATOM 5784 N N . THR B 1 325 ? 4.094 -0.123 -3.943 1 93 325 THR 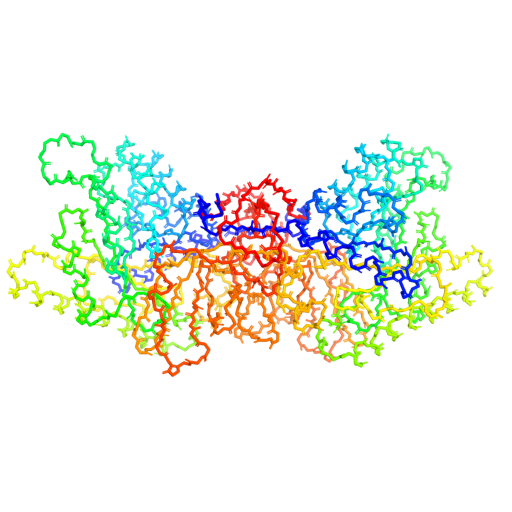B N 1
ATOM 5785 C CA . THR B 1 325 ? 2.846 0.589 -4.188 1 93 325 THR B CA 1
ATOM 5786 C C . THR B 1 325 ? 2.707 0.941 -5.668 1 93 325 THR B C 1
ATOM 5788 O O . THR B 1 325 ? 3.613 0.679 -6.461 1 93 325 THR B O 1
ATOM 5791 N N . LYS B 1 326 ? 1.561 1.457 -6.109 1 89.88 326 LYS B N 1
ATOM 5792 C CA . LYS B 1 326 ? 1.262 1.743 -7.512 1 89.88 326 LYS B CA 1
ATOM 5793 C C . LYS B 1 326 ? 1.275 3.244 -7.781 1 89.88 326 LYS B C 1
ATOM 5795 O O . LYS B 1 326 ? 0.575 3.727 -8.672 1 89.88 326 LYS B O 1
ATOM 5800 N N . GLU B 1 327 ? 2.135 3.883 -6.949 1 90.56 327 GLU B N 1
ATOM 5801 C CA . GLU B 1 327 ? 2.262 5.316 -7.188 1 90.56 327 GLU B CA 1
ATOM 5802 C C . GLU B 1 327 ? 2.91 5.598 -8.539 1 90.56 327 GLU B C 1
ATOM 5804 O O . GLU B 1 327 ? 3.881 4.938 -8.922 1 90.56 327 GLU B O 1
ATOM 5809 N N . THR B 1 328 ? 2.352 6.57 -9.195 1 89.25 328 THR B N 1
ATOM 5810 C CA . THR B 1 328 ? 2.912 6.984 -10.477 1 89.25 328 THR B CA 1
ATOM 5811 C C . THR B 1 328 ? 3.705 8.281 -10.328 1 89.25 328 THR B C 1
ATOM 5813 O O . THR B 1 328 ? 3.496 9.031 -9.375 1 89.25 328 THR B O 1
ATOM 5816 N N . THR B 1 329 ? 4.582 8.477 -11.141 1 90.88 329 THR B N 1
ATOM 5817 C CA . THR B 1 329 ? 5.328 9.727 -11.242 1 90.88 329 THR B CA 1
ATOM 5818 C C . THR B 1 329 ? 5.379 10.211 -12.695 1 90.88 329 THR B C 1
ATOM 5820 O O . THR B 1 329 ? 5.152 9.43 -13.617 1 90.88 329 THR B O 1
ATOM 5823 N N . PRO B 1 330 ? 5.664 11.438 -12.875 1 89.25 330 PRO B N 1
ATOM 5824 C CA . PRO B 1 330 ? 5.656 11.977 -14.234 1 89.25 330 PRO B CA 1
ATOM 5825 C C . PRO B 1 330 ? 6.727 11.352 -15.125 1 89.25 330 PRO B C 1
ATOM 5827 O O . PRO B 1 330 ? 6.594 11.344 -16.344 1 89.25 330 PRO B O 1
ATOM 5830 N N . GLN B 1 331 ? 7.777 10.781 -14.531 1 89.69 331 GLN B N 1
ATOM 5831 C CA . GLN B 1 331 ? 8.867 10.156 -15.273 1 89.69 331 GLN B CA 1
ATOM 5832 C C . GLN B 1 331 ? 8.43 8.82 -15.867 1 89.69 331 GLN B C 1
ATOM 5834 O O . GLN B 1 331 ? 9.148 8.227 -16.672 1 89.69 331 GLN B O 1
ATOM 5839 N N . GLY B 1 332 ? 7.352 8.469 -15.445 1 92.56 332 GLY B N 1
ATOM 5840 C CA . GLY B 1 332 ? 6.949 7.133 -15.844 1 92.56 332 GLY B CA 1
ATOM 5841 C C . GLY B 1 332 ? 7.559 6.043 -14.977 1 92.56 332 GLY B C 1
ATOM 5842 O O . GLY B 1 332 ? 7.883 6.281 -13.812 1 92.56 332 GLY B O 1
ATOM 5843 N N . ASP B 1 333 ? 7.504 4.777 -15.453 1 94.62 333 ASP B N 1
ATOM 5844 C CA . ASP B 1 333 ? 8.039 3.607 -14.766 1 94.62 333 ASP B CA 1
ATOM 5845 C C . ASP B 1 333 ? 7.352 3.393 -13.422 1 94.62 333 ASP B C 1
ATOM 5847 O O . ASP B 1 333 ? 6.836 4.34 -12.82 1 94.62 333 ASP B O 1
ATOM 5851 N N . VAL B 1 334 ? 7.391 2.264 -12.969 1 96.88 334 VAL B N 1
ATOM 5852 C CA . VAL B 1 334 ? 6.719 1.925 -11.719 1 96.88 334 VAL B CA 1
ATOM 5853 C C . VAL B 1 334 ? 7.715 1.971 -10.562 1 96.88 334 VAL B C 1
ATOM 5855 O O . VAL B 1 334 ? 7.324 1.95 -9.398 1 96.88 334 VAL B O 1
ATOM 5858 N N . CYS B 1 335 ? 8.953 2.035 -10.781 1 98.19 335 CYS B N 1
ATOM 5859 C CA . CYS B 1 335 ? 10.109 2.221 -9.914 1 98.19 335 CYS B CA 1
ATOM 5860 C C . CYS B 1 335 ? 11.391 2.344 -10.742 1 98.19 335 CYS B C 1
ATOM 5862 O O . CYS B 1 335 ? 11.328 2.484 -11.961 1 98.19 335 CYS B O 1
ATOM 5864 N N . ALA B 1 336 ? 12.578 2.408 -10.07 1 98.19 336 ALA B N 1
ATOM 5865 C CA . ALA B 1 336 ? 13.859 2.418 -10.766 1 98.19 336 ALA B CA 1
ATOM 5866 C C . ALA B 1 336 ? 14.859 1.487 -10.086 1 98.19 336 ALA B C 1
ATOM 5868 O O . ALA B 1 336 ? 14.742 1.195 -8.898 1 98.19 336 ALA B O 1
ATOM 5869 N N . VAL B 1 337 ? 15.758 0.97 -10.898 1 98.69 337 VAL B N 1
ATOM 5870 C CA . VAL B 1 337 ? 16.859 0.178 -10.359 1 98.69 337 VAL B CA 1
ATOM 5871 C C . VAL B 1 337 ? 18.047 1.088 -10.039 1 98.69 337 VAL B C 1
ATOM 5873 O O . VAL B 1 337 ? 18.562 1.769 -10.922 1 98.69 337 VAL B O 1
ATOM 5876 N N . LEU B 1 338 ? 18.422 1.108 -8.805 1 98.38 338 LEU B N 1
ATOM 5877 C CA . LEU B 1 338 ? 19.547 1.95 -8.383 1 98.38 338 LEU B CA 1
ATOM 5878 C C . LEU B 1 338 ? 20.797 1.646 -9.195 1 98.38 338 LEU B C 1
ATOM 5880 O O . LEU B 1 338 ? 21.188 0.485 -9.32 1 98.38 338 LEU B O 1
ATOM 5884 N N . GLY B 1 339 ? 21.406 2.66 -9.766 1 97.06 339 GLY B N 1
ATOM 5885 C CA . GLY B 1 339 ? 22.688 2.523 -10.469 1 97.06 339 GLY B CA 1
ATOM 5886 C C . GLY B 1 339 ? 22.531 2.012 -11.891 1 97.06 339 GLY B C 1
ATOM 5887 O O . GLY B 1 339 ? 23.516 1.74 -12.57 1 97.06 339 GLY B O 1
ATOM 5888 N N . HIS B 1 340 ? 21.281 1.804 -12.312 1 97.62 340 HIS B N 1
ATOM 5889 C CA . HIS B 1 340 ? 21.047 1.269 -13.648 1 97.62 340 HIS B CA 1
ATOM 5890 C C . HIS B 1 340 ? 20.047 2.129 -14.422 1 97.62 340 HIS B C 1
ATOM 5892 O O . HIS B 1 340 ? 18.922 1.694 -14.695 1 97.62 340 HIS B O 1
ATOM 5898 N N . PRO B 1 341 ? 20.469 3.344 -14.883 1 95.94 341 PRO B N 1
ATOM 5899 C CA . PRO B 1 341 ? 19.578 4.242 -15.609 1 95.94 341 PRO B CA 1
ATOM 5900 C C . PRO B 1 341 ? 19.156 3.684 -16.969 1 95.94 341 PRO B C 1
ATOM 5902 O O . PRO B 1 341 ? 18.188 4.16 -17.562 1 95.94 341 PRO B O 1
ATOM 5905 N N . GLU B 1 342 ? 19.859 2.641 -17.422 1 97.5 342 GLU B N 1
ATOM 5906 C CA . GLU B 1 342 ? 19.547 2.043 -18.719 1 97.5 342 GLU B CA 1
ATOM 5907 C C . GLU B 1 342 ? 18.344 1.115 -18.641 1 97.5 342 GLU B C 1
ATOM 5909 O O . GLU B 1 342 ? 17.781 0.721 -19.656 1 97.5 342 GLU B O 1
ATOM 5914 N N . LEU B 1 343 ? 17.953 0.776 -17.422 1 98.5 343 LEU B N 1
ATOM 5915 C CA . LEU B 1 343 ? 16.844 -0.147 -17.219 1 98.5 343 LEU B CA 1
ATOM 5916 C C . LEU B 1 343 ? 15.531 0.612 -17.016 1 98.5 343 LEU B C 1
ATOM 5918 O O . LEU B 1 343 ? 15.531 1.732 -16.5 1 98.5 343 LEU B O 1
ATOM 5922 N N . GLU B 1 344 ? 14.484 0.003 -17.438 1 97.56 344 GLU B N 1
ATOM 5923 C CA . GLU B 1 344 ? 13.117 0.488 -17.25 1 97.56 344 GLU B CA 1
ATOM 5924 C C . GLU B 1 344 ? 12.266 -0.53 -16.5 1 97.56 344 GLU B C 1
ATOM 5926 O O . GLU B 1 344 ? 12.172 -1.689 -16.906 1 97.56 344 GLU B O 1
ATOM 5931 N N . CYS B 1 345 ? 11.742 -0.118 -15.383 1 98.19 345 CYS B N 1
ATOM 5932 C CA . CYS B 1 345 ? 10.711 -0.912 -14.727 1 98.19 345 CYS B CA 1
ATOM 5933 C C . CYS B 1 345 ? 9.336 -0.601 -15.305 1 98.19 345 CYS B C 1
ATOM 5935 O O . CYS B 1 345 ? 8.688 0.359 -14.891 1 98.19 345 CYS B O 1
ATOM 5937 N N . TYR B 1 346 ? 8.805 -1.473 -16.141 1 96.81 346 TYR B N 1
ATOM 5938 C CA . TYR B 1 346 ? 7.75 -1.018 -17.047 1 96.81 346 TYR B CA 1
ATOM 5939 C C . TYR B 1 346 ? 6.398 -1.59 -16.641 1 96.81 346 TYR B C 1
ATOM 5941 O O . TYR B 1 346 ? 5.359 -1.161 -17.141 1 96.81 346 TYR B O 1
ATOM 5949 N N . ARG B 1 347 ? 6.406 -2.551 -15.734 1 96.31 347 ARG B N 1
ATOM 5950 C CA . ARG B 1 347 ? 5.164 -3.184 -15.297 1 96.31 347 ARG B CA 1
ATOM 5951 C C . ARG B 1 347 ? 5.277 -3.693 -13.867 1 96.31 347 ARG B C 1
ATOM 5953 O O . ARG B 1 347 ? 6.352 -4.125 -13.445 1 96.31 347 ARG B O 1
ATOM 5960 N N . MET B 1 348 ? 4.137 -3.564 -13.195 1 96.5 348 MET B N 1
ATOM 5961 C CA . MET B 1 348 ? 4.102 -4.016 -11.805 1 96.5 348 MET B CA 1
ATOM 5962 C C . MET B 1 348 ? 2.779 -4.703 -11.492 1 96.5 348 MET B C 1
ATOM 5964 O O . MET B 1 348 ? 1.714 -4.211 -11.867 1 96.5 348 MET B O 1
ATOM 5968 N N . SER B 1 349 ? 2.838 -5.887 -10.977 1 95.88 349 SER B N 1
ATOM 5969 C CA . SER B 1 349 ? 1.688 -6.578 -10.398 1 95.88 349 SER B CA 1
ATOM 5970 C C . SER B 1 349 ? 1.797 -6.66 -8.875 1 95.88 349 SER B C 1
ATOM 5972 O O . SER B 1 349 ? 2.537 -5.895 -8.258 1 95.88 349 SER B O 1
ATOM 5974 N N . GLN B 1 350 ? 1.028 -7.488 -8.289 1 96.19 350 GLN B N 1
ATOM 5975 C CA . GLN B 1 350 ? 0.897 -7.484 -6.836 1 96.19 350 GLN B CA 1
ATOM 5976 C C . GLN B 1 350 ? 2.229 -7.805 -6.164 1 96.19 350 GLN B C 1
ATOM 5978 O O . GLN B 1 350 ? 2.662 -7.086 -5.262 1 96.19 350 GLN B O 1
ATOM 5983 N N . GLU B 1 351 ? 2.965 -8.914 -6.672 1 97.75 351 GLU B N 1
ATOM 5984 C CA . GLU B 1 351 ? 4.148 -9.383 -5.961 1 97.75 351 GLU B CA 1
ATOM 5985 C C . GLU B 1 351 ? 5.414 -9.164 -6.789 1 97.75 351 GLU B C 1
ATOM 5987 O O . GLU B 1 351 ? 6.527 -9.359 -6.297 1 97.75 351 GLU B O 1
ATOM 5992 N N . VAL B 1 352 ? 5.223 -8.719 -8.062 1 98.25 352 VAL B N 1
ATOM 5993 C CA . VAL B 1 352 ? 6.395 -8.75 -8.93 1 98.25 352 VAL B CA 1
ATOM 5994 C C . VAL B 1 352 ? 6.41 -7.5 -9.812 1 98.25 352 VAL B C 1
ATOM 5996 O O . VAL B 1 352 ? 5.379 -6.855 -10 1 98.25 352 VAL B O 1
ATOM 5999 N N . SER B 1 353 ? 7.566 -7.203 -10.305 1 98.44 353 SER B N 1
ATOM 6000 C CA . SER B 1 353 ? 7.773 -6.152 -11.297 1 98.44 353 SER B CA 1
ATOM 6001 C C . SER B 1 353 ? 8.617 -6.648 -12.469 1 98.44 353 SER B C 1
ATOM 6003 O O . SER B 1 353 ? 9.461 -7.531 -12.297 1 98.44 353 SER B O 1
ATOM 6005 N N . MET B 1 354 ? 8.375 -6.066 -13.609 1 98.5 354 MET B N 1
ATOM 6006 C CA . MET B 1 354 ? 9.102 -6.402 -14.828 1 98.5 354 MET B CA 1
ATOM 6007 C C . MET B 1 354 ? 10.094 -5.305 -15.195 1 98.5 354 MET B C 1
ATOM 6009 O O . MET B 1 354 ? 9.773 -4.121 -15.102 1 98.5 354 MET B O 1
ATOM 6013 N N . ILE B 1 355 ? 11.281 -5.703 -15.602 1 98.75 355 ILE B N 1
ATOM 6014 C CA . ILE B 1 355 ? 12.359 -4.773 -15.922 1 98.75 355 ILE B CA 1
ATOM 6015 C C . ILE B 1 355 ? 12.945 -5.113 -17.281 1 98.75 355 ILE B C 1
ATOM 6017 O O . ILE B 1 355 ? 13.188 -6.285 -17.594 1 98.75 355 ILE B O 1
ATOM 6021 N N . ARG B 1 356 ? 13.164 -4.191 -18.109 1 98.62 356 ARG B N 1
ATOM 6022 C CA . ARG B 1 356 ? 13.797 -4.355 -19.422 1 98.62 356 ARG B CA 1
ATOM 6023 C C . ARG B 1 356 ? 14.75 -3.197 -19.703 1 98.62 356 ARG B C 1
ATOM 6025 O O . ARG B 1 356 ? 14.859 -2.26 -18.922 1 98.62 356 ARG B O 1
ATOM 6032 N N . LEU B 1 357 ? 15.461 -3.316 -20.828 1 98.44 357 LEU B N 1
ATOM 6033 C CA . LEU B 1 357 ? 16.266 -2.193 -21.281 1 98.44 357 LEU B CA 1
ATOM 6034 C C . LEU B 1 357 ? 15.391 -1.078 -21.844 1 98.44 357 LEU B C 1
ATOM 6036 O O . LEU B 1 357 ? 14.398 -1.345 -22.516 1 98.44 357 LEU B O 1
ATOM 6040 N N . ARG B 1 358 ? 15.766 0.145 -21.531 1 97.25 358 ARG B N 1
ATOM 6041 C CA . ARG B 1 358 ? 15.078 1.265 -22.172 1 97.25 358 ARG B CA 1
ATOM 6042 C C . ARG B 1 358 ? 15.18 1.18 -23.688 1 97.25 358 ARG B C 1
ATOM 6044 O O . ARG B 1 358 ? 14.227 1.486 -24.406 1 97.25 358 ARG B O 1
ATOM 6051 N N . ASP B 1 359 ? 16.406 0.848 -24.141 1 96.88 359 ASP B N 1
ATOM 6052 C CA . ASP B 1 359 ? 16.594 0.575 -25.562 1 96.88 359 ASP B CA 1
ATOM 6053 C C . ASP B 1 359 ? 16.062 -0.809 -25.938 1 96.88 359 ASP B C 1
ATOM 6055 O O . ASP B 1 359 ? 16.797 -1.797 -25.875 1 96.88 359 ASP B O 1
ATOM 6059 N N . GLN B 1 360 ? 14.961 -0.936 -26.375 1 94.12 360 GLN B N 1
ATOM 6060 C CA . GLN B 1 360 ? 14.266 -2.201 -26.609 1 94.12 360 GLN B CA 1
ATOM 6061 C C . GLN B 1 360 ? 14.805 -2.906 -27.844 1 94.12 360 GLN B C 1
ATOM 6063 O O . GLN B 1 360 ? 14.445 -4.051 -28.125 1 94.12 360 GLN B O 1
ATOM 6068 N N . SER B 1 361 ? 15.625 -2.254 -28.594 1 94.62 361 SER B N 1
ATOM 6069 C CA . SER B 1 361 ? 16.219 -2.867 -29.781 1 94.62 361 SER B CA 1
ATOM 6070 C C . SER B 1 361 ? 17.391 -3.771 -29.406 1 94.62 361 SER B C 1
ATOM 6072 O O . SER B 1 361 ? 17.844 -4.582 -30.219 1 94.62 361 SER B O 1
ATOM 6074 N N . SER B 1 362 ? 17.812 -3.627 -28.203 1 94.88 362 SER B N 1
ATOM 6075 C CA . SER B 1 362 ? 18.938 -4.426 -27.734 1 94.88 362 SER B CA 1
ATOM 6076 C C . SER B 1 362 ? 18.469 -5.633 -26.938 1 94.88 362 SER B C 1
ATOM 6078 O O . SER B 1 362 ? 17.406 -5.586 -26.297 1 94.88 362 SER B O 1
ATOM 6080 N N . SER B 1 363 ? 19.266 -6.656 -27.016 1 96.12 363 SER B N 1
ATOM 6081 C CA . SER B 1 363 ? 18.984 -7.824 -26.188 1 96.12 363 SER B CA 1
ATOM 6082 C C . SER B 1 363 ? 19.344 -7.566 -24.734 1 96.12 363 SER B C 1
ATOM 6084 O O . SER B 1 363 ? 20.391 -6.969 -24.438 1 96.12 363 SER B O 1
ATOM 6086 N N . PHE B 1 364 ? 18.453 -7.945 -23.906 1 97.88 364 PHE B N 1
ATOM 6087 C CA . PHE B 1 364 ? 18.719 -7.812 -22.484 1 97.88 364 PHE B CA 1
ATOM 6088 C C . PHE B 1 364 ? 19.969 -8.609 -22.094 1 97.88 364 PHE B C 1
ATOM 6090 O O . PHE B 1 364 ? 20.141 -9.75 -22.547 1 97.88 364 PHE B O 1
ATOM 6097 N N . PRO B 1 365 ? 20.859 -8.117 -21.266 1 97.94 365 PRO B N 1
ATOM 6098 C CA . PRO B 1 365 ? 22.062 -8.828 -20.828 1 97.94 365 PRO B CA 1
ATOM 6099 C C . PRO B 1 365 ? 21.797 -9.758 -19.641 1 97.94 365 PRO B C 1
ATOM 6101 O O . PRO B 1 365 ? 22.281 -9.508 -18.547 1 97.94 365 PRO B O 1
ATOM 6104 N N . PHE B 1 366 ? 21.203 -10.844 -19.828 1 98 366 PHE B N 1
ATOM 6105 C CA . PHE B 1 366 ? 20.734 -11.766 -18.797 1 98 366 PHE B CA 1
ATOM 6106 C C . PHE B 1 366 ? 21.891 -12.227 -17.922 1 98 366 PHE B C 1
ATOM 6108 O O . PHE B 1 366 ? 21.719 -12.414 -16.703 1 98 366 PHE B O 1
ATOM 6115 N N . ASP B 1 367 ? 23.078 -12.414 -18.422 1 96.62 367 ASP B N 1
ATOM 6116 C CA . ASP B 1 367 ? 24.219 -12.922 -17.672 1 96.62 367 ASP B CA 1
ATOM 6117 C C . ASP B 1 367 ? 24.625 -11.945 -16.578 1 96.62 367 ASP B C 1
ATOM 6119 O O . ASP B 1 367 ? 25.141 -12.359 -15.531 1 96.62 367 ASP B O 1
ATOM 6123 N N . ASP B 1 368 ? 24.406 -10.672 -16.828 1 97.62 368 ASP B N 1
ATOM 6124 C CA . ASP B 1 368 ? 24.75 -9.641 -15.852 1 97.62 368 ASP B CA 1
ATOM 6125 C C . ASP B 1 368 ? 23.688 -9.547 -14.75 1 97.62 368 ASP B C 1
ATOM 6127 O O . ASP B 1 368 ? 23.922 -8.922 -13.711 1 97.62 368 ASP B O 1
ATOM 6131 N N . PHE B 1 369 ? 22.578 -10.18 -14.969 1 98.25 369 PHE B N 1
ATOM 6132 C CA . PHE B 1 369 ? 21.453 -10.172 -14.047 1 98.25 369 PHE B CA 1
ATOM 6133 C C . PHE B 1 369 ? 20.969 -11.586 -13.766 1 98.25 369 PHE B C 1
ATOM 6135 O O . PHE B 1 369 ? 19.812 -11.93 -14.055 1 98.25 369 PHE B O 1
ATOM 6142 N N . ALA B 1 370 ? 21.781 -12.328 -13.141 1 96.88 370 ALA B N 1
ATOM 6143 C CA . ALA B 1 370 ? 21.531 -13.75 -12.945 1 96.88 370 ALA B CA 1
ATOM 6144 C C . ALA B 1 370 ? 20.328 -13.984 -12.039 1 96.88 370 ALA B C 1
ATOM 6146 O O . ALA B 1 370 ? 20.078 -13.211 -11.109 1 96.88 370 ALA B O 1
ATOM 6147 N N . LEU B 1 371 ? 19.609 -15.07 -12.281 1 97.06 371 LEU B N 1
ATOM 6148 C CA . LEU B 1 371 ? 18.516 -15.469 -11.391 1 97.06 371 LEU B CA 1
ATOM 6149 C C . LEU B 1 371 ? 19.016 -15.617 -9.953 1 97.06 371 LEU B C 1
ATOM 6151 O O . LEU B 1 371 ? 20.094 -16.156 -9.727 1 97.06 371 LEU B O 1
ATOM 6155 N N . GLY B 1 372 ? 18.25 -15.023 -9.031 1 96 372 GLY B N 1
ATOM 6156 C CA . GLY B 1 372 ? 18.609 -15.117 -7.625 1 96 372 GLY B CA 1
ATOM 6157 C C . GLY B 1 372 ? 19.422 -13.93 -7.141 1 96 372 GLY B C 1
ATOM 6158 O O . GLY B 1 372 ? 19.547 -13.711 -5.934 1 96 372 GLY B O 1
ATOM 6159 N N . SER B 1 373 ? 20 -13.172 -8.086 1 96.69 373 SER B N 1
ATOM 6160 C CA . SER B 1 373 ? 20.766 -12 -7.695 1 96.69 373 SER B CA 1
ATOM 6161 C C . SER B 1 373 ? 19.875 -10.891 -7.164 1 96.69 373 SER B C 1
ATOM 6163 O O . SER B 1 373 ? 18.672 -10.852 -7.469 1 96.69 373 SER B O 1
ATOM 6165 N N . SER B 1 374 ? 20.5 -10.039 -6.355 1 97.88 374 SER B N 1
ATOM 6166 C CA . SER B 1 374 ? 19.734 -8.992 -5.691 1 97.88 374 SER B CA 1
ATOM 6167 C C . SER B 1 374 ? 19.922 -7.648 -6.391 1 97.88 374 SER B C 1
ATOM 6169 O O . SER B 1 374 ? 20.953 -7.398 -7.012 1 97.88 374 SER B O 1
ATOM 6171 N N . LEU B 1 375 ? 18.922 -6.801 -6.348 1 98.5 375 LEU B N 1
ATOM 6172 C CA . LEU B 1 375 ? 18.891 -5.418 -6.812 1 98.5 375 LEU B CA 1
ATOM 6173 C C . LEU B 1 375 ? 18.281 -4.5 -5.766 1 98.5 375 LEU B C 1
ATOM 6175 O O . LEU B 1 375 ? 17.547 -4.953 -4.891 1 98.5 375 LEU B O 1
ATOM 6179 N N . LEU B 1 376 ? 18.656 -3.268 -5.785 1 98.75 376 LEU B N 1
ATOM 6180 C CA . LEU B 1 376 ? 17.984 -2.229 -5.012 1 98.75 376 LEU B CA 1
ATOM 6181 C C . LEU B 1 376 ? 17.078 -1.384 -5.902 1 98.75 376 LEU B C 1
ATOM 6183 O O . LEU B 1 376 ? 17.516 -0.885 -6.941 1 98.75 376 LEU B O 1
ATOM 6187 N N . LEU B 1 377 ? 15.844 -1.274 -5.477 1 98.88 377 LEU B N 1
ATOM 6188 C CA . LEU B 1 377 ? 14.875 -0.498 -6.238 1 98.88 377 LEU B CA 1
ATOM 6189 C C . LEU B 1 377 ? 14.578 0.83 -5.551 1 98.88 377 LEU B C 1
ATOM 6191 O O . LEU B 1 377 ? 14.414 0.878 -4.328 1 98.88 377 LEU B O 1
ATOM 6195 N N . ILE B 1 378 ? 14.531 1.935 -6.305 1 98.62 378 ILE B N 1
ATOM 6196 C CA . ILE B 1 378 ? 14.078 3.236 -5.816 1 98.62 378 ILE B CA 1
ATOM 6197 C C . ILE B 1 378 ? 12.578 3.375 -6.023 1 98.62 378 ILE B C 1
ATOM 6199 O O . ILE B 1 378 ? 12.094 3.357 -7.156 1 98.62 378 ILE B O 1
ATOM 6203 N N . PRO B 1 379 ? 11.82 3.541 -4.992 1 98.25 379 PRO B N 1
ATOM 6204 C CA . PRO B 1 379 ? 10.375 3.707 -5.164 1 98.25 379 PRO B CA 1
ATOM 6205 C C . PRO B 1 379 ? 10.008 5.043 -5.809 1 98.25 379 PRO B C 1
ATOM 6207 O O . PRO B 1 379 ? 10.758 6.016 -5.691 1 98.25 379 PRO B O 1
ATOM 6210 N N . ASN B 1 380 ? 8.82 5.07 -6.465 1 97.5 380 ASN B N 1
ATOM 6211 C CA . ASN B 1 380 ? 8.281 6.34 -6.938 1 97.5 380 ASN B CA 1
ATOM 6212 C C . ASN B 1 380 ? 7.922 7.262 -5.773 1 97.5 380 ASN B C 1
ATOM 6214 O O . ASN B 1 380 ? 8.094 8.477 -5.863 1 97.5 380 ASN B O 1
ATOM 6218 N N . HIS B 1 381 ? 7.492 6.656 -4.691 1 97.69 381 HIS B N 1
ATOM 6219 C CA . HIS B 1 381 ? 7.094 7.348 -3.473 1 97.69 381 HIS B CA 1
ATOM 6220 C C . HIS B 1 381 ? 7.559 6.594 -2.23 1 97.69 381 HIS B C 1
ATOM 6222 O O . HIS B 1 381 ? 6.93 5.621 -1.817 1 97.69 381 HIS B O 1
ATOM 6228 N N . SER B 1 382 ? 8.5 7.133 -1.609 1 98.31 382 SER B N 1
ATOM 6229 C CA . SER B 1 382 ? 9.18 6.422 -0.53 1 98.31 382 SER B CA 1
ATOM 6230 C C . SER B 1 382 ? 8.281 6.281 0.692 1 98.31 382 SER B C 1
ATOM 6232 O O . SER B 1 382 ? 8.297 5.254 1.37 1 98.31 382 SER B O 1
ATOM 6234 N N . CYS B 1 383 ? 7.441 7.328 1.02 1 98 383 CYS B N 1
ATOM 6235 C CA . CYS B 1 383 ? 6.555 7.258 2.176 1 98 383 CYS B CA 1
ATOM 6236 C C . CYS B 1 383 ? 5.617 6.059 2.07 1 98 383 CYS B C 1
ATOM 6238 O O . CYS B 1 383 ? 5.43 5.324 3.043 1 98 383 CYS B O 1
ATOM 6240 N N . LEU B 1 384 ? 5.055 5.887 0.905 1 97.75 384 LEU B N 1
ATOM 6241 C CA . LEU B 1 384 ? 4.086 4.816 0.704 1 97.75 384 LEU B CA 1
ATOM 6242 C C . LEU B 1 384 ? 4.77 3.453 0.727 1 97.75 384 LEU B C 1
ATOM 6244 O O . LEU B 1 384 ? 4.238 2.498 1.3 1 97.75 384 LEU B O 1
ATOM 6248 N N . SER B 1 385 ? 5.91 3.367 0.059 1 98.12 385 SER B N 1
ATOM 6249 C CA . SER B 1 385 ? 6.652 2.113 0.089 1 98.12 385 SER B CA 1
ATOM 6250 C C . SER B 1 385 ? 7.059 1.743 1.512 1 98.12 385 SER B C 1
ATOM 6252 O O . SER B 1 385 ? 6.91 0.592 1.926 1 98.12 385 SER B O 1
ATOM 6254 N N . ALA B 1 386 ? 7.57 2.699 2.246 1 98.62 386 ALA B N 1
ATOM 6255 C CA . ALA B 1 386 ? 7.984 2.459 3.627 1 98.62 386 ALA B CA 1
ATOM 6256 C C . ALA B 1 386 ? 6.824 1.918 4.461 1 98.62 386 ALA B C 1
ATOM 6258 O O . ALA B 1 386 ? 7.016 1.031 5.297 1 98.62 386 ALA B O 1
ATOM 6259 N N . ALA B 1 387 ? 5.652 2.381 4.203 1 97.75 387 ALA B N 1
ATOM 6260 C CA . ALA B 1 387 ? 4.473 2.014 4.98 1 97.75 387 ALA B CA 1
ATOM 6261 C C . ALA B 1 387 ? 4.113 0.546 4.773 1 97.75 387 ALA B C 1
ATOM 6263 O O . ALA B 1 387 ? 3.316 -0.017 5.527 1 97.75 387 ALA B O 1
ATOM 6264 N N . CYS B 1 388 ? 4.723 -0.101 3.787 1 97.75 388 CYS B N 1
ATOM 6265 C CA . CYS B 1 388 ? 4.41 -1.492 3.477 1 97.75 388 CYS B CA 1
ATOM 6266 C C . CYS B 1 388 ? 5.246 -2.441 4.328 1 97.75 388 CYS B C 1
ATOM 6268 O O . CYS B 1 388 ? 5.035 -3.654 4.301 1 97.75 388 CYS B O 1
ATOM 6270 N N . PHE B 1 389 ? 6.211 -1.919 5.105 1 98.44 389 PHE B N 1
ATOM 6271 C CA . PHE B 1 389 ? 7.156 -2.775 5.812 1 98.44 389 PHE B CA 1
ATOM 6272 C C . PHE B 1 389 ? 7.086 -2.535 7.316 1 98.44 389 PHE B C 1
ATOM 6274 O O . PHE B 1 389 ? 6.926 -1.396 7.762 1 98.44 389 PHE B O 1
ATOM 6281 N N . SER B 1 390 ? 7.277 -3.574 8.094 1 97.75 390 SER B N 1
ATOM 6282 C CA . SER B 1 390 ? 7.234 -3.48 9.547 1 97.75 390 SER B CA 1
ATOM 6283 C C . SER B 1 390 ? 8.641 -3.363 10.133 1 97.75 390 SER B C 1
ATOM 6285 O O . SER B 1 390 ? 8.797 -3.227 11.352 1 97.75 390 SER B O 1
ATOM 6287 N N . ARG B 1 391 ? 9.562 -3.443 9.258 1 98.31 391 ARG B N 1
ATOM 6288 C CA . ARG B 1 391 ? 10.961 -3.391 9.664 1 98.31 391 ARG B CA 1
ATOM 6289 C C . ARG B 1 391 ? 11.828 -2.779 8.57 1 98.31 391 ARG B C 1
ATOM 6291 O O . ARG B 1 391 ? 11.641 -3.074 7.387 1 98.31 391 ARG B O 1
ATOM 6298 N N . TYR B 1 392 ? 12.719 -1.898 9 1 98.88 392 TYR B N 1
ATOM 6299 C CA . TYR B 1 392 ? 13.734 -1.347 8.109 1 98.88 392 TYR B CA 1
ATOM 6300 C C . TYR B 1 392 ? 15.109 -1.914 8.438 1 98.88 392 TYR B C 1
ATOM 6302 O O . TYR B 1 392 ? 15.523 -1.932 9.602 1 98.88 392 TYR B O 1
ATOM 6310 N N . TYR B 1 393 ? 15.797 -2.387 7.461 1 98.94 393 TYR B N 1
ATOM 6311 C CA . TYR B 1 393 ? 17.203 -2.752 7.637 1 98.94 393 TYR B CA 1
ATOM 6312 C C . TYR B 1 393 ? 18.109 -1.579 7.309 1 98.94 393 TYR B C 1
ATOM 6314 O O . TYR B 1 393 ? 18.062 -1.03 6.207 1 98.94 393 TYR B O 1
ATOM 6322 N N . VAL B 1 394 ? 18.969 -1.213 8.25 1 98.81 394 VAL B N 1
ATOM 6323 C CA . VAL B 1 394 ? 19.719 0.042 8.172 1 98.81 394 VAL B CA 1
ATOM 6324 C C . VAL B 1 394 ? 21.172 -0.237 7.773 1 98.81 394 VAL B C 1
ATOM 6326 O O . VAL B 1 394 ? 21.812 -1.134 8.328 1 98.81 394 VAL B O 1
ATOM 6329 N N . VAL B 1 395 ? 21.609 0.469 6.82 1 98.75 395 VAL B N 1
ATOM 6330 C CA . VAL B 1 395 ? 23 0.455 6.426 1 98.75 395 VAL B CA 1
ATOM 6331 C C . VAL B 1 395 ? 23.609 1.845 6.613 1 98.75 395 VAL B C 1
ATOM 6333 O O . VAL B 1 395 ? 22.906 2.795 6.949 1 98.75 395 VAL B O 1
ATOM 6336 N N . ASP B 1 396 ? 24.922 1.977 6.461 1 98.06 396 ASP B N 1
ATOM 6337 C CA . ASP B 1 396 ? 25.641 3.244 6.578 1 98.06 396 ASP B CA 1
ATOM 6338 C C . ASP B 1 396 ? 26.703 3.381 5.484 1 98.06 396 ASP B C 1
ATOM 6340 O O . ASP B 1 396 ? 27.891 3.305 5.766 1 98.06 396 ASP B O 1
ATOM 6344 N N . GLU B 1 397 ? 26.234 3.602 4.301 1 96.31 397 GLU B N 1
ATOM 6345 C CA . GLU B 1 397 ? 27.109 3.65 3.141 1 96.31 397 GLU B CA 1
ATOM 6346 C C . GLU B 1 397 ? 27.344 5.086 2.682 1 96.31 397 GLU B C 1
ATOM 6348 O O . GLU B 1 397 ? 26.391 5.852 2.518 1 96.31 397 GLU B O 1
ATOM 6353 N N . LYS B 1 398 ? 28.688 5.359 2.477 1 94.38 398 LYS B N 1
ATOM 6354 C CA . LYS B 1 398 ? 29.016 6.625 1.823 1 94.38 398 LYS B CA 1
ATOM 6355 C C . LYS B 1 398 ? 28.875 6.512 0.307 1 94.38 398 LYS B C 1
ATOM 6357 O O . LYS B 1 398 ? 29.375 5.555 -0.295 1 94.38 398 LYS B O 1
ATOM 6362 N N . GLY B 1 399 ? 28.109 7.223 -0.328 1 90.81 399 GLY B N 1
ATOM 6363 C CA . GLY B 1 399 ? 27.875 7.137 -1.761 1 90.81 399 GLY B CA 1
ATOM 6364 C C . GLY B 1 399 ? 26.672 6.277 -2.119 1 90.81 399 GLY B C 1
ATOM 6365 O O . GLY B 1 399 ? 25.703 6.207 -1.363 1 90.81 399 GLY B O 1
ATOM 6366 N N . LEU B 1 400 ? 26.797 5.664 -3.291 1 93.12 400 LEU B N 1
ATOM 6367 C CA . LEU B 1 400 ? 25.672 4.852 -3.76 1 93.12 400 LEU B CA 1
ATOM 6368 C C . LEU B 1 400 ? 25.578 3.549 -2.971 1 93.12 400 LEU B C 1
ATOM 6370 O O . LEU B 1 400 ? 26.562 2.83 -2.83 1 93.12 400 LEU B O 1
ATOM 6374 N N . CYS B 1 401 ? 24.438 3.273 -2.461 1 93.75 401 CYS B N 1
ATOM 6375 C CA . CYS B 1 401 ? 24.203 2.041 -1.717 1 93.75 401 CYS B CA 1
ATOM 6376 C C . CYS B 1 401 ? 24.359 0.822 -2.617 1 93.75 401 CYS B C 1
ATOM 6378 O O . CYS B 1 401 ? 24.125 0.9 -3.824 1 93.75 401 CYS B O 1
ATOM 6380 N N . SER B 1 402 ? 24.812 -0.297 -2.014 1 94.94 402 SER B N 1
ATOM 6381 C CA . SER B 1 402 ? 24.984 -1.532 -2.773 1 94.94 402 SER B CA 1
ATOM 6382 C C . SER B 1 402 ? 24.406 -2.727 -2.018 1 94.94 402 SER B C 1
ATOM 6384 O O . SER B 1 402 ? 24.188 -2.652 -0.809 1 94.94 402 SER B O 1
ATOM 6386 N N . THR B 1 403 ? 24.219 -3.779 -2.795 1 96.12 403 THR B N 1
ATOM 6387 C CA . THR B 1 403 ? 23.656 -4.984 -2.189 1 96.12 403 THR B CA 1
ATOM 6388 C C . THR B 1 403 ? 24.688 -5.66 -1.289 1 96.12 403 THR B C 1
ATOM 6390 O O . THR B 1 403 ? 24.344 -6.551 -0.507 1 96.12 403 THR B O 1
ATOM 6393 N N . ASP B 1 404 ? 25.953 -5.211 -1.286 1 96.38 404 ASP B N 1
ATOM 6394 C CA . ASP B 1 404 ? 27 -5.785 -0.458 1 96.38 404 ASP B CA 1
ATOM 6395 C C . ASP B 1 404 ? 27.094 -5.074 0.892 1 96.38 404 ASP B C 1
ATOM 6397 O O . ASP B 1 404 ? 27.859 -5.484 1.768 1 96.38 404 ASP B O 1
ATOM 6401 N N . ALA B 1 405 ? 26.25 -4.043 1.013 1 97.94 405 ALA B N 1
ATOM 6402 C CA . ALA B 1 405 ? 26.281 -3.283 2.26 1 97.94 405 ALA B CA 1
ATOM 6403 C C . ALA B 1 405 ? 25.922 -4.168 3.449 1 97.94 405 ALA B C 1
ATOM 6405 O O . ALA B 1 405 ? 25.141 -5.121 3.311 1 97.94 405 ALA B O 1
ATOM 6406 N N . GLU B 1 406 ? 26.5 -3.83 4.594 1 98.12 406 GLU B N 1
ATOM 6407 C CA . GLU B 1 406 ? 26.25 -4.574 5.824 1 98.12 406 GLU B CA 1
ATOM 6408 C C . GLU B 1 406 ? 25.141 -3.928 6.645 1 98.12 406 GLU B C 1
ATOM 6410 O O . GLU B 1 406 ? 25.109 -2.705 6.805 1 98.12 406 GLU B O 1
ATOM 6415 N N . VAL B 1 407 ? 24.297 -4.746 7.09 1 98.56 407 VAL B N 1
ATOM 6416 C CA . VAL B 1 407 ? 23.25 -4.262 7.984 1 98.56 407 VAL B CA 1
ATOM 6417 C C . VAL B 1 407 ? 23.844 -3.922 9.344 1 98.56 407 VAL B C 1
ATOM 6419 O O . VAL B 1 407 ? 24.469 -4.77 9.984 1 98.56 407 VAL B O 1
ATOM 6422 N N . ILE B 1 408 ? 23.578 -2.734 9.875 1 98.56 408 ILE B N 1
ATOM 6423 C CA . ILE B 1 408 ? 24.219 -2.324 11.117 1 98.56 408 ILE B CA 1
ATOM 6424 C C . ILE B 1 408 ? 23.141 -2.072 12.188 1 98.56 408 ILE B C 1
ATOM 6426 O O . ILE B 1 408 ? 23.469 -1.901 13.359 1 98.56 408 ILE B O 1
ATOM 6430 N N . ASP B 1 409 ? 21.922 -1.963 11.789 1 98.5 409 ASP B N 1
ATOM 6431 C CA . ASP B 1 409 ? 20.812 -1.688 12.711 1 98.5 409 ASP B CA 1
ATOM 6432 C C . ASP B 1 409 ? 19.469 -2.084 12.102 1 98.5 409 ASP B C 1
ATOM 6434 O O . ASP B 1 409 ? 19.406 -2.439 10.922 1 98.5 409 ASP B O 1
ATOM 6438 N N . GLU B 1 410 ? 18.469 -2.18 12.852 1 98.69 410 GLU B N 1
ATOM 6439 C CA . GLU B 1 410 ? 17.078 -2.375 12.445 1 98.69 410 GLU B CA 1
ATOM 6440 C C . GLU B 1 410 ? 16.156 -1.354 13.109 1 98.69 410 GLU B C 1
ATOM 6442 O O . GLU B 1 410 ? 16.266 -1.103 14.312 1 98.69 410 GLU B O 1
ATOM 6447 N N . TRP B 1 411 ? 15.359 -0.662 12.305 1 98.88 411 TRP B N 1
ATOM 6448 C CA . TRP B 1 411 ? 14.367 0.281 12.812 1 98.88 411 TRP B CA 1
ATOM 6449 C C . TRP B 1 411 ? 12.953 -0.281 12.68 1 98.88 411 TRP B C 1
ATOM 6451 O O . TRP B 1 411 ? 12.641 -0.958 11.695 1 98.88 411 TRP B O 1
ATOM 6461 N N . ILE B 1 412 ? 12.125 -0.071 13.633 1 98.69 412 ILE B N 1
ATOM 6462 C CA . ILE B 1 412 ? 10.727 -0.506 13.617 1 98.69 412 ILE B CA 1
ATOM 6463 C C . ILE B 1 412 ? 9.812 0.707 13.477 1 98.69 412 ILE B C 1
ATOM 6465 O O . ILE B 1 412 ? 9.672 1.499 14.406 1 98.69 412 ILE B O 1
ATOM 6469 N N . PRO B 1 413 ? 9.188 0.879 12.336 1 98.75 413 PRO B N 1
ATOM 6470 C CA . PRO B 1 413 ? 8.266 2.002 12.156 1 98.75 413 PRO B CA 1
ATOM 6471 C C . PRO B 1 413 ? 6.934 1.789 12.875 1 98.75 413 PRO B C 1
ATOM 6473 O O . PRO B 1 413 ? 6.48 0.65 13.016 1 98.75 413 PRO B O 1
ATOM 6476 N N . VAL B 1 414 ? 6.34 2.875 13.328 1 98.44 414 VAL B N 1
ATOM 6477 C CA . VAL B 1 414 ? 4.965 2.773 13.797 1 98.44 414 VAL B CA 1
ATOM 6478 C C . VAL B 1 414 ? 4.02 2.658 12.602 1 98.44 414 VAL B C 1
ATOM 6480 O O . VAL B 1 414 ? 4.371 3.047 11.484 1 98.44 414 VAL B O 1
ATOM 6483 N N . SER B 1 415 ? 2.883 2.02 12.828 1 96.12 415 SER B N 1
ATOM 6484 C CA . SER B 1 415 ? 1.928 1.794 11.75 1 96.12 415 SER B CA 1
ATOM 6485 C C . SER B 1 415 ? 0.496 2.027 12.219 1 96.12 415 SER B C 1
ATOM 6487 O O . SER B 1 415 ? 0.238 2.107 13.422 1 96.12 415 SER B O 1
ATOM 6489 N N . GLY B 1 416 ? -0.331 2.246 11.234 1 94.44 416 GLY B N 1
ATOM 6490 C CA . GLY B 1 416 ? -1.746 2.42 11.523 1 94.44 416 GLY B CA 1
ATOM 6491 C C . GLY B 1 416 ? -2.152 3.875 11.656 1 94.44 416 GLY B C 1
ATOM 6492 O O . GLY B 1 416 ? -1.512 4.758 11.086 1 94.44 416 GLY B O 1
ATOM 6493 N N . TRP B 1 417 ? -3.385 4.023 12.336 1 96.12 417 TRP B N 1
ATOM 6494 C CA . TRP B 1 417 ? -3.979 5.355 12.383 1 96.12 417 TRP B CA 1
ATOM 6495 C C . TRP B 1 417 ? -4.539 5.648 13.773 1 96.12 417 TRP B C 1
ATOM 6497 O O . TRP B 1 417 ? -5.059 4.75 14.438 1 96.12 417 TRP B O 1
#

InterPro domains:
  IPR001608 Alanine racemase, N-terminal [PF01168] (12-246)
  IPR026956 D-serine dehydratase-like domain [PF14031] (296-395)
  IPR026956 D-serine dehydratase-like domain [SM01119] (296-396)
  IPR029066 PLP-binding barrel [G3DSA:3.20.20.10] (14-277)
  IPR029066 PLP-binding barrel [SSF51419] (12-284)
  IPR042208 D-serine dehydratase-like domain superfamily [G3DSA:2.40.37.20] (5-411)
  IPR051466 D-amino acid metabolism enzyme [PTHR28004] (2-417)

Secondary structure (DSSP, 8-state):
-GGGS-SSEEEEEHHHHHHHHHHHHHHHHHTT--EE--B-TTT-SHHHHHHHH-TT--S-B--EEESSHHHHHHHHHHHHHH--TTTTEEEEEEE--GGGHHHHHHHHHHHHHTTGGGSS-EEEEEE-SHHHHHHHHHHHHHH----S-SSPPGGGSEEEEEEEESS--SS-EESSHHHHHHHHHHHH-SSEEEEEEEEE-GGGGG---HHHHHHHHHHHHHHHHHHHHHHHHHHHHTT----GGG-EEEEE-TTTTTT---TT--TTEEE---GGGT--HHHHHHTS---GGG--EEEEEEEEEEE-STTT-EEEES--HHHH-----TT-SSEEETT-TTEEEEEE-SS-EEEEESSTTSPP-GGGS-TT-EEEEEES-HHHHHTT-S-EEEE--SSS--TTPPP-EEE------/-GGGS-SSEEEEEHHHHHHHHHHHHHHHHHTT--EE--B-TTT-SHHHHHHHH-TT--S-B--EEESSHHHHHHHHHHHHHH--TTTTEEEEEEE--GGGHHHHHHHHHHHHHTTGGGSS-EEEEEE-SHHHHHHHHHHHHHH----S-SSPPGGGSEEEEEEEESS--SS-EESSHHHHHHHHHHHH-SSEEEEEEEEE-GGGGG---HHHHHHHHHHHHHHHHHHHHHHHHHHHHTT----GGG-EEEEE-TTTTTT---TT--TTEEE---GGGT--HHHHHHTS---GGG--EEEEEEEEEEE-STTT-EEEES--HHHH-S---TT-SSEEETT-TTEEEEEE-SS-EEEEESSTTSPP-GGGG-TT-EEEEEES-HHHHHTT-S-EEEE--SSS--TTPPP-EEE------

pLDDT: mean 93.66, std 9.55, range [40.62, 98.94]

Radius of gyration: 28.75 Å; Cα contacts (8 Å, |Δi|>4): 1892; chains: 2; bounding box: 57×92×70 Å